Protein AF-0000000086185577 (afdb_homodimer)

InterPro domains:
  IPR000590 Hydroxymethylglutaryl-coenzyme A synthase, active site [PS01226] (118-133)
  IPR010122 Hydroxymethylglutaryl-CoA synthase, eukaryotic [TIGR01833] (17-460)
  IPR013528 Hydroxymethylglutaryl-coenzyme A synthase, N-terminal [PF01154] (16-187)
  IPR013746 Hydroxymethylglutaryl-coenzyme A synthase, C-terminal domain [PF08540] (190-461)
  IPR016039 Thiolase-like [G3DSA:3.40.47.10] (13-461)
  IPR016039 Thiolase-like [SSF53901] (19-185)
  IPR016039 Thiolase-like [SSF53901] (188-459)

Nearest PDB structures (foldseek):
  2p8u-assembly1_B  TM=9.740E-01  e=5.770E-60  Homo sapiens
  7cqt-assembly1_A  TM=9.454E-01  e=2.125E-55  Brassica juncea
  5hwo-assembly1_A  TM=9.068E-01  e=9.569E-37  Myxococcus xanthus DK 1622
  4yxv-assembly1_A  TM=8.690E-01  e=2.914E-28  Bacillus subtilis subsp. subtilis str. 168
  6et9-assembly1_L  TM=8.840E-01  e=6.873E-25  Methanothermococcus thermolithotrophicus

Radius of gyration: 27.22 Å; Cα contacts (8 Å, |Δi|>4): 2331; chains: 2; bounding box: 73×81×78 Å

Sequence (964 aa):
MSASRFQPHQPNPATRPQNVGIHAIEIYSPLRCIDETDLEKFDGVAAGKYTIGLGTDKMAFCDDREDINSFLLTVTKNLLEKYEIPTASIGRLDVGTETIIDKSKAVKTTLMDLFPDNSDIEGIDSKNACYGGTAALFNAVNWVESSSWDGRYALVVAGDIAIYAEGGARPVGGAGAVAMLVGPDAPLVLEPIHGSFMANVYDFYKPNLSSEYPAVDGPLTQTCYPNALERSYDAFRTKEAKRLGDAKGDKKAVTLSDFDYACFHSPYGKLVQKGYARLMYNDYLSNPTAERFSAIPSHFLDLERSSTLLNKEVEKAFVALSSADFKTKVGPSTLTSRKLGNMYSASLYGALASLLDAVEPSALQGKRIAMYSYGSGLAASFFTLRVQGDTSEIHQRLKLKEQLEQNQVRSCEEFVAALKLREEKHDATDYTPTGRVEDIRQGAYYLHHLDSMHRRVYKIRGHEGEQDIVADGAPVNGQQIAMSASRFQPHQPNPATRPQNVGIHAIEIYSPLRCIDETDLEKFDGVAAGKYTIGLGTDKMAFCDDREDINSFLLTVTKNLLEKYEIPTASIGRLDVGTETIIDKSKAVKTTLMDLFPDNSDIEGIDSKNACYGGTAALFNAVNWVESSSWDGRYALVVAGDIAIYAEGGARPVGGAGAVAMLVGPDAPLVLEPIHGSFMANVYDFYKPNLSSEYPAVDGPLTQTCYPNALERSYDAFRTKEAKRLGDAKGDKKAVTLSDFDYACFHSPYGKLVQKGYARLMYNDYLSNPTAERFSAIPSHFLDLERSSTLLNKEVEKAFVALSSADFKTKVGPSTLTSRKLGNMYSASLYGALASLLDAVEPSALQGKRIAMYSYGSGLAASFFTLRVQGDTSEIHQRLKLKEQLEQNQVRSCEEFVAALKLREEKHDATDYTPTGRVEDIRQGAYYLHHLDSMHRRVYKIRGHEGEQDIVADGAPVNGQQIA

Organism: Rhodotorula mucilaginosa (NCBI:txid5537)

Secondary structure (DSSP, 8-state):
----S-PPP---TTS--SS-EEEEEEEE--SEEEEHHHHHHHHTPPTTTTTTTT--SEEE---TT--HHHHHHHHHHHHHHHTT--GGGEEEEEEE----S-SSS-HHHHHGGG-TT----B--EEEBTBTHHHHHHHHHHHHHHSTT--S-EEEEEEEEEE---SSTTGGG-EEEEEEEEEESS-SEEEPS--EEEE----SEE---TT-SSPEE-HHHHHHHHHHHHHHHHHHHHHHHHHHTT-TT--GGGS-GGG-SEEEE--SSHHHHHHHHHHHHHHHHHH-TTSGGGTTS-GGGGGS-GGGGGG-HHHHHHHHHHHHHHIIIIIGGG-HHHHHHB--GGGHHHHHHHHHHHHS-HHHHTT-EEEEEEEETTTEEEEEEEEE-S--HHHHHHH-HHHHHHT-EE--HHHHHHHHHHHHHHTT--SB---S-GGGSPTT-EEEEEE-TT--EEEEETT-TTSPPB----S--------/----S-PPP---TTS--SS-EEEEEEEE--SEEEEHHHHHHHHTPPTTTTTTTT--SEEEE--TT--HHHHHHHHHHHHHHHTT--GGGEEEEEEE----S-SSS-HHHHHGGG-TT----B--EEEBTBTHHHHHHHHHHHHHHSTT--S-EEEEEEEEEE---SSTTGGG-EEEEEEEEEESS-SEEEPS--EEEE----SEE---TT-SSPEE-HHHHHHHHHHHHHHHHHHHHHHHHHHTT-TT--GGGS-GGG-SEEEE--SSHHHHHHHHHHHHHHHHHH-TTSGGGTTS-GGGGGS-GGGGGG-HHHHHHHHHHHHHHIIIIIGGG-HHHHHHB--GGGHHHHHHHHHHHHS-HHHHTT-EEEEEEEETTTEEEEEEEEE-S--HHHHHHH-HHHHHHT-EE--HHHHHHHHHHHHHHTT--SB---S-GGGSPTT-EEEEEE-TT--EEEEETT-TTSPPB----S--------

pLDDT: mean 94.21, std 12.02, range [17.73, 98.94]

Foldseek 3Di:
DPDQPQAFAADDLVAFFAQKDFAAKAKDAFQAKAAVQQVCVVVVHDGCCLCPVQVAGIAGAFFQFDAPLLQQLFRVVLGCVLRVPDLQLAQEEEEEEPRDLDPPDFSVVSSCLVVPPDPNYYYTWADFWQQRQVVQRVVQRVLSRHSVNRRGKYKGKYFHFFAADPDDLHSQTFTMMMMTIIHHPHLKGFDDFKQKKFDFDPQWDCPPLLFSHIDHDVVVCLLQVLVRLLRSLLRRQQVVCVVVPNVRSQSLVDAPVQAQAEFEQRSGDVSVLLNVLSRVVSNCQSPVPDPLNPVPDPCSNVDDPSVCSPPPVSSVVSSVSCVVVCCRHQVQQCVCCRLGGHGRNCRRVSSVLSNLQRDDQVVQAQGKYWGWTAGPSHIIMITIITRHDGCVSNNVSHNPVVVSVSRDHDRVVVVVVSSVNCSVCSPPAQDARPDDLVSGDAQGKTWGGHHNVRFTWIDGHVPVVDDISGPPDDPPPPDDPD/DPDQPQAFAADDLVAFFAQKDFAAKAKDAFQAKAAVQQVCVVVVHDGCCLCPVQVAGIAGAFFQWDFPLLQQLFRVVLGCVLRVPDLQLAQEEEEEEPRDLDPPDFSVVSSCLVVPPDPNYYYTFADFWQQRQVVQRVVQRVLSRHSVHRRGKYKGKYFHFFAADPDDLHSQTFTMMMMTIIHHPHLKGFDDFKQKKFDFDPQWDQPPLLFSHIDHDVVVCLLQVLVRLLRSLLSRQQVVCVVVPNVRSQSLVDAPVQAQAEFEQRSGDVSVLLNVLSRVVSNCLSPVPDPLNPVPDPCSNVDDPSVCSPPPVSSVVSSVSCVVVCCRHQVQQCVCCRLGGHGRNCRRVSSVLSNLQRDAQVVQAQGKYWGWTAGPSHIIMITIITRHDGCVSNNVSHNPVVVSVSRDHDRVVVVVVSSVNCSVCSPPAQDARPDDLVSGDAQGKTWGGHHNVRFTWIDGRVPVVDDISGPPDDPPPPDDPD

Structure (mmCIF, N/CA/C/O backbone):
data_AF-0000000086185577-model_v1
#
loop_
_entity.id
_entity.type
_entity.pdbx_description
1 polymer 'Hydroxymethylglutaryl-CoA synthase'
#
loop_
_atom_site.group_PDB
_atom_site.id
_atom_site.type_symbol
_atom_site.label_atom_id
_atom_site.label_alt_id
_atom_site.label_comp_id
_atom_site.label_asym_id
_atom_site.label_entity_id
_atom_site.label_seq_id
_atom_site.pdbx_PDB_ins_code
_atom_site.Cartn_x
_atom_site.Cartn_y
_atom_site.Cartn_z
_atom_site.occupancy
_atom_site.B_iso_or_equiv
_atom_site.auth_seq_id
_atom_site.auth_comp_id
_atom_site.auth_asym_id
_atom_site.auth_atom_id
_atom_site.pdbx_PDB_model_num
ATOM 1 N N . MET A 1 1 ? -25.859 -15.57 23.828 1 37.91 1 MET A N 1
ATOM 2 C CA . MET A 1 1 ? -25.141 -15.492 22.562 1 37.91 1 MET A CA 1
ATOM 3 C C . MET A 1 1 ? -23.656 -15.766 22.766 1 37.91 1 MET A C 1
ATOM 5 O O . MET A 1 1 ? -23 -15.109 23.578 1 37.91 1 MET A O 1
ATOM 9 N N . SER A 1 2 ? -23.234 -16.922 22.656 1 53.25 2 SER A N 1
ATOM 10 C CA . SER A 1 2 ? -21.891 -17.359 23.016 1 53.25 2 SER A CA 1
ATOM 11 C C . SER A 1 2 ? -20.844 -16.406 22.438 1 53.25 2 SER A C 1
ATOM 13 O O . SER A 1 2 ? -20.969 -15.93 21.312 1 53.25 2 SER A O 1
ATOM 15 N N . ALA A 1 3 ? -20.016 -15.828 23.266 1 74.12 3 ALA A N 1
ATOM 16 C CA . ALA A 1 3 ? -19 -14.82 22.938 1 74.12 3 ALA A CA 1
ATOM 17 C C . ALA A 1 3 ? -18.094 -15.289 21.812 1 74.12 3 ALA A C 1
ATOM 19 O O . ALA A 1 3 ? -17.703 -16.469 21.766 1 74.12 3 ALA A O 1
ATOM 20 N N . SER A 1 4 ? -17.984 -14.633 20.688 1 87.44 4 SER A N 1
ATOM 21 C CA . SER A 1 4 ? -17.078 -14.938 19.594 1 87.44 4 SER A CA 1
ATOM 22 C C . SER A 1 4 ? -15.711 -15.391 20.094 1 87.44 4 SER A C 1
ATOM 24 O O . SER A 1 4 ? -15.227 -14.883 21.109 1 87.44 4 SER A O 1
ATOM 26 N N . ARG A 1 5 ? -15.234 -16.344 19.453 1 92 5 ARG A N 1
ATOM 27 C CA . ARG A 1 5 ? -13.906 -16.797 19.859 1 92 5 ARG A CA 1
ATOM 28 C C . ARG A 1 5 ? -12.836 -15.789 19.422 1 92 5 ARG A C 1
ATOM 30 O O . ARG A 1 5 ? -11.695 -15.867 19.875 1 92 5 ARG A O 1
ATOM 37 N N . PHE A 1 6 ? -13.242 -14.789 18.672 1 95.88 6 PHE A N 1
ATOM 38 C CA . PHE A 1 6 ? -12.266 -13.82 18.188 1 95.88 6 PHE A CA 1
ATOM 39 C C . PHE A 1 6 ? -12.289 -12.555 19.047 1 95.88 6 PHE A C 1
ATOM 41 O O . PHE A 1 6 ? -12.516 -11.461 18.531 1 95.88 6 PHE A O 1
ATOM 48 N N . GLN A 1 7 ? -11.977 -12.719 20.25 1 95.19 7 GLN A N 1
ATOM 49 C CA . GLN A 1 7 ? -11.781 -11.586 21.156 1 95.19 7 GLN A CA 1
ATOM 50 C C . GLN A 1 7 ? -10.336 -11.094 21.109 1 95.19 7 GLN A C 1
ATOM 52 O O . GLN A 1 7 ? -9.414 -11.883 20.891 1 95.19 7 GLN A O 1
ATOM 57 N N . PRO A 1 8 ? -10.164 -9.789 21.328 1 94.88 8 PRO A N 1
ATOM 58 C CA . PRO A 1 8 ? -8.789 -9.273 21.328 1 94.88 8 PRO A CA 1
ATOM 59 C C . PRO A 1 8 ? -7.918 -9.945 22.391 1 94.88 8 PRO A C 1
ATOM 61 O O . PRO A 1 8 ? -8.398 -10.281 23.469 1 94.88 8 PRO A O 1
ATOM 64 N N . HIS A 1 9 ? -6.691 -10.031 22.047 1 95 9 HIS A N 1
ATOM 65 C CA . HIS A 1 9 ? -5.695 -10.555 22.969 1 95 9 HIS A CA 1
ATOM 66 C C . HIS A 1 9 ? -5.18 -9.469 23.906 1 95 9 HIS A C 1
ATOM 68 O O . HIS A 1 9 ? -5.41 -8.281 23.672 1 95 9 HIS A O 1
ATOM 74 N N . GLN A 1 10 ? -4.539 -9.875 24.938 1 88.94 10 GLN A N 1
ATOM 75 C CA . GLN A 1 10 ? -3.783 -8.953 25.781 1 88.94 10 GLN A CA 1
ATOM 76 C C . GLN A 1 10 ? -2.305 -8.953 25.406 1 88.94 10 GLN A C 1
ATOM 78 O O . GLN A 1 10 ? -1.575 -9.891 25.75 1 88.94 10 GLN A O 1
ATOM 83 N N . PRO A 1 11 ? -1.892 -7.895 24.75 1 88.06 11 PRO A N 1
ATOM 84 C CA . PRO A 1 11 ? -0.494 -7.898 24.312 1 88.06 11 PRO A CA 1
ATOM 85 C C . PRO A 1 11 ? 0.49 -7.871 25.484 1 88.06 11 PRO A C 1
ATOM 87 O O . PRO A 1 11 ? 0.208 -7.266 26.531 1 88.06 11 PRO A O 1
ATOM 90 N N . ASN A 1 12 ? 1.563 -8.602 25.312 1 81.94 12 ASN A N 1
ATOM 91 C CA . ASN A 1 12 ? 2.748 -8.461 26.156 1 81.94 12 ASN A CA 1
ATOM 92 C C . ASN A 1 12 ? 3.82 -7.613 25.469 1 81.94 12 ASN A C 1
ATOM 94 O O . ASN A 1 12 ? 4.426 -8.039 24.484 1 81.94 12 ASN A O 1
ATOM 98 N N . PRO A 1 13 ? 4.043 -6.465 25.984 1 77.94 13 PRO A N 1
ATOM 99 C CA . PRO A 1 13 ? 4.969 -5.562 25.297 1 77.94 13 PRO A CA 1
ATOM 100 C C . PRO A 1 13 ? 6.379 -6.141 25.188 1 77.94 13 PRO A C 1
ATOM 102 O O . PRO A 1 13 ? 7.148 -5.727 24.312 1 77.94 13 PRO A O 1
ATOM 105 N N . ALA A 1 14 ? 6.66 -7.094 25.984 1 79.31 14 ALA A N 1
ATOM 106 C CA . ALA A 1 14 ? 8.031 -7.594 26.047 1 79.31 14 ALA A CA 1
ATOM 107 C C . ALA A 1 14 ? 8.25 -8.719 25.047 1 79.31 14 ALA A C 1
ATOM 109 O O . ALA A 1 14 ? 9.391 -9.016 24.688 1 79.31 14 ALA A O 1
ATOM 110 N N . THR A 1 15 ? 7.148 -9.328 24.625 1 85.88 15 THR A N 1
ATOM 111 C CA . THR A 1 15 ? 7.355 -10.492 23.781 1 85.88 15 THR A CA 1
ATOM 112 C C . THR A 1 15 ? 6.488 -10.406 22.531 1 85.88 15 THR A C 1
ATOM 114 O O . THR A 1 15 ? 5.441 -9.758 22.531 1 85.88 15 THR A O 1
ATOM 117 N N . ARG A 1 16 ? 6.957 -11.094 21.484 1 91 16 ARG A N 1
ATOM 118 C CA . ARG A 1 16 ? 6.172 -11.25 20.266 1 91 16 ARG A CA 1
ATOM 119 C C . ARG A 1 16 ? 5.133 -12.359 20.422 1 91 16 ARG A C 1
ATOM 121 O O . ARG A 1 16 ? 5.422 -13.414 20.984 1 91 16 ARG A O 1
ATOM 128 N N . PRO A 1 17 ? 3.953 -12.039 19.891 1 94.75 17 PRO A N 1
ATOM 129 C CA . PRO A 1 17 ? 3.029 -13.172 19.828 1 94.75 17 PRO A CA 1
ATOM 130 C C . PRO A 1 17 ? 3.547 -14.305 18.938 1 94.75 17 PRO A C 1
ATOM 132 O O . PRO A 1 17 ? 4.312 -14.055 18 1 94.75 17 PRO A O 1
ATOM 135 N N . GLN A 1 18 ? 3.125 -15.516 19.234 1 94.25 18 GLN A N 1
ATOM 136 C CA . GLN A 1 18 ? 3.619 -16.688 18.516 1 94.25 18 GLN A CA 1
ATOM 137 C C . GLN A 1 18 ? 2.568 -17.234 17.547 1 94.25 18 GLN A C 1
ATOM 139 O O . GLN A 1 18 ? 1.377 -16.953 17.703 1 94.25 18 GLN A O 1
ATOM 144 N N . ASN A 1 19 ? 3.051 -17.984 16.531 1 97.38 19 ASN A N 1
ATOM 145 C CA . ASN A 1 19 ? 2.193 -18.672 15.578 1 97.38 19 ASN A CA 1
ATOM 146 C C . ASN A 1 19 ? 1.23 -17.719 14.883 1 97.38 19 ASN A C 1
ATOM 148 O O . ASN A 1 19 ? 0.025 -17.953 14.836 1 97.38 19 ASN A O 1
ATOM 152 N N . VAL A 1 20 ? 1.768 -16.594 14.445 1 98.44 20 VAL A N 1
ATOM 153 C CA . VAL A 1 20 ? 0.949 -15.586 13.789 1 98.44 20 VAL A CA 1
ATOM 154 C C . VAL A 1 20 ? 0.634 -16.016 12.359 1 98.44 20 VAL A C 1
ATOM 156 O O . VAL A 1 20 ? 1.525 -16.453 11.625 1 98.44 20 VAL A O 1
ATOM 159 N N . GLY A 1 21 ? -0.619 -15.945 12 1 98.81 21 GLY A N 1
ATOM 160 C CA . GLY A 1 21 ? -1.029 -16.328 10.656 1 98.81 21 GLY A CA 1
ATOM 161 C C . GLY A 1 21 ? -2.529 -16.25 10.445 1 98.81 21 GLY A C 1
ATOM 162 O O . GLY A 1 21 ? -3.184 -15.328 10.953 1 98.81 21 GLY A O 1
ATOM 163 N N . ILE A 1 22 ? -3.07 -17.125 9.625 1 98.94 22 ILE A N 1
ATOM 164 C CA . ILE A 1 22 ? -4.426 -17 9.102 1 98.94 22 ILE A CA 1
ATOM 165 C C . ILE A 1 22 ? -5.379 -17.859 9.93 1 98.94 22 ILE A C 1
ATOM 167 O O . ILE A 1 22 ? -5.172 -19.062 10.07 1 98.94 22 ILE A O 1
ATOM 171 N N . HIS A 1 23 ? -6.473 -17.234 10.438 1 98.81 23 HIS A N 1
ATOM 172 C CA . HIS A 1 23 ? -7.504 -17.891 11.227 1 98.81 23 HIS A CA 1
ATOM 173 C C . HIS A 1 23 ? -8.711 -18.234 10.367 1 98.81 23 HIS A C 1
ATOM 175 O O . HIS A 1 23 ? -9.438 -19.203 10.664 1 98.81 23 HIS A O 1
ATOM 181 N N . ALA A 1 24 ? -8.961 -17.438 9.359 1 98.75 24 ALA A N 1
ATOM 182 C CA . ALA A 1 24 ? -10.164 -17.547 8.531 1 98.75 24 ALA A CA 1
ATOM 183 C C . ALA A 1 24 ? -9.898 -17.078 7.109 1 98.75 24 ALA A C 1
ATOM 185 O O . ALA A 1 24 ? -9.062 -16.188 6.891 1 98.75 24 ALA A O 1
ATOM 186 N N . ILE A 1 25 ? -10.586 -17.688 6.199 1 98.81 25 ILE A N 1
ATOM 187 C CA . ILE A 1 25 ? -10.469 -17.312 4.793 1 98.81 25 ILE A CA 1
ATOM 188 C C . ILE A 1 25 ? -11.844 -17.375 4.129 1 98.81 25 ILE A C 1
ATOM 190 O O . ILE A 1 25 ? -12.641 -18.281 4.426 1 98.81 25 ILE A O 1
ATOM 194 N N . GLU A 1 26 ? -12.141 -16.391 3.348 1 98.75 26 GLU A N 1
ATOM 195 C CA . GLU A 1 26 ? -13.359 -16.328 2.539 1 98.75 26 GLU A CA 1
ATOM 196 C C . GLU A 1 26 ? -13.047 -15.883 1.11 1 98.75 26 GLU A C 1
ATOM 198 O O . GLU A 1 26 ? -12.078 -15.156 0.874 1 98.75 26 GLU A O 1
ATOM 203 N N . ILE A 1 27 ? -13.828 -16.406 0.144 1 98.69 27 ILE A N 1
ATOM 204 C CA . ILE A 1 27 ? -13.648 -16.062 -1.261 1 98.69 27 ILE A CA 1
ATOM 205 C C . ILE A 1 27 ? -14.969 -15.547 -1.835 1 98.69 27 ILE A C 1
ATOM 207 O O . ILE A 1 27 ? -16.047 -15.969 -1.407 1 98.69 27 ILE A O 1
ATOM 211 N N . TYR A 1 28 ? -14.844 -14.586 -2.721 1 98.69 28 TYR A N 1
ATOM 212 C CA . TYR A 1 28 ? -15.969 -14.117 -3.52 1 98.69 28 TYR A CA 1
ATOM 213 C C . TYR A 1 28 ? -15.617 -14.086 -5 1 98.69 28 TYR A C 1
ATOM 215 O O . TYR A 1 28 ? -14.492 -13.719 -5.367 1 98.69 28 TYR A O 1
ATOM 223 N N . SER A 1 29 ? -16.5 -14.523 -5.816 1 98.5 29 SER A N 1
ATOM 224 C CA . SER A 1 29 ? -16.438 -14.352 -7.262 1 98.5 29 SER A CA 1
ATOM 225 C C . SER A 1 29 ? -17.797 -13.938 -7.828 1 98.5 29 SER A C 1
ATOM 227 O O . SER A 1 29 ? -18.844 -14.219 -7.23 1 98.5 29 SER A O 1
ATOM 229 N N . PRO A 1 30 ? -17.797 -13.242 -8.953 1 98.25 30 PRO A N 1
ATOM 230 C CA . PRO A 1 30 ? -19.078 -12.93 -9.57 1 98.25 30 PRO A CA 1
ATOM 231 C C . PRO A 1 30 ? -19.859 -14.18 -9.977 1 98.25 30 PRO A C 1
ATOM 233 O O . PRO A 1 30 ? -19.281 -15.25 -10.133 1 98.25 30 PRO A O 1
ATOM 236 N N . LEU A 1 31 ? -21.109 -14.008 -10.148 1 98.31 31 LEU A N 1
ATOM 237 C CA . LEU A 1 31 ? -22.031 -15.094 -10.43 1 98.31 31 LEU A CA 1
ATOM 238 C C . LEU A 1 31 ? -21.781 -15.68 -11.812 1 98.31 31 LEU A C 1
ATOM 240 O O . LEU A 1 31 ? -21.953 -16.891 -12.023 1 98.31 31 LEU A O 1
ATOM 244 N N . ARG A 1 32 ? -21.328 -14.906 -12.742 1 98.69 32 ARG A N 1
ATOM 245 C CA . ARG A 1 32 ? -21.281 -15.297 -14.148 1 98.69 32 ARG A CA 1
ATOM 246 C C . ARG A 1 32 ? -19.875 -15.719 -14.555 1 98.69 32 ARG A C 1
ATOM 248 O O . ARG A 1 32 ? -18.891 -15.164 -14.062 1 98.69 32 ARG A O 1
ATOM 255 N N . CYS A 1 33 ? -19.797 -16.641 -15.445 1 98.62 33 CYS A N 1
ATOM 256 C CA . CYS A 1 33 ? -18.547 -17.078 -16.062 1 98.62 33 CYS A CA 1
ATOM 257 C C . CYS A 1 33 ? -18.781 -17.562 -17.484 1 98.62 33 CYS A C 1
ATOM 259 O O . CYS A 1 33 ? -19.922 -17.656 -17.938 1 98.62 33 CYS A O 1
ATOM 261 N N . ILE A 1 34 ? -17.734 -17.719 -18.25 1 98.62 34 ILE A N 1
ATOM 262 C CA . ILE A 1 34 ? -17.797 -18.375 -19.547 1 98.62 34 ILE A CA 1
ATOM 263 C C . ILE A 1 34 ? -17.031 -19.688 -19.5 1 98.62 34 ILE A C 1
ATOM 265 O O . ILE A 1 34 ? -16.172 -19.891 -18.641 1 98.62 34 ILE A O 1
ATOM 269 N N . ASP A 1 35 ? -17.406 -20.578 -20.391 1 98.38 35 ASP A N 1
ATOM 270 C CA . ASP A 1 35 ? -16.672 -21.828 -20.609 1 98.38 35 ASP A CA 1
ATOM 271 C C . ASP A 1 35 ? -15.547 -21.641 -21.625 1 98.38 35 ASP A C 1
ATOM 273 O O . ASP A 1 35 ? -15.773 -21.109 -22.719 1 98.38 35 ASP A O 1
ATOM 277 N N . GLU A 1 36 ? -14.414 -22.125 -21.234 1 98.06 36 GLU A N 1
ATOM 278 C CA . GLU A 1 36 ? -13.258 -21.875 -22.094 1 98.06 36 GLU A CA 1
ATOM 279 C C . GLU A 1 36 ? -13.352 -22.656 -23.406 1 98.06 36 GLU A C 1
ATOM 281 O O . GLU A 1 36 ? -12.805 -22.219 -24.422 1 98.06 36 GLU A O 1
ATOM 286 N N . THR A 1 37 ? -14.031 -23.766 -23.406 1 98.19 37 THR A N 1
ATOM 287 C CA . THR A 1 37 ? -14.289 -24.484 -24.656 1 98.19 37 THR A CA 1
ATOM 288 C C . THR A 1 37 ? -15.141 -23.625 -25.594 1 98.19 37 THR A C 1
ATOM 290 O O . THR A 1 37 ? -14.883 -23.578 -26.797 1 98.19 37 THR A O 1
ATOM 293 N N . ASP A 1 38 ? -16.141 -23.016 -25.031 1 98.44 38 ASP A N 1
ATOM 294 C CA . ASP A 1 38 ? -17 -22.141 -25.812 1 98.44 38 ASP A CA 1
ATOM 295 C C . ASP A 1 38 ? -16.203 -20.938 -26.344 1 98.44 38 ASP A C 1
ATOM 297 O O . ASP A 1 38 ? -16.438 -20.469 -27.453 1 98.44 38 ASP A O 1
ATOM 301 N N . LEU A 1 39 ? -15.312 -20.438 -25.531 1 98.31 39 LEU A N 1
ATOM 302 C CA . LEU A 1 39 ? -14.5 -19.312 -25.969 1 98.31 39 LEU A CA 1
ATOM 303 C C . LEU A 1 39 ? -13.562 -19.703 -27.094 1 98.31 39 LEU A C 1
ATOM 305 O O . LEU A 1 39 ? -13.289 -18.906 -28 1 98.31 39 LEU A O 1
ATOM 309 N N . GLU A 1 40 ? -13.016 -20.938 -27.031 1 98.25 40 GLU A N 1
ATOM 310 C CA . GLU A 1 40 ? -12.203 -21.438 -28.125 1 98.25 40 GLU A CA 1
ATOM 311 C C . GLU A 1 40 ? -12.977 -21.422 -29.438 1 98.25 40 GLU A C 1
ATOM 313 O O . GLU A 1 40 ? -12.469 -20.969 -30.469 1 98.25 40 GLU A O 1
ATOM 318 N N . LYS A 1 41 ? -14.227 -21.859 -29.406 1 98.25 41 LYS A N 1
ATOM 319 C CA . LYS A 1 41 ? -15.086 -21.859 -30.594 1 98.25 41 LYS A CA 1
ATOM 320 C C . LYS A 1 41 ? -15.398 -20.422 -31.031 1 98.25 41 LYS A C 1
ATOM 322 O O . LYS A 1 41 ? -15.336 -20.109 -32.219 1 98.25 41 LYS A O 1
ATOM 327 N N . PHE A 1 42 ? -15.719 -19.656 -30.094 1 98.06 42 PHE A N 1
ATOM 328 C CA . PHE A 1 42 ? -16.094 -18.281 -30.359 1 98.06 42 PHE A CA 1
ATOM 329 C C . PHE A 1 42 ? -14.945 -17.516 -31.031 1 98.06 42 PHE A C 1
ATOM 331 O O . PHE A 1 42 ? -15.164 -16.75 -31.953 1 98.06 42 PHE A O 1
ATOM 338 N N . ASP A 1 43 ? -13.742 -17.75 -30.516 1 97.25 43 ASP A N 1
ATOM 339 C CA . ASP A 1 43 ? -12.562 -17.062 -31.016 1 97.25 43 ASP A CA 1
ATOM 340 C C . ASP A 1 43 ? -12.047 -17.719 -32.281 1 97.25 43 ASP A C 1
ATOM 342 O O . ASP A 1 43 ? -11.188 -17.172 -33 1 97.25 43 ASP A O 1
ATOM 346 N N . GLY A 1 44 ? -12.469 -18.844 -32.594 1 97.38 44 GLY A N 1
ATOM 347 C CA . GLY A 1 44 ? -12.055 -19.562 -33.781 1 97.38 44 GLY A CA 1
ATOM 348 C C . GLY A 1 44 ? -10.664 -20.141 -33.688 1 97.38 44 GLY A C 1
ATOM 349 O O . GLY A 1 44 ? -9.922 -20.188 -34.656 1 97.38 44 GLY A O 1
ATOM 350 N N . VAL A 1 45 ? -10.273 -20.531 -32.5 1 97.12 45 VAL A N 1
ATOM 351 C CA . VAL A 1 45 ? -8.953 -21.125 -32.312 1 97.12 45 VAL A CA 1
ATOM 352 C C . VAL A 1 45 ? -9.086 -22.641 -32.188 1 97.12 45 VAL A C 1
ATOM 354 O O . VAL A 1 45 ? -10.203 -23.172 -32.125 1 97.12 45 VAL A O 1
ATOM 357 N N . ALA A 1 46 ? -7.965 -23.344 -32.219 1 97.44 46 ALA A N 1
ATOM 358 C CA . ALA A 1 46 ? -7.953 -24.812 -32.156 1 97.44 46 ALA A CA 1
ATOM 359 C C . ALA A 1 46 ? -8.5 -25.297 -30.812 1 97.44 46 ALA A C 1
ATOM 361 O O . ALA A 1 46 ? -8.234 -24.688 -29.766 1 97.44 46 ALA A O 1
ATOM 362 N N . ALA A 1 47 ? -9.234 -26.406 -30.906 1 97.44 47 ALA A N 1
ATOM 363 C CA . ALA A 1 47 ? -9.727 -27.031 -29.688 1 97.44 47 ALA A CA 1
ATOM 364 C C . ALA A 1 47 ? -8.578 -27.375 -28.75 1 97.44 47 ALA A C 1
ATOM 366 O O . ALA A 1 47 ? -7.547 -27.891 -29.172 1 97.44 47 ALA A O 1
ATOM 367 N N . GLY A 1 48 ? -8.727 -26.938 -27.484 1 97.38 48 GLY A N 1
ATOM 368 C CA . GLY A 1 48 ? -7.707 -27.266 -26.484 1 97.38 48 GLY A CA 1
ATOM 369 C C . GLY A 1 48 ? -6.719 -26.141 -26.266 1 97.38 48 GLY A C 1
ATOM 370 O O . GLY A 1 48 ? -5.945 -26.172 -25.297 1 97.38 48 GLY A O 1
ATOM 371 N N . LYS A 1 49 ? -6.758 -25.172 -27.062 1 97.12 49 LYS A N 1
ATOM 372 C CA . LYS A 1 49 ? -5.801 -24.094 -26.906 1 97.12 49 LYS A CA 1
ATOM 373 C C . LYS A 1 49 ? -5.898 -23.453 -25.531 1 97.12 49 LYS A C 1
ATOM 375 O O . LYS A 1 49 ? -4.879 -23.172 -24.891 1 97.12 49 LYS A O 1
ATOM 380 N N . TYR A 1 50 ? -7.121 -23.188 -25.125 1 97.12 50 TYR A N 1
ATOM 381 C CA . TYR A 1 50 ? -7.301 -22.547 -23.828 1 97.12 50 TYR A CA 1
ATOM 382 C C . TYR A 1 50 ? -7.438 -23.594 -22.719 1 97.12 50 TYR A C 1
ATOM 384 O O . TYR A 1 50 ? -6.82 -23.453 -21.656 1 97.12 50 TYR A O 1
ATOM 392 N N . THR A 1 51 ? -8.188 -24.656 -22.875 1 96.81 51 THR A N 1
ATOM 393 C CA . THR A 1 51 ? -8.469 -25.656 -21.859 1 96.81 51 THR A CA 1
ATOM 394 C C . THR A 1 51 ? -7.223 -26.469 -21.531 1 96.81 51 THR A C 1
ATOM 396 O O . THR A 1 51 ? -6.867 -26.641 -20.359 1 96.81 51 THR A O 1
ATOM 399 N N . ILE A 1 52 ? -6.52 -26.953 -22.531 1 95.12 52 ILE A N 1
ATOM 400 C CA . ILE A 1 52 ? -5.312 -27.766 -22.344 1 95.12 52 ILE A CA 1
ATOM 401 C C . ILE A 1 52 ? -4.086 -26.859 -22.359 1 95.12 52 ILE A C 1
ATOM 403 O O . ILE A 1 52 ? -3.25 -26.922 -21.453 1 95.12 52 ILE A O 1
ATOM 407 N N . GLY A 1 53 ? -4.02 -25.969 -23.281 1 94.75 53 GLY A N 1
ATOM 408 C CA . GLY A 1 53 ? -2.857 -25.109 -23.469 1 94.75 53 GLY A CA 1
ATOM 409 C C . GLY A 1 53 ? -2.633 -24.156 -22.312 1 94.75 53 GLY A C 1
ATOM 410 O O . GLY A 1 53 ? -1.49 -23.906 -21.922 1 94.75 53 GLY A O 1
ATOM 411 N N . LEU A 1 54 ? -3.688 -23.625 -21.781 1 94.69 54 LEU A N 1
ATOM 412 C CA . LEU A 1 54 ? -3.58 -22.688 -20.672 1 94.69 54 LEU A CA 1
ATOM 413 C C . LEU A 1 54 ? -3.973 -23.359 -19.359 1 94.69 54 LEU A C 1
ATOM 415 O O . LEU A 1 54 ? -3.613 -22.875 -18.281 1 94.69 54 LEU A O 1
ATOM 419 N N . GLY A 1 55 ? -4.641 -24.406 -19.406 1 94.44 55 GLY A N 1
ATOM 420 C CA . GLY A 1 55 ? -5.086 -25.109 -18.219 1 94.44 55 GLY A CA 1
ATOM 421 C C . GLY A 1 55 ? -6.262 -24.438 -17.531 1 94.44 55 GLY A C 1
ATOM 422 O O . GLY A 1 55 ? -6.332 -24.391 -16.297 1 94.44 55 GLY A O 1
ATOM 423 N N . THR A 1 56 ? -7.191 -23.844 -18.297 1 95 56 THR A N 1
ATOM 424 C CA . THR A 1 56 ? -8.328 -23.109 -17.75 1 95 56 THR A CA 1
ATOM 425 C C . THR A 1 56 ? -9.641 -23.734 -18.219 1 95 56 THR A C 1
ATOM 427 O O . THR A 1 56 ? -9.797 -24.062 -19.391 1 95 56 THR A O 1
ATOM 430 N N . ASP A 1 57 ? -10.594 -23.875 -17.281 1 97.44 57 ASP A N 1
ATOM 431 C CA . ASP A 1 57 ? -11.891 -24.453 -17.609 1 97.44 57 ASP A CA 1
ATOM 432 C C . ASP A 1 57 ? -12.938 -23.375 -17.844 1 97.44 57 ASP A C 1
ATOM 434 O O . ASP A 1 57 ? -13.727 -23.453 -18.797 1 97.44 57 ASP A O 1
ATOM 438 N N . LYS A 1 58 ? -12.984 -22.469 -16.969 1 98.12 58 LYS A N 1
ATOM 439 C CA . LYS A 1 58 ? -13.93 -21.359 -16.984 1 98.12 58 LYS A CA 1
ATOM 440 C C . LYS A 1 58 ? -13.242 -20.047 -16.641 1 98.12 58 LYS A C 1
ATOM 442 O O . LYS A 1 58 ? -12.07 -20.031 -16.266 1 98.12 58 LYS A O 1
ATOM 447 N N . MET A 1 59 ? -13.938 -18.984 -16.844 1 98.44 59 MET A N 1
ATOM 448 C CA . MET A 1 59 ? -13.438 -17.656 -16.516 1 98.44 59 MET A CA 1
ATOM 449 C C . MET A 1 59 ? -14.57 -16.75 -16.016 1 98.44 59 MET A C 1
ATOM 451 O O . MET A 1 59 ? -15.539 -16.516 -16.734 1 98.44 59 MET A O 1
ATOM 455 N N . ALA A 1 60 ? -14.422 -16.281 -14.805 1 98.69 60 ALA A N 1
ATOM 456 C CA . ALA A 1 60 ? -15.422 -15.398 -14.211 1 98.69 60 ALA A CA 1
ATOM 457 C C . ALA A 1 60 ? -15.367 -14.008 -14.836 1 98.69 60 ALA A C 1
ATOM 459 O O . ALA A 1 60 ? -14.289 -13.539 -15.219 1 98.69 60 ALA A O 1
ATOM 460 N N . PHE A 1 61 ? -16.562 -13.359 -14.969 1 98.62 61 PHE A N 1
ATOM 461 C CA . PHE A 1 61 ? -16.609 -11.992 -15.484 1 98.62 61 PHE A CA 1
ATOM 462 C C . PHE A 1 61 ? -17.766 -11.219 -14.875 1 98.62 61 PHE A C 1
ATOM 464 O O . PHE A 1 61 ? -18.688 -11.812 -14.297 1 98.62 61 PHE A O 1
ATOM 471 N N . CYS A 1 62 ? -17.672 -9.922 -14.891 1 98.38 62 CYS A N 1
ATOM 472 C CA . CYS A 1 62 ? -18.75 -9.047 -14.453 1 98.38 62 CYS A CA 1
ATOM 473 C C . CYS A 1 62 ? -18.875 -7.836 -15.359 1 98.38 62 CYS A C 1
ATOM 475 O O . CYS A 1 62 ? -18 -7.578 -16.188 1 98.38 62 CYS A O 1
ATOM 477 N N . ASP A 1 63 ? -20.016 -7.215 -15.305 1 98.25 63 ASP A N 1
ATOM 478 C CA . ASP A 1 63 ? -20.234 -5.988 -16.062 1 98.25 63 ASP A CA 1
ATOM 479 C C . ASP A 1 63 ? -20.188 -4.766 -15.148 1 98.25 63 ASP A C 1
ATOM 481 O O . ASP A 1 63 ? -19.391 -4.727 -14.203 1 98.25 63 ASP A O 1
ATOM 485 N N . ASP A 1 64 ? -20.906 -3.684 -15.43 1 97.44 64 ASP A N 1
ATOM 486 C CA . ASP A 1 64 ? -20.75 -2.389 -14.773 1 97.44 64 ASP A CA 1
ATOM 487 C C . ASP A 1 64 ? -21.453 -2.365 -13.422 1 97.44 64 ASP A C 1
ATOM 489 O O . ASP A 1 64 ? -21.391 -1.371 -12.695 1 97.44 64 ASP A O 1
ATOM 493 N N . ARG A 1 65 ? -22.047 -3.48 -12.984 1 97.44 65 ARG A N 1
ATOM 494 C CA . ARG A 1 65 ? -22.766 -3.543 -11.719 1 97.44 65 ARG A CA 1
ATOM 495 C C . ARG A 1 65 ? -21.812 -3.881 -10.57 1 97.44 65 ARG A C 1
ATOM 497 O O . ARG A 1 65 ? -22.156 -3.68 -9.398 1 97.44 65 ARG A O 1
ATOM 504 N N . GLU A 1 66 ? -20.703 -4.391 -10.93 1 97.88 66 GLU A N 1
ATOM 505 C CA . GLU A 1 66 ? -19.719 -4.711 -9.906 1 97.88 66 GLU A CA 1
ATOM 506 C C . GLU A 1 66 ? -18.391 -4.027 -10.188 1 97.88 66 GLU A C 1
ATOM 508 O O . GLU A 1 66 ? -18.031 -3.816 -11.352 1 97.88 66 GLU A O 1
ATOM 513 N N . ASP A 1 67 ? -17.766 -3.594 -9.188 1 97.31 67 ASP A N 1
ATOM 514 C CA . ASP A 1 67 ? -16.422 -3.051 -9.219 1 97.31 67 ASP A CA 1
ATOM 515 C C . ASP A 1 67 ? -15.594 -3.547 -8.031 1 97.31 67 ASP A C 1
ATOM 517 O O . ASP A 1 67 ? -16.047 -4.422 -7.285 1 97.31 67 ASP A O 1
ATOM 521 N N . ILE A 1 68 ? -14.391 -3.08 -7.961 1 98.19 68 ILE A N 1
ATOM 522 C CA . ILE A 1 68 ? -13.477 -3.621 -6.961 1 98.19 68 ILE A CA 1
ATOM 523 C C . ILE A 1 68 ? -13.992 -3.305 -5.559 1 98.19 68 ILE A C 1
ATOM 525 O O . ILE A 1 68 ? -13.82 -4.098 -4.633 1 98.19 68 ILE A O 1
ATOM 529 N N . ASN A 1 69 ? -14.648 -2.125 -5.344 1 98.38 69 ASN A N 1
ATOM 530 C CA . ASN A 1 69 ? -15.234 -1.803 -4.051 1 98.38 69 ASN A CA 1
ATOM 531 C C . ASN A 1 69 ? -16.312 -2.809 -3.658 1 98.38 69 ASN A C 1
ATOM 533 O O . ASN A 1 69 ? -16.328 -3.312 -2.535 1 98.38 69 ASN A O 1
ATOM 537 N N . SER A 1 70 ? -17.188 -3.127 -4.609 1 98.56 70 SER A N 1
ATOM 538 C CA . SER A 1 70 ? -18.281 -4.055 -4.297 1 98.56 70 SER A CA 1
ATOM 539 C C . SER A 1 70 ? -17.734 -5.453 -4.016 1 98.56 70 SER A C 1
ATOM 541 O O . SER A 1 70 ? -18.25 -6.148 -3.131 1 98.56 70 SER A O 1
ATOM 543 N N . PHE A 1 71 ? -16.703 -5.895 -4.801 1 98.81 71 PHE A N 1
ATOM 544 C CA . PHE A 1 71 ? -16.062 -7.188 -4.559 1 98.81 71 PHE A CA 1
ATOM 545 C C . PHE A 1 71 ? -15.547 -7.273 -3.127 1 98.81 71 PHE A C 1
ATOM 547 O O . PHE A 1 71 ? -15.844 -8.234 -2.41 1 98.81 71 PHE A O 1
ATOM 554 N N . LEU A 1 72 ? -14.797 -6.238 -2.729 1 98.88 72 LEU A N 1
ATOM 555 C CA . LEU A 1 72 ? -14.102 -6.309 -1.449 1 98.88 72 LEU A CA 1
ATOM 556 C C . LEU A 1 72 ? -15.055 -6.047 -0.292 1 98.88 72 LEU A C 1
ATOM 558 O O . LEU A 1 72 ? -14.891 -6.602 0.796 1 98.88 72 LEU A O 1
ATOM 562 N N . LEU A 1 73 ? -16.094 -5.219 -0.498 1 98.88 73 LEU A N 1
ATOM 563 C CA . LEU A 1 73 ? -17.172 -5.102 0.489 1 98.88 73 LEU A CA 1
ATOM 564 C C . LEU A 1 73 ? -17.812 -6.457 0.748 1 98.88 73 LEU A C 1
ATOM 566 O O . LEU A 1 73 ? -18 -6.855 1.9 1 98.88 73 LEU A O 1
ATOM 570 N N . THR A 1 74 ? -18.125 -7.176 -0.312 1 98.81 74 THR A N 1
ATOM 571 C CA . THR A 1 74 ? -18.844 -8.445 -0.221 1 98.81 74 THR A CA 1
ATOM 572 C C . THR A 1 74 ? -18.016 -9.492 0.511 1 98.81 74 THR A C 1
ATOM 574 O O . THR A 1 74 ? -18.5 -10.125 1.45 1 98.81 74 THR A O 1
ATOM 577 N N . VAL A 1 75 ? -16.781 -9.688 0.072 1 98.94 75 VAL A N 1
ATOM 578 C CA . VAL A 1 75 ? -15.984 -10.773 0.633 1 98.94 75 VAL A CA 1
ATOM 579 C C . VAL A 1 75 ? -15.672 -10.477 2.098 1 98.94 75 VAL A C 1
ATOM 581 O O . VAL A 1 75 ? -15.594 -11.398 2.918 1 98.94 75 VAL A O 1
ATOM 584 N N . THR A 1 76 ? -15.438 -9.195 2.447 1 98.94 76 THR A N 1
ATOM 585 C CA . THR A 1 76 ? -15.18 -8.812 3.83 1 98.94 76 THR A CA 1
ATOM 586 C C . THR A 1 76 ? -16.406 -9.055 4.699 1 98.94 76 THR A C 1
ATOM 588 O O . THR A 1 76 ? -16.312 -9.648 5.777 1 98.94 76 THR A O 1
ATOM 591 N N . LYS A 1 77 ? -17.547 -8.594 4.207 1 98.69 77 LYS A N 1
ATOM 592 C CA . LYS A 1 77 ? -18.797 -8.812 4.922 1 98.69 77 LYS A CA 1
ATOM 593 C C . LYS A 1 77 ? -19.031 -10.305 5.16 1 98.69 77 LYS A C 1
ATOM 595 O O . LYS A 1 77 ? -19.391 -10.711 6.27 1 98.69 77 LYS A O 1
ATOM 600 N N . ASN A 1 78 ? -18.875 -11.078 4.086 1 98.62 78 ASN A N 1
ATOM 601 C CA . ASN A 1 78 ? -19.094 -12.523 4.191 1 98.62 78 ASN A CA 1
ATOM 602 C C . ASN A 1 78 ? -18.188 -13.148 5.242 1 98.62 78 ASN A C 1
ATOM 604 O O . ASN A 1 78 ? -18.625 -14.008 6.012 1 98.62 78 ASN A O 1
ATOM 608 N N . LEU A 1 79 ? -16.922 -12.781 5.258 1 98.88 79 LEU A N 1
ATOM 609 C CA . LEU A 1 79 ? -15.992 -13.336 6.246 1 98.88 79 LEU A CA 1
ATOM 610 C C . LEU A 1 79 ? -16.453 -13.008 7.66 1 98.88 79 LEU A C 1
ATOM 612 O O . LEU A 1 79 ? -16.5 -13.891 8.523 1 98.88 79 LEU A O 1
ATOM 616 N N . LEU A 1 80 ? -16.75 -11.719 7.93 1 98.69 80 LEU A N 1
ATOM 617 C CA . LEU A 1 80 ? -17.172 -11.266 9.25 1 98.69 80 LEU A CA 1
ATOM 618 C C . LEU A 1 80 ? -18.406 -12.031 9.727 1 98.69 80 LEU A C 1
ATOM 620 O O . LEU A 1 80 ? -18.453 -12.477 10.875 1 98.69 80 LEU A O 1
ATOM 624 N N . GLU A 1 81 ? -19.328 -12.242 8.797 1 97.88 81 GLU A N 1
ATOM 625 C CA . GLU A 1 81 ? -20.594 -12.891 9.148 1 97.88 81 GLU A CA 1
ATOM 626 C C . GLU A 1 81 ? -20.406 -14.391 9.336 1 97.88 81 GLU A C 1
ATOM 628 O O . GLU A 1 81 ? -20.844 -14.961 10.336 1 97.88 81 GLU A O 1
ATOM 633 N N . LYS A 1 82 ? -19.75 -15.031 8.414 1 97.5 82 LYS A N 1
ATOM 634 C CA . LYS A 1 82 ? -19.609 -16.484 8.422 1 97.5 82 LYS A CA 1
ATOM 635 C C . LYS A 1 82 ? -18.844 -16.953 9.656 1 97.5 82 LYS A C 1
ATOM 637 O O . LYS A 1 82 ? -19.141 -18.016 10.203 1 97.5 82 LYS A O 1
ATOM 642 N N . TYR A 1 83 ? -17.875 -16.203 10.047 1 98.25 83 TYR A N 1
ATOM 643 C CA . TYR A 1 83 ? -17.031 -16.609 11.172 1 98.25 83 TYR A CA 1
ATOM 644 C C . TYR A 1 83 ? -17.438 -15.891 12.445 1 98.25 83 TYR A C 1
ATOM 646 O O . TYR A 1 83 ? -16.797 -16.062 13.492 1 98.25 83 TYR A O 1
ATOM 654 N N . GLU A 1 84 ? -18.438 -15.016 12.406 1 97.81 84 GLU A N 1
ATOM 655 C CA . GLU A 1 84 ? -18.969 -14.281 13.555 1 97.81 84 GLU A CA 1
ATOM 656 C C . GLU A 1 84 ? -17.875 -13.461 14.227 1 97.81 84 GLU A C 1
ATOM 658 O O . GLU A 1 84 ? -17.672 -13.547 15.445 1 97.81 84 GLU A O 1
ATOM 663 N N . ILE A 1 85 ? -17.172 -12.758 13.477 1 98.38 85 ILE A N 1
ATOM 664 C CA . ILE A 1 85 ? -16.062 -11.938 13.961 1 98.38 85 ILE A CA 1
ATOM 665 C C . ILE A 1 85 ? -16.594 -10.578 14.398 1 98.38 85 ILE A C 1
ATOM 667 O O . ILE A 1 85 ? -17.188 -9.836 13.602 1 98.38 85 ILE A O 1
ATOM 671 N N . PRO A 1 86 ? -16.375 -10.156 15.68 1 98.12 86 PRO A N 1
ATOM 672 C CA . PRO A 1 86 ? -16.797 -8.812 16.078 1 98.12 86 PRO A CA 1
ATOM 673 C C . PRO A 1 86 ? -16.016 -7.711 15.391 1 98.12 86 PRO A C 1
ATOM 675 O O . PRO A 1 86 ? -14.773 -7.758 15.359 1 98.12 86 PRO A O 1
ATOM 678 N N . THR A 1 87 ? -16.656 -6.746 14.875 1 98.12 87 THR A N 1
ATOM 679 C CA . THR A 1 87 ? -15.984 -5.66 14.18 1 98.12 87 THR A CA 1
ATOM 680 C C . THR A 1 87 ? -15.047 -4.906 15.117 1 98.12 87 THR A C 1
ATOM 682 O O . THR A 1 87 ? -14.023 -4.371 14.688 1 98.12 87 THR A O 1
ATOM 685 N N . ALA A 1 88 ? -15.336 -4.879 16.406 1 97.62 88 ALA A N 1
ATOM 686 C CA . ALA A 1 88 ? -14.531 -4.188 17.406 1 97.62 88 ALA A CA 1
ATOM 687 C C . ALA A 1 88 ? -13.203 -4.906 17.641 1 97.62 88 ALA A C 1
ATOM 689 O O . ALA A 1 88 ? -12.266 -4.34 18.203 1 97.62 88 ALA A O 1
ATOM 690 N N . SER A 1 89 ? -13.102 -6.172 17.172 1 98.38 89 SER A N 1
ATOM 691 C CA . SER A 1 89 ? -11.891 -6.957 17.406 1 98.38 89 SER A CA 1
ATOM 692 C C . SER A 1 89 ? -10.875 -6.75 16.297 1 98.38 89 SER A C 1
ATOM 694 O O . SER A 1 89 ? -9.789 -7.328 16.328 1 98.38 89 SER A O 1
ATOM 696 N N . ILE A 1 90 ? -11.227 -5.895 15.367 1 98.88 90 ILE A N 1
ATOM 697 C CA . ILE A 1 90 ? -10.336 -5.645 14.242 1 98.88 90 ILE A CA 1
ATOM 698 C C . ILE A 1 90 ? -9.539 -4.363 14.484 1 98.88 90 ILE A C 1
ATOM 700 O O . ILE A 1 90 ? -10.117 -3.311 14.766 1 98.88 90 ILE A O 1
ATOM 704 N N . GLY A 1 91 ? -8.227 -4.449 14.391 1 98.81 91 GLY A N 1
ATOM 705 C CA . GLY A 1 91 ? -7.387 -3.283 14.625 1 98.81 91 GLY A CA 1
ATOM 706 C C . GLY A 1 91 ? -6.625 -2.832 13.391 1 98.81 91 GLY A C 1
ATOM 707 O O . GLY A 1 91 ? -6.059 -1.739 13.375 1 98.81 91 GLY A O 1
ATOM 708 N N . ARG A 1 92 ? -6.621 -3.67 12.383 1 98.81 92 ARG A N 1
ATOM 709 C CA . ARG A 1 92 ? -5.938 -3.355 11.133 1 98.81 92 ARG A CA 1
ATOM 710 C C . ARG A 1 92 ? -6.648 -3.994 9.938 1 98.81 92 ARG A C 1
ATOM 712 O O . ARG A 1 92 ? -7.223 -5.078 10.062 1 98.81 92 ARG A O 1
ATOM 719 N N . LEU A 1 93 ? -6.688 -3.314 8.828 1 98.94 93 LEU A N 1
ATOM 720 C CA . LEU A 1 93 ? -7.293 -3.773 7.582 1 98.94 93 LEU A CA 1
ATOM 721 C C . LEU A 1 93 ? -6.465 -3.332 6.379 1 98.94 93 LEU A C 1
ATOM 723 O O . LEU A 1 93 ? -6.395 -2.141 6.07 1 98.94 93 LEU A O 1
ATOM 727 N N . ASP A 1 94 ? -5.809 -4.301 5.727 1 98.88 94 ASP A N 1
ATOM 728 C CA . ASP A 1 94 ? -4.969 -4.043 4.562 1 98.88 94 ASP A CA 1
ATOM 729 C C . ASP A 1 94 ? -5.605 -4.59 3.287 1 98.88 94 ASP A C 1
ATOM 731 O O . ASP A 1 94 ? -6.215 -5.66 3.305 1 98.88 94 ASP A O 1
ATOM 735 N N . VAL A 1 95 ? -5.434 -3.848 2.213 1 98.94 95 VAL A N 1
ATOM 736 C CA . VAL A 1 95 ? -6.039 -4.207 0.933 1 98.94 95 VAL A CA 1
ATOM 737 C C . VAL A 1 95 ? -4.949 -4.359 -0.127 1 98.94 95 VAL A C 1
ATOM 739 O O . VAL A 1 95 ? -3.984 -3.59 -0.15 1 98.94 95 VAL A O 1
ATOM 742 N N . GLY A 1 96 ? -5.023 -5.414 -0.933 1 98.81 96 GLY A N 1
ATOM 743 C CA . GLY A 1 96 ? -4.23 -5.555 -2.146 1 98.81 96 GLY A CA 1
ATOM 744 C C . GLY A 1 96 ? -5.074 -5.555 -3.408 1 98.81 96 GLY A C 1
ATOM 745 O O . GLY A 1 96 ? -5.941 -6.414 -3.582 1 98.81 96 GLY A O 1
ATOM 746 N N . THR A 1 97 ? -4.844 -4.578 -4.324 1 98.56 97 THR A N 1
ATOM 747 C CA . THR A 1 97 ? -5.551 -4.547 -5.598 1 98.56 97 THR A CA 1
ATOM 748 C C . THR A 1 97 ? -4.812 -3.666 -6.602 1 98.56 97 THR A C 1
ATOM 750 O O . THR A 1 97 ? -4.078 -2.756 -6.215 1 98.56 97 THR A O 1
ATOM 753 N N . GLU A 1 98 ? -4.957 -4.02 -7.879 1 95.44 98 GLU A N 1
ATOM 754 C CA . GLU A 1 98 ? -4.477 -3.148 -8.945 1 95.44 98 GLU A CA 1
ATOM 755 C C . GLU A 1 98 ? -5.633 -2.668 -9.82 1 95.44 98 GLU A C 1
ATOM 757 O O . GLU A 1 98 ? -5.41 -2.059 -10.875 1 95.44 98 GLU A O 1
ATOM 762 N N . THR A 1 99 ? -6.887 -3.012 -9.438 1 94.88 99 THR A N 1
ATOM 763 C CA . THR A 1 99 ? -8.078 -2.434 -10.047 1 94.88 99 THR A CA 1
ATOM 764 C C . THR A 1 99 ? -8.383 -1.065 -9.445 1 94.88 99 THR A C 1
ATOM 766 O O . THR A 1 99 ? -9.148 -0.962 -8.484 1 94.88 99 THR A O 1
ATOM 769 N N . ILE A 1 100 ? -7.797 -0.021 -10.102 1 92.38 100 ILE A N 1
ATOM 770 C CA . ILE A 1 100 ? -7.852 1.321 -9.531 1 92.38 100 ILE A CA 1
ATOM 771 C C . ILE A 1 100 ? -9.047 2.08 -10.117 1 92.38 100 ILE A C 1
ATOM 773 O O . ILE A 1 100 ? -9.18 2.186 -11.336 1 92.38 100 ILE A O 1
ATOM 777 N N . ILE A 1 101 ? -9.891 2.59 -9.25 1 92.19 101 ILE A N 1
ATOM 778 C CA . ILE A 1 101 ? -11.023 3.371 -9.727 1 92.19 101 ILE A CA 1
ATOM 779 C C . ILE A 1 101 ? -10.922 4.805 -9.211 1 92.19 101 ILE A C 1
ATOM 781 O O . ILE A 1 101 ? -11.734 5.66 -9.57 1 92.19 101 ILE A O 1
ATOM 785 N N . ASP A 1 102 ? -10.008 5.074 -8.336 1 95.31 102 ASP A N 1
ATOM 786 C CA . ASP A 1 102 ? -9.625 6.375 -7.797 1 95.31 102 ASP A CA 1
ATOM 787 C C . ASP A 1 102 ? -8.117 6.457 -7.578 1 95.31 102 ASP A C 1
ATOM 789 O O . ASP A 1 102 ? -7.527 5.586 -6.938 1 95.31 102 ASP A O 1
ATOM 793 N N . LYS A 1 103 ? -7.441 7.535 -8.062 1 95.25 103 LYS A N 1
ATOM 794 C CA . LYS A 1 103 ? -5.984 7.609 -7.988 1 95.25 103 LYS A CA 1
ATOM 795 C C . LYS A 1 103 ? -5.52 7.934 -6.574 1 95.25 103 LYS A C 1
ATOM 797 O O . LYS A 1 103 ? -4.344 7.758 -6.242 1 95.25 103 LYS A O 1
ATOM 802 N N . SER A 1 104 ? -6.391 8.375 -5.762 1 97.12 104 SER A N 1
ATOM 803 C CA . SER A 1 104 ? -5.973 8.898 -4.465 1 97.12 104 SER A CA 1
ATOM 804 C C . SER A 1 104 ? -6.652 8.156 -3.322 1 97.12 104 SER A C 1
ATOM 806 O O . SER A 1 104 ? -5.984 7.656 -2.414 1 97.12 104 SER A O 1
ATOM 808 N N . LYS A 1 105 ? -7.973 8.07 -3.35 1 97.06 105 LYS A N 1
ATOM 809 C CA . LYS A 1 105 ? -8.758 7.43 -2.297 1 97.06 105 LYS A CA 1
ATOM 810 C C . LYS A 1 105 ? -8.602 5.91 -2.336 1 97.06 105 LYS A C 1
ATOM 812 O O . LYS A 1 105 ? -8.688 5.301 -3.402 1 97.06 105 LYS A O 1
ATOM 817 N N . ALA A 1 106 ? -8.305 5.273 -1.221 1 97.69 106 ALA A N 1
ATOM 818 C CA . ALA A 1 106 ? -8.102 3.832 -1.133 1 97.69 106 ALA A CA 1
ATOM 819 C C . ALA A 1 106 ? -9.438 3.092 -1.094 1 97.69 106 ALA A C 1
ATOM 821 O O . ALA A 1 106 ? -10.43 3.619 -0.591 1 97.69 106 ALA A O 1
ATOM 822 N N . VAL A 1 107 ? -9.43 1.824 -1.566 1 98.31 107 VAL 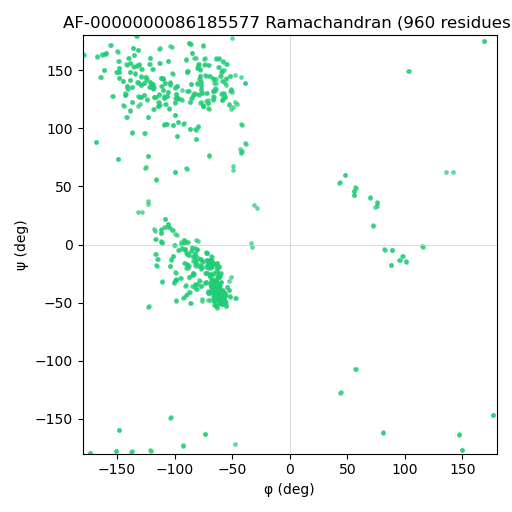A N 1
ATOM 823 C CA . VAL A 1 107 ? -10.562 0.924 -1.385 1 98.31 107 VAL A CA 1
ATOM 824 C C . VAL A 1 107 ? -10.812 0.7 0.105 1 98.31 107 VAL A C 1
ATOM 826 O O . VAL A 1 107 ? -11.961 0.58 0.537 1 98.31 107 VAL A O 1
ATOM 829 N N . LYS A 1 108 ? -9.797 0.673 0.895 1 98.69 108 LYS A N 1
ATOM 830 C CA . LYS A 1 108 ? -9.867 0.431 2.332 1 98.69 108 LYS A CA 1
ATOM 831 C C . LYS A 1 108 ? -10.875 1.364 2.998 1 98.69 108 LYS A C 1
ATOM 833 O O . LYS A 1 108 ? -11.625 0.945 3.879 1 98.69 108 LYS A O 1
ATOM 838 N N . THR A 1 109 ? -10.852 2.631 2.65 1 98.19 109 THR A N 1
ATOM 839 C CA . THR A 1 109 ? -11.727 3.574 3.336 1 98.19 109 THR A CA 1
ATOM 840 C C . THR A 1 109 ? -13.188 3.27 3.031 1 98.19 109 THR A C 1
ATOM 842 O O . THR A 1 109 ? -14.062 3.469 3.881 1 98.19 109 THR A O 1
ATOM 845 N N . THR A 1 110 ? -13.484 2.721 1.838 1 98 110 THR A N 1
ATOM 846 C CA . THR A 1 110 ? -14.836 2.268 1.521 1 98 110 THR A CA 1
ATOM 847 C C . THR A 1 110 ? -15.242 1.106 2.426 1 98 110 THR A C 1
ATOM 849 O O . THR A 1 110 ? -16.391 1.029 2.867 1 98 110 THR A O 1
ATOM 852 N N . LEU A 1 111 ? -14.32 0.229 2.74 1 98.69 111 LEU A N 1
ATOM 853 C CA . LEU A 1 111 ? -14.609 -0.939 3.566 1 98.69 111 LEU A CA 1
ATOM 854 C C . LEU A 1 111 ? -14.938 -0.525 4.996 1 98.69 111 LEU A C 1
ATOM 856 O O . LEU A 1 111 ? -15.523 -1.302 5.754 1 98.69 111 LEU A O 1
ATOM 860 N N . MET A 1 112 ? -14.555 0.709 5.406 1 98.56 112 MET A N 1
ATOM 861 C CA . MET A 1 112 ? -14.836 1.181 6.758 1 98.56 112 MET A CA 1
ATOM 862 C C . MET A 1 112 ? -16.344 1.267 7.004 1 98.56 112 MET A C 1
ATOM 864 O O . MET A 1 112 ? -16.781 1.275 8.148 1 98.56 112 MET A O 1
ATOM 868 N N . ASP A 1 113 ? -17.109 1.239 5.91 1 97.75 113 ASP A N 1
ATOM 869 C CA . ASP A 1 113 ? -18.562 1.233 6.043 1 97.75 113 ASP A CA 1
ATOM 870 C C . ASP A 1 113 ? -19.047 -0.028 6.758 1 97.75 113 ASP A C 1
ATOM 872 O O . ASP A 1 113 ? -20.156 -0.057 7.301 1 97.75 113 ASP A O 1
ATOM 876 N N . LEU A 1 114 ? -18.25 -1.027 6.77 1 98.5 114 LEU A N 1
ATOM 877 C CA . LEU A 1 114 ? -18.594 -2.277 7.441 1 98.5 114 LEU A CA 1
ATOM 878 C C . LEU A 1 114 ? -18.297 -2.188 8.938 1 98.5 114 LEU A C 1
ATOM 880 O O . LEU A 1 114 ? -18.656 -3.09 9.695 1 98.5 114 LEU A O 1
ATOM 884 N N . PHE A 1 115 ? -17.641 -1.067 9.375 1 98.19 115 PHE A N 1
ATOM 885 C CA . PHE A 1 115 ? -17.203 -0.892 10.758 1 98.19 115 PHE A CA 1
ATOM 886 C C . PHE A 1 115 ? -17.75 0.414 11.328 1 98.19 115 PHE A C 1
ATOM 888 O O . PHE A 1 115 ? -16.984 1.271 11.773 1 98.19 115 PHE A O 1
ATOM 895 N N . PRO A 1 116 ? -18.953 0.576 11.492 1 94.81 116 PRO A N 1
ATOM 896 C CA . PRO A 1 116 ? -19.547 1.854 11.891 1 94.81 116 PRO A CA 1
ATOM 897 C C . PRO A 1 116 ? -19.141 2.271 13.305 1 94.81 116 PRO A C 1
ATOM 899 O O . PRO A 1 116 ? -19.109 3.465 13.617 1 94.81 116 PRO A O 1
ATOM 902 N N . ASP A 1 117 ? -18.797 1.318 14.133 1 95.88 117 ASP A N 1
ATOM 903 C CA . ASP A 1 117 ? -18.5 1.657 15.523 1 95.88 117 ASP A CA 1
ATOM 904 C C . ASP A 1 117 ? -17.016 1.469 15.844 1 95.88 117 ASP A C 1
ATOM 906 O O . ASP A 1 117 ? -16.641 1.411 17.016 1 95.88 117 ASP A O 1
ATOM 910 N N . ASN A 1 118 ? -16.234 1.25 14.891 1 98.06 118 ASN A N 1
ATOM 911 C CA . ASN A 1 118 ? -14.797 1.048 15.047 1 98.06 118 ASN A CA 1
ATOM 912 C C . ASN A 1 118 ? -14.008 1.8 13.984 1 98.06 118 ASN A C 1
ATOM 914 O O . ASN A 1 118 ? -13.742 1.262 12.906 1 98.06 118 ASN A O 1
ATOM 918 N N . SER A 1 119 ? -13.547 2.957 14.32 1 98.25 119 SER A N 1
ATOM 919 C CA . SER A 1 119 ? -12.844 3.777 13.344 1 98.25 119 SER A CA 1
ATOM 920 C C . SER A 1 119 ? -11.336 3.703 13.539 1 98.25 119 SER A C 1
ATOM 922 O O . SER A 1 119 ? -10.57 4.234 12.734 1 98.25 119 SER A O 1
ATOM 924 N N . ASP A 1 120 ? -10.898 3.098 14.641 1 98.56 120 ASP A N 1
ATOM 925 C CA . ASP A 1 120 ? -9.477 2.963 14.945 1 98.56 120 ASP A CA 1
ATOM 926 C C . ASP A 1 120 ? -8.914 1.673 14.359 1 98.56 120 ASP A C 1
ATOM 928 O O . ASP A 1 120 ? -8.539 0.76 15.094 1 98.56 120 ASP A O 1
ATOM 932 N N . ILE A 1 121 ? -8.906 1.614 13.023 1 98.75 121 ILE A N 1
ATOM 933 C CA . ILE A 1 121 ? -8.406 0.478 12.258 1 98.75 121 ILE A CA 1
ATOM 934 C C . ILE A 1 121 ? -7.312 0.944 11.297 1 98.75 121 ILE A C 1
ATOM 936 O O . ILE A 1 121 ? -7.602 1.562 10.273 1 98.75 121 ILE A O 1
ATOM 940 N N . GLU A 1 122 ? -6.098 0.575 11.547 1 98.06 122 GLU A N 1
ATOM 941 C CA . GLU A 1 122 ? -4.969 0.96 10.711 1 98.06 122 GLU A CA 1
ATOM 942 C C . GLU A 1 122 ? -4.949 0.162 9.406 1 98.06 122 GLU A C 1
ATOM 944 O O . GLU A 1 122 ? -5.711 -0.795 9.25 1 98.06 122 GLU A O 1
ATOM 949 N N . GLY A 1 123 ? -4.082 0.552 8.461 1 98.5 123 GLY A N 1
ATOM 950 C CA . GLY A 1 123 ? -3.924 -0.139 7.191 1 98.5 123 GLY A CA 1
ATOM 951 C C . GLY A 1 123 ? -4.59 0.58 6.035 1 98.5 123 GLY A C 1
ATOM 952 O O . GLY A 1 123 ? -5.602 1.259 6.215 1 98.5 123 GLY A O 1
ATOM 953 N N . ILE A 1 124 ? -4.047 0.449 4.879 1 98.69 124 ILE A N 1
ATOM 954 C CA . ILE A 1 124 ? -4.59 1.028 3.652 1 98.69 124 ILE A CA 1
ATOM 955 C C . ILE A 1 124 ? -4.262 0.123 2.467 1 98.69 124 ILE A C 1
ATOM 957 O O . ILE A 1 124 ? -4.074 -1.085 2.633 1 98.69 124 ILE A O 1
ATOM 961 N N . ASP A 1 125 ? -4.293 0.634 1.191 1 98.75 125 ASP A N 1
ATOM 962 C CA . ASP A 1 125 ? -4.109 -0.16 -0.02 1 98.75 125 ASP A CA 1
ATOM 963 C C . ASP A 1 125 ? -2.629 -0.315 -0.355 1 98.75 125 ASP A C 1
ATOM 965 O O . ASP A 1 125 ? -1.852 0.631 -0.212 1 98.75 125 ASP A O 1
ATOM 969 N N . SER A 1 126 ? -2.25 -1.56 -0.774 1 98.5 126 SER A N 1
ATOM 970 C CA . SER A 1 126 ? -0.948 -1.876 -1.35 1 98.5 126 SER A CA 1
ATOM 971 C C . SER A 1 126 ? -1.058 -2.156 -2.846 1 98.5 126 SER A C 1
ATOM 973 O O . SER A 1 126 ? -1.983 -2.842 -3.287 1 98.5 126 SER A O 1
ATOM 975 N N . LYS A 1 127 ? -0.011 -1.587 -3.572 1 97.31 127 LYS A N 1
ATOM 976 C CA . LYS A 1 127 ? -0.161 -1.701 -5.02 1 97.31 127 LYS A CA 1
ATOM 977 C C . LYS A 1 127 ? 1.159 -2.09 -5.68 1 97.31 127 LYS A C 1
ATOM 979 O O . LYS A 1 127 ? 2.16 -1.387 -5.539 1 97.31 127 LYS A O 1
ATOM 984 N N . ASN A 1 128 ? 1.185 -3.18 -6.414 1 97.56 128 ASN A N 1
ATOM 985 C CA . ASN A 1 128 ? 2.043 -3.631 -7.504 1 97.56 128 ASN A CA 1
ATOM 986 C C . ASN A 1 128 ? 1.47 -4.863 -8.195 1 97.56 128 ASN A C 1
ATOM 988 O O . ASN A 1 128 ? 1.848 -5.992 -7.875 1 97.56 128 ASN A O 1
ATOM 992 N N . ALA A 1 129 ? 0.67 -4.57 -9.156 1 96.88 129 ALA A N 1
ATOM 993 C CA . ALA A 1 129 ? -0.025 -5.617 -9.898 1 96.88 129 ALA A CA 1
ATOM 994 C C . ALA A 1 129 ? -0.582 -6.68 -8.953 1 96.88 129 ALA A C 1
ATOM 996 O O . ALA A 1 129 ? -1.291 -6.359 -7.996 1 96.88 129 ALA A O 1
ATOM 997 N N . CYS A 1 130 ? -0.271 -7.945 -9.211 1 98.06 130 CYS A N 1
ATOM 998 C CA . CYS A 1 130 ? -0.904 -9.039 -8.484 1 98.06 130 CYS A CA 1
ATOM 999 C C . CYS A 1 130 ? -0.248 -9.25 -7.125 1 98.06 130 CYS A C 1
ATOM 1001 O O . CYS A 1 130 ? -0.743 -10.023 -6.305 1 98.06 130 CYS A O 1
ATOM 1003 N N . TYR A 1 131 ? 0.807 -8.555 -6.773 1 98.75 131 TYR A N 1
ATOM 1004 C CA . TYR A 1 131 ? 1.579 -8.773 -5.559 1 98.75 131 TYR A CA 1
ATOM 1005 C C . TYR A 1 131 ? 0.927 -8.094 -4.363 1 98.75 131 TYR A C 1
ATOM 1007 O O . TYR A 1 131 ? 1.272 -8.375 -3.213 1 98.75 131 TYR A O 1
ATOM 1015 N N . GLY A 1 132 ? -0.032 -7.18 -4.57 1 98.69 132 GLY A N 1
ATOM 1016 C CA . GLY A 1 132 ? -0.617 -6.363 -3.518 1 98.69 132 GLY A CA 1
ATOM 1017 C C . GLY A 1 132 ? -1.181 -7.184 -2.371 1 98.69 132 GLY A C 1
ATOM 1018 O O . GLY A 1 132 ? -1.078 -6.785 -1.208 1 98.69 132 GLY A O 1
ATOM 1019 N N . GLY A 1 133 ? -1.77 -8.328 -2.654 1 98.81 133 GLY A N 1
ATOM 1020 C CA . GLY A 1 133 ? -2.32 -9.188 -1.62 1 98.81 133 GLY A CA 1
ATOM 1021 C C . GLY A 1 133 ? -1.269 -9.727 -0.666 1 98.81 133 GLY A C 1
ATOM 1022 O O . GLY A 1 133 ? -1.503 -9.805 0.542 1 98.81 133 GLY A O 1
ATOM 1023 N N . THR A 1 134 ? -0.114 -10.102 -1.206 1 98.94 134 THR A N 1
ATOM 1024 C CA . THR A 1 134 ? 0.978 -10.617 -0.389 1 98.94 134 THR A CA 1
ATOM 1025 C C . THR A 1 134 ? 1.573 -9.516 0.48 1 98.94 134 THR A C 1
ATOM 1027 O O . THR A 1 134 ? 1.887 -9.734 1.651 1 98.94 134 THR A O 1
ATOM 1030 N N . ALA A 1 135 ? 1.709 -8.336 -0.118 1 98.88 135 ALA A N 1
ATOM 1031 C CA . ALA A 1 135 ? 2.178 -7.211 0.688 1 98.88 135 ALA A CA 1
ATOM 1032 C C . ALA A 1 135 ? 1.245 -6.953 1.868 1 98.88 135 ALA A C 1
ATOM 1034 O O . ALA A 1 135 ? 1.703 -6.711 2.988 1 98.88 135 ALA A O 1
ATOM 1035 N N . ALA A 1 136 ? -0.045 -6.984 1.61 1 98.88 136 ALA A N 1
ATOM 1036 C CA . ALA A 1 136 ? -1.04 -6.789 2.662 1 98.88 136 ALA A CA 1
ATOM 1037 C C . ALA A 1 136 ? -0.896 -7.848 3.754 1 98.88 136 ALA A C 1
ATOM 1039 O O . ALA A 1 136 ? -0.959 -7.531 4.945 1 98.88 136 ALA A O 1
ATOM 1040 N N . LEU A 1 137 ? -0.685 -9.094 3.361 1 98.94 137 LEU A N 1
ATOM 1041 C CA . LEU A 1 137 ? -0.533 -10.18 4.32 1 98.94 137 LEU A CA 1
ATOM 1042 C C . LEU A 1 137 ? 0.73 -10 5.156 1 98.94 137 LEU A C 1
ATOM 1044 O O . LEU A 1 137 ? 0.697 -10.141 6.379 1 98.94 137 LEU A O 1
ATOM 1048 N N . PHE A 1 138 ? 1.856 -9.727 4.477 1 98.94 138 PHE A N 1
ATOM 1049 C CA . PHE A 1 138 ? 3.109 -9.5 5.188 1 98.94 138 PHE A CA 1
ATOM 1050 C C . PHE A 1 138 ? 2.973 -8.359 6.188 1 98.94 138 PHE A C 1
ATOM 1052 O O . PHE A 1 138 ? 3.422 -8.469 7.328 1 98.94 138 PHE A O 1
ATOM 1059 N N . ASN A 1 139 ? 2.334 -7.27 5.781 1 98.88 139 ASN A N 1
ATOM 1060 C CA . ASN A 1 139 ? 2.15 -6.121 6.66 1 98.88 139 ASN A CA 1
ATOM 1061 C C . ASN A 1 139 ? 1.31 -6.48 7.883 1 98.88 139 ASN A C 1
ATOM 1063 O O . ASN A 1 139 ? 1.609 -6.047 9 1 98.88 139 ASN A O 1
ATOM 1067 N N . ALA A 1 140 ? 0.278 -7.219 7.664 1 98.88 140 ALA A N 1
ATOM 1068 C CA . ALA A 1 140 ? -0.599 -7.625 8.758 1 98.88 140 ALA A CA 1
ATOM 1069 C C . ALA A 1 140 ? 0.151 -8.484 9.773 1 98.88 140 ALA A C 1
ATOM 1071 O O . ALA A 1 140 ? 0.052 -8.266 10.977 1 98.88 140 ALA A O 1
ATOM 1072 N N . VAL A 1 141 ? 0.888 -9.461 9.289 1 98.81 141 VAL A N 1
ATOM 1073 C CA . VAL A 1 141 ? 1.634 -10.352 10.164 1 98.81 141 VAL A CA 1
ATOM 1074 C C . VAL A 1 141 ? 2.691 -9.562 10.938 1 98.81 141 VAL A C 1
ATOM 1076 O O . VAL A 1 141 ? 2.854 -9.75 12.148 1 98.81 141 VAL A O 1
ATOM 1079 N N . ASN A 1 142 ? 3.412 -8.711 10.227 1 98.44 142 ASN A N 1
ATOM 1080 C CA . ASN A 1 142 ? 4.422 -7.879 10.867 1 98.44 142 ASN A CA 1
ATOM 1081 C C . ASN A 1 142 ? 3.811 -6.996 11.953 1 98.44 142 ASN A C 1
ATOM 1083 O O . ASN A 1 142 ? 4.422 -6.781 13 1 98.44 142 ASN A O 1
ATOM 1087 N N . TRP A 1 143 ? 2.619 -6.434 11.734 1 98.44 143 TRP A N 1
ATOM 1088 C CA . TRP A 1 143 ? 1.951 -5.594 12.727 1 98.44 143 TRP A CA 1
ATOM 1089 C C . TRP A 1 143 ? 1.623 -6.387 13.984 1 98.44 143 TRP A C 1
ATOM 1091 O O . TRP A 1 143 ? 1.9 -5.938 15.102 1 98.44 143 TRP A O 1
ATOM 1101 N N . VAL A 1 144 ? 1.122 -7.574 13.789 1 98.25 144 VAL A N 1
ATOM 1102 C CA . VAL A 1 144 ? 0.76 -8.414 14.93 1 98.25 144 VAL A CA 1
ATOM 1103 C C . VAL A 1 144 ? 2.004 -8.727 15.758 1 98.25 144 VAL A C 1
ATOM 1105 O O . VAL A 1 144 ? 1.936 -8.812 16.984 1 98.25 144 VAL A O 1
ATOM 1108 N N . GLU A 1 145 ? 3.119 -8.836 15.117 1 97.12 145 GLU A N 1
ATOM 1109 C CA . GLU A 1 145 ? 4.344 -9.219 15.812 1 97.12 145 GLU A CA 1
ATOM 1110 C C . GLU A 1 145 ? 5.066 -8 16.375 1 97.12 145 GLU A C 1
ATOM 1112 O O . GLU A 1 145 ? 6.02 -8.141 17.141 1 97.12 145 GLU A O 1
ATOM 1117 N N . SER A 1 146 ? 4.641 -6.781 16.031 1 96.69 146 SER A N 1
ATOM 1118 C CA . SER A 1 146 ? 5.34 -5.559 16.422 1 96.69 146 SER A CA 1
ATOM 1119 C C . SER A 1 146 ? 4.879 -5.062 17.781 1 96.69 146 SER A C 1
ATOM 1121 O O . SER A 1 146 ? 3.896 -5.566 18.328 1 96.69 146 SER A O 1
ATOM 1123 N N . SER A 1 147 ? 5.566 -4.023 18.281 1 95.62 147 SER A N 1
ATOM 1124 C CA . SER A 1 147 ? 5.215 -3.416 19.562 1 95.62 147 SER A CA 1
ATOM 1125 C C . SER A 1 147 ? 3.984 -2.523 19.438 1 95.62 147 SER A C 1
ATOM 1127 O O . SER A 1 147 ? 3.365 -2.162 20.438 1 95.62 147 SER A O 1
ATOM 1129 N N . SER A 1 148 ? 3.623 -2.246 18.203 1 95.75 148 SER A N 1
ATOM 1130 C CA . SER A 1 148 ? 2.463 -1.387 18.016 1 95.75 148 SER A CA 1
ATOM 1131 C C . SER A 1 148 ? 1.168 -2.193 18.031 1 95.75 148 SER A C 1
ATOM 1133 O O . SER A 1 148 ? 0.075 -1.623 18 1 95.75 148 SER A O 1
ATOM 1135 N N . TRP A 1 149 ? 1.32 -3.506 18.094 1 97.19 149 TRP A N 1
ATOM 1136 C CA . TRP A 1 149 ? 0.144 -4.367 18.125 1 97.19 149 TRP A CA 1
ATOM 1137 C C . TRP A 1 149 ? -0.661 -4.137 19.406 1 97.19 149 TRP A C 1
ATOM 1139 O O . TRP A 1 149 ? -0.096 -4.074 20.5 1 97.19 149 TRP A O 1
ATOM 1149 N N . ASP A 1 150 ? -1.992 -4.02 19.266 1 95.88 150 ASP A N 1
ATOM 1150 C CA . ASP A 1 150 ? -2.814 -3.676 20.422 1 95.88 150 ASP A CA 1
ATOM 1151 C C . ASP A 1 150 ? -3.703 -4.848 20.828 1 95.88 150 ASP A C 1
ATOM 1153 O O . ASP A 1 150 ? -4.691 -4.664 21.547 1 95.88 150 ASP A O 1
ATOM 1157 N N . GLY A 1 151 ? -3.434 -6.035 20.297 1 97.12 151 GLY A N 1
ATOM 1158 C CA . GLY A 1 151 ? -4.133 -7.23 20.734 1 97.12 151 GLY A CA 1
ATOM 1159 C C . GLY A 1 151 ? -5.246 -7.652 19.781 1 97.12 151 GLY A C 1
ATOM 1160 O O . GLY A 1 151 ? -5.738 -8.781 19.859 1 97.12 151 GLY A O 1
ATOM 1161 N N . ARG A 1 152 ? -5.641 -6.816 18.922 1 98.25 152 ARG A N 1
ATOM 1162 C CA . ARG A 1 152 ? -6.758 -7.082 18.031 1 98.25 152 ARG A CA 1
ATOM 1163 C C . ARG A 1 152 ? -6.301 -7.84 16.781 1 98.25 152 ARG A C 1
ATOM 1165 O O . ARG A 1 152 ? -5.102 -8.031 16.578 1 98.25 152 ARG A O 1
ATOM 1172 N N . TYR A 1 153 ? -7.238 -8.297 15.914 1 98.88 153 TYR A N 1
ATOM 1173 C CA . TYR A 1 153 ? -6.953 -9.047 14.703 1 98.88 153 TYR A CA 1
ATOM 1174 C C . TYR A 1 153 ? -6.766 -8.117 13.508 1 98.88 153 TYR A C 1
ATOM 1176 O O . TYR A 1 153 ? -7.121 -6.938 13.578 1 98.88 153 TYR A O 1
ATOM 1184 N N . ALA A 1 154 ? -6.113 -8.648 12.531 1 98.94 154 ALA A N 1
ATOM 1185 C CA . ALA A 1 154 ? -5.969 -7.938 11.266 1 98.94 154 ALA A CA 1
ATOM 1186 C C . ALA A 1 154 ? -6.773 -8.617 10.156 1 98.94 154 ALA A C 1
ATOM 1188 O O . ALA A 1 154 ? -6.875 -9.844 10.117 1 98.94 154 ALA A O 1
ATOM 1189 N N . LEU A 1 155 ? -7.324 -7.82 9.297 1 98.94 155 LEU A N 1
ATOM 1190 C CA . LEU A 1 155 ? -7.977 -8.289 8.078 1 98.94 155 LEU A CA 1
ATOM 1191 C C . LEU A 1 155 ? -7.121 -7.996 6.852 1 98.94 155 LEU A C 1
ATOM 1193 O O . LEU A 1 155 ? -6.574 -6.898 6.719 1 98.94 155 LEU A O 1
ATOM 1197 N N . VAL A 1 156 ? -6.945 -8.992 6.047 1 98.94 156 VAL A N 1
ATOM 1198 C CA . VAL A 1 156 ? -6.305 -8.852 4.746 1 98.94 156 VAL A CA 1
ATOM 1199 C C . VAL A 1 156 ? -7.316 -9.133 3.639 1 98.94 156 VAL A C 1
ATOM 1201 O O . VAL A 1 156 ? -7.926 -10.211 3.604 1 98.94 156 VAL A O 1
ATOM 1204 N N . VAL A 1 157 ? -7.504 -8.195 2.768 1 98.94 157 VAL A N 1
ATOM 1205 C CA . VAL A 1 157 ? -8.469 -8.328 1.68 1 98.94 157 VAL A CA 1
ATOM 1206 C C . VAL A 1 157 ? -7.781 -8.055 0.344 1 98.94 157 VAL A C 1
ATOM 1208 O O . VAL A 1 157 ? -7.047 -7.078 0.203 1 98.94 157 VAL A O 1
ATOM 1211 N N . ALA A 1 158 ? -7.941 -8.953 -0.616 1 98.88 158 ALA A N 1
ATOM 1212 C CA . ALA A 1 158 ? -7.324 -8.82 -1.933 1 98.88 158 ALA A CA 1
ATOM 1213 C C . ALA A 1 158 ? -8.289 -9.234 -3.037 1 98.88 158 ALA A C 1
ATOM 1215 O O . ALA A 1 158 ? -9.062 -10.18 -2.867 1 98.88 158 ALA A O 1
ATOM 1216 N N . GLY A 1 159 ? -8.258 -8.531 -4.133 1 98.75 159 GLY A N 1
ATOM 1217 C CA . GLY A 1 159 ? -9.102 -8.883 -5.262 1 98.75 159 GLY A CA 1
ATOM 1218 C C . GLY A 1 159 ? -8.914 -7.961 -6.453 1 98.75 159 GLY A C 1
ATOM 1219 O O . GLY A 1 159 ? -8.328 -6.883 -6.328 1 98.75 159 GLY A O 1
ATOM 1220 N N . ASP A 1 160 ? -9.414 -8.469 -7.555 1 98.75 160 ASP A N 1
ATOM 1221 C CA . ASP A 1 160 ? -9.328 -7.695 -8.789 1 98.75 160 ASP A CA 1
ATOM 1222 C C . ASP A 1 160 ? -10.336 -8.195 -9.82 1 98.75 160 ASP A C 1
ATOM 1224 O O . ASP A 1 160 ? -10.93 -9.266 -9.648 1 98.75 160 ASP A O 1
ATOM 1228 N N . ILE A 1 161 ? -10.539 -7.406 -10.758 1 98.38 161 ILE A N 1
ATOM 1229 C CA . ILE A 1 161 ? -11.188 -7.727 -12.031 1 98.38 161 ILE A CA 1
ATOM 1230 C C . ILE A 1 161 ? -10.156 -7.707 -13.156 1 98.38 161 ILE A C 1
ATOM 1232 O O . ILE A 1 161 ? -9.719 -6.637 -13.586 1 98.38 161 ILE A O 1
ATOM 1236 N N . ALA A 1 162 ? -9.773 -8.867 -13.562 1 97.81 162 ALA A N 1
ATOM 1237 C CA . ALA A 1 162 ? -8.727 -9.031 -14.57 1 97.81 162 ALA A CA 1
ATOM 1238 C C . ALA A 1 162 ? -9.328 -9.109 -15.977 1 97.81 162 ALA A C 1
ATOM 1240 O O . ALA A 1 162 ? -9.859 -10.156 -16.375 1 97.81 162 ALA A O 1
ATOM 1241 N N . ILE A 1 163 ? -9.219 -8.055 -16.75 1 96.38 163 ILE A N 1
ATOM 1242 C CA . ILE A 1 163 ? -9.766 -8.031 -18.094 1 96.38 163 ILE A CA 1
ATOM 1243 C C . ILE A 1 163 ? -8.688 -7.57 -19.078 1 96.38 163 ILE A C 1
ATOM 1245 O O . ILE A 1 163 ? -7.793 -6.809 -18.719 1 96.38 163 ILE A O 1
ATOM 1249 N N . TYR A 1 164 ? -8.805 -8.039 -20.266 1 95.44 164 TYR A N 1
ATOM 1250 C CA . TYR A 1 164 ? -7.883 -7.727 -21.359 1 95.44 164 TYR A CA 1
ATOM 1251 C C . TYR A 1 164 ? -8.641 -7.352 -22.625 1 95.44 164 TYR A C 1
ATOM 1253 O O . TYR A 1 164 ? -9.773 -7.785 -22.828 1 95.44 164 TYR A O 1
ATOM 1261 N N . ALA A 1 165 ? -7.945 -6.555 -23.453 1 93.75 165 ALA A N 1
ATOM 1262 C CA . ALA A 1 165 ? -8.477 -6.293 -24.781 1 93.75 165 ALA A CA 1
ATOM 1263 C C . ALA A 1 165 ? -8.539 -7.574 -25.609 1 93.75 165 ALA A C 1
ATOM 1265 O O . ALA A 1 165 ? -7.922 -8.578 -25.25 1 93.75 165 ALA A O 1
ATOM 1266 N N . GLU A 1 166 ? -9.406 -7.484 -26.656 1 92.88 166 GLU A N 1
ATOM 1267 C CA . GLU A 1 166 ? -9.484 -8.633 -27.562 1 92.88 166 GLU A CA 1
ATOM 1268 C C . GLU A 1 166 ? -8.102 -9.062 -28.031 1 92.88 166 GLU A C 1
ATOM 1270 O O . GLU A 1 166 ? -7.281 -8.219 -28.406 1 92.88 166 GLU A O 1
ATOM 1275 N N . GLY A 1 167 ? -7.867 -10.391 -27.922 1 89.75 167 GLY A N 1
ATOM 1276 C CA . GLY A 1 167 ? -6.562 -10.898 -28.297 1 89.75 167 GLY A CA 1
ATOM 1277 C C . GLY A 1 167 ? -6.117 -12.086 -27.469 1 89.75 167 GLY A C 1
ATOM 1278 O O . GLY A 1 167 ? -6.934 -12.734 -26.812 1 89.75 167 GLY A O 1
ATOM 1279 N N . GLY A 1 168 ? -4.844 -12.359 -27.531 1 87.81 168 GLY A N 1
ATOM 1280 C CA . GLY A 1 168 ? -4.285 -13.578 -26.984 1 87.81 168 GLY A CA 1
ATOM 1281 C C . GLY A 1 168 ? -4.316 -13.609 -25.469 1 87.81 168 GLY A C 1
ATOM 1282 O O . GLY A 1 168 ? -4.27 -14.688 -24.859 1 87.81 168 GLY A O 1
ATOM 1283 N N . ALA A 1 169 ? -4.434 -12.469 -24.828 1 90.44 169 ALA A N 1
ATOM 1284 C CA . ALA A 1 169 ? -4.402 -12.414 -23.375 1 90.44 169 ALA A CA 1
ATOM 1285 C C . ALA A 1 169 ? -5.809 -12.531 -22.781 1 90.44 169 ALA A C 1
ATOM 1287 O O . ALA A 1 169 ? -5.977 -12.844 -21.609 1 90.44 169 ALA A O 1
ATOM 1288 N N . ARG A 1 170 ? -6.828 -12.344 -23.562 1 93.38 170 ARG A N 1
ATOM 1289 C CA . ARG A 1 170 ? -8.195 -12.258 -23.062 1 93.38 170 ARG A CA 1
ATOM 1290 C C . ARG A 1 170 ? -8.609 -13.547 -22.375 1 93.38 170 ARG A C 1
ATOM 1292 O O . ARG A 1 170 ? -9.266 -13.516 -21.328 1 93.38 170 ARG A O 1
ATOM 1299 N N . PRO A 1 171 ? -8.156 -14.695 -22.812 1 95.5 171 PRO A N 1
ATOM 1300 C CA . PRO A 1 171 ? -8.609 -15.945 -22.203 1 95.5 171 PRO A CA 1
ATOM 1301 C C . PRO A 1 171 ? -8.016 -16.156 -20.812 1 95.5 171 PRO A C 1
ATOM 1303 O O . PRO A 1 171 ? -8.438 -17.078 -20.094 1 95.5 171 PRO A O 1
ATOM 1306 N N . VAL A 1 172 ? -7.082 -15.32 -20.375 1 94.06 172 VAL A N 1
ATOM 1307 C CA . VAL A 1 172 ? -6.473 -15.531 -19.078 1 94.06 172 VAL A CA 1
ATOM 1308 C C . VAL A 1 172 ? -6.953 -14.461 -18.094 1 94.06 172 VAL A C 1
ATOM 1310 O O . VAL A 1 172 ? -6.285 -14.172 -17.109 1 94.06 172 VAL A O 1
ATOM 1313 N N . GLY A 1 173 ? -8.094 -13.891 -18.422 1 97.19 173 GLY A N 1
ATOM 1314 C CA . GLY A 1 173 ? -8.742 -12.984 -17.484 1 97.19 173 GLY A CA 1
ATOM 1315 C C . GLY A 1 173 ? -9.383 -13.695 -16.312 1 97.19 173 GLY A C 1
ATOM 1316 O O . GLY A 1 173 ? -9.039 -14.844 -16.016 1 97.19 173 GLY A O 1
ATOM 1317 N N . GLY A 1 174 ? -10.227 -13.031 -15.641 1 98.38 174 GLY A N 1
ATOM 1318 C CA . GLY A 1 174 ? -10.938 -13.539 -14.484 1 98.38 174 GLY A CA 1
ATOM 1319 C C . GLY A 1 174 ? -11.289 -12.461 -13.477 1 98.38 174 GLY A C 1
ATOM 1320 O O . GLY A 1 174 ? -11.062 -11.273 -13.727 1 98.38 174 GLY A O 1
ATOM 1321 N N . ALA A 1 175 ? -11.883 -12.883 -12.359 1 98.69 175 ALA A N 1
ATOM 1322 C CA . ALA A 1 175 ? -12.273 -11.945 -11.305 1 98.69 175 ALA A CA 1
ATOM 1323 C C . ALA A 1 175 ? -12.57 -12.68 -10 1 98.69 175 ALA A C 1
ATOM 1325 O O . ALA A 1 175 ? -13.109 -13.789 -10.008 1 98.69 175 ALA A O 1
ATOM 1326 N N . GLY A 1 176 ? -12.203 -12 -8.945 1 98.75 176 GLY A N 1
ATOM 1327 C CA . GLY A 1 176 ? -12.508 -12.547 -7.637 1 98.75 176 GLY A CA 1
ATOM 1328 C C . GLY A 1 176 ? -11.797 -11.82 -6.508 1 98.75 176 GLY A C 1
ATOM 1329 O O . GLY A 1 176 ? -11.055 -10.867 -6.75 1 98.75 176 GLY A O 1
ATOM 1330 N N . ALA A 1 177 ? -12.125 -12.219 -5.289 1 98.88 177 ALA A N 1
ATOM 1331 C CA . ALA A 1 177 ? -11.57 -11.586 -4.094 1 98.88 177 ALA A CA 1
ATOM 1332 C C . ALA A 1 177 ? -11.43 -12.594 -2.957 1 98.88 177 ALA A C 1
ATOM 1334 O O . ALA A 1 177 ? -12.148 -13.602 -2.918 1 98.88 177 ALA A O 1
ATOM 1335 N N . VAL A 1 178 ? -10.508 -12.367 -2.113 1 98.94 178 VAL A N 1
ATOM 1336 C CA . VAL A 1 178 ? -10.289 -13.18 -0.922 1 98.94 178 VAL A CA 1
ATOM 1337 C C . VAL A 1 178 ? -10.156 -12.273 0.301 1 98.94 178 VAL A C 1
ATOM 1339 O O . VAL A 1 178 ? -9.586 -11.18 0.214 1 98.94 178 VAL A O 1
ATOM 1342 N N . ALA A 1 179 ? -10.711 -12.609 1.403 1 98.94 179 ALA A N 1
ATOM 1343 C CA . ALA A 1 179 ? -10.5 -11.992 2.709 1 98.94 179 ALA A CA 1
ATOM 1344 C C . ALA A 1 179 ? -9.93 -13 3.707 1 98.94 179 ALA A C 1
ATOM 1346 O O . ALA A 1 179 ? -10.328 -14.164 3.721 1 98.94 179 ALA A O 1
ATOM 1347 N N . MET A 1 180 ? -8.992 -12.586 4.492 1 98.94 180 MET A N 1
ATOM 1348 C CA . MET A 1 180 ? -8.344 -13.43 5.492 1 98.94 180 MET A CA 1
ATOM 1349 C C . MET A 1 180 ? -8.258 -12.711 6.836 1 98.94 180 MET A C 1
ATOM 1351 O O . MET A 1 180 ? -8.023 -11.5 6.883 1 98.94 180 MET A O 1
ATOM 1355 N N . LEU A 1 181 ? -8.484 -13.43 7.887 1 98.94 181 LEU A N 1
ATOM 1356 C CA . LEU A 1 181 ? -8.289 -12.93 9.242 1 98.94 181 LEU A CA 1
ATOM 1357 C C . LEU A 1 181 ? -6.949 -13.383 9.805 1 98.94 181 LEU A C 1
ATOM 1359 O O . LEU A 1 181 ? -6.648 -14.578 9.82 1 98.94 181 LEU A O 1
ATOM 1363 N N . VAL A 1 182 ? -6.141 -12.469 10.344 1 98.94 182 VAL A N 1
ATOM 1364 C CA . VAL A 1 182 ? -4.785 -12.75 10.797 1 98.94 182 VAL A CA 1
ATOM 1365 C C . VAL A 1 182 ? -4.66 -12.445 12.289 1 98.94 182 VAL A C 1
ATOM 1367 O O . VAL A 1 182 ? -5.188 -11.438 12.766 1 98.94 182 VAL A O 1
ATOM 1370 N N . GLY A 1 183 ? -4.012 -13.258 13.016 1 98.62 183 GLY A N 1
ATOM 1371 C CA . GLY A 1 183 ? -3.766 -13.109 14.438 1 98.62 183 GLY A CA 1
ATOM 1372 C C . GLY A 1 183 ? -2.828 -14.156 15 1 98.62 183 GLY A C 1
ATOM 1373 O O . GLY A 1 183 ? -2.305 -14.992 14.25 1 98.62 183 GLY A O 1
ATOM 1374 N N . PRO A 1 184 ? -2.553 -14.125 16.266 1 98 184 PRO A N 1
ATOM 1375 C CA . PRO A 1 184 ? -1.68 -15.117 16.906 1 98 184 PRO A CA 1
ATOM 1376 C C . PRO A 1 184 ? -2.354 -16.469 17.078 1 98 184 PRO A C 1
ATOM 1378 O O . PRO A 1 184 ? -3.572 -16.578 16.922 1 98 184 PRO A O 1
ATOM 1381 N N . ASP A 1 185 ? -1.569 -17.484 17.25 1 97.62 185 ASP A N 1
ATOM 1382 C CA . ASP A 1 185 ? -2.02 -18.859 17.5 1 97.62 185 ASP A CA 1
ATOM 1383 C C . ASP A 1 185 ? -2.973 -19.328 16.391 1 97.62 185 ASP A C 1
ATOM 1385 O O . ASP A 1 185 ? -4.047 -19.859 16.688 1 97.62 185 ASP A O 1
ATOM 1389 N N . ALA A 1 186 ? -2.594 -19 15.195 1 98.56 186 ALA A N 1
ATOM 1390 C CA . ALA A 1 186 ? -3.406 -19.344 14.023 1 98.56 186 ALA A CA 1
ATOM 1391 C C . ALA A 1 186 ? -3.205 -20.797 13.609 1 98.56 186 ALA A C 1
ATOM 1393 O O . ALA A 1 186 ? -2.15 -21.375 13.867 1 98.56 186 ALA A O 1
ATOM 1394 N N . PRO A 1 187 ? -4.211 -21.422 12.992 1 98.69 187 PRO A N 1
ATOM 1395 C CA . PRO A 1 187 ? -4.012 -22.766 12.43 1 98.69 187 PRO A CA 1
ATOM 1396 C C . PRO A 1 187 ? -3.055 -22.766 11.242 1 98.69 187 PRO A C 1
ATOM 1398 O O . PRO A 1 187 ? -2.346 -23.75 11.016 1 98.69 187 PRO A O 1
ATOM 1401 N N . LEU A 1 188 ? -3.029 -21.719 10.438 1 98.88 188 LEU A N 1
ATOM 1402 C CA . LEU A 1 188 ? -2.072 -21.531 9.352 1 98.88 188 LEU A CA 1
ATOM 1403 C C . LEU A 1 188 ? -1.039 -20.469 9.711 1 98.88 188 LEU A C 1
ATOM 1405 O O . LEU A 1 188 ? -1.29 -19.266 9.555 1 98.88 188 LEU A O 1
ATOM 1409 N N . VAL A 1 189 ? 0.157 -20.906 10.055 1 98.81 189 VAL A N 1
ATOM 1410 C CA . VAL A 1 189 ? 1.186 -20.031 10.594 1 98.81 189 VAL A CA 1
ATOM 1411 C C . VAL A 1 189 ? 2.141 -19.609 9.477 1 98.81 189 VAL A C 1
ATOM 1413 O O . VAL A 1 189 ? 2.635 -20.453 8.727 1 98.81 189 VAL A O 1
ATOM 1416 N N . LEU A 1 190 ? 2.322 -18.312 9.305 1 98.69 190 LEU A N 1
ATOM 1417 C CA . LEU A 1 190 ? 3.346 -17.844 8.375 1 98.69 190 LEU A CA 1
ATOM 1418 C C . LEU A 1 190 ? 4.738 -18.016 8.977 1 98.69 190 LEU A C 1
ATOM 1420 O O . LEU A 1 190 ? 5.039 -17.438 10.023 1 98.69 190 LEU A O 1
ATOM 1424 N N . GLU A 1 191 ? 5.555 -18.766 8.336 1 97.88 191 GLU A N 1
ATOM 1425 C CA . GLU A 1 191 ? 6.934 -18.906 8.797 1 97.88 191 GLU A CA 1
ATOM 1426 C C . GLU A 1 191 ? 7.75 -17.656 8.484 1 97.88 191 GLU A C 1
ATOM 1428 O O . GLU A 1 191 ? 7.426 -16.922 7.551 1 97.88 191 GLU A O 1
ATOM 1433 N N . PRO A 1 192 ? 8.758 -17.375 9.172 1 96 192 PRO A N 1
ATOM 1434 C CA . PRO A 1 192 ? 9.367 -16.047 9.188 1 96 192 PRO A CA 1
ATOM 1435 C C . PRO A 1 192 ? 10.211 -15.766 7.945 1 96 192 PRO A C 1
ATOM 1437 O O . PRO A 1 192 ? 10.469 -14.609 7.621 1 96 192 PRO A O 1
ATOM 1440 N N . ILE A 1 193 ? 10.68 -16.828 7.203 1 97.44 193 ILE A N 1
ATOM 1441 C CA . ILE A 1 193 ? 11.641 -16.609 6.129 1 97.44 193 ILE A CA 1
ATOM 1442 C C . ILE A 1 193 ? 10.898 -16.234 4.844 1 97.44 193 ILE A C 1
ATOM 1444 O O . ILE A 1 193 ? 10.016 -16.969 4.395 1 97.44 193 ILE A O 1
ATOM 1448 N N . HIS A 1 194 ? 11.273 -15.117 4.242 1 97.62 194 HIS A N 1
ATOM 1449 C CA . HIS A 1 194 ? 10.805 -14.672 2.936 1 97.62 194 HIS A CA 1
ATOM 1450 C C . HIS A 1 194 ? 11.953 -14.578 1.939 1 97.62 194 HIS A C 1
ATOM 1452 O O . HIS A 1 194 ? 13 -13.992 2.244 1 97.62 194 HIS A O 1
ATOM 1458 N N . GLY A 1 195 ? 11.875 -15.188 0.804 1 98.75 195 GLY A N 1
ATOM 1459 C CA . GLY A 1 195 ? 12.711 -14.891 -0.349 1 98.75 195 GLY A CA 1
ATOM 1460 C C . GLY A 1 195 ? 12.016 -14.008 -1.373 1 98.75 195 GLY A C 1
ATOM 1461 O O . GLY A 1 195 ? 10.945 -14.359 -1.872 1 98.75 195 GLY A O 1
ATOM 1462 N N . SER A 1 196 ? 12.617 -12.852 -1.679 1 98.75 196 SER A N 1
ATOM 1463 C CA . SER A 1 196 ? 11.953 -11.922 -2.592 1 98.75 196 SER A CA 1
ATOM 1464 C C . SER A 1 196 ? 12.828 -11.625 -3.805 1 98.75 196 SER A C 1
ATOM 1466 O O . SER A 1 196 ? 14.039 -11.867 -3.779 1 98.75 196 SER A O 1
ATOM 1468 N N . PHE A 1 197 ? 12.281 -11.258 -4.844 1 98.62 197 PHE A N 1
ATOM 1469 C CA . PHE A 1 197 ? 12.914 -10.734 -6.047 1 98.62 197 PHE A CA 1
ATOM 1470 C C . PHE A 1 197 ? 12.117 -9.555 -6.609 1 98.62 197 PHE A C 1
ATOM 1472 O O . PHE A 1 197 ? 10.961 -9.719 -6.992 1 98.62 197 PHE A O 1
ATOM 1479 N N . MET A 1 198 ? 12.711 -8.406 -6.598 1 98.44 198 MET A N 1
ATOM 1480 C CA . MET A 1 198 ? 12.078 -7.195 -7.113 1 98.44 198 MET A CA 1
ATOM 1481 C C . MET A 1 198 ? 12.977 -6.52 -8.148 1 98.44 198 MET A C 1
ATOM 1483 O O . MET A 1 198 ? 14.195 -6.477 -7.988 1 98.44 198 MET A O 1
ATOM 1487 N N . ALA A 1 199 ? 12.367 -6.039 -9.195 1 97.81 199 ALA A N 1
ATOM 1488 C CA . ALA A 1 199 ? 13.07 -5.387 -10.297 1 97.81 199 ALA A CA 1
ATOM 1489 C C . ALA A 1 199 ? 12.148 -4.438 -11.055 1 97.81 199 ALA A C 1
ATOM 1491 O O . ALA A 1 199 ? 10.945 -4.375 -10.773 1 97.81 199 ALA A O 1
ATOM 1492 N N . ASN A 1 200 ? 12.758 -3.693 -11.938 1 97.31 200 ASN A N 1
ATOM 1493 C CA . ASN A 1 200 ? 12.031 -2.77 -12.805 1 97.31 200 ASN A CA 1
ATOM 1494 C C . ASN A 1 200 ? 11.852 -3.34 -14.203 1 97.31 200 ASN A C 1
ATOM 1496 O O . ASN A 1 200 ? 12.773 -3.311 -15.016 1 97.31 200 ASN A O 1
ATOM 1500 N N . VAL A 1 201 ? 10.594 -3.848 -14.484 1 96.25 201 VAL A N 1
ATOM 1501 C CA . VAL A 1 201 ? 10.344 -4.426 -15.797 1 96.25 201 VAL A CA 1
ATOM 1502 C C . VAL A 1 201 ? 8.969 -4.004 -16.297 1 96.25 201 VAL A C 1
ATOM 1504 O O . VAL A 1 201 ? 8.102 -3.617 -15.516 1 96.25 201 VAL A O 1
ATOM 1507 N N . TYR A 1 202 ? 8.812 -4.035 -17.578 1 95.62 202 TYR A N 1
ATOM 1508 C CA . TYR A 1 202 ? 7.551 -3.652 -18.203 1 95.62 202 TYR A CA 1
ATOM 1509 C C . TYR A 1 202 ? 6.914 -4.84 -18.922 1 95.62 202 TYR A C 1
ATOM 1511 O O . TYR A 1 202 ? 6.555 -4.746 -20.094 1 95.62 202 TYR A O 1
ATOM 1519 N N . ASP A 1 203 ? 6.707 -5.891 -18.188 1 94.5 203 ASP A N 1
ATOM 1520 C CA . ASP A 1 203 ? 6.066 -7.078 -18.75 1 94.5 203 ASP A CA 1
ATOM 1521 C C . ASP A 1 203 ? 4.547 -6.93 -18.766 1 94.5 203 ASP A C 1
ATOM 1523 O O . ASP A 1 203 ? 3.877 -7.465 -19.641 1 94.5 203 ASP A O 1
ATOM 1527 N N . PHE A 1 204 ? 4.012 -6.312 -17.844 1 95.12 204 PHE A N 1
ATOM 1528 C CA . PHE A 1 204 ? 2.598 -6.004 -17.656 1 95.12 204 PHE A CA 1
ATOM 1529 C C . PHE A 1 204 ? 2.428 -4.746 -16.812 1 95.12 204 PHE A C 1
ATOM 1531 O O . PHE A 1 204 ? 3.01 -4.637 -15.727 1 95.12 204 PHE A O 1
ATOM 1538 N N . TYR A 1 205 ? 1.688 -3.801 -17.25 1 96 205 TYR A N 1
ATOM 1539 C CA . TYR A 1 205 ? 1.437 -2.531 -16.578 1 96 205 TYR A CA 1
ATOM 1540 C C . TYR A 1 205 ? 0.215 -1.835 -17.172 1 96 205 TYR A C 1
ATOM 1542 O O . TYR A 1 205 ? -0.362 -2.307 -18.156 1 96 205 TYR A O 1
ATOM 1550 N N . LYS A 1 206 ? -0.324 -0.848 -16.453 1 95.94 206 LYS A N 1
ATOM 1551 C CA . LYS A 1 206 ? -1.528 -0.141 -16.875 1 95.94 206 LYS A CA 1
ATOM 1552 C C . LYS A 1 206 ? -1.276 1.36 -16.984 1 95.94 206 LYS A C 1
ATOM 1554 O O . LYS A 1 206 ? -1.806 2.141 -16.188 1 95.94 206 LYS A O 1
ATOM 1559 N N . PRO A 1 207 ? -0.598 1.79 -18.047 1 93.81 207 PRO A N 1
ATOM 1560 C CA . PRO A 1 207 ? -0.189 3.191 -18.172 1 93.81 207 PRO A CA 1
ATOM 1561 C C . PRO A 1 207 ? -1.289 4.074 -18.75 1 93.81 207 PRO A C 1
ATOM 1563 O O . PRO A 1 207 ? -1.249 5.301 -18.594 1 93.81 207 PRO A O 1
ATOM 1566 N N . ASN A 1 208 ? -2.193 3.434 -19.547 1 92.94 208 ASN A N 1
ATOM 1567 C CA . ASN A 1 208 ? -3.33 4.184 -20.078 1 92.94 208 ASN A CA 1
ATOM 1568 C C . ASN A 1 208 ? -4.434 4.324 -19.031 1 92.94 208 ASN A C 1
ATOM 1570 O O . ASN A 1 208 ? -5.266 3.428 -18.875 1 92.94 208 ASN A O 1
ATOM 1574 N N . LEU A 1 209 ? -4.523 5.488 -18.406 1 90.62 209 LEU A N 1
ATOM 1575 C CA . LEU A 1 209 ? -5.414 5.684 -17.266 1 90.62 209 LEU A CA 1
ATOM 1576 C C . LEU A 1 209 ? -6.871 5.727 -17.719 1 90.62 209 LEU A C 1
ATOM 1578 O O . LEU A 1 209 ? -7.781 5.559 -16.906 1 90.62 209 LEU A O 1
ATOM 1582 N N . SER A 1 210 ? -7.098 5.855 -19.016 1 88.19 210 SER A N 1
ATOM 1583 C CA . SER A 1 210 ? -8.453 5.906 -19.547 1 88.19 210 SER A CA 1
ATOM 1584 C C . SER A 1 210 ? -8.953 4.52 -19.938 1 88.19 210 SER A C 1
ATOM 1586 O O . SER A 1 210 ? -10.062 4.371 -20.453 1 88.19 210 SER A O 1
ATOM 1588 N N . SER A 1 211 ? -8.164 3.57 -19.719 1 91.12 211 SER A N 1
ATOM 1589 C CA . SER A 1 211 ? -8.516 2.197 -20.062 1 91.12 211 SER A CA 1
ATOM 1590 C C . SER A 1 211 ? -8.297 1.257 -18.891 1 91.12 211 SER A C 1
ATOM 1592 O O . SER A 1 211 ? -7.324 1.403 -18.141 1 91.12 211 SER A O 1
ATOM 1594 N N . GLU A 1 212 ? -9.172 0.282 -18.797 1 92.38 212 GLU A N 1
ATOM 1595 C CA . GLU A 1 212 ? -8.992 -0.732 -17.766 1 92.38 212 GLU A CA 1
ATOM 1596 C C . GLU A 1 212 ? -7.992 -1.797 -18.219 1 92.38 212 GLU A C 1
ATOM 1598 O O . GLU A 1 212 ? -7.512 -2.586 -17.406 1 92.38 212 GLU A O 1
ATOM 1603 N N . TYR A 1 213 ? -7.738 -1.863 -19.516 1 94.56 213 TYR A N 1
ATOM 1604 C CA . TYR A 1 213 ? -6.902 -2.928 -20.062 1 94.56 213 TYR A CA 1
ATOM 1605 C C . TYR A 1 213 ? -5.426 -2.652 -19.797 1 94.56 213 TYR A C 1
ATOM 1607 O O . TYR A 1 213 ? -4.969 -1.516 -19.922 1 94.56 213 TYR A O 1
ATOM 1615 N N . PRO A 1 214 ? -4.711 -3.66 -19.469 1 95.69 214 PRO A N 1
ATOM 1616 C CA . PRO A 1 214 ? -3.26 -3.518 -19.312 1 95.69 214 PRO A CA 1
ATOM 1617 C C . PRO A 1 214 ? -2.527 -3.521 -20.656 1 95.69 214 PRO A C 1
ATOM 1619 O O . PRO A 1 214 ? -3.072 -3.986 -21.656 1 95.69 214 PRO A O 1
ATOM 1622 N N . ALA A 1 215 ? -1.325 -2.883 -20.641 1 94.06 215 ALA A N 1
ATOM 1623 C CA . ALA A 1 215 ? -0.305 -3.178 -21.641 1 94.06 215 ALA A CA 1
ATOM 1624 C C . ALA A 1 215 ? 0.495 -4.422 -21.266 1 94.06 215 ALA A C 1
ATOM 1626 O O . ALA A 1 215 ? 0.934 -4.555 -20.109 1 94.06 215 ALA A O 1
ATOM 1627 N N . VAL A 1 216 ? 0.637 -5.395 -22.234 1 92.19 216 VAL A N 1
ATOM 1628 C CA . VAL A 1 216 ? 1.283 -6.668 -21.922 1 92.19 216 VAL A CA 1
ATOM 1629 C C . VAL A 1 216 ? 2.373 -6.957 -22.953 1 92.19 216 VAL A C 1
ATOM 1631 O O . VAL A 1 216 ? 2.148 -6.816 -24.156 1 92.19 216 VAL A O 1
ATOM 1634 N N . ASP A 1 217 ? 3.549 -7.223 -22.438 1 90.5 217 ASP A N 1
ATOM 1635 C CA . ASP A 1 217 ? 4.594 -7.84 -23.25 1 90.5 217 ASP A CA 1
ATOM 1636 C C . ASP A 1 217 ? 4.652 -9.344 -23.016 1 90.5 217 ASP A C 1
ATOM 1638 O O . ASP A 1 217 ? 5.383 -9.812 -22.141 1 90.5 217 ASP A O 1
ATOM 1642 N N . GLY A 1 218 ? 3.959 -10.109 -23.828 1 84 218 GLY A N 1
ATOM 1643 C CA . GLY A 1 218 ? 3.801 -11.539 -23.641 1 84 218 GLY A CA 1
ATOM 1644 C C . GLY A 1 218 ? 5.121 -12.281 -23.547 1 84 218 GLY A C 1
ATOM 1645 O O . GLY A 1 218 ? 5.363 -13.008 -22.578 1 84 218 GLY A O 1
ATOM 1646 N N . PRO A 1 219 ? 5.934 -12.078 -24.484 1 85.94 219 PRO A N 1
ATOM 1647 C CA . PRO A 1 219 ? 7.246 -12.734 -24.438 1 85.94 219 PRO A CA 1
ATOM 1648 C C . PRO A 1 219 ? 8.047 -12.383 -23.188 1 85.94 219 PRO A C 1
ATOM 1650 O O . PRO A 1 219 ? 8.664 -13.25 -22.578 1 85.94 219 PRO A O 1
ATOM 1653 N N . LEU A 1 220 ? 7.984 -11.164 -22.781 1 89.44 220 LEU A N 1
ATOM 1654 C CA . LEU A 1 220 ? 8.719 -10.75 -21.578 1 89.44 220 LEU A CA 1
ATOM 1655 C C . LEU A 1 220 ? 8.125 -11.383 -20.328 1 89.44 220 LEU A C 1
ATOM 1657 O O . LEU A 1 220 ? 8.852 -11.75 -19.406 1 89.44 220 LEU A O 1
ATOM 1661 N N . THR A 1 221 ? 6.801 -11.539 -20.297 1 87.94 221 THR A N 1
ATOM 1662 C CA . THR A 1 221 ? 6.129 -12.156 -19.156 1 87.94 221 THR A CA 1
ATOM 1663 C C . THR A 1 221 ? 6.578 -13.609 -18.984 1 87.94 221 THR A C 1
ATOM 1665 O O . THR A 1 221 ? 6.762 -14.078 -17.859 1 87.94 221 THR A O 1
ATOM 1668 N N . GLN A 1 222 ? 6.797 -14.266 -20.094 1 86.75 222 GLN A N 1
ATOM 1669 C CA . GLN A 1 222 ? 7.168 -15.68 -20.078 1 86.75 222 GLN A CA 1
ATOM 1670 C C . GLN A 1 222 ? 8.562 -15.875 -19.484 1 86.75 222 GLN A C 1
ATOM 1672 O O . GLN A 1 222 ? 8.891 -16.953 -19 1 86.75 222 GLN A O 1
ATOM 1677 N N . THR A 1 223 ? 9.305 -14.805 -19.484 1 92.5 223 THR A N 1
ATOM 1678 C CA . THR A 1 223 ? 10.641 -14.891 -18.906 1 92.5 223 THR A CA 1
ATOM 1679 C C . THR A 1 223 ? 10.656 -14.312 -17.484 1 92.5 223 THR A C 1
ATOM 1681 O O . THR A 1 223 ? 11.367 -14.812 -16.609 1 92.5 223 THR A O 1
ATOM 1684 N N . CYS A 1 224 ? 9.836 -13.32 -17.266 1 95.12 224 CYS A N 1
ATOM 1685 C CA . CYS A 1 224 ? 9.859 -12.625 -15.984 1 95.12 224 CYS A CA 1
ATOM 1686 C C . CYS A 1 224 ? 9.305 -13.5 -14.875 1 95.12 224 CYS A C 1
ATOM 1688 O O . CYS A 1 224 ? 9.867 -13.555 -13.781 1 95.12 224 CYS A O 1
ATOM 1690 N N . TYR A 1 225 ? 8.258 -14.219 -15.148 1 95.5 225 TYR A N 1
ATOM 1691 C CA . TYR A 1 225 ? 7.598 -15.039 -14.141 1 95.5 225 TYR A CA 1
ATOM 1692 C C . TYR A 1 225 ? 8.523 -16.141 -13.648 1 95.5 225 TYR A C 1
ATOM 1694 O O . TYR A 1 225 ? 8.797 -16.25 -12.445 1 95.5 225 TYR A O 1
ATOM 1702 N N . PRO A 1 226 ? 9.109 -16.953 -14.539 1 95.94 226 PRO A N 1
ATOM 1703 C CA . PRO A 1 226 ? 9.992 -18.016 -14.047 1 95.94 226 PRO A CA 1
ATOM 1704 C C . PRO A 1 226 ? 11.289 -17.469 -13.453 1 95.94 226 PRO A C 1
ATOM 1706 O O . PRO A 1 226 ? 11.844 -18.062 -12.516 1 95.94 226 PRO A O 1
ATOM 1709 N N . ASN A 1 227 ? 11.789 -16.391 -13.984 1 96.75 227 ASN A N 1
ATOM 1710 C CA . ASN A 1 227 ? 12.992 -15.789 -13.414 1 96.75 227 ASN A CA 1
ATOM 1711 C C . ASN A 1 227 ? 12.758 -15.312 -11.984 1 96.75 227 ASN A C 1
ATOM 1713 O O . ASN A 1 227 ? 13.586 -15.523 -11.109 1 96.75 227 ASN A O 1
ATOM 1717 N N . ALA A 1 228 ? 11.617 -14.656 -11.82 1 98.19 228 ALA A N 1
ATOM 1718 C CA . ALA A 1 228 ? 11.266 -14.188 -10.484 1 98.19 228 ALA A CA 1
ATOM 1719 C C . ALA A 1 228 ? 11.086 -15.352 -9.516 1 98.19 228 ALA A C 1
ATOM 1721 O O . ALA A 1 228 ? 11.492 -15.273 -8.359 1 98.19 228 ALA A O 1
ATOM 1722 N N . LEU A 1 229 ? 10.492 -16.406 -10 1 98.25 229 LEU A N 1
ATOM 1723 C CA . LEU A 1 229 ? 10.289 -17.609 -9.195 1 98.25 229 LEU A CA 1
ATOM 1724 C C . LEU A 1 229 ? 11.617 -18.219 -8.781 1 98.25 229 LEU A C 1
ATOM 1726 O O . LEU A 1 229 ? 11.82 -18.516 -7.602 1 98.25 229 LEU A O 1
ATOM 1730 N N . GLU A 1 230 ? 12.492 -18.344 -9.688 1 97.31 230 GLU A N 1
ATOM 1731 C CA . GLU A 1 230 ? 13.797 -18.938 -9.414 1 97.31 230 GLU A CA 1
ATOM 1732 C C . GLU A 1 230 ? 14.594 -18.094 -8.43 1 97.31 230 GLU A C 1
ATOM 1734 O O . GLU A 1 230 ? 15.164 -18.625 -7.473 1 97.31 230 GLU A O 1
ATOM 1739 N N . ARG A 1 231 ? 14.586 -16.828 -8.648 1 97.75 231 ARG A N 1
ATOM 1740 C CA . ARG A 1 231 ? 15.391 -15.938 -7.828 1 97.75 231 ARG A CA 1
ATOM 1741 C C . ARG A 1 231 ? 14.828 -15.82 -6.414 1 97.75 231 ARG A C 1
ATOM 1743 O O . ARG A 1 231 ? 15.586 -15.781 -5.441 1 97.75 231 ARG A O 1
ATOM 1750 N N . SER A 1 232 ? 13.523 -15.719 -6.273 1 98.75 232 SER A N 1
ATOM 1751 C CA . SER A 1 232 ? 12.906 -15.648 -4.953 1 98.75 232 SER A CA 1
ATOM 1752 C C . SER A 1 232 ? 13.07 -16.969 -4.195 1 98.75 232 SER A C 1
ATOM 1754 O O . SER A 1 232 ? 13.297 -16.969 -2.986 1 98.75 232 SER A O 1
ATOM 1756 N N . TYR A 1 233 ? 12.977 -18.078 -4.914 1 98.75 233 TYR A N 1
ATOM 1757 C CA . TYR A 1 233 ? 13.195 -19.375 -4.305 1 98.75 233 TYR A CA 1
ATOM 1758 C C . TYR A 1 233 ? 14.633 -19.531 -3.832 1 98.75 233 TYR A C 1
ATOM 1760 O O . TYR A 1 233 ? 14.883 -20 -2.721 1 98.75 233 TYR A O 1
ATOM 1768 N N . ASP A 1 234 ? 15.578 -19.141 -4.656 1 98.19 234 ASP A N 1
ATOM 1769 C CA . ASP A 1 234 ? 16.984 -19.188 -4.273 1 98.19 234 ASP A CA 1
ATOM 1770 C C . ASP A 1 234 ? 17.25 -18.328 -3.037 1 98.19 234 ASP A C 1
ATOM 1772 O O . ASP A 1 234 ? 17.969 -18.75 -2.127 1 98.19 234 ASP A O 1
ATOM 1776 N N . ALA A 1 235 ? 16.672 -17.156 -3.037 1 98.25 235 ALA A N 1
ATOM 1777 C CA . ALA A 1 235 ? 16.828 -16.281 -1.874 1 98.25 235 ALA A CA 1
ATOM 1778 C C . ALA A 1 235 ? 16.234 -16.922 -0.625 1 98.25 235 ALA A C 1
ATOM 1780 O O . ALA A 1 235 ? 16.828 -16.875 0.452 1 98.25 235 ALA A O 1
ATOM 1781 N N . PHE A 1 236 ? 15.078 -17.547 -0.742 1 98.69 236 PHE A N 1
ATOM 1782 C CA . PHE A 1 236 ? 14.43 -18.25 0.353 1 98.69 236 PHE A CA 1
ATOM 1783 C C . PHE A 1 236 ? 15.312 -19.391 0.864 1 98.69 236 PHE A C 1
ATOM 1785 O O . PHE A 1 236 ? 15.531 -19.516 2.07 1 98.69 236 PHE A O 1
ATOM 1792 N N . ARG A 1 237 ? 15.805 -20.172 -0.049 1 98.5 237 ARG A N 1
ATOM 1793 C CA . ARG A 1 237 ? 16.594 -21.344 0.321 1 98.5 237 ARG A CA 1
ATOM 1794 C C . ARG A 1 237 ? 17.875 -20.938 1.051 1 98.5 237 ARG A C 1
ATOM 1796 O O . ARG A 1 237 ? 18.281 -21.578 2.021 1 98.5 237 ARG A O 1
ATOM 1803 N N . THR A 1 238 ? 18.469 -19.891 0.596 1 97.81 238 THR A N 1
ATOM 1804 C CA . THR A 1 238 ? 19.672 -19.406 1.245 1 97.81 238 THR A CA 1
ATOM 1805 C C . THR A 1 238 ? 19.375 -18.969 2.678 1 97.81 238 THR A C 1
ATOM 1807 O O . THR A 1 238 ? 20.078 -19.359 3.609 1 97.81 238 THR A O 1
ATOM 1810 N N . LYS A 1 239 ? 18.328 -18.25 2.863 1 96.81 239 LYS A N 1
ATOM 1811 C CA . LYS A 1 239 ? 17.969 -17.75 4.188 1 96.81 239 LYS A CA 1
ATOM 1812 C C . LYS A 1 239 ? 17.5 -18.891 5.094 1 96.81 239 LYS A C 1
ATOM 1814 O O . LYS A 1 239 ? 17.828 -18.922 6.281 1 96.81 239 LYS A O 1
ATOM 1819 N N . GLU A 1 240 ? 16.734 -19.75 4.508 1 97.06 240 GLU A N 1
ATOM 1820 C CA . GLU A 1 240 ? 16.234 -20.891 5.27 1 97.06 240 GLU A CA 1
ATOM 1821 C C . GLU A 1 240 ? 17.359 -21.812 5.703 1 97.06 240 GLU A C 1
ATOM 1823 O O . GLU A 1 240 ? 17.359 -22.328 6.824 1 97.06 240 GLU A O 1
ATOM 1828 N N . ALA A 1 241 ? 18.312 -22.031 4.805 1 96.94 241 ALA A N 1
ATOM 1829 C CA . ALA A 1 241 ? 19.469 -22.844 5.145 1 96.94 241 ALA A CA 1
ATOM 1830 C C . ALA A 1 241 ? 20.234 -22.25 6.328 1 96.94 241 ALA A C 1
ATOM 1832 O O . ALA A 1 241 ? 20.641 -22.969 7.234 1 96.94 241 ALA A O 1
ATOM 1833 N N . LYS A 1 242 ? 20.344 -20.984 6.336 1 94.25 242 LYS A N 1
ATOM 1834 C CA . LYS A 1 242 ? 21.016 -20.312 7.441 1 94.25 242 LYS A CA 1
ATOM 1835 C C . LYS A 1 242 ? 20.234 -20.453 8.734 1 94.25 242 LYS A C 1
ATOM 1837 O O . LYS A 1 242 ? 20.812 -20.688 9.797 1 94.25 242 LYS A O 1
ATOM 1842 N N . ARG A 1 243 ? 18.953 -20.297 8.625 1 92.31 243 ARG A N 1
ATOM 1843 C CA . ARG A 1 243 ? 18.094 -20.453 9.789 1 92.31 243 ARG A CA 1
ATOM 1844 C C . ARG A 1 243 ? 18.219 -21.844 10.383 1 92.31 243 ARG A C 1
ATOM 1846 O O . ARG A 1 243 ? 18.156 -22.016 11.609 1 92.31 243 ARG A O 1
ATOM 1853 N N . LEU A 1 244 ? 18.469 -22.797 9.484 1 92.06 244 LEU A N 1
ATOM 1854 C CA . LEU A 1 244 ? 18.562 -24.188 9.914 1 92.06 244 LEU A CA 1
ATOM 1855 C C . LEU A 1 244 ? 19.953 -24.516 10.414 1 92.06 244 LEU A C 1
ATOM 1857 O O . LEU A 1 244 ? 20.219 -25.641 10.844 1 92.06 244 LEU A O 1
ATOM 1861 N N . GLY A 1 245 ? 20.922 -23.641 10.383 1 90.69 245 GLY A N 1
ATOM 1862 C CA . GLY A 1 245 ? 22.219 -23.844 11.008 1 90.69 245 GLY A CA 1
ATOM 1863 C C . GLY A 1 245 ? 23.359 -23.906 10.008 1 90.69 245 GLY A C 1
ATOM 1864 O O . GLY A 1 245 ? 24.516 -24.047 10.398 1 90.69 245 GLY A O 1
ATOM 1865 N N . ASP A 1 246 ? 23.047 -23.812 8.727 1 91.81 246 ASP A N 1
ATOM 1866 C CA . ASP A 1 246 ? 24.094 -23.781 7.711 1 91.81 246 ASP A CA 1
ATOM 1867 C C . ASP A 1 246 ? 24.578 -22.344 7.484 1 91.81 246 ASP A C 1
ATOM 1869 O O . ASP A 1 246 ? 24.047 -21.625 6.637 1 91.81 246 ASP A O 1
ATOM 1873 N N . ALA A 1 247 ? 25.594 -22.016 8.023 1 86.56 247 ALA A N 1
ATOM 1874 C CA . ALA A 1 247 ? 26.094 -20.641 8.016 1 86.56 247 ALA A CA 1
ATOM 1875 C C . ALA A 1 247 ? 26.375 -20.156 6.598 1 86.56 247 ALA A C 1
ATOM 1877 O O . ALA A 1 247 ? 26.312 -18.969 6.316 1 86.56 247 ALA A O 1
ATOM 1878 N N . LYS A 1 248 ? 26.703 -21.109 5.723 1 90.25 248 LYS A N 1
ATOM 1879 C CA . LYS A 1 248 ? 27.062 -20.734 4.355 1 90.25 248 LYS A CA 1
ATOM 1880 C C . LYS A 1 248 ? 25.812 -20.5 3.51 1 90.25 248 LYS A C 1
ATOM 1882 O O . LYS A 1 248 ? 25.891 -19.922 2.426 1 90.25 248 LYS A O 1
ATOM 1887 N N . GLY A 1 249 ? 24.672 -20.953 3.973 1 93.62 249 GLY A N 1
ATOM 1888 C CA . GLY A 1 249 ? 23.438 -20.812 3.227 1 93.62 249 GLY A CA 1
ATOM 1889 C C . GLY A 1 249 ? 23.391 -21.672 1.979 1 93.62 249 GLY A C 1
ATOM 1890 O O . GLY A 1 249 ? 22.922 -21.234 0.927 1 93.62 249 GLY A O 1
ATOM 1891 N N . ASP A 1 250 ? 23.875 -22.875 2.066 1 95.12 250 ASP A N 1
ATOM 1892 C CA . ASP A 1 250 ? 23.859 -23.781 0.928 1 95.12 250 ASP A CA 1
ATOM 1893 C C . ASP A 1 250 ? 22.438 -24.188 0.547 1 95.12 250 ASP A C 1
ATOM 1895 O O . ASP A 1 250 ? 21.75 -24.828 1.325 1 95.12 250 ASP A O 1
ATOM 1899 N N . LYS A 1 251 ? 22.078 -23.984 -0.633 1 94.62 251 LYS A N 1
ATOM 1900 C CA . LYS A 1 251 ? 20.703 -24.156 -1.118 1 94.62 251 LYS A CA 1
ATOM 1901 C C . LYS A 1 251 ? 20.328 -25.641 -1.173 1 94.62 251 LYS A C 1
ATOM 1903 O O . LYS A 1 251 ? 19.156 -25.984 -1.212 1 94.62 251 LYS A O 1
ATOM 1908 N N . LYS A 1 252 ? 21.312 -26.531 -1.147 1 94.19 252 LYS A N 1
ATOM 1909 C CA . LYS A 1 252 ? 21 -27.953 -1.198 1 94.19 252 LYS A CA 1
ATOM 1910 C C . LYS A 1 252 ? 20.297 -28.422 0.073 1 94.19 252 LYS A C 1
ATOM 1912 O O . LYS A 1 252 ? 19.656 -29.469 0.089 1 94.19 252 LYS A O 1
ATOM 1917 N N . ALA A 1 253 ? 20.344 -27.562 1.086 1 95 253 ALA A N 1
ATOM 1918 C CA . ALA A 1 253 ? 19.766 -27.922 2.379 1 95 253 ALA A CA 1
ATOM 1919 C C . ALA A 1 253 ? 18.25 -27.812 2.346 1 95 253 ALA A C 1
ATOM 1921 O O . ALA A 1 253 ? 17.562 -28.375 3.203 1 95 253 ALA A O 1
ATOM 1922 N N . VAL A 1 254 ? 17.719 -27.109 1.405 1 97.19 254 VAL A N 1
ATOM 1923 C CA . VAL A 1 254 ? 16.281 -26.875 1.288 1 97.19 254 VAL A CA 1
ATOM 1924 C C . VAL A 1 254 ? 15.828 -27.156 -0.141 1 97.19 254 VAL A C 1
ATOM 1926 O O . VAL A 1 254 ? 16.281 -26.516 -1.088 1 97.19 254 VAL A O 1
ATOM 1929 N N . THR A 1 255 ? 14.93 -28.109 -0.286 1 97.31 255 THR A N 1
ATOM 1930 C CA . THR A 1 255 ? 14.469 -28.531 -1.603 1 97.31 255 THR A CA 1
ATOM 1931 C C . THR A 1 255 ? 12.945 -28.625 -1.639 1 97.31 255 THR A C 1
ATOM 1933 O O . THR A 1 255 ? 12.281 -28.422 -0.619 1 97.31 255 THR A O 1
ATOM 1936 N N . LEU A 1 256 ? 12.398 -28.984 -2.777 1 97.81 256 LEU A N 1
ATOM 1937 C CA . LEU A 1 256 ? 10.953 -29.125 -2.953 1 97.81 256 LEU A CA 1
ATOM 1938 C C . LEU A 1 256 ? 10.406 -30.234 -2.061 1 97.81 256 LEU A C 1
ATOM 1940 O O . LEU A 1 256 ? 9.219 -30.234 -1.722 1 97.81 256 LEU A O 1
ATOM 1944 N N . SER A 1 257 ? 11.258 -31.141 -1.665 1 96.88 257 SER A N 1
ATOM 1945 C CA . SER A 1 257 ? 10.836 -32.25 -0.812 1 96.88 257 SER A CA 1
ATOM 1946 C C . SER A 1 257 ? 10.492 -31.766 0.593 1 96.88 257 SER A C 1
ATOM 1948 O O . SER A 1 257 ? 9.852 -32.469 1.363 1 96.88 257 SER A O 1
ATOM 1950 N N . ASP A 1 258 ? 10.922 -30.562 0.929 1 97.88 258 ASP A N 1
ATOM 1951 C CA . ASP A 1 258 ? 10.68 -30 2.26 1 97.88 258 ASP A CA 1
ATOM 1952 C C . ASP A 1 258 ? 9.281 -29.422 2.369 1 97.88 258 ASP A C 1
ATOM 1954 O O . ASP A 1 258 ? 8.852 -29.016 3.453 1 97.88 258 ASP A O 1
ATOM 1958 N N . PHE A 1 259 ? 8.531 -29.422 1.27 1 98.69 259 PHE A N 1
ATOM 1959 C CA . PHE A 1 259 ? 7.172 -28.891 1.242 1 98.69 259 PHE A CA 1
ATOM 1960 C C . PHE A 1 259 ? 6.172 -29.984 0.881 1 98.69 259 PHE A C 1
ATOM 1962 O O . PHE A 1 259 ? 6.41 -30.766 -0.04 1 98.69 259 PHE A O 1
ATOM 1969 N N . ASP A 1 260 ? 5.098 -30.031 1.579 1 98.81 260 ASP A N 1
ATOM 1970 C CA . ASP A 1 260 ? 4.062 -31.031 1.323 1 98.81 260 ASP A CA 1
ATOM 1971 C C . ASP A 1 260 ? 3.115 -30.578 0.216 1 98.81 260 ASP A C 1
ATOM 1973 O O . ASP A 1 260 ? 2.598 -31.391 -0.547 1 98.81 260 ASP A O 1
ATOM 1977 N N . TYR A 1 261 ? 2.85 -29.297 0.186 1 98.88 261 TYR A N 1
ATOM 1978 C CA . TYR A 1 261 ? 2.025 -28.656 -0.842 1 98.88 261 TYR A CA 1
ATOM 1979 C C . TYR A 1 261 ? 2.662 -27.375 -1.334 1 98.88 261 TYR A C 1
ATOM 1981 O O . TYR A 1 261 ? 3.592 -26.844 -0.712 1 98.88 261 TYR A O 1
ATOM 1989 N N . ALA A 1 262 ? 2.191 -26.906 -2.486 1 98.88 262 ALA A N 1
ATOM 1990 C CA . ALA A 1 262 ? 2.674 -25.641 -3.039 1 98.88 262 ALA A CA 1
ATOM 1991 C C . ALA A 1 262 ? 1.545 -24.875 -3.719 1 98.88 262 ALA A C 1
ATOM 1993 O O . ALA A 1 262 ? 0.754 -25.453 -4.465 1 98.88 262 ALA A O 1
ATOM 1994 N N . CYS A 1 263 ? 1.397 -23.656 -3.359 1 98.94 263 CYS A N 1
ATOM 1995 C CA . CYS A 1 263 ? 0.46 -22.719 -3.98 1 98.94 263 CYS A CA 1
ATOM 1996 C C . CYS A 1 263 ? 1.199 -21.641 -4.766 1 98.94 263 CYS A C 1
ATOM 1998 O O . CYS A 1 263 ? 2.189 -21.094 -4.285 1 98.94 263 CYS A O 1
ATOM 2000 N N . PHE A 1 264 ? 0.753 -21.391 -5.98 1 98.81 264 PHE A N 1
ATOM 2001 C CA . PHE A 1 264 ? 1.385 -20.406 -6.852 1 98.81 264 PHE A CA 1
ATOM 2002 C C . PHE A 1 264 ? 0.389 -19.328 -7.262 1 98.81 264 PHE A C 1
ATOM 2004 O O . PHE A 1 264 ? -0.791 -19.609 -7.473 1 98.81 264 PHE A O 1
ATOM 2011 N N . HIS A 1 265 ? 0.888 -18.047 -7.285 1 98.56 265 HIS A N 1
ATOM 2012 C CA . HIS A 1 265 ? 0.171 -17.141 -8.164 1 98.56 265 HIS A CA 1
ATOM 2013 C C . HIS A 1 265 ? 0.01 -17.719 -9.562 1 98.56 265 HIS A C 1
ATOM 2015 O O . HIS A 1 265 ? 0.984 -18.172 -10.164 1 98.56 265 HIS A O 1
ATOM 2021 N N . SER A 1 266 ? -1.196 -17.625 -10.086 1 97.19 266 SER A N 1
ATOM 2022 C CA . SER A 1 266 ? -1.488 -18.328 -11.328 1 97.19 266 SER A CA 1
ATOM 2023 C C . SER A 1 266 ? -2.055 -17.391 -12.383 1 97.19 266 SER A C 1
ATOM 2025 O O . SER A 1 266 ? -3.273 -17.219 -12.484 1 97.19 266 SER A O 1
ATOM 2027 N N . PRO A 1 267 ? -1.146 -16.906 -13.242 1 93.56 267 PRO A N 1
ATOM 2028 C CA . PRO A 1 267 ? -1.729 -16.266 -14.43 1 93.56 267 PRO A CA 1
ATOM 2029 C C . PRO A 1 267 ? -2.6 -17.219 -15.242 1 93.56 267 PRO A C 1
ATOM 2031 O O . PRO A 1 267 ? -3.67 -16.828 -15.719 1 93.56 267 PRO A O 1
ATOM 2034 N N . TYR A 1 268 ? -2.115 -18.422 -15.422 1 93.31 268 TYR A N 1
ATOM 2035 C CA . TYR A 1 268 ? -2.836 -19.562 -15.977 1 93.31 268 TYR A CA 1
ATOM 2036 C C . TYR A 1 268 ? -2.168 -20.875 -15.586 1 93.31 268 TYR A C 1
ATOM 2038 O O . TYR A 1 268 ? -1.014 -20.875 -15.156 1 93.31 268 TYR A O 1
ATOM 2046 N N . GLY A 1 269 ? -2.814 -21.953 -15.727 1 94.19 269 GLY A N 1
ATOM 2047 C CA . GLY A 1 269 ? -2.424 -23.234 -15.164 1 94.19 269 GLY A CA 1
ATOM 2048 C C . GLY A 1 269 ? -1.1 -23.734 -15.695 1 94.19 269 GLY A C 1
ATOM 2049 O O . GLY A 1 269 ? -0.264 -24.219 -14.93 1 94.19 269 GLY A O 1
ATOM 2050 N N . LYS A 1 270 ? -0.881 -23.656 -16.938 1 93.56 270 LYS A N 1
ATOM 2051 C CA . LYS A 1 270 ? 0.318 -24.203 -17.578 1 93.56 270 LYS A CA 1
ATOM 2052 C C . LYS A 1 270 ? 1.571 -23.484 -17.094 1 93.56 270 LYS A C 1
ATOM 2054 O O . LYS A 1 270 ? 2.635 -24.094 -16.969 1 93.56 270 LYS A O 1
ATOM 2059 N N . LEU A 1 271 ? 1.429 -22.219 -16.875 1 94.44 271 LEU A N 1
ATOM 2060 C CA . LEU A 1 271 ? 2.568 -21.453 -16.375 1 94.44 271 LEU A CA 1
ATOM 2061 C C . LEU A 1 271 ? 2.979 -21.953 -14.984 1 94.44 271 LEU A C 1
ATOM 2063 O O . LEU A 1 271 ? 4.168 -21.984 -14.664 1 94.44 271 LEU A O 1
ATOM 2067 N N . VAL A 1 272 ? 2.029 -22.312 -14.18 1 97.19 272 VAL A N 1
ATOM 2068 C CA . VAL A 1 272 ? 2.287 -22.844 -12.844 1 97.19 272 VAL A CA 1
ATOM 2069 C C . VAL A 1 272 ? 3.021 -24.188 -12.961 1 97.19 272 VAL A C 1
ATOM 2071 O O . VAL A 1 272 ? 3.965 -24.438 -12.211 1 97.19 272 VAL A O 1
ATOM 2074 N N . GLN A 1 273 ? 2.576 -25 -13.875 1 96.81 273 GLN A N 1
ATOM 2075 C CA . GLN A 1 273 ? 3.238 -26.297 -14.086 1 96.81 273 GLN A CA 1
ATOM 2076 C C . GLN A 1 273 ? 4.699 -26.094 -14.484 1 96.81 273 GLN A C 1
ATOM 2078 O O . GLN A 1 273 ? 5.59 -26.75 -13.938 1 96.81 273 GLN A O 1
ATOM 2083 N N . LYS A 1 274 ? 4.926 -25.203 -15.406 1 95.81 274 LYS A N 1
ATOM 2084 C CA . LYS A 1 274 ? 6.285 -24.875 -15.82 1 95.81 274 LYS A CA 1
ATOM 2085 C C . LYS A 1 274 ? 7.094 -24.297 -14.664 1 95.81 274 LYS A C 1
ATOM 2087 O O . LYS A 1 274 ? 8.289 -24.562 -14.547 1 95.81 274 LYS A O 1
ATOM 2092 N N . GLY A 1 275 ? 6.391 -23.484 -13.883 1 97.25 275 GLY A N 1
ATOM 2093 C CA . GLY A 1 275 ? 7.047 -22.906 -12.719 1 97.25 275 GLY A CA 1
ATOM 2094 C C . GLY A 1 275 ? 7.527 -23.953 -11.727 1 97.25 275 GLY A C 1
ATOM 2095 O O . GLY A 1 275 ? 8.656 -23.875 -11.242 1 97.25 275 GLY A O 1
ATOM 2096 N N . TYR A 1 276 ? 6.664 -24.906 -11.406 1 98.31 276 TYR A N 1
ATOM 2097 C CA . TYR A 1 276 ? 7.055 -25.969 -10.484 1 98.31 276 TYR A CA 1
ATOM 2098 C C . TYR A 1 276 ? 8.227 -26.766 -11.039 1 98.31 276 TYR A C 1
ATOM 2100 O O . TYR A 1 276 ? 9.141 -27.125 -10.297 1 98.31 276 TYR A O 1
ATOM 2108 N N . ALA A 1 277 ? 8.203 -27.031 -12.32 1 98 277 ALA A N 1
ATOM 2109 C CA . ALA A 1 277 ? 9.305 -27.703 -12.984 1 98 277 ALA A CA 1
ATOM 2110 C C . ALA A 1 277 ? 10.602 -26.906 -12.875 1 98 277 ALA A C 1
ATOM 2112 O O . ALA A 1 277 ? 11.68 -27.484 -12.719 1 98 277 ALA A O 1
ATOM 2113 N N . ARG A 1 278 ? 10.492 -25.609 -12.984 1 97.31 278 ARG A N 1
ATOM 2114 C CA . ARG A 1 278 ? 11.648 -24.734 -12.859 1 97.31 278 ARG A CA 1
ATOM 2115 C C . ARG A 1 278 ? 12.273 -24.844 -11.477 1 97.31 278 ARG A C 1
ATOM 2117 O O . ARG A 1 278 ? 13.5 -24.812 -11.336 1 97.31 278 ARG A O 1
ATOM 2124 N N . LEU A 1 279 ? 11.461 -24.953 -10.445 1 98.31 279 LEU A N 1
ATOM 2125 C CA . LEU A 1 279 ? 11.977 -25.141 -9.094 1 98.31 279 LEU A CA 1
ATOM 2126 C C . LEU A 1 279 ? 12.75 -26.453 -8.984 1 98.31 279 LEU A C 1
ATOM 2128 O O . LEU A 1 279 ? 13.781 -26.5 -8.32 1 98.31 279 LEU A O 1
ATOM 2132 N N . MET A 1 280 ? 12.219 -27.484 -9.617 1 97.94 280 MET A N 1
ATOM 2133 C CA . MET A 1 280 ? 12.914 -28.766 -9.641 1 97.94 280 MET A CA 1
ATOM 2134 C C . MET A 1 280 ? 14.266 -28.641 -10.32 1 97.94 280 MET A C 1
ATOM 2136 O O . MET A 1 280 ? 15.25 -29.234 -9.883 1 97.94 280 MET A O 1
ATOM 2140 N N . TYR A 1 281 ? 14.312 -27.906 -11.359 1 97.88 281 TYR A N 1
ATOM 2141 C CA . TYR A 1 281 ? 15.578 -27.625 -12.031 1 97.88 281 TYR A CA 1
ATOM 2142 C C . TYR A 1 281 ? 16.562 -26.938 -11.086 1 97.88 281 TYR A C 1
ATOM 2144 O O . TYR A 1 281 ? 17.75 -27.266 -11.07 1 97.88 281 TYR A O 1
ATOM 2152 N N . ASN A 1 282 ? 16.109 -26 -10.281 1 97.19 282 ASN A N 1
ATOM 2153 C CA . ASN A 1 282 ? 16.953 -25.344 -9.297 1 97.19 282 ASN A CA 1
ATOM 2154 C C . ASN A 1 282 ? 17.5 -26.328 -8.273 1 97.19 282 ASN A C 1
ATOM 2156 O O . ASN A 1 282 ? 18.656 -26.234 -7.867 1 97.19 282 ASN A O 1
ATOM 2160 N N . ASP A 1 283 ? 16.625 -27.203 -7.852 1 97.69 283 ASP A N 1
ATOM 2161 C CA . ASP A 1 283 ? 17.094 -28.25 -6.953 1 97.69 283 ASP A CA 1
ATOM 2162 C C . ASP A 1 283 ? 18.203 -29.078 -7.594 1 97.69 283 ASP A C 1
ATOM 2164 O O . ASP A 1 283 ? 19.188 -29.422 -6.934 1 97.69 283 ASP A O 1
ATOM 2168 N N . TYR A 1 284 ? 18.047 -29.422 -8.883 1 97.44 284 TYR A N 1
ATOM 2169 C CA . TYR A 1 284 ? 19.062 -30.156 -9.641 1 97.44 284 TYR A CA 1
ATOM 2170 C C . TYR A 1 284 ? 20.375 -29.406 -9.664 1 97.44 284 TYR A C 1
ATOM 2172 O O . TYR A 1 284 ? 21.438 -29.984 -9.414 1 97.44 284 TYR A O 1
ATOM 2180 N N . LEU A 1 285 ? 20.312 -28.078 -9.867 1 96.81 285 LEU A N 1
ATOM 2181 C CA . LEU A 1 285 ? 21.531 -27.266 -9.945 1 96.81 285 LEU A CA 1
ATOM 2182 C C . LEU A 1 285 ? 22.281 -27.281 -8.625 1 96.81 285 LEU A C 1
ATOM 2184 O O . LEU A 1 285 ? 23.516 -27.219 -8.609 1 96.81 285 LEU A O 1
ATOM 2188 N N . SER A 1 286 ? 21.547 -27.391 -7.566 1 95.75 286 SER A N 1
ATOM 2189 C CA . SER A 1 286 ? 22.172 -27.328 -6.25 1 95.75 286 SER A CA 1
ATOM 2190 C C . SER A 1 286 ? 22.719 -28.703 -5.84 1 95.75 286 SER A C 1
ATOM 2192 O O . SER A 1 286 ? 23.625 -28.797 -5.008 1 95.75 286 SER A O 1
ATOM 2194 N N . ASN A 1 287 ? 22.141 -29.781 -6.406 1 96.12 287 ASN A N 1
ATOM 2195 C CA . ASN A 1 287 ? 22.562 -31.141 -6.094 1 96.12 287 ASN A CA 1
ATOM 2196 C C . ASN A 1 287 ? 22.359 -32.062 -7.285 1 96.12 287 ASN A C 1
ATOM 2198 O O . ASN A 1 287 ? 21.562 -33 -7.215 1 96.12 287 ASN A O 1
ATOM 2202 N N . PRO A 1 288 ? 23.172 -31.938 -8.266 1 96 288 PRO A N 1
ATOM 2203 C CA . PRO A 1 288 ? 22.953 -32.656 -9.516 1 96 288 PRO A CA 1
ATOM 2204 C C . PRO A 1 288 ? 23.188 -34.156 -9.375 1 96 288 PRO A C 1
ATOM 2206 O O . PRO A 1 288 ? 22.734 -34.938 -10.219 1 96 288 PRO A O 1
ATOM 2209 N N . THR A 1 289 ? 23.859 -34.625 -8.336 1 95.44 289 THR A N 1
ATOM 2210 C CA . THR A 1 289 ? 24.219 -36.031 -8.203 1 95.44 289 THR A CA 1
ATOM 2211 C C . THR A 1 289 ? 23.156 -36.812 -7.395 1 95.44 289 THR A C 1
ATOM 2213 O O . THR A 1 289 ? 23.25 -38 -7.227 1 95.44 289 THR A O 1
ATOM 2216 N N . ALA A 1 290 ? 22.203 -36.094 -6.941 1 95.69 290 ALA A N 1
ATOM 2217 C CA . ALA A 1 290 ? 21.125 -36.75 -6.207 1 95.69 290 ALA A CA 1
ATOM 2218 C C . ALA A 1 290 ? 20.469 -37.844 -7.062 1 95.69 290 ALA A C 1
ATOM 2220 O O . ALA A 1 290 ? 20.297 -37.656 -8.266 1 95.69 290 ALA A O 1
ATOM 2221 N N . GLU A 1 291 ? 19.938 -38.906 -6.441 1 96.38 291 GLU A N 1
ATOM 2222 C CA . GLU A 1 291 ? 19.375 -40.062 -7.129 1 96.38 291 GLU A CA 1
ATOM 2223 C C . GLU A 1 291 ? 18.156 -39.656 -7.973 1 96.38 291 GLU A C 1
ATOM 2225 O O . GLU A 1 291 ? 17.953 -40.188 -9.062 1 96.38 291 GLU A O 1
ATOM 2230 N N . ARG A 1 292 ? 17.406 -38.781 -7.566 1 95 292 ARG A N 1
ATOM 2231 C CA . ARG A 1 292 ? 16.188 -38.344 -8.25 1 95 292 ARG A CA 1
ATOM 2232 C C . ARG A 1 292 ? 16.5 -37.719 -9.609 1 95 292 ARG A C 1
ATOM 2234 O O . ARG A 1 292 ? 15.633 -37.625 -10.469 1 95 292 ARG A O 1
ATOM 2241 N N . PHE A 1 293 ? 17.797 -37.344 -9.773 1 97.19 293 PHE A N 1
ATOM 2242 C CA . PHE A 1 293 ? 18.172 -36.656 -11.008 1 97.19 293 PHE A CA 1
ATOM 2243 C C . PHE A 1 293 ? 19.016 -37.531 -11.898 1 97.19 293 PHE A C 1
ATOM 2245 O O . PHE A 1 293 ? 19.656 -37.062 -12.844 1 97.19 293 PHE A O 1
ATOM 2252 N N . SER A 1 294 ? 19.047 -38.781 -11.641 1 96.19 294 SER A N 1
ATOM 2253 C CA . SER A 1 294 ? 19.922 -39.719 -12.336 1 96.19 294 SER A CA 1
ATOM 2254 C C . SER A 1 294 ? 19.594 -39.781 -13.828 1 96.19 294 SER A C 1
ATOM 2256 O O . SER A 1 294 ? 20.484 -40.031 -14.648 1 96.19 294 SER A O 1
ATOM 2258 N N . ALA A 1 295 ? 18.359 -39.5 -14.203 1 95.31 295 ALA A N 1
ATOM 2259 C CA . ALA A 1 295 ? 17.938 -39.625 -15.594 1 95.31 295 ALA A CA 1
ATOM 2260 C C . ALA A 1 295 ? 18.141 -38.281 -16.344 1 95.31 295 ALA A C 1
ATOM 2262 O O . ALA A 1 295 ? 17.969 -38.219 -17.562 1 95.31 295 ALA A O 1
ATOM 2263 N N . ILE A 1 296 ? 18.578 -37.25 -15.617 1 97.38 296 ILE A N 1
ATOM 2264 C CA . ILE A 1 296 ? 18.734 -35.938 -16.219 1 97.38 296 ILE A CA 1
ATOM 2265 C C . ILE A 1 296 ? 20.078 -35.844 -16.922 1 97.38 296 ILE A C 1
ATOM 2267 O O . ILE A 1 296 ? 21.125 -36.156 -16.328 1 97.38 296 ILE A O 1
ATOM 2271 N N . PRO A 1 297 ? 20.062 -35.406 -18.219 1 95.25 297 PRO A N 1
ATOM 2272 C CA . PRO A 1 297 ? 21.344 -35.25 -18.938 1 95.25 297 PRO A CA 1
ATOM 2273 C C . PRO A 1 297 ? 22.328 -34.344 -18.203 1 95.25 297 PRO A C 1
ATOM 2275 O O . PRO A 1 297 ? 21.953 -33.25 -17.781 1 95.25 297 PRO A O 1
ATOM 2278 N N . SER A 1 298 ? 23.516 -34.719 -18.156 1 92.75 298 SER A N 1
ATOM 2279 C CA . SER A 1 298 ? 24.531 -34 -17.391 1 92.75 298 SER A CA 1
ATOM 2280 C C . SER A 1 298 ? 24.891 -32.656 -18.062 1 92.75 298 SER A C 1
ATOM 2282 O O . SER A 1 298 ? 25.297 -31.719 -17.391 1 92.75 298 SER A O 1
ATOM 2284 N N . HIS A 1 299 ? 24.688 -32.562 -19.328 1 94.25 299 HIS A N 1
ATOM 2285 C CA . HIS A 1 299 ? 25.094 -31.359 -20.047 1 94.25 299 HIS A CA 1
ATOM 2286 C C . HIS A 1 299 ? 24.219 -30.172 -19.656 1 94.25 299 HIS A C 1
ATOM 2288 O O . HIS A 1 299 ? 24.578 -29.016 -19.922 1 94.25 299 HIS A O 1
ATOM 2294 N N . PHE A 1 300 ? 23.062 -30.391 -18.969 1 96.25 300 PHE A N 1
ATOM 2295 C CA . PHE A 1 300 ? 22.219 -29.312 -18.484 1 96.25 300 PHE A CA 1
ATOM 2296 C C . PHE A 1 300 ? 22.984 -28.438 -17.5 1 96.25 300 PHE A C 1
ATOM 2298 O O . PHE A 1 300 ? 22.656 -27.25 -17.328 1 96.25 300 PHE A O 1
ATOM 2305 N N . LEU A 1 301 ? 23.984 -28.953 -16.828 1 94.75 301 LEU A N 1
ATOM 2306 C CA . LEU A 1 301 ? 24.781 -28.219 -15.852 1 94.75 301 LEU A CA 1
ATOM 2307 C C . LEU A 1 301 ? 25.672 -27.203 -16.547 1 94.75 301 LEU A C 1
ATOM 2309 O O . LEU A 1 301 ? 26.125 -26.234 -15.914 1 94.75 301 LEU A O 1
ATOM 2313 N N . ASP A 1 302 ? 25.938 -27.375 -17.828 1 94.44 302 ASP A N 1
ATOM 2314 C CA . ASP A 1 302 ? 26.859 -26.516 -18.562 1 94.44 302 ASP A CA 1
ATOM 2315 C C . ASP A 1 302 ? 26.125 -25.312 -19.172 1 94.44 302 ASP A C 1
ATOM 2317 O O . ASP A 1 302 ? 26.766 -24.359 -19.625 1 94.44 302 ASP A O 1
ATOM 2321 N N . LEU A 1 303 ? 24.875 -25.359 -19.078 1 95.81 303 LEU A N 1
ATOM 2322 C CA . LEU A 1 303 ? 24.094 -24.297 -19.688 1 95.81 303 LEU A CA 1
ATOM 2323 C C . LEU A 1 303 ? 24.109 -23.047 -18.812 1 95.81 303 LEU A C 1
ATOM 2325 O O . LEU A 1 303 ? 24.062 -23.141 -17.578 1 95.81 303 LEU A O 1
ATOM 2329 N N . GLU A 1 304 ? 24.156 -21.891 -19.531 1 94.25 304 GLU A N 1
ATOM 2330 C CA . GLU A 1 304 ? 23.938 -20.641 -18.797 1 94.25 304 GLU A CA 1
ATOM 2331 C C . GLU A 1 304 ? 22.5 -20.562 -18.266 1 94.25 304 GLU A C 1
ATOM 2333 O O . GLU A 1 304 ? 21.547 -20.734 -19.031 1 94.25 304 GLU A O 1
ATOM 2338 N N . ARG A 1 305 ? 22.406 -20.312 -17.047 1 90.75 305 ARG A N 1
ATOM 2339 C CA . ARG A 1 305 ? 21.125 -20.406 -16.375 1 90.75 305 ARG A CA 1
ATOM 2340 C C . ARG A 1 305 ? 20.078 -19.516 -17.047 1 90.75 305 ARG A C 1
ATOM 2342 O O . ARG A 1 305 ? 18.938 -19.922 -17.25 1 90.75 305 ARG A O 1
ATOM 2349 N N . SER A 1 306 ? 20.422 -18.281 -17.422 1 89.06 306 SER A N 1
ATOM 2350 C CA . SER A 1 306 ? 19.484 -17.344 -18.031 1 89.06 306 SER A CA 1
ATOM 2351 C C . SER A 1 306 ? 18.969 -17.875 -19.359 1 89.06 306 SER A C 1
ATOM 2353 O O . SER A 1 306 ? 17.828 -17.594 -19.75 1 89.06 306 SER A O 1
ATOM 2355 N N . SER A 1 307 ? 19.766 -18.656 -19.984 1 91.25 307 SER A N 1
ATOM 2356 C CA . SER A 1 307 ? 19.391 -19.188 -21.297 1 91.25 307 SER A CA 1
ATOM 2357 C C . SER A 1 307 ? 18.406 -20.344 -21.172 1 91.25 307 SER A C 1
ATOM 2359 O O . SER A 1 307 ? 17.781 -20.734 -22.156 1 91.25 307 SER A O 1
ATOM 2361 N N . THR A 1 308 ? 18.281 -20.812 -19.969 1 93.75 308 THR A N 1
ATOM 2362 C CA . THR A 1 308 ? 17.453 -22 -19.781 1 93.75 308 THR A CA 1
ATOM 2363 C C . THR A 1 308 ? 16 -21.625 -19.531 1 93.75 308 THR A C 1
ATOM 2365 O O . THR A 1 308 ? 15.117 -22.484 -19.562 1 93.75 308 THR A O 1
ATOM 2368 N N . LEU A 1 309 ? 15.688 -20.422 -19.375 1 91.81 309 LEU A N 1
ATOM 2369 C CA . LEU A 1 309 ? 14.336 -19.984 -19.062 1 91.81 309 LEU A CA 1
ATOM 2370 C C . LEU A 1 309 ? 13.359 -20.344 -20.172 1 91.81 309 LEU A C 1
ATOM 2372 O O . LEU A 1 309 ? 12.203 -20.656 -19.906 1 91.81 309 LEU A O 1
ATOM 2376 N N . LEU A 1 310 ? 13.891 -20.312 -21.391 1 90.31 310 LEU A N 1
ATOM 2377 C CA . LEU A 1 310 ? 13.031 -20.609 -22.531 1 90.31 310 LEU A CA 1
ATOM 2378 C C . LEU A 1 310 ? 13.516 -21.859 -23.266 1 90.31 310 LEU A C 1
ATOM 2380 O O . LEU A 1 310 ? 13.086 -22.125 -24.391 1 90.31 310 LEU A O 1
ATOM 2384 N N . ASN A 1 311 ? 14.414 -22.578 -22.672 1 95.25 311 ASN A N 1
ATOM 2385 C CA . ASN A 1 311 ? 14.945 -23.781 -23.297 1 95.25 311 ASN A CA 1
ATOM 2386 C C . ASN A 1 311 ? 13.945 -24.938 -23.219 1 95.25 311 ASN A C 1
ATOM 2388 O O . ASN A 1 311 ? 13.695 -25.484 -22.141 1 95.25 311 ASN A O 1
ATOM 2392 N N . LYS A 1 312 ? 13.539 -25.422 -24.328 1 95.5 312 LYS A N 1
ATOM 2393 C CA . LYS A 1 312 ? 12.461 -26.406 -24.406 1 95.5 312 LYS A CA 1
ATOM 2394 C C . LYS A 1 312 ? 12.93 -27.781 -23.922 1 95.5 312 LYS A C 1
ATOM 2396 O O . LYS A 1 312 ? 12.156 -28.531 -23.344 1 95.5 312 LYS A O 1
ATOM 2401 N N . GLU A 1 313 ? 14.148 -28.078 -24.156 1 96.56 313 GLU A N 1
ATOM 2402 C CA . GLU A 1 313 ? 14.68 -29.359 -23.703 1 96.56 313 GLU A CA 1
ATOM 2403 C C . GLU A 1 313 ? 14.703 -29.453 -22.188 1 96.56 313 GLU A C 1
ATOM 2405 O O . GLU A 1 313 ? 14.289 -30.469 -21.609 1 96.56 313 GLU A O 1
ATOM 2410 N N . VAL A 1 314 ? 15.18 -28.422 -21.578 1 97.31 314 VAL A N 1
ATOM 2411 C CA . VAL A 1 314 ? 15.227 -28.359 -20.125 1 97.31 314 VAL A CA 1
ATOM 2412 C C . VAL A 1 314 ? 13.805 -28.391 -19.562 1 97.31 314 VAL A C 1
ATOM 2414 O O . VAL A 1 314 ? 13.516 -29.141 -18.625 1 97.31 314 VAL A O 1
ATOM 2417 N N . GLU A 1 315 ? 12.961 -27.594 -20.141 1 96.38 315 GLU A N 1
ATOM 2418 C CA . GLU A 1 315 ? 11.57 -27.531 -19.703 1 96.38 315 GLU A CA 1
ATOM 2419 C C . GLU A 1 315 ? 10.914 -28.906 -19.766 1 96.38 315 GLU A C 1
ATOM 2421 O O . GLU A 1 315 ? 10.312 -29.359 -18.781 1 96.38 315 GLU A O 1
ATOM 2426 N N . LYS A 1 316 ? 11.07 -29.609 -20.891 1 97.12 316 LYS A N 1
ATOM 2427 C CA . LYS A 1 316 ? 10.438 -30.906 -21.094 1 97.12 316 LYS A CA 1
ATOM 2428 C C . LYS A 1 316 ? 10.953 -31.938 -20.078 1 97.12 316 LYS A C 1
ATOM 2430 O O . LYS A 1 316 ? 10.172 -32.719 -19.531 1 97.12 316 LYS A O 1
ATOM 2435 N N . ALA A 1 317 ? 12.211 -31.906 -19.875 1 98.06 317 ALA A N 1
ATOM 2436 C CA . ALA A 1 317 ? 12.828 -32.875 -18.969 1 98.06 317 ALA A CA 1
ATOM 2437 C C . ALA A 1 317 ? 12.297 -32.688 -17.547 1 98.06 317 ALA A C 1
ATOM 2439 O O . ALA A 1 317 ? 11.945 -33.656 -16.875 1 98.06 317 ALA A O 1
ATOM 2440 N N . PHE A 1 318 ? 12.164 -31.516 -17.109 1 98.19 318 PHE A N 1
ATOM 2441 C CA . PHE A 1 318 ? 11.82 -31.281 -15.711 1 98.19 318 PHE A CA 1
ATOM 2442 C C . PHE A 1 318 ? 10.312 -31.281 -15.516 1 98.19 318 PHE A C 1
ATOM 2444 O O . PHE A 1 318 ? 9.82 -31.562 -14.43 1 98.19 318 PHE A O 1
ATOM 2451 N N . VAL A 1 319 ? 9.555 -30.922 -16.531 1 97.75 319 VAL A N 1
ATOM 2452 C CA . VAL A 1 319 ? 8.109 -31.125 -16.469 1 97.75 319 VAL A CA 1
ATOM 2453 C C . VAL A 1 319 ? 7.809 -32.625 -16.297 1 97.75 319 VAL A C 1
ATOM 2455 O O . VAL A 1 319 ? 6.965 -33 -15.477 1 97.75 319 VAL A O 1
ATOM 2458 N N . ALA A 1 320 ? 8.5 -33.406 -17.062 1 97.88 320 ALA A N 1
ATOM 2459 C CA . ALA A 1 320 ? 8.32 -34.844 -16.969 1 97.88 320 ALA A CA 1
ATOM 2460 C C . ALA A 1 320 ? 8.734 -35.344 -15.586 1 97.88 320 ALA A C 1
ATOM 2462 O O . ALA A 1 320 ? 8.008 -36.125 -14.953 1 97.88 320 ALA A O 1
ATOM 2463 N N . LEU A 1 321 ? 9.875 -34.906 -15.133 1 98.12 321 LEU A N 1
ATOM 2464 C CA . LEU A 1 321 ? 10.406 -35.375 -13.859 1 98.12 321 LEU A CA 1
ATOM 2465 C C . LEU A 1 321 ? 9.508 -34.969 -12.703 1 98.12 321 LEU A C 1
ATOM 2467 O O . LEU A 1 321 ? 9.367 -35.719 -11.719 1 98.12 321 LEU A O 1
ATOM 2471 N N . SER A 1 322 ? 8.875 -33.75 -12.781 1 97.88 322 SER A N 1
ATOM 2472 C CA . SER A 1 322 ? 8.125 -33.188 -11.664 1 97.88 322 SER A CA 1
ATOM 2473 C C . SER A 1 322 ? 6.641 -33.531 -11.773 1 97.88 322 SER A C 1
ATOM 2475 O O . SER A 1 322 ? 5.84 -33.094 -10.938 1 97.88 322 SER A O 1
ATOM 2477 N N . SER A 1 323 ? 6.219 -34.25 -12.727 1 97.62 323 SER A N 1
ATOM 2478 C CA . SER A 1 323 ? 4.809 -34.438 -13.062 1 97.62 323 SER A CA 1
ATOM 2479 C C . SER A 1 323 ? 4.039 -35.031 -11.891 1 97.62 323 SER A C 1
ATOM 2481 O O . SER A 1 323 ? 2.951 -34.562 -11.547 1 97.62 323 SER A O 1
ATOM 2483 N N . ALA A 1 324 ? 4.52 -36.094 -11.266 1 97.88 324 ALA A N 1
ATOM 2484 C CA . ALA A 1 324 ? 3.84 -36.75 -10.148 1 97.88 324 ALA A CA 1
ATOM 2485 C C . ALA A 1 324 ? 3.736 -35.812 -8.945 1 97.88 324 ALA A C 1
ATOM 2487 O O . ALA A 1 324 ? 2.695 -35.75 -8.289 1 97.88 324 ALA A O 1
ATOM 2488 N N . ASP A 1 325 ? 4.852 -35.125 -8.656 1 98.06 325 ASP A N 1
ATOM 2489 C CA . ASP A 1 325 ? 4.863 -34.156 -7.555 1 98.06 325 ASP A CA 1
ATOM 2490 C C . ASP A 1 325 ? 3.887 -33.031 -7.812 1 98.06 325 ASP A C 1
ATOM 2492 O O . ASP A 1 325 ? 3.193 -32.562 -6.898 1 98.06 325 ASP A O 1
ATOM 2496 N N . PHE A 1 326 ? 3.889 -32.562 -9.039 1 98.25 326 PHE A N 1
ATOM 2497 C CA . PHE A 1 326 ? 2.977 -31.469 -9.398 1 98.25 326 PHE A CA 1
ATOM 2498 C C . PHE A 1 326 ? 1.531 -31.875 -9.125 1 98.25 326 PHE A C 1
ATOM 2500 O O . PHE A 1 326 ? 0.766 -31.094 -8.555 1 98.25 326 PHE A O 1
ATOM 2507 N N . LYS A 1 327 ? 1.139 -33.031 -9.539 1 98.12 327 LYS A N 1
ATOM 2508 C CA . LYS A 1 327 ? -0.222 -33.531 -9.359 1 98.12 327 LYS A CA 1
ATOM 2509 C C . LYS A 1 327 ? -0.582 -33.625 -7.883 1 98.12 327 LYS A C 1
ATOM 2511 O O . LYS A 1 327 ? -1.691 -33.281 -7.484 1 98.12 327 LYS A O 1
ATOM 2516 N N . THR A 1 328 ? 0.335 -34.031 -7.078 1 98.25 328 THR A N 1
ATOM 2517 C CA . THR A 1 328 ? 0.061 -34.312 -5.672 1 98.25 328 THR A CA 1
ATOM 2518 C C . THR A 1 328 ? 0.2 -33.031 -4.836 1 98.25 328 THR A C 1
ATOM 2520 O O . THR A 1 328 ? -0.585 -32.812 -3.914 1 98.25 328 THR A O 1
ATOM 2523 N N . LYS A 1 329 ? 1.214 -32.25 -5.145 1 98.69 329 LYS A N 1
ATOM 2524 C CA . LYS A 1 329 ? 1.575 -31.141 -4.258 1 98.69 329 LYS A CA 1
ATOM 2525 C C . LYS A 1 329 ? 0.92 -29.828 -4.707 1 98.69 329 LYS A C 1
ATOM 2527 O O . LYS A 1 329 ? 0.652 -28.953 -3.885 1 98.69 329 LYS A O 1
ATOM 2532 N N . VAL A 1 330 ? 0.637 -29.641 -6.008 1 98.81 330 VAL A N 1
ATOM 2533 C CA . VAL A 1 330 ? 0.104 -28.391 -6.535 1 98.81 330 VAL A CA 1
ATOM 2534 C C . VAL A 1 330 ? -1.338 -28.594 -6.992 1 98.81 330 VAL A C 1
ATOM 2536 O O . VAL A 1 330 ? -2.174 -27.703 -6.855 1 98.81 330 VAL A O 1
ATOM 2539 N N . GLY A 1 331 ? -1.689 -29.781 -7.48 1 98.44 331 GLY A N 1
ATOM 2540 C CA . GLY A 1 331 ? -2.994 -30.109 -8.031 1 98.44 331 GLY A CA 1
ATOM 2541 C C . GLY A 1 331 ? -4.145 -29.641 -7.152 1 98.44 331 GLY A C 1
ATOM 2542 O O . GLY A 1 331 ? -5.078 -29 -7.633 1 98.44 331 GLY A O 1
ATOM 2543 N N . PRO A 1 332 ? -4.039 -29.906 -5.848 1 98.69 332 PRO A N 1
ATOM 2544 C CA . PRO A 1 332 ? -5.145 -29.578 -4.949 1 98.69 332 PRO A CA 1
ATOM 2545 C C . PRO A 1 332 ? -5.359 -28.078 -4.816 1 98.69 332 PRO A C 1
ATOM 2547 O O . PRO A 1 332 ? -6.391 -27.641 -4.293 1 98.69 332 PRO A O 1
ATOM 2550 N N . SER A 1 333 ? -4.449 -27.266 -5.312 1 98.69 333 SER A N 1
ATOM 2551 C CA . SER A 1 333 ? -4.523 -25.828 -5.125 1 98.69 333 SER A CA 1
ATOM 2552 C C . SER A 1 333 ? -4.961 -25.125 -6.406 1 98.69 333 SER A C 1
ATOM 2554 O O . SER A 1 333 ? -4.82 -23.906 -6.531 1 98.69 333 SER A O 1
ATOM 2556 N N . THR A 1 334 ? -5.559 -25.781 -7.41 1 98.25 334 THR A N 1
ATOM 2557 C CA . THR A 1 334 ? -5.707 -25.188 -8.734 1 98.25 334 THR A CA 1
ATOM 2558 C C . THR A 1 334 ? -7.176 -24.906 -9.031 1 98.25 334 THR A C 1
ATOM 2560 O O . THR A 1 334 ? -7.508 -24.422 -10.117 1 98.25 334 THR A O 1
ATOM 2563 N N . LEU A 1 335 ? -8.078 -25.141 -8.109 1 98.38 335 LEU A N 1
ATOM 2564 C CA . LEU A 1 335 ? -9.5 -25.078 -8.406 1 98.38 335 LEU A CA 1
ATOM 2565 C C . LEU A 1 335 ? -9.898 -23.656 -8.836 1 98.38 335 LEU A C 1
ATOM 2567 O O . LEU A 1 335 ? -10.562 -23.484 -9.859 1 98.38 335 LEU A O 1
ATOM 2571 N N . THR A 1 336 ? -9.531 -22.656 -8.086 1 98.5 336 THR A N 1
ATOM 2572 C CA . THR A 1 336 ? -9.961 -21.281 -8.383 1 98.5 336 THR A CA 1
ATOM 2573 C C . THR A 1 336 ? -9.383 -20.812 -9.711 1 98.5 336 THR A C 1
ATOM 2575 O O . THR A 1 336 ? -10.078 -20.172 -10.508 1 98.5 336 THR A O 1
ATOM 2578 N N . SER A 1 337 ? -8.117 -21.094 -9.969 1 97.81 337 SER A N 1
ATOM 2579 C CA . SER A 1 337 ? -7.523 -20.656 -11.227 1 97.81 337 SER A CA 1
ATOM 2580 C C . SER A 1 337 ? -8.203 -21.328 -12.422 1 97.81 337 SER A C 1
ATOM 2582 O O . SER A 1 337 ? -8.367 -20.703 -13.469 1 97.81 337 SER A O 1
ATOM 2584 N N . ARG A 1 338 ? -8.641 -22.531 -12.258 1 97.56 338 ARG A N 1
ATOM 2585 C CA . ARG A 1 338 ? -9.281 -23.266 -13.344 1 97.56 338 ARG A CA 1
ATOM 2586 C C . ARG A 1 338 ? -10.711 -22.797 -13.562 1 97.56 338 ARG A C 1
ATOM 2588 O O . ARG A 1 338 ? -11.188 -22.75 -14.703 1 97.56 338 ARG A O 1
ATOM 2595 N N . LYS A 1 339 ? -11.367 -22.453 -12.484 1 98.06 339 LYS A N 1
ATOM 2596 C CA . LYS A 1 339 ? -12.812 -22.234 -12.57 1 98.06 339 LYS A CA 1
ATOM 2597 C C . LYS A 1 339 ? -13.148 -20.75 -12.664 1 98.06 339 LYS A C 1
ATOM 2599 O O . LYS A 1 339 ? -14.219 -20.391 -13.156 1 98.06 339 LYS A O 1
ATOM 2604 N N . LEU A 1 340 ? -12.25 -19.906 -12.18 1 98.31 340 LEU A N 1
ATOM 2605 C CA . LEU A 1 340 ? -12.547 -18.469 -12.133 1 98.31 340 LEU A CA 1
ATOM 2606 C C . LEU A 1 340 ? -11.609 -17.688 -13.047 1 98.31 340 LEU A C 1
ATOM 2608 O O . LEU A 1 340 ? -11.891 -16.547 -13.398 1 98.31 340 LEU A O 1
ATOM 2612 N N . GLY A 1 341 ? -10.492 -18.266 -13.438 1 98.19 341 GLY A N 1
ATOM 2613 C CA . GLY A 1 341 ? -9.43 -17.531 -14.102 1 98.19 341 GLY A CA 1
ATOM 2614 C C . GLY A 1 341 ? -8.555 -16.766 -13.133 1 98.19 341 GLY A C 1
ATOM 2615 O O . GLY A 1 341 ? -8.398 -17.156 -11.977 1 98.19 341 GLY A O 1
ATOM 2616 N N . ASN A 1 342 ? -7.812 -15.781 -13.68 1 97.88 342 ASN A N 1
ATOM 2617 C CA . ASN A 1 342 ? -6.867 -15 -12.883 1 97.88 342 ASN A CA 1
ATOM 2618 C C . ASN A 1 342 ? -7.578 -13.953 -12.039 1 97.88 342 ASN A C 1
ATOM 2620 O O . ASN A 1 342 ? -8.211 -13.039 -12.578 1 97.88 342 ASN A O 1
ATOM 2624 N N . MET A 1 343 ? -7.348 -14.062 -10.742 1 98.44 343 MET A N 1
ATOM 2625 C CA . MET A 1 343 ? -7.953 -13.094 -9.828 1 98.44 343 MET A CA 1
ATOM 2626 C C . MET A 1 343 ? -6.949 -12.016 -9.438 1 98.44 343 MET A C 1
ATOM 2628 O O . MET A 1 343 ? -7.199 -11.234 -8.516 1 98.44 343 MET A O 1
ATOM 2632 N N . TYR A 1 344 ? -5.801 -11.961 -10.055 1 98.25 344 TYR A N 1
ATOM 2633 C CA . TYR A 1 344 ? -4.707 -11.023 -9.828 1 98.25 344 TYR A CA 1
ATOM 2634 C C . TYR A 1 344 ? -4.238 -11.062 -8.383 1 98.25 344 TYR A C 1
ATOM 2636 O O . TYR A 1 344 ? -3.734 -12.086 -7.91 1 98.25 344 TYR A O 1
ATOM 2644 N N . SER A 1 345 ? -4.504 -10.086 -7.535 1 98.69 345 SER A N 1
ATOM 2645 C CA . SER A 1 345 ? -3.938 -10 -6.191 1 98.69 345 SER A CA 1
ATOM 2646 C C . SER A 1 345 ? -4.508 -11.086 -5.285 1 98.69 345 SER A C 1
ATOM 2648 O O . SER A 1 345 ? -3.908 -11.422 -4.262 1 98.69 345 SER A O 1
ATOM 2650 N N . ALA A 1 346 ? -5.625 -11.695 -5.668 1 98.81 346 ALA A N 1
ATOM 2651 C CA . ALA A 1 346 ? -6.25 -12.75 -4.875 1 98.81 346 ALA A CA 1
ATOM 2652 C C . ALA A 1 346 ? -5.84 -14.133 -5.375 1 98.81 346 ALA A C 1
ATOM 2654 O O . ALA A 1 346 ? -6.145 -15.148 -4.742 1 98.81 346 ALA A O 1
ATOM 2655 N N . SER A 1 347 ? -5.102 -14.188 -6.449 1 98.75 347 SER A N 1
ATOM 2656 C CA . SER A 1 347 ? -4.832 -15.438 -7.137 1 98.75 347 SER A CA 1
ATOM 2657 C C . SER A 1 347 ? -4.152 -16.453 -6.215 1 98.75 347 SER A C 1
ATOM 2659 O O . SER A 1 347 ? -4.609 -17.578 -6.082 1 98.75 347 SER A O 1
ATOM 2661 N N . LEU A 1 348 ? -3.098 -16.047 -5.559 1 98.94 348 LEU A N 1
ATOM 2662 C CA . LEU A 1 348 ? -2.346 -16.953 -4.691 1 98.94 348 LEU A CA 1
ATOM 2663 C C . LEU A 1 348 ? -3.219 -17.469 -3.549 1 98.94 348 LEU A C 1
ATOM 2665 O O . LEU A 1 348 ? -3.145 -18.641 -3.182 1 98.94 348 LEU A O 1
ATOM 2669 N N . TYR A 1 349 ? -4.023 -16.672 -3.043 1 98.94 349 TYR A N 1
ATOM 2670 C CA . TYR A 1 349 ? -4.824 -17.031 -1.875 1 98.94 349 TYR A CA 1
ATOM 2671 C C . TYR A 1 349 ? -6.078 -17.797 -2.285 1 98.94 349 TYR A C 1
ATOM 2673 O O . TYR A 1 349 ? -6.645 -18.547 -1.487 1 98.94 349 TYR A O 1
ATOM 2681 N N . GLY A 1 350 ? -6.508 -17.547 -3.572 1 98.88 350 GLY A N 1
ATOM 2682 C CA . GLY A 1 350 ? -7.441 -18.5 -4.145 1 98.88 350 GLY A CA 1
ATOM 2683 C C . GLY A 1 350 ? -6.879 -19.906 -4.223 1 98.88 350 GLY A C 1
ATOM 2684 O O . GLY A 1 350 ? -7.594 -20.875 -3.977 1 98.88 350 GLY A O 1
ATOM 2685 N N . ALA A 1 351 ? -5.602 -19.969 -4.57 1 98.94 351 ALA A N 1
ATOM 2686 C CA . ALA A 1 351 ? -4.93 -21.266 -4.582 1 98.94 351 ALA A CA 1
ATOM 2687 C C . ALA A 1 351 ? -4.902 -21.891 -3.186 1 98.94 351 ALA A C 1
ATOM 2689 O O . ALA A 1 351 ? -5.133 -23.094 -3.025 1 98.94 351 ALA A O 1
ATOM 2690 N N . LEU A 1 352 ? -4.609 -21.078 -2.178 1 98.94 352 LEU A N 1
ATOM 2691 C CA . LEU A 1 352 ? -4.617 -21.562 -0.8 1 98.94 352 LEU A CA 1
ATOM 2692 C C . LEU A 1 352 ? -6.008 -22.062 -0.406 1 98.94 352 LEU A C 1
ATOM 2694 O O . LEU A 1 352 ? -6.145 -23.125 0.199 1 98.94 352 LEU A O 1
ATOM 2698 N N . ALA A 1 353 ? -7.023 -21.266 -0.753 1 98.94 353 ALA A N 1
ATOM 2699 C CA . ALA A 1 353 ? -8.398 -21.672 -0.469 1 98.94 353 ALA A CA 1
ATOM 2700 C C . ALA A 1 353 ? -8.742 -22.984 -1.147 1 98.94 353 ALA A C 1
ATOM 2702 O O . ALA A 1 353 ? -9.43 -23.828 -0.567 1 98.94 353 ALA A O 1
ATOM 2703 N N . SER A 1 354 ? -8.305 -23.156 -2.385 1 98.88 354 SER A N 1
ATOM 2704 C CA . SER A 1 354 ? -8.516 -24.406 -3.113 1 98.88 354 SER A CA 1
ATOM 2705 C C . SER A 1 354 ? -7.914 -25.594 -2.369 1 98.88 354 SER A C 1
ATOM 2707 O O . SER A 1 354 ? -8.547 -26.641 -2.252 1 98.88 354 SER A O 1
ATOM 2709 N N . LEU A 1 355 ? -6.703 -25.375 -1.891 1 98.94 355 LEU A N 1
ATOM 2710 C CA . LEU A 1 355 ? -6.016 -26.438 -1.148 1 98.94 355 LEU A CA 1
ATOM 2711 C C . LEU A 1 355 ? -6.789 -26.797 0.115 1 98.94 355 LEU A C 1
ATOM 2713 O O . LEU A 1 355 ? -6.992 -27.984 0.403 1 98.94 355 LEU A O 1
ATOM 2717 N N . LEU A 1 356 ? -7.262 -25.812 0.862 1 98.81 356 LEU A N 1
ATOM 2718 C CA . LEU A 1 356 ? -7.945 -26.016 2.137 1 98.81 356 LEU A CA 1
ATOM 2719 C C . LEU A 1 356 ? -9.305 -26.672 1.929 1 98.81 356 LEU A C 1
ATOM 2721 O O . LEU A 1 356 ? -9.836 -27.312 2.84 1 98.81 356 LEU A O 1
ATOM 2725 N N . ASP A 1 357 ? -9.828 -26.453 0.767 1 98.5 357 ASP A N 1
ATOM 2726 C CA . ASP A 1 357 ? -11.094 -27.094 0.426 1 98.5 357 ASP A CA 1
ATOM 2727 C C . ASP A 1 357 ? -10.891 -28.531 -0.02 1 98.5 357 ASP A C 1
ATOM 2729 O O . ASP A 1 357 ? -11.68 -29.422 0.318 1 98.5 357 ASP A O 1
ATOM 2733 N N . ALA A 1 358 ? -9.859 -28.828 -0.748 1 98.12 358 ALA A N 1
ATOM 2734 C CA . ALA A 1 358 ? -9.648 -30.109 -1.431 1 98.12 358 ALA A CA 1
ATOM 2735 C C . ALA A 1 358 ? -9.109 -31.156 -0.466 1 98.12 358 ALA A C 1
ATOM 2737 O O . ALA A 1 358 ? -9.414 -32.344 -0.607 1 98.12 358 ALA A O 1
ATOM 2738 N N . VAL A 1 359 ? -8.281 -30.734 0.503 1 98.31 359 VAL A N 1
ATOM 2739 C CA . VAL A 1 359 ? -7.602 -31.688 1.377 1 98.31 359 VAL A CA 1
ATOM 2740 C C . VAL A 1 359 ? -8.281 -31.719 2.744 1 98.31 359 VAL A C 1
ATOM 2742 O O . VAL A 1 359 ? -8.562 -30.656 3.322 1 98.31 359 VAL A O 1
ATOM 2745 N N . GLU A 1 360 ? -8.461 -32.875 3.311 1 97.81 360 GLU A N 1
ATOM 2746 C CA . GLU A 1 360 ? -9.086 -33.031 4.621 1 97.81 360 GLU A CA 1
ATOM 2747 C C . GLU A 1 360 ? -8.227 -32.406 5.715 1 97.81 360 GLU A C 1
ATOM 2749 O O . GLU A 1 360 ? -7.004 -32.531 5.699 1 97.81 360 GLU A O 1
ATOM 2754 N N . PRO A 1 361 ? -8.867 -31.75 6.629 1 98.06 361 PRO A N 1
ATOM 2755 C CA . PRO A 1 361 ? -8.133 -31.062 7.699 1 98.06 361 PRO A CA 1
ATOM 2756 C C . PRO A 1 361 ? -7.152 -31.984 8.422 1 98.06 361 PRO A C 1
ATOM 2758 O O . PRO A 1 361 ? -6.031 -31.578 8.727 1 98.06 361 PRO A O 1
ATOM 2761 N N . SER A 1 362 ? -7.52 -33.219 8.664 1 98.06 362 SER A N 1
ATOM 2762 C CA . SER A 1 362 ? -6.645 -34.125 9.367 1 98.06 362 SER A CA 1
ATOM 2763 C C . SER A 1 362 ? -5.379 -34.406 8.562 1 98.06 362 SER A C 1
ATOM 2765 O O . SER A 1 362 ? -4.301 -34.594 9.133 1 98.06 362 SER A O 1
ATOM 2767 N N . ALA A 1 363 ? -5.496 -34.406 7.289 1 98.19 363 ALA A N 1
ATOM 2768 C CA . ALA A 1 363 ? -4.363 -34.688 6.41 1 98.19 363 ALA A CA 1
ATOM 2769 C C . ALA A 1 363 ? -3.451 -33.469 6.293 1 98.19 363 ALA A C 1
ATOM 2771 O O . ALA A 1 363 ? -2.277 -33.594 5.938 1 98.19 363 ALA A O 1
ATOM 2772 N N . LEU A 1 364 ? -3.955 -32.281 6.668 1 98.38 364 LEU A N 1
ATOM 2773 C CA . LEU A 1 364 ? -3.201 -31.031 6.523 1 98.38 364 LEU A CA 1
ATOM 2774 C C . LEU A 1 364 ? -2.365 -30.766 7.773 1 98.38 364 LEU A C 1
ATOM 2776 O O . LEU A 1 364 ? -1.436 -29.953 7.738 1 98.38 364 LEU A O 1
ATOM 2780 N N . GLN A 1 365 ? -2.717 -31.422 8.875 1 97.75 365 GLN A N 1
ATOM 2781 C CA . GLN A 1 365 ? -2.057 -31.141 10.141 1 97.75 365 GLN A CA 1
ATOM 2782 C C . GLN A 1 365 ? -0.55 -31.359 10.039 1 97.75 365 GLN A C 1
ATOM 2784 O O . GLN A 1 365 ? -0.099 -32.438 9.602 1 97.75 365 GLN A O 1
ATOM 2789 N N . GLY A 1 366 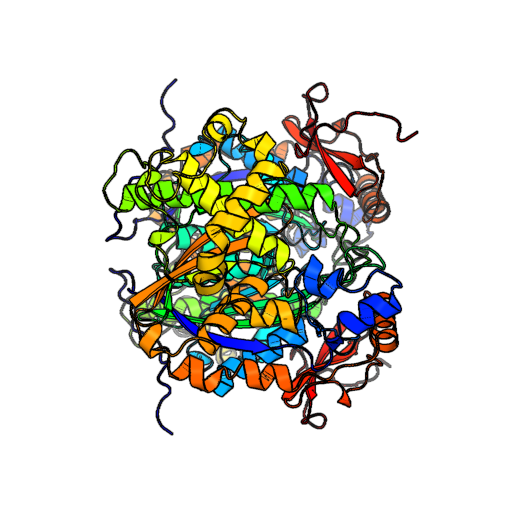? 0.18 -30.328 10.406 1 98.12 366 GLY A N 1
ATOM 2790 C CA . GLY A 1 366 ? 1.632 -30.422 10.438 1 98.12 366 GLY A CA 1
ATOM 2791 C C . GLY A 1 366 ? 2.271 -30.203 9.078 1 98.12 366 GLY A C 1
ATOM 2792 O O . GLY A 1 366 ? 3.498 -30.141 8.969 1 98.12 366 GLY A O 1
ATOM 2793 N N . LYS A 1 367 ? 1.514 -30.062 8.086 1 98.75 367 LYS A N 1
ATOM 2794 C CA . LYS A 1 367 ? 2.041 -29.969 6.723 1 98.75 367 LYS A CA 1
ATOM 2795 C C . LYS A 1 367 ? 2.607 -28.578 6.453 1 98.75 367 LYS A C 1
ATOM 2797 O O . LYS A 1 367 ? 2.238 -27.609 7.125 1 98.75 367 LYS A O 1
ATOM 2802 N N . ARG A 1 368 ? 3.57 -28.547 5.59 1 98.81 368 ARG A N 1
ATOM 2803 C CA . ARG A 1 368 ? 4.23 -27.312 5.176 1 98.81 368 ARG A CA 1
ATOM 2804 C C . ARG A 1 368 ? 3.848 -26.953 3.744 1 98.81 368 ARG A C 1
ATOM 2806 O O . ARG A 1 368 ? 3.936 -27.781 2.838 1 98.81 368 ARG A O 1
ATOM 2813 N N . ILE A 1 369 ? 3.395 -25.719 3.539 1 98.94 369 ILE A N 1
ATOM 2814 C CA . ILE A 1 369 ? 2.893 -25.25 2.25 1 98.94 369 ILE A CA 1
ATOM 2815 C C . ILE A 1 369 ? 3.822 -24.172 1.69 1 98.94 369 ILE A C 1
ATOM 2817 O O . ILE A 1 369 ? 4.027 -23.141 2.316 1 98.94 369 ILE A O 1
ATOM 2821 N N . ALA A 1 370 ? 4.426 -24.375 0.502 1 98.94 370 ALA A N 1
ATOM 2822 C CA . ALA A 1 370 ? 5.172 -23.344 -0.215 1 98.94 370 ALA A CA 1
ATOM 2823 C C . ALA A 1 370 ? 4.227 -22.375 -0.906 1 98.94 370 ALA A C 1
ATOM 2825 O O . ALA A 1 370 ? 3.205 -22.766 -1.469 1 98.94 370 ALA A O 1
ATOM 2826 N N . MET A 1 371 ? 4.531 -21.125 -0.808 1 98.94 371 MET A N 1
ATOM 2827 C CA . MET A 1 371 ? 3.73 -20.047 -1.395 1 98.94 371 MET A CA 1
ATOM 2828 C C . MET A 1 371 ? 4.574 -19.188 -2.328 1 98.94 371 MET A C 1
ATOM 2830 O O . MET A 1 371 ? 5.621 -18.672 -1.929 1 98.94 371 MET A O 1
ATOM 2834 N N . TYR A 1 372 ? 4.16 -19.031 -3.564 1 98.88 372 TYR A N 1
ATOM 2835 C CA . TYR A 1 372 ? 4.844 -18.141 -4.496 1 98.88 372 TYR A CA 1
ATOM 2836 C C . TYR A 1 372 ? 3.916 -17.031 -4.961 1 98.88 372 TYR A C 1
ATOM 2838 O O . TYR A 1 372 ? 2.885 -17.281 -5.586 1 98.88 372 TYR A O 1
ATOM 2846 N N . SER A 1 373 ? 4.262 -15.828 -4.633 1 98.81 373 SER A N 1
ATOM 2847 C CA . SER A 1 373 ? 3.547 -14.633 -5.062 1 98.81 373 SER A CA 1
ATOM 2848 C C . SER A 1 373 ? 4.297 -13.906 -6.172 1 98.81 373 SER A C 1
ATOM 2850 O O . SER A 1 373 ? 5.527 -13.789 -6.129 1 98.81 373 SER A O 1
ATOM 2852 N N . TYR A 1 374 ? 3.553 -13.438 -7.117 1 98.19 374 TYR A N 1
ATOM 2853 C CA . TYR A 1 374 ? 4.113 -12.703 -8.242 1 98.19 374 TYR A CA 1
ATOM 2854 C C . TYR A 1 374 ? 3.211 -11.539 -8.641 1 98.19 374 TYR A C 1
ATOM 2856 O O . TYR A 1 374 ? 1.986 -11.688 -8.688 1 98.19 374 TYR A O 1
ATOM 2864 N N . GLY A 1 375 ? 3.791 -10.414 -8.852 1 97.88 375 GLY A N 1
ATOM 2865 C CA . GLY A 1 375 ? 3.152 -9.258 -9.461 1 97.88 375 GLY A CA 1
ATOM 2866 C C . GLY A 1 375 ? 3.984 -8.625 -10.562 1 97.88 375 GLY A C 1
ATOM 2867 O O . GLY A 1 375 ? 5.137 -8.25 -10.336 1 97.88 375 GLY A O 1
ATOM 2868 N N . SER A 1 376 ? 3.396 -8.438 -11.727 1 94.62 376 SER A N 1
ATOM 2869 C CA . SER A 1 376 ? 4.074 -7.848 -12.875 1 94.62 376 SER A CA 1
ATOM 2870 C C . SER A 1 376 ? 4.605 -6.453 -12.547 1 94.62 376 SER A C 1
ATOM 2872 O O . SER A 1 376 ? 4.176 -5.836 -11.57 1 94.62 376 SER A O 1
ATOM 2874 N N . GLY A 1 377 ? 5.547 -6.098 -13.312 1 91.81 377 GLY A N 1
ATOM 2875 C CA . GLY A 1 377 ? 6.215 -4.844 -12.992 1 91.81 377 GLY A CA 1
ATOM 2876 C C . GLY A 1 377 ? 7.367 -5.016 -12.016 1 91.81 377 GLY A C 1
ATOM 2877 O O . GLY A 1 377 ? 8.086 -4.059 -11.727 1 91.81 377 GLY A O 1
ATOM 2878 N N . LEU A 1 378 ? 7.672 -5.953 -11.227 1 87.69 378 LEU A N 1
ATOM 2879 C CA . LEU A 1 378 ? 8.656 -6.973 -10.891 1 87.69 378 LEU A CA 1
ATOM 2880 C C . LEU A 1 378 ? 8.812 -7.113 -9.383 1 87.69 378 LEU A C 1
ATOM 2882 O O . LEU A 1 378 ? 9.898 -7.43 -8.891 1 87.69 378 LEU A O 1
ATOM 2886 N N . ALA A 1 379 ? 7.52 -7.555 -8.766 1 98.31 379 ALA A N 1
ATOM 2887 C CA . ALA A 1 379 ? 7.527 -7.934 -7.359 1 98.31 379 ALA A CA 1
ATOM 2888 C C . ALA A 1 379 ? 7.168 -9.406 -7.184 1 98.31 379 ALA A C 1
ATOM 2890 O O . ALA A 1 379 ? 6.133 -9.859 -7.672 1 98.31 379 ALA A O 1
ATOM 2891 N N . ALA A 1 380 ? 8.047 -10.18 -6.445 1 98.81 380 ALA A N 1
ATOM 2892 C CA . ALA A 1 380 ? 7.793 -11.602 -6.195 1 98.81 380 ALA A CA 1
ATOM 2893 C C . ALA A 1 380 ? 8.359 -12.023 -4.844 1 98.81 380 ALA A C 1
ATOM 2895 O O . ALA A 1 380 ? 9.352 -11.469 -4.379 1 98.81 380 ALA A O 1
ATOM 2896 N N . SER A 1 381 ? 7.703 -12.961 -4.23 1 98.94 381 SER A N 1
ATOM 2897 C CA . SER A 1 381 ? 8.188 -13.547 -2.98 1 98.94 381 SER A CA 1
ATOM 2898 C C . SER A 1 381 ? 7.859 -15.031 -2.895 1 98.94 381 SER A C 1
ATOM 2900 O O . SER A 1 381 ? 6.805 -15.461 -3.361 1 98.94 381 SER A O 1
ATOM 2902 N N . PHE A 1 382 ? 8.789 -15.773 -2.373 1 98.88 382 PHE A N 1
ATOM 2903 C CA . PHE A 1 382 ? 8.617 -17.156 -1.957 1 98.88 382 PHE A CA 1
ATOM 2904 C C . PHE A 1 382 ? 8.633 -17.281 -0.438 1 98.88 382 PHE A C 1
ATOM 2906 O O . PHE A 1 382 ? 9.523 -16.75 0.224 1 98.88 382 PHE A O 1
ATOM 2913 N N . PHE A 1 383 ? 7.629 -17.875 0.134 1 98.88 383 PHE A N 1
ATOM 2914 C CA . PHE A 1 383 ? 7.516 -18.031 1.579 1 98.88 383 PHE A CA 1
ATOM 2915 C C . PHE A 1 383 ? 6.73 -19.297 1.922 1 98.88 383 PHE A C 1
ATOM 2917 O O . PHE A 1 383 ? 6.395 -20.078 1.036 1 98.88 383 PHE A O 1
ATOM 2924 N N . THR A 1 384 ? 6.5 -19.562 3.242 1 98.88 384 THR A N 1
ATOM 2925 C CA . THR A 1 384 ? 5.867 -20.812 3.605 1 98.88 384 THR A CA 1
ATOM 2926 C C . THR A 1 384 ? 4.836 -20.609 4.711 1 98.88 384 THR A C 1
ATOM 2928 O O . THR A 1 384 ? 4.941 -19.672 5.496 1 98.88 384 THR A O 1
ATOM 2931 N N . LEU A 1 385 ? 3.844 -21.422 4.66 1 98.88 385 LEU A N 1
ATOM 2932 C CA . LEU A 1 385 ? 2.883 -21.594 5.742 1 98.88 385 LEU A CA 1
ATOM 2933 C C . LEU A 1 385 ? 3.02 -22.969 6.383 1 98.88 385 LEU A C 1
ATOM 2935 O O . LEU A 1 385 ? 3.271 -23.953 5.691 1 98.88 385 LEU A O 1
ATOM 2939 N N . ARG A 1 386 ? 2.854 -23.031 7.629 1 98.75 386 ARG A N 1
ATOM 2940 C CA . ARG A 1 386 ? 2.766 -24.281 8.367 1 98.75 386 ARG A CA 1
ATOM 2941 C C . ARG A 1 386 ? 1.369 -24.469 8.945 1 98.75 386 ARG A C 1
ATOM 2943 O O . ARG A 1 386 ? 0.828 -23.578 9.602 1 98.75 386 ARG A O 1
ATOM 2950 N N . VAL A 1 387 ? 0.799 -25.656 8.688 1 98.75 387 VAL A N 1
ATOM 2951 C CA . VAL A 1 387 ? -0.487 -25.984 9.289 1 98.75 387 VAL A CA 1
ATOM 2952 C C . VAL A 1 387 ? -0.272 -26.5 10.719 1 98.75 387 VAL A C 1
ATOM 2954 O O . VAL A 1 387 ? -0.045 -27.688 10.93 1 98.75 387 VAL A O 1
ATOM 2957 N N . GLN A 1 388 ? -0.485 -25.609 11.609 1 97.12 388 GLN A N 1
ATOM 2958 C CA . GLN A 1 388 ? -0.17 -25.906 13 1 97.12 388 GLN A CA 1
ATOM 2959 C C . GLN A 1 388 ? -1.428 -26.297 13.781 1 97.12 388 GLN A C 1
ATOM 2961 O O . GLN A 1 388 ? -1.356 -27.031 14.766 1 97.12 388 GLN A O 1
ATOM 2966 N N . GLY A 1 389 ? -2.521 -25.734 13.344 1 96.62 389 GLY A N 1
ATOM 2967 C CA . GLY A 1 389 ? -3.76 -25.953 14.07 1 96.62 389 GLY A CA 1
ATOM 2968 C C . GLY A 1 389 ? -4.84 -26.594 13.227 1 96.62 389 GLY A C 1
ATOM 2969 O O . GLY A 1 389 ? -4.59 -27 12.086 1 96.62 389 GLY A O 1
ATOM 2970 N N . ASP A 1 390 ? -5.996 -26.766 13.844 1 97.56 390 ASP A N 1
ATOM 2971 C CA . ASP A 1 390 ? -7.148 -27.391 13.219 1 97.56 390 ASP A CA 1
ATOM 2972 C C . ASP A 1 390 ? -7.766 -26.5 12.148 1 97.56 390 ASP A C 1
ATOM 2974 O O . ASP A 1 390 ? -8.117 -25.344 12.43 1 97.56 390 ASP A O 1
ATOM 2978 N N . THR A 1 391 ? -7.902 -27 10.906 1 98.25 391 THR A N 1
ATOM 2979 C CA . THR A 1 391 ? -8.453 -26.203 9.805 1 98.25 391 THR A CA 1
ATOM 2980 C C . THR A 1 391 ? -9.883 -26.641 9.492 1 98.25 391 THR A C 1
ATOM 2982 O O . THR A 1 391 ? -10.422 -26.312 8.438 1 98.25 391 THR A O 1
ATOM 2985 N N . SER A 1 392 ? -10.539 -27.391 10.359 1 98.38 392 SER A N 1
ATOM 2986 C CA . SER A 1 392 ? -11.875 -27.938 10.133 1 98.38 392 SER A CA 1
ATOM 2987 C C . SER A 1 392 ? -12.898 -26.828 9.922 1 98.38 392 SER A C 1
ATOM 2989 O O . SER A 1 392 ? -13.758 -26.938 9.047 1 98.38 392 SER A O 1
ATOM 2991 N N . GLU A 1 393 ? -12.82 -25.828 10.711 1 97.75 393 GLU A N 1
ATOM 2992 C CA . GLU A 1 393 ? -13.773 -24.734 10.562 1 97.75 393 GLU A CA 1
ATOM 2993 C C . GLU A 1 393 ? -13.641 -24.047 9.203 1 97.75 393 GLU A C 1
ATOM 2995 O O . GLU A 1 393 ? -14.641 -23.719 8.57 1 97.75 393 GLU A O 1
ATOM 3000 N N . ILE A 1 394 ? -12.422 -23.812 8.797 1 98.25 394 ILE A N 1
ATOM 3001 C CA . ILE A 1 394 ? -12.18 -23.203 7.488 1 98.25 394 ILE A CA 1
ATOM 3002 C C . ILE A 1 394 ? -12.781 -24.078 6.395 1 98.25 394 ILE A C 1
ATOM 3004 O O . ILE A 1 394 ? -13.477 -23.594 5.504 1 98.25 394 ILE A O 1
ATOM 3008 N N . HIS A 1 395 ? -12.5 -25.375 6.484 1 97.81 395 HIS A N 1
ATOM 3009 C CA . HIS A 1 395 ? -13.008 -26.328 5.504 1 97.81 395 HIS A CA 1
ATOM 3010 C C . HIS A 1 395 ? -14.531 -26.297 5.449 1 97.81 395 HIS A C 1
ATOM 3012 O O . HIS A 1 395 ? -15.117 -26.281 4.367 1 97.81 395 HIS A O 1
ATOM 3018 N N . GLN A 1 396 ? -15.148 -26.266 6.586 1 97.12 396 GLN A N 1
ATOM 3019 C CA . GLN A 1 396 ? -16.594 -26.359 6.695 1 97.12 396 GLN A CA 1
ATOM 3020 C C . GLN A 1 396 ? -17.266 -25.062 6.219 1 97.12 396 GLN A C 1
ATOM 3022 O O . GLN A 1 396 ? -18.359 -25.109 5.629 1 97.12 396 GLN A O 1
ATOM 3027 N N . ARG A 1 397 ? -16.625 -24.016 6.422 1 97.06 397 ARG A N 1
ATOM 3028 C CA . ARG A 1 397 ? -17.25 -22.734 6.117 1 97.06 397 ARG A CA 1
ATOM 3029 C C . ARG A 1 397 ? -16.953 -22.297 4.684 1 97.06 397 ARG A C 1
ATOM 3031 O O . ARG A 1 397 ? -17.781 -21.641 4.051 1 97.06 397 ARG A O 1
ATOM 3038 N N . LEU A 1 398 ? -15.828 -22.578 4.211 1 97.06 398 LEU A N 1
ATOM 3039 C CA . LEU A 1 398 ? -15.414 -22.156 2.883 1 97.06 398 LEU A CA 1
ATOM 3040 C C . LEU A 1 398 ? -16.281 -22.781 1.807 1 97.06 398 LEU A C 1
ATOM 3042 O O . LEU A 1 398 ? -16.859 -22.078 0.966 1 97.06 398 LEU A O 1
ATOM 3046 N N . LYS A 1 399 ? -16.406 -24.141 1.797 1 95.5 399 LYS A N 1
ATOM 3047 C CA . LYS A 1 399 ? -17.203 -24.906 0.823 1 95.5 399 LYS A CA 1
ATOM 3048 C C . LYS A 1 399 ? -16.984 -24.359 -0.589 1 95.5 399 LYS A C 1
ATOM 3050 O O . LYS A 1 399 ? -17.938 -24.047 -1.295 1 95.5 399 LYS A O 1
ATOM 3055 N N . LEU A 1 400 ? -15.789 -24.281 -0.979 1 97.88 400 LEU A N 1
ATOM 3056 C CA . LEU A 1 400 ? -15.383 -23.594 -2.197 1 97.88 400 LEU A CA 1
ATOM 3057 C C . LEU A 1 400 ? -15.945 -24.297 -3.432 1 97.88 400 LEU A C 1
ATOM 3059 O O . LEU A 1 400 ? -16.469 -23.641 -4.332 1 97.88 400 LEU A O 1
ATOM 3063 N N . LYS A 1 401 ? -15.781 -25.578 -3.496 1 96.88 401 LYS A N 1
ATOM 3064 C CA . LYS A 1 401 ? -16.281 -26.328 -4.648 1 96.88 401 LYS A CA 1
ATOM 3065 C C . LYS A 1 401 ? -17.781 -26.094 -4.848 1 96.88 401 LYS A C 1
ATOM 3067 O O . LYS A 1 401 ? -18.219 -25.859 -5.969 1 96.88 401 LYS A O 1
ATOM 3072 N N . GLU A 1 402 ? -18.5 -26.141 -3.781 1 96.06 402 GLU A N 1
ATOM 3073 C CA . GLU A 1 402 ? -19.938 -25.922 -3.84 1 96.06 402 GLU A CA 1
ATOM 3074 C C . GLU A 1 402 ? -20.266 -24.5 -4.301 1 96.06 402 GLU A C 1
ATOM 3076 O O . GLU A 1 402 ? -21.188 -24.297 -5.086 1 96.06 402 GLU A O 1
ATOM 3081 N N . GLN A 1 403 ? -19.531 -23.594 -3.793 1 95.44 403 GLN A N 1
ATOM 3082 C CA . GLN A 1 403 ? -19.719 -22.188 -4.18 1 95.44 403 GLN A CA 1
ATOM 3083 C C . GLN A 1 403 ? -19.5 -22 -5.676 1 95.44 403 GLN A C 1
ATOM 3085 O O . GLN A 1 403 ? -20.297 -21.344 -6.344 1 95.44 403 GLN A O 1
ATOM 3090 N N . LEU A 1 404 ? -18.438 -22.562 -6.203 1 96.88 404 LEU A N 1
ATOM 3091 C CA . LEU A 1 404 ? -18.062 -22.344 -7.594 1 96.88 404 LEU A CA 1
ATOM 3092 C C . LEU A 1 404 ? -19.016 -23.078 -8.539 1 96.88 404 LEU A C 1
ATOM 3094 O O . LEU A 1 404 ? -19.172 -22.688 -9.688 1 96.88 404 LEU A O 1
ATOM 3098 N N . GLU A 1 405 ? -19.641 -24.094 -8.062 1 95.94 405 GLU A N 1
ATOM 3099 C CA . GLU A 1 405 ? -20.625 -24.828 -8.844 1 95.94 405 GLU A CA 1
ATOM 3100 C C . GLU A 1 405 ? -21.891 -24 -9.07 1 95.94 405 GLU A C 1
ATOM 3102 O O . GLU A 1 405 ? -22.672 -24.281 -9.977 1 95.94 405 GLU A O 1
ATOM 3107 N N . GLN A 1 406 ? -22.047 -22.984 -8.297 1 95.75 406 GLN A N 1
ATOM 3108 C CA . GLN A 1 406 ? -23.203 -22.109 -8.43 1 95.75 406 GLN A CA 1
ATOM 3109 C C . GLN A 1 406 ? -22.984 -21.062 -9.508 1 95.75 406 GLN A C 1
ATOM 3111 O O . GLN A 1 406 ? -23.922 -20.375 -9.922 1 95.75 406 GLN A O 1
ATOM 3116 N N . ASN A 1 407 ? -21.766 -20.953 -9.984 1 97.56 407 ASN A N 1
ATOM 3117 C CA . ASN A 1 407 ? -21.531 -20 -11.078 1 97.56 407 ASN A CA 1
ATOM 3118 C C . ASN A 1 407 ? -22.359 -20.344 -12.305 1 97.56 407 ASN A C 1
ATOM 3120 O O . ASN A 1 407 ? -22.578 -21.531 -12.609 1 97.56 407 ASN A O 1
ATOM 3124 N N . GLN A 1 408 ? -22.797 -19.328 -13 1 98.44 408 GLN A N 1
ATOM 3125 C CA . GLN A 1 408 ? -23.641 -19.516 -14.172 1 98.44 408 GLN A CA 1
ATOM 3126 C C . GLN A 1 408 ? -22.859 -19.281 -15.461 1 98.44 408 GLN A C 1
ATOM 3128 O O . GLN A 1 408 ? -22.391 -18.172 -15.727 1 98.44 408 GLN A O 1
ATOM 3133 N N . VAL A 1 409 ? -22.766 -20.297 -16.234 1 98.56 409 VAL A N 1
ATOM 3134 C CA . VAL A 1 409 ? -22.109 -20.203 -17.516 1 98.56 409 VAL A CA 1
ATOM 3135 C C . VAL A 1 409 ? -22.969 -19.391 -18.484 1 98.56 409 VAL A C 1
ATOM 3137 O O . VAL A 1 409 ? -24.141 -19.719 -18.688 1 98.56 409 VAL A O 1
ATOM 3140 N N . ARG A 1 410 ? -22.406 -18.328 -18.984 1 98.69 410 ARG A N 1
ATOM 3141 C CA . ARG A 1 410 ? -23.078 -17.453 -19.953 1 98.69 410 ARG A CA 1
ATOM 3142 C C . ARG A 1 410 ? -22.391 -17.516 -21.312 1 98.69 410 ARG A C 1
ATOM 3144 O O . ARG A 1 410 ? -21.312 -18.094 -21.438 1 98.69 410 ARG A O 1
ATOM 3151 N N . SER A 1 411 ? -23.078 -16.953 -22.312 1 98.62 411 SER A N 1
ATOM 3152 C CA . SER A 1 411 ? -22.531 -16.984 -23.672 1 98.62 411 SER A CA 1
ATOM 3153 C C . SER A 1 411 ? -21.312 -16.078 -23.781 1 98.62 411 SER A C 1
ATOM 3155 O O . SER A 1 411 ? -21.203 -15.086 -23.047 1 98.62 411 SER A O 1
ATOM 3157 N N . CYS A 1 412 ? -20.469 -16.391 -24.719 1 98.38 412 CYS A N 1
ATOM 3158 C CA . CYS A 1 412 ? -19.312 -15.547 -24.984 1 98.38 412 CYS A CA 1
ATOM 3159 C C . CYS A 1 412 ? -19.75 -14.172 -25.484 1 98.38 412 CYS A C 1
ATOM 3161 O O . CYS A 1 412 ? -19.078 -13.172 -25.25 1 98.38 412 CYS A O 1
ATOM 3163 N N . GLU A 1 413 ? -20.891 -14.117 -26.219 1 98.5 413 GL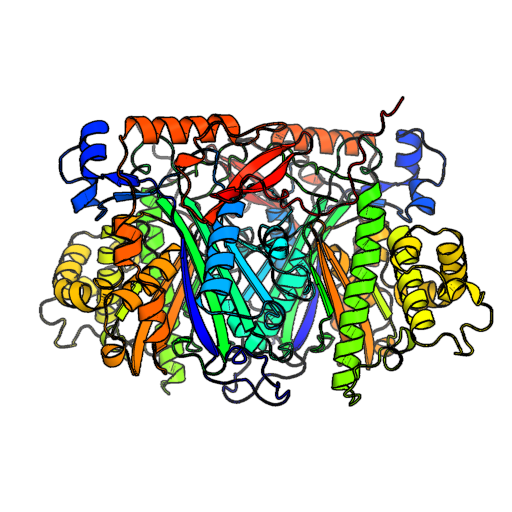U A N 1
ATOM 3164 C CA . GLU A 1 413 ? -21.438 -12.844 -26.656 1 98.5 413 GLU A CA 1
ATOM 3165 C C . GLU A 1 413 ? -21.781 -11.945 -25.469 1 98.5 413 GLU A C 1
ATOM 3167 O O . GLU A 1 413 ? -21.5 -10.742 -25.484 1 98.5 413 GLU A O 1
ATOM 3172 N N . GLU A 1 414 ? -22.312 -12.602 -24.422 1 98.38 414 GLU A N 1
ATOM 3173 C CA . GLU A 1 414 ? -22.625 -11.844 -23.203 1 98.38 414 GLU A CA 1
ATOM 3174 C C . GLU A 1 414 ? -21.344 -11.336 -22.531 1 98.38 414 GLU A C 1
ATOM 3176 O O . GLU A 1 414 ? -21.312 -10.211 -22.016 1 98.38 414 GLU A O 1
ATOM 3181 N N . PHE A 1 415 ? -20.453 -12.203 -22.547 1 98.38 415 PHE A N 1
ATOM 3182 C CA . PHE A 1 415 ? -19.156 -11.852 -21.984 1 98.38 415 PHE A CA 1
ATOM 3183 C C . PHE A 1 415 ? -18.562 -10.648 -22.703 1 98.38 415 PHE A C 1
ATOM 3185 O O . PHE A 1 415 ? -18.141 -9.68 -22.062 1 98.38 415 PHE A O 1
ATOM 3192 N N . VAL A 1 416 ? -18.484 -10.641 -23.953 1 98.25 416 VAL A N 1
ATOM 3193 C CA . VAL A 1 416 ? -17.938 -9.555 -24.75 1 98.25 416 VAL A CA 1
ATOM 3194 C C . VAL A 1 416 ? -18.75 -8.281 -24.547 1 98.25 416 VAL A C 1
ATOM 3196 O O . VAL A 1 416 ? -18.188 -7.188 -24.469 1 98.25 416 VAL A O 1
ATOM 3199 N N . ALA A 1 417 ? -20.047 -8.414 -24.5 1 98.19 417 ALA A N 1
ATOM 3200 C CA . ALA A 1 417 ? -20.922 -7.266 -24.266 1 98.19 417 ALA A CA 1
ATOM 3201 C C . ALA A 1 417 ? -20.625 -6.637 -22.906 1 98.19 417 ALA A C 1
ATOM 3203 O O . ALA A 1 417 ? -20.672 -5.414 -22.75 1 98.19 417 ALA A O 1
ATOM 3204 N N . ALA A 1 418 ? -20.406 -7.477 -21.938 1 98.12 418 ALA A N 1
ATOM 3205 C CA . ALA A 1 418 ? -20.078 -6.996 -20.594 1 98.12 418 ALA A CA 1
ATOM 3206 C C . ALA A 1 418 ? -18.781 -6.195 -20.609 1 98.12 418 ALA A C 1
ATOM 3208 O O . ALA A 1 418 ? -18.672 -5.152 -19.969 1 98.12 418 ALA A O 1
ATOM 3209 N N . LEU A 1 419 ? -17.766 -6.715 -21.297 1 97.31 419 LEU A N 1
ATOM 3210 C CA . LEU A 1 419 ? -16.484 -6.023 -21.406 1 97.31 419 LEU A CA 1
ATOM 3211 C C . LEU A 1 419 ? -16.656 -4.664 -22.078 1 97.31 419 LEU A C 1
ATOM 3213 O O . LEU A 1 419 ? -16.062 -3.676 -21.656 1 97.31 419 LEU A O 1
ATOM 3217 N N . LYS A 1 420 ? -17.438 -4.648 -23.141 1 96.94 420 LYS A N 1
ATOM 3218 C CA . LYS A 1 420 ? -17.688 -3.404 -23.859 1 96.94 420 LYS A CA 1
ATOM 3219 C C . LYS A 1 420 ? -18.391 -2.383 -22.969 1 96.94 420 LYS A C 1
ATOM 3221 O O . LYS A 1 420 ? -18.062 -1.192 -23.016 1 96.94 420 LYS A O 1
ATOM 3226 N N . LEU A 1 421 ? -19.359 -2.865 -22.266 1 97 421 LEU A N 1
ATOM 3227 C CA . LEU A 1 421 ? -20.078 -2 -21.344 1 97 421 LEU A CA 1
ATOM 3228 C C . LEU A 1 421 ? -19.141 -1.383 -20.328 1 97 421 LEU A C 1
ATOM 3230 O O . LEU A 1 421 ? -19.219 -0.187 -20.031 1 97 421 LEU A O 1
ATOM 3234 N N . ARG A 1 422 ? -18.266 -2.139 -19.781 1 95.81 422 ARG A N 1
ATOM 3235 C CA . ARG A 1 422 ? -17.281 -1.65 -18.812 1 95.81 422 ARG A CA 1
ATOM 3236 C C . ARG A 1 422 ? -16.359 -0.614 -19.453 1 95.81 422 ARG A C 1
ATOM 3238 O O . ARG A 1 422 ? -16.031 0.399 -18.828 1 95.81 422 ARG A O 1
ATOM 3245 N N . GLU A 1 423 ? -15.906 -0.923 -20.594 1 94.06 423 GLU A N 1
ATOM 3246 C CA . GLU A 1 423 ? -15.031 0 -21.312 1 94.06 423 GLU A CA 1
ATOM 3247 C C . GLU A 1 423 ? -15.719 1.346 -21.547 1 94.06 423 GLU A C 1
ATOM 3249 O O . GLU A 1 423 ? -15.109 2.398 -21.344 1 94.06 423 GLU A O 1
ATOM 3254 N N . GLU A 1 424 ? -16.953 1.302 -21.891 1 93.62 424 GLU A N 1
ATOM 3255 C CA . GLU A 1 424 ? -17.719 2.506 -22.203 1 93.62 424 GLU A CA 1
ATOM 3256 C C . GLU A 1 424 ? -17.953 3.35 -20.953 1 93.62 424 GLU A C 1
ATOM 3258 O O . GLU A 1 424 ? -18.047 4.574 -21.031 1 93.62 424 GLU A O 1
ATOM 3263 N N . LYS A 1 425 ? -17.953 2.656 -19.812 1 91.62 425 LYS A N 1
ATOM 3264 C CA . LYS A 1 425 ? -18.375 3.363 -18.609 1 91.62 425 LYS A CA 1
ATOM 3265 C C . LYS A 1 425 ? -17.203 3.58 -17.656 1 91.62 425 LYS A C 1
ATOM 3267 O O . LYS A 1 425 ? -17.391 4.047 -16.531 1 91.62 425 LYS A O 1
ATOM 3272 N N . HIS A 1 426 ? -15.953 3.203 -17.891 1 87.44 426 HIS A N 1
ATOM 3273 C CA . HIS A 1 426 ? -14.766 3.232 -17.047 1 87.44 426 HIS A CA 1
ATOM 3274 C C . HIS A 1 426 ? -14.555 4.617 -16.438 1 87.44 426 HIS A C 1
ATOM 3276 O O . HIS A 1 426 ? -14.164 4.734 -15.273 1 87.44 426 HIS A O 1
ATOM 3282 N N . ASP A 1 427 ? -14.914 5.77 -16.906 1 83.5 427 ASP A N 1
ATOM 3283 C CA . ASP A 1 427 ? -14.711 7.117 -16.391 1 83.5 427 ASP A CA 1
ATOM 3284 C C . ASP A 1 427 ? -16.016 7.914 -16.406 1 83.5 427 ASP A C 1
ATOM 3286 O O . ASP A 1 427 ? -15.992 9.148 -16.406 1 83.5 427 ASP A O 1
ATOM 3290 N N . ALA A 1 428 ? -17.016 7.109 -16.297 1 87.88 428 ALA A N 1
ATOM 3291 C CA . ALA A 1 428 ? -18.328 7.766 -16.359 1 87.88 428 ALA A CA 1
ATOM 3292 C C . ALA A 1 428 ? -18.672 8.445 -15.047 1 87.88 428 ALA A C 1
ATOM 3294 O O . ALA A 1 428 ? -18.234 8.008 -13.977 1 87.88 428 ALA A O 1
ATOM 3295 N N . THR A 1 429 ? -19.312 9.516 -15.086 1 90.12 429 THR A N 1
ATOM 3296 C CA . THR A 1 429 ? -19.906 10.211 -13.945 1 90.12 429 THR A CA 1
ATOM 3297 C C . THR A 1 429 ? -21.406 10.367 -14.133 1 90.12 429 THR A C 1
ATOM 3299 O O . THR A 1 429 ? -21.922 10.211 -15.242 1 90.12 429 THR A O 1
ATOM 3302 N N . ASP A 1 430 ? -22.141 10.617 -13 1 93.81 430 ASP A N 1
ATOM 3303 C CA . ASP A 1 430 ? -23.594 10.734 -13.047 1 93.81 430 ASP A CA 1
ATOM 3304 C C . ASP A 1 430 ? -24.219 9.578 -13.828 1 93.81 430 ASP A C 1
ATOM 3306 O O . ASP A 1 430 ? -24.953 9.797 -14.797 1 93.81 430 ASP A O 1
ATOM 3310 N N . TYR A 1 431 ? -23.953 8.414 -13.312 1 95.25 431 TYR A N 1
ATOM 3311 C CA . TYR A 1 431 ? -24.25 7.203 -14.07 1 95.25 431 TYR A CA 1
ATOM 3312 C C . TYR A 1 431 ? -24.891 6.145 -13.172 1 95.25 431 TYR A C 1
ATOM 3314 O O . TYR A 1 431 ? -24.484 5.98 -12.016 1 95.25 431 TYR A O 1
ATOM 3322 N N . THR A 1 432 ? -25.922 5.539 -13.719 1 96.5 432 THR A N 1
ATOM 3323 C CA . THR A 1 432 ? -26.469 4.332 -13.125 1 96.5 432 THR A CA 1
ATOM 3324 C C . THR A 1 432 ? -26.141 3.105 -13.969 1 96.5 432 THR A C 1
ATOM 3326 O O . THR A 1 432 ? -26.516 3.031 -15.141 1 96.5 432 THR A O 1
ATOM 3329 N N . PRO A 1 433 ? -25.438 2.133 -13.359 1 97.06 433 PRO A N 1
ATOM 3330 C CA . PRO A 1 433 ? -25.078 0.927 -14.117 1 97.06 433 PRO A CA 1
ATOM 3331 C C . PRO A 1 433 ? -26.281 0.279 -14.797 1 97.06 433 PRO A C 1
ATOM 3333 O O . PRO A 1 433 ? -27.391 0.274 -14.234 1 97.06 433 PRO A O 1
ATOM 3336 N N . THR A 1 434 ? -26.062 -0.279 -15.961 1 97.12 434 THR A N 1
ATOM 3337 C CA . THR A 1 434 ? -27.156 -0.837 -16.75 1 97.12 434 THR A CA 1
ATOM 3338 C C . THR A 1 434 ? -27.172 -2.359 -16.656 1 97.12 434 THR A C 1
ATOM 3340 O O . THR A 1 434 ? -28.156 -3.002 -17.031 1 97.12 434 THR A O 1
ATOM 3343 N N . GLY A 1 435 ? -26.094 -2.971 -16.125 1 96.88 435 GLY A N 1
ATOM 3344 C CA . GLY A 1 435 ? -26.125 -4.402 -15.883 1 96.88 435 GLY A CA 1
ATOM 3345 C C . GLY A 1 435 ? -27.297 -4.836 -15.023 1 96.88 435 GLY A C 1
ATOM 3346 O O . GLY A 1 435 ? -27.812 -4.051 -14.219 1 96.88 435 GLY A O 1
ATOM 3347 N N . ARG A 1 436 ? -27.734 -6.129 -15.133 1 96.19 436 ARG A N 1
ATOM 3348 C CA . ARG A 1 436 ? -28.906 -6.621 -14.414 1 96.19 436 ARG A CA 1
ATOM 3349 C C . ARG A 1 436 ? -28.562 -6.945 -12.961 1 96.19 436 ARG A C 1
ATOM 3351 O O . ARG A 1 436 ? -27.625 -7.703 -12.695 1 96.19 436 ARG A O 1
ATOM 3358 N N . VAL A 1 437 ? -29.297 -6.457 -12.039 1 96.38 437 VAL A N 1
ATOM 3359 C CA . VAL A 1 437 ? -29.109 -6.746 -10.617 1 96.38 437 VAL A CA 1
ATOM 3360 C C . VAL A 1 437 ? -29.297 -8.242 -10.367 1 96.38 437 VAL A C 1
ATOM 3362 O O . VAL A 1 437 ? -28.672 -8.805 -9.477 1 96.38 437 VAL A O 1
ATOM 3365 N N . GLU A 1 438 ? -30.094 -8.93 -11.219 1 96.12 438 GLU A N 1
ATOM 3366 C CA . GLU A 1 438 ? -30.375 -10.359 -11.094 1 96.12 438 GLU A CA 1
ATOM 3367 C C . GLU A 1 438 ? -29.109 -11.18 -11.344 1 96.12 438 GLU A C 1
ATOM 3369 O O . GLU A 1 438 ? -29.047 -12.367 -11 1 96.12 438 GLU A O 1
ATOM 3374 N N . ASP A 1 439 ? -28.109 -10.531 -11.93 1 97.62 439 ASP A N 1
ATOM 3375 C CA . ASP A 1 439 ? -26.875 -11.227 -12.242 1 97.62 439 ASP A CA 1
ATOM 3376 C C . ASP A 1 439 ? -25.875 -11.094 -11.094 1 97.62 439 ASP A C 1
ATOM 3378 O O . ASP A 1 439 ? -24.719 -11.539 -11.211 1 97.62 439 ASP A O 1
ATOM 3382 N N . ILE A 1 440 ? -26.312 -10.469 -10.023 1 97.94 440 ILE A N 1
ATOM 3383 C CA . ILE A 1 440 ? -25.484 -10.328 -8.828 1 97.94 440 ILE A CA 1
ATOM 3384 C C . ILE A 1 440 ? -25.859 -11.414 -7.82 1 97.94 440 ILE A C 1
ATOM 3386 O O . ILE A 1 440 ? -27.031 -11.75 -7.652 1 97.94 440 ILE A O 1
ATOM 3390 N N . ARG A 1 441 ? -24.859 -12.031 -7.203 1 97.44 441 ARG A N 1
ATOM 3391 C CA . ARG A 1 441 ? -25.109 -13.031 -6.168 1 97.44 441 ARG A CA 1
ATOM 3392 C C . ARG A 1 441 ? -25.984 -12.461 -5.059 1 97.44 441 ARG A C 1
ATOM 3394 O O . ARG A 1 441 ? -25.797 -11.312 -4.648 1 97.44 441 ARG A O 1
ATOM 3401 N N . GLN A 1 442 ? -26.875 -13.297 -4.543 1 96.06 442 GLN A N 1
ATOM 3402 C CA . GLN A 1 442 ? -27.672 -12.875 -3.393 1 96.06 442 GLN A CA 1
ATOM 3403 C C . GLN A 1 442 ? -26.781 -12.516 -2.209 1 96.06 442 GLN A C 1
ATOM 3405 O O . GLN A 1 442 ? -25.844 -13.25 -1.877 1 96.06 442 GLN A O 1
ATOM 3410 N N . GLY A 1 443 ? -27 -11.336 -1.6 1 96.88 443 GLY A N 1
ATOM 3411 C CA . GLY A 1 443 ? -26.234 -10.914 -0.431 1 96.88 443 GLY A CA 1
ATOM 3412 C C . GLY A 1 443 ? -24.969 -10.156 -0.78 1 96.88 443 GLY A C 1
ATOM 3413 O O . GLY A 1 443 ? -24.312 -9.594 0.099 1 96.88 443 GLY A O 1
ATOM 3414 N N . ALA A 1 444 ? -24.672 -10.062 -2.039 1 98.25 444 ALA A N 1
ATOM 3415 C CA . ALA A 1 444 ? -23.438 -9.375 -2.453 1 98.25 444 ALA A CA 1
ATOM 3416 C C . ALA A 1 444 ? -23.703 -7.883 -2.662 1 98.25 444 ALA A C 1
ATOM 3418 O O . ALA A 1 444 ? -24.812 -7.48 -3.027 1 98.25 444 ALA A O 1
ATOM 3419 N N . TYR A 1 445 ? -22.719 -7.094 -2.396 1 98.44 445 TYR A N 1
ATOM 3420 C CA . TYR A 1 445 ? -22.75 -5.676 -2.742 1 98.44 445 TYR A CA 1
ATOM 3421 C C . TYR A 1 445 ? -22.672 -5.48 -4.25 1 98.44 445 TYR A C 1
ATOM 3423 O O . TYR A 1 445 ? -21.969 -6.234 -4.941 1 98.44 445 TYR A O 1
ATOM 3431 N N . TYR A 1 446 ? -23.359 -4.477 -4.734 1 98.12 446 TYR A N 1
ATOM 3432 C CA . TYR A 1 446 ? -23.234 -4.055 -6.129 1 98.12 446 TYR A CA 1
ATOM 3433 C C . TYR A 1 446 ? -23.297 -2.537 -6.246 1 98.12 446 TYR A C 1
ATOM 3435 O O . TYR A 1 446 ? -23.766 -1.855 -5.332 1 98.12 446 TYR A O 1
ATOM 3443 N N . LEU A 1 447 ? -22.734 -2.012 -7.285 1 97.31 447 LEU A N 1
ATOM 3444 C CA . LEU A 1 447 ? -22.766 -0.577 -7.547 1 97.31 447 LEU A CA 1
ATOM 3445 C C . LEU A 1 447 ? -24.156 -0.126 -7.945 1 97.31 447 LEU A C 1
ATOM 3447 O O . LEU A 1 447 ? -24.703 -0.584 -8.953 1 97.31 447 LEU A O 1
ATOM 3451 N N . HIS A 1 448 ? -24.703 0.728 -7.133 1 96.69 448 HIS A N 1
ATOM 3452 C CA . HIS A 1 448 ? -26.047 1.218 -7.383 1 96.69 448 HIS A CA 1
ATOM 3453 C C . HIS A 1 448 ? -26.031 2.422 -8.32 1 96.69 448 HIS A C 1
ATOM 3455 O O . HIS A 1 448 ? -26.781 2.455 -9.305 1 96.69 448 HIS A O 1
ATOM 3461 N N . HIS A 1 449 ? -25.203 3.402 -8.016 1 95.06 449 HIS A N 1
ATOM 3462 C CA . HIS A 1 449 ? -25.047 4.527 -8.93 1 95.06 449 HIS A CA 1
ATOM 3463 C C . HIS A 1 449 ? -23.844 5.383 -8.555 1 95.06 449 HIS A C 1
ATOM 3465 O O . HIS A 1 449 ? -23.266 5.211 -7.477 1 95.06 449 HIS A O 1
ATOM 3471 N N . LEU A 1 450 ? -23.406 6.164 -9.484 1 94.12 450 LEU A N 1
ATOM 3472 C CA . LEU A 1 450 ? -22.438 7.238 -9.305 1 94.12 450 LEU A CA 1
ATOM 3473 C C . LEU A 1 450 ? -23.094 8.602 -9.492 1 94.12 450 LEU A C 1
ATOM 3475 O O . LEU A 1 450 ? -23.859 8.805 -10.438 1 94.12 450 LEU A O 1
ATOM 3479 N N . ASP A 1 451 ? -22.734 9.492 -8.594 1 94.12 451 ASP A N 1
ATOM 3480 C CA . ASP A 1 451 ? -23.328 10.82 -8.75 1 94.12 451 ASP A CA 1
ATOM 3481 C C . ASP A 1 451 ? -22.422 11.734 -9.578 1 94.12 451 ASP A C 1
ATOM 3483 O O . ASP A 1 451 ? -21.453 11.273 -10.18 1 94.12 451 ASP A O 1
ATOM 3487 N N . SER A 1 452 ? -22.781 12.992 -9.648 1 93.38 452 SER A N 1
ATOM 3488 C CA . SER A 1 452 ? -22.109 13.938 -10.531 1 93.38 452 SER A CA 1
ATOM 3489 C C . SER A 1 452 ? -20.703 14.266 -10.016 1 93.38 452 SER A C 1
ATOM 3491 O O . SER A 1 452 ? -19.875 14.805 -10.758 1 93.38 452 SER A O 1
ATOM 3493 N N . MET A 1 453 ? -20.422 13.914 -8.781 1 91.81 453 MET A N 1
ATOM 3494 C CA . MET A 1 453 ? -19.094 14.102 -8.211 1 91.81 453 MET A CA 1
ATOM 3495 C C . MET A 1 453 ? -18.312 12.789 -8.195 1 91.81 453 MET A C 1
ATOM 3497 O O . MET A 1 453 ? -17.281 12.688 -7.531 1 91.81 453 MET A O 1
ATOM 3501 N N . HIS A 1 454 ? -18.75 11.797 -8.859 1 92.69 454 HIS A N 1
ATOM 3502 C CA . HIS A 1 454 ? -18.125 10.492 -9 1 92.69 454 HIS A CA 1
ATOM 3503 C C . HIS A 1 454 ? -18.219 9.688 -7.711 1 92.69 454 HIS A C 1
ATOM 3505 O O . HIS A 1 454 ? -17.469 8.734 -7.512 1 92.69 454 HIS A O 1
ATOM 3511 N N . ARG A 1 455 ? -19.125 10.133 -6.812 1 94.81 455 ARG A N 1
ATOM 3512 C CA . ARG A 1 455 ? -19.266 9.367 -5.578 1 94.81 455 ARG A CA 1
ATOM 3513 C C . ARG A 1 455 ? -20.078 8.102 -5.812 1 94.81 455 ARG A C 1
ATOM 3515 O O . ARG A 1 455 ? -21.141 8.141 -6.438 1 94.81 455 ARG A O 1
ATOM 3522 N N . ARG A 1 456 ? -19.594 7.02 -5.312 1 95.19 456 ARG A N 1
ATOM 3523 C CA . ARG A 1 456 ? -20.172 5.703 -5.586 1 95.19 456 ARG A CA 1
ATOM 3524 C C . ARG A 1 456 ? -21.062 5.25 -4.441 1 95.19 456 ARG A C 1
ATOM 3526 O O . ARG A 1 456 ? -20.688 5.355 -3.271 1 95.19 456 ARG A O 1
ATOM 3533 N N . VAL A 1 457 ? -22.172 4.758 -4.816 1 95.5 457 VAL A N 1
ATOM 3534 C CA . VAL A 1 457 ? -23.156 4.242 -3.859 1 95.5 457 VAL A CA 1
ATOM 3535 C C . VAL A 1 457 ? -23.391 2.754 -4.117 1 95.5 457 VAL A C 1
ATOM 3537 O O . VAL A 1 457 ? -23.594 2.34 -5.258 1 95.5 457 VAL A O 1
ATOM 3540 N N . TYR A 1 458 ? -23.375 1.994 -2.998 1 97.31 458 TYR A N 1
ATOM 3541 C CA . TYR A 1 458 ? -23.531 0.548 -3.117 1 97.31 458 TYR A CA 1
ATOM 3542 C C . TYR A 1 458 ? -24.766 0.065 -2.375 1 97.31 458 TYR A C 1
ATOM 3544 O O . TYR A 1 458 ? -25.203 0.69 -1.404 1 97.31 458 TYR A O 1
ATOM 3552 N N . LYS A 1 459 ? -25.312 -1.005 -2.877 1 97.06 459 LYS A N 1
ATOM 3553 C CA . LYS A 1 459 ? -26.406 -1.718 -2.238 1 97.06 459 LYS A CA 1
ATOM 3554 C C . LYS A 1 459 ? -26.141 -3.219 -2.188 1 97.06 459 LYS A C 1
ATOM 3556 O O . LYS A 1 459 ? -25.188 -3.703 -2.803 1 97.06 459 LYS A O 1
ATOM 3561 N N . ILE A 1 460 ? -26.938 -3.928 -1.404 1 97.62 460 ILE A N 1
ATOM 3562 C CA . ILE A 1 460 ? -26.812 -5.375 -1.269 1 97.62 460 ILE A CA 1
ATOM 3563 C C . ILE A 1 460 ? -27.953 -6.066 -2.014 1 97.62 460 ILE A C 1
ATOM 3565 O O . ILE A 1 460 ? -29.125 -5.738 -1.811 1 97.62 460 ILE A O 1
ATOM 3569 N N . ARG A 1 461 ? -27.578 -6.973 -2.844 1 97.44 461 ARG A N 1
ATOM 3570 C CA . ARG A 1 461 ? -28.578 -7.758 -3.557 1 97.44 461 ARG A CA 1
ATOM 3571 C C . ARG A 1 461 ? -29.531 -8.445 -2.582 1 97.44 461 ARG A C 1
ATOM 3573 O O . ARG A 1 461 ? -29.094 -9.156 -1.677 1 97.44 461 ARG A O 1
ATOM 3580 N N . GLY A 1 462 ? -30.797 -8.273 -2.756 1 94.06 462 GLY A N 1
ATOM 3581 C CA . GLY A 1 462 ? -31.812 -8.812 -1.858 1 94.06 462 GLY A CA 1
ATOM 3582 C C . GLY A 1 462 ? -32.25 -7.816 -0.809 1 94.06 462 GLY A C 1
ATOM 3583 O O . GLY A 1 462 ? -33.25 -8.062 -0.099 1 94.06 462 GLY A O 1
ATOM 3584 N N . HIS A 1 463 ? -31.516 -6.727 -0.651 1 90.5 463 HIS A N 1
ATOM 3585 C CA . HIS A 1 463 ? -31.875 -5.672 0.29 1 90.5 463 HIS A CA 1
ATOM 3586 C C . HIS A 1 463 ? -32 -4.324 -0.415 1 90.5 463 HIS A C 1
ATOM 3588 O O . HIS A 1 463 ? -31.547 -3.303 0.098 1 90.5 463 HIS A O 1
ATOM 3594 N N . GLU A 1 464 ? -32.5 -4.336 -1.555 1 82.56 464 GLU A N 1
ATOM 3595 C CA . GLU A 1 464 ? -32.562 -3.158 -2.414 1 82.56 464 GLU A CA 1
ATOM 3596 C C . GLU A 1 464 ? -33.375 -2.051 -1.771 1 82.56 464 GLU A C 1
ATOM 3598 O O . GLU A 1 464 ? -33.188 -0.87 -2.061 1 82.56 464 GLU A O 1
ATOM 3603 N N . GLY A 1 465 ? -34.281 -2.387 -0.929 1 74.56 465 GLY A N 1
ATOM 3604 C CA . GLY A 1 465 ? -35.156 -1.405 -0.297 1 74.56 465 GLY A CA 1
ATOM 3605 C C . GLY A 1 465 ? -34.5 -0.72 0.894 1 74.56 465 GLY A C 1
ATOM 3606 O O . GLY A 1 465 ? -35.031 0.267 1.409 1 74.56 465 GLY A O 1
ATOM 3607 N N . GLU A 1 466 ? -33.375 -1.262 1.27 1 71.56 466 GLU A N 1
ATOM 3608 C CA . GLU A 1 466 ? -32.719 -0.704 2.436 1 71.56 466 GLU A CA 1
ATOM 3609 C C . GLU A 1 466 ? -31.891 0.53 2.062 1 71.56 466 GLU A C 1
ATOM 3611 O O . GLU A 1 466 ? -31.641 0.777 0.882 1 71.56 466 GLU A O 1
ATOM 3616 N N . GLN A 1 467 ? -31.578 1.358 3.041 1 63.56 467 GLN A N 1
ATOM 3617 C CA . GLN A 1 467 ? -30.844 2.611 2.854 1 63.56 467 GLN A CA 1
ATOM 3618 C C . GLN A 1 467 ? -29.484 2.369 2.205 1 63.56 467 GLN A C 1
ATOM 3620 O O . GLN A 1 467 ? -28.859 1.341 2.447 1 63.56 467 GLN A O 1
ATOM 3625 N N . ASP A 1 468 ? -29.25 3.299 1.373 1 63.72 468 ASP A N 1
ATOM 3626 C CA . ASP A 1 468 ? -27.969 3.283 0.668 1 63.72 468 ASP A CA 1
ATOM 3627 C C . ASP A 1 468 ? -26.797 3.338 1.649 1 63.72 468 ASP A C 1
ATOM 3629 O O . ASP A 1 468 ? -26.906 3.938 2.721 1 63.72 468 ASP A O 1
ATOM 3633 N N . ILE A 1 469 ? -26.016 2.408 1.497 1 55.12 469 ILE A N 1
ATOM 3634 C CA . ILE A 1 469 ? -24.766 2.582 2.238 1 55.12 469 ILE A CA 1
ATOM 3635 C C . ILE A 1 469 ? -23.953 3.705 1.611 1 55.12 469 ILE A C 1
ATOM 3637 O O . ILE A 1 469 ? -23.516 3.596 0.463 1 55.12 469 ILE A O 1
ATOM 3641 N N . VAL A 1 470 ? -24.328 4.898 1.875 1 51.5 470 VAL A N 1
ATOM 3642 C CA . VAL A 1 470 ? -23.578 6.031 1.348 1 51.5 470 VAL A CA 1
ATOM 3643 C C . VAL A 1 470 ? -22.531 6.488 2.373 1 51.5 470 VAL A C 1
ATOM 3645 O O . VAL A 1 470 ? -22.766 6.371 3.582 1 51.5 470 VAL A O 1
ATOM 3648 N N . ALA A 1 471 ? -21.297 6.727 2.059 1 50.53 471 ALA A N 1
ATOM 3649 C CA . ALA A 1 471 ? -20.344 7.406 2.936 1 50.53 471 ALA A CA 1
ATOM 3650 C C . ALA A 1 471 ? -21.016 8.539 3.697 1 50.53 471 ALA A C 1
ATOM 3652 O O . ALA A 1 471 ? -21.625 9.43 3.092 1 50.53 471 ALA A O 1
ATOM 3653 N N . ASP A 1 472 ? -21.641 8.359 4.84 1 42.53 472 ASP A N 1
ATOM 3654 C CA . ASP A 1 472 ? -22.266 9.43 5.609 1 42.53 472 ASP A CA 1
ATOM 3655 C C . ASP A 1 472 ? -21.578 10.766 5.379 1 42.53 472 ASP A C 1
ATOM 3657 O O . ASP A 1 472 ? -20.719 11.164 6.164 1 42.53 472 ASP A O 1
ATOM 3661 N N . GLY A 1 473 ? -20.938 11.297 4.312 1 38.19 473 GLY A N 1
ATOM 3662 C CA . GLY A 1 473 ? -20.797 12.703 4.656 1 38.19 473 GLY A CA 1
ATOM 3663 C C . GLY A 1 473 ? -22.078 13.328 5.164 1 38.19 473 GLY A C 1
ATOM 3664 O O . GLY A 1 473 ? -23.125 12.68 5.199 1 38.19 473 GLY A O 1
ATOM 3665 N N . ALA A 1 474 ? -22.25 14.742 5.414 1 34.56 474 ALA A N 1
ATOM 3666 C CA . ALA A 1 474 ? -23.438 15.461 5.891 1 34.56 474 ALA A CA 1
ATOM 3667 C C . ALA A 1 474 ? -24.688 15.039 5.125 1 34.56 474 ALA A C 1
ATOM 3669 O O . ALA A 1 474 ? -24.594 14.57 3.988 1 34.56 474 ALA A O 1
ATOM 3670 N N . PRO A 1 475 ? -25.844 15.016 5.793 1 30.14 475 PRO A N 1
ATOM 3671 C CA . PRO A 1 475 ? -27.156 14.797 5.188 1 30.14 475 PRO A CA 1
ATOM 3672 C C . PRO A 1 475 ? -27.328 15.539 3.865 1 30.14 475 PRO A C 1
ATOM 3674 O O . PRO A 1 475 ? -26.969 16.719 3.76 1 30.14 475 PRO A O 1
ATOM 3677 N N . VAL A 1 476 ? -27.266 15.016 2.666 1 30.62 476 VAL A N 1
ATOM 3678 C CA . VAL A 1 476 ? -27.812 15.609 1.452 1 30.62 476 VAL A CA 1
ATOM 3679 C C . VAL A 1 476 ? -29.25 16.031 1.69 1 30.62 476 VAL A C 1
ATOM 3681 O O . VAL A 1 476 ? -30.156 15.18 1.759 1 30.62 476 VAL A O 1
ATOM 3684 N N . ASN A 1 477 ? -29.531 17 2.602 1 25.3 477 ASN A N 1
ATOM 3685 C CA . ASN A 1 477 ? -30.844 17.609 2.422 1 25.3 477 ASN A CA 1
ATOM 3686 C C . ASN A 1 477 ? -31.062 18.062 0.979 1 25.3 477 ASN A C 1
ATOM 3688 O O . ASN A 1 477 ? -30.156 18.609 0.355 1 25.3 477 ASN A O 1
ATOM 3692 N N . GLY A 1 478 ? -31.953 17.609 0.162 1 25.39 478 GLY A N 1
ATOM 3693 C CA . GLY A 1 478 ? -32.656 18.047 -1.037 1 25.39 478 GLY A CA 1
ATOM 3694 C C . GLY A 1 478 ? -32.906 19.547 -1.065 1 25.39 478 GLY A C 1
ATOM 3695 O O . GLY A 1 478 ? -33.75 20.031 -1.803 1 25.39 478 GLY A O 1
ATOM 3696 N N . GLN A 1 479 ? -32.594 20.516 -0.112 1 21.3 479 GLN A N 1
ATOM 3697 C CA . GLN A 1 479 ? -33.125 21.844 -0.4 1 21.3 479 GLN A CA 1
ATOM 3698 C C . GLN A 1 479 ? -32.5 22.438 -1.661 1 21.3 479 GLN A C 1
ATOM 3700 O O . GLN A 1 479 ? -31.281 22.266 -1.898 1 21.3 479 GLN A O 1
ATOM 3705 N N . GLN A 1 480 ? -33.344 23 -2.635 1 19.84 480 GLN A N 1
ATOM 3706 C CA . GLN A 1 480 ? -33.312 23.797 -3.855 1 19.84 480 GLN A CA 1
ATOM 3707 C C . GLN A 1 480 ? -32.344 24.969 -3.74 1 19.84 480 GLN A C 1
ATOM 3709 O O . GLN A 1 480 ? -32.469 25.781 -2.824 1 19.84 480 GLN A O 1
ATOM 3714 N N . ILE A 1 481 ? -31.094 24.953 -3.912 1 18.94 481 ILE A N 1
ATOM 3715 C CA . ILE A 1 481 ? -30.547 26.266 -4.246 1 18.94 481 ILE A CA 1
ATOM 3716 C C . ILE A 1 481 ? -31.469 26.953 -5.258 1 18.94 481 ILE A C 1
ATOM 3718 O O . ILE A 1 481 ? -31.609 26.484 -6.391 1 18.94 481 ILE A O 1
ATOM 3722 N N . ALA A 1 482 ? -32.688 27.594 -4.672 1 18.12 482 ALA A N 1
ATOM 3723 C CA . ALA A 1 482 ? -33.156 28.797 -5.367 1 18.12 482 ALA A CA 1
ATOM 3724 C C . ALA A 1 482 ? -32.125 29.906 -5.332 1 18.12 482 ALA A C 1
ATOM 3726 O O . ALA A 1 482 ? -31.453 30.109 -4.316 1 18.12 482 ALA A O 1
ATOM 3727 N N . MET B 1 1 ? 38.75 2.561 2.867 1 38 1 MET B N 1
ATOM 3728 C CA . MET B 1 1 ? 37.406 3.162 2.797 1 38 1 MET B CA 1
ATOM 3729 C C . MET B 1 1 ? 36.562 2.768 4.008 1 38 1 MET B C 1
ATOM 3731 O O . MET B 1 1 ? 36.406 1.582 4.301 1 38 1 MET B O 1
ATOM 3735 N N . SER B 1 2 ? 36.562 3.482 5 1 53.44 2 SER B N 1
ATOM 3736 C CA . SER B 1 2 ? 35.969 3.145 6.285 1 53.44 2 SER B CA 1
ATOM 3737 C C . SER B 1 2 ? 34.562 2.553 6.109 1 53.44 2 SER B C 1
ATOM 3739 O O . SER B 1 2 ? 33.781 3.012 5.266 1 53.44 2 SER B O 1
ATOM 3741 N N . ALA B 1 3 ? 34.312 1.361 6.555 1 74.38 3 ALA B N 1
ATOM 3742 C CA . ALA B 1 3 ? 33.094 0.577 6.406 1 74.38 3 ALA B CA 1
ATOM 3743 C C . ALA B 1 3 ? 31.875 1.372 6.867 1 74.38 3 ALA B C 1
ATOM 3745 O O . ALA B 1 3 ? 31.938 2.09 7.867 1 74.38 3 ALA B O 1
ATOM 3746 N N . SER B 1 4 ? 30.891 1.647 6.074 1 87.38 4 SER B N 1
ATOM 3747 C CA . SER B 1 4 ? 29.641 2.318 6.422 1 87.38 4 SER B CA 1
ATOM 3748 C C . SER B 1 4 ? 29.141 1.871 7.785 1 87.38 4 SER B C 1
ATOM 3750 O O . SER B 1 4 ? 29.297 0.707 8.164 1 87.38 4 SER B O 1
ATOM 3752 N N . ARG B 1 5 ? 28.688 2.799 8.461 1 91.94 5 ARG B N 1
ATOM 3753 C CA . ARG B 1 5 ? 28.125 2.439 9.766 1 91.94 5 ARG B CA 1
ATOM 3754 C C . ARG B 1 5 ? 26.797 1.714 9.609 1 91.94 5 ARG B C 1
ATOM 3756 O O . ARG B 1 5 ? 26.297 1.122 10.57 1 91.94 5 ARG B O 1
ATOM 3763 N N . PHE B 1 6 ? 26.297 1.654 8.398 1 95.88 6 PHE B N 1
ATOM 3764 C CA . PHE B 1 6 ? 25 1.017 8.188 1 95.88 6 PHE B CA 1
ATOM 3765 C C . PHE B 1 6 ? 25.172 -0.406 7.676 1 95.88 6 PHE B C 1
ATOM 3767 O O . PHE B 1 6 ? 24.672 -0.749 6.602 1 95.88 6 PHE B O 1
ATOM 3774 N N . GLN B 1 7 ? 25.766 -1.196 8.461 1 95.25 7 GLN B N 1
ATOM 3775 C CA . GLN B 1 7 ? 25.859 -2.627 8.18 1 95.25 7 GLN B CA 1
ATOM 3776 C C . GLN B 1 7 ? 24.656 -3.373 8.758 1 95.25 7 GLN B C 1
ATOM 3778 O O . GLN B 1 7 ? 24.109 -2.969 9.781 1 95.25 7 GLN B O 1
ATOM 3783 N N . PRO B 1 8 ? 24.281 -4.461 8.086 1 94.94 8 PRO B N 1
ATOM 3784 C CA . PRO B 1 8 ? 23.156 -5.234 8.625 1 94.94 8 PRO B CA 1
ATOM 3785 C C . PRO B 1 8 ? 23.406 -5.742 10.039 1 94.94 8 PRO B C 1
ATOM 3787 O O . PRO B 1 8 ? 24.547 -6.082 10.383 1 94.94 8 PRO B O 1
ATOM 3790 N N . HIS B 1 9 ? 22.359 -5.828 10.742 1 95.06 9 HIS B N 1
ATOM 3791 C CA . HIS B 1 9 ? 22.406 -6.387 12.086 1 95.06 9 HIS B CA 1
ATOM 3792 C C . HIS B 1 9 ? 22.297 -7.906 12.062 1 95.06 9 HIS B C 1
ATOM 3794 O O . HIS B 1 9 ? 21.938 -8.492 11.031 1 95.06 9 HIS B O 1
ATOM 3800 N N . GLN B 1 10 ? 22.625 -8.508 13.141 1 89 10 GLN B N 1
ATOM 3801 C CA . GLN B 1 10 ? 22.344 -9.93 13.344 1 89 10 GLN B CA 1
ATOM 3802 C C . GLN B 1 10 ? 21.062 -10.133 14.141 1 89 10 GLN B C 1
ATOM 3804 O O . GLN B 1 10 ? 21.062 -9.945 15.359 1 89 10 GLN B O 1
ATOM 3809 N N . PRO B 1 11 ? 20.031 -10.547 13.445 1 88.12 11 PRO B N 1
ATOM 3810 C CA . PRO B 1 11 ? 18.766 -10.672 14.172 1 88.12 11 PRO B CA 1
ATOM 3811 C C . PRO B 1 11 ? 18.797 -11.766 15.234 1 88.12 11 PRO B C 1
ATOM 3813 O O . PRO B 1 11 ? 19.469 -12.781 15.062 1 88.12 11 PRO B O 1
ATOM 3816 N N . ASN B 1 12 ? 18.141 -11.477 16.344 1 82.12 12 ASN B N 1
ATOM 3817 C CA . ASN B 1 12 ? 17.797 -12.492 17.328 1 82.12 12 ASN B CA 1
ATOM 3818 C C . ASN B 1 12 ? 16.344 -12.93 17.172 1 82.12 12 ASN B C 1
ATOM 3820 O O . ASN B 1 12 ? 15.422 -12.164 17.469 1 82.12 12 ASN B O 1
ATOM 3824 N N . PRO B 1 13 ? 16.156 -14.125 16.75 1 78 13 PRO B N 1
ATOM 3825 C CA . PRO B 1 13 ? 14.781 -14.555 16.469 1 78 13 PRO B CA 1
ATOM 3826 C C . PRO B 1 13 ? 13.891 -14.508 17.703 1 78 13 PRO B C 1
ATOM 3828 O O . PRO B 1 13 ? 12.664 -14.438 17.578 1 78 13 PRO B O 1
ATOM 3831 N N . ALA B 1 14 ? 14.492 -14.5 18.828 1 79.44 14 ALA B N 1
ATOM 3832 C CA . ALA B 1 14 ? 13.711 -14.617 20.062 1 79.44 14 ALA B CA 1
ATOM 3833 C C . ALA B 1 14 ? 13.266 -13.242 20.562 1 79.44 14 ALA B C 1
ATOM 3835 O O . ALA B 1 14 ? 12.32 -13.141 21.344 1 79.44 14 ALA B O 1
ATOM 3836 N N . THR B 1 15 ? 13.969 -12.219 20.094 1 85.94 15 THR B N 1
ATOM 3837 C CA . THR B 1 15 ? 13.641 -10.922 20.672 1 85.94 15 THR B CA 1
ATOM 3838 C C . THR B 1 15 ? 13.43 -9.883 19.578 1 85.94 15 THR B C 1
ATOM 3840 O O . THR B 1 15 ? 13.969 -10.016 18.469 1 85.94 15 THR B O 1
ATOM 3843 N N . ARG B 1 16 ? 12.648 -8.867 19.938 1 90.94 16 ARG B N 1
ATOM 3844 C CA . ARG B 1 16 ? 12.477 -7.711 19.062 1 90.94 16 ARG B CA 1
ATOM 3845 C C . ARG B 1 16 ? 13.648 -6.746 19.188 1 90.94 16 ARG B C 1
ATOM 3847 O O . ARG B 1 16 ? 14.125 -6.477 20.297 1 90.94 16 ARG B O 1
ATOM 3854 N N . PRO B 1 17 ? 14.062 -6.254 18.031 1 94.81 17 PRO B N 1
ATOM 3855 C CA . PRO B 1 17 ? 15.023 -5.156 18.156 1 94.81 17 PRO B CA 1
ATOM 3856 C C . PRO B 1 17 ? 14.445 -3.951 18.891 1 94.81 17 PRO B C 1
ATOM 3858 O O . PRO B 1 17 ? 13.227 -3.729 18.859 1 94.81 17 PRO B O 1
ATOM 3861 N N . GLN B 1 18 ? 15.297 -3.184 19.531 1 94.19 18 GLN B N 1
ATOM 3862 C CA . GLN B 1 18 ? 14.859 -2.059 20.359 1 94.19 18 GLN B CA 1
ATOM 3863 C C . GLN B 1 18 ? 15.141 -0.729 19.656 1 94.19 18 GLN B C 1
ATOM 3865 O O . GLN B 1 18 ? 15.992 -0.656 18.781 1 94.19 18 GLN B O 1
ATOM 3870 N N . ASN B 1 19 ? 14.375 0.317 20.078 1 97.38 19 ASN B N 1
ATOM 3871 C CA . ASN B 1 19 ? 14.578 1.686 19.609 1 97.38 19 ASN B CA 1
ATOM 3872 C C . ASN B 1 19 ? 14.523 1.776 18.094 1 97.38 19 ASN B C 1
ATOM 3874 O O . ASN B 1 19 ? 15.422 2.344 17.469 1 97.38 19 ASN B O 1
ATOM 3878 N N . VAL B 1 20 ? 13.531 1.134 17.516 1 98.44 20 VAL B N 1
ATOM 3879 C CA . VAL B 1 20 ? 13.375 1.125 16.078 1 98.44 20 VAL B CA 1
ATOM 3880 C C . VAL B 1 20 ? 12.82 2.465 15.602 1 98.44 20 VAL B C 1
ATOM 3882 O O . VAL B 1 20 ? 11.852 2.975 16.172 1 98.44 20 VAL B O 1
ATOM 3885 N N . GLY B 1 21 ? 13.445 3.037 14.609 1 98.81 21 GLY B N 1
ATOM 3886 C CA . GLY B 1 21 ? 13 4.312 14.078 1 98.81 21 GLY B CA 1
ATOM 3887 C C . GLY B 1 21 ? 13.898 4.852 12.977 1 98.81 21 GLY B C 1
ATOM 3888 O O . GLY B 1 21 ? 14.406 4.09 12.156 1 98.81 21 GLY B O 1
ATOM 3889 N N . ILE B 1 22 ? 14.031 6.156 12.898 1 98.94 22 ILE B N 1
ATOM 3890 C CA . ILE B 1 22 ? 14.617 6.836 11.75 1 98.94 22 ILE B CA 1
ATOM 3891 C C . ILE B 1 22 ? 16.078 7.168 12.031 1 98.94 22 ILE B C 1
ATOM 3893 O O . ILE B 1 22 ? 16.391 7.836 13.023 1 98.94 22 ILE B O 1
ATOM 3897 N N . HIS B 1 23 ? 16.984 6.73 11.109 1 98.81 23 HIS B N 1
ATOM 3898 C CA . HIS B 1 23 ? 18.422 6.973 11.203 1 98.81 23 HIS B CA 1
ATOM 3899 C C . HIS B 1 23 ? 18.844 8.148 10.328 1 98.81 23 HIS B C 1
ATOM 3901 O O . HIS B 1 23 ? 19.828 8.828 10.625 1 98.81 23 HIS B O 1
ATOM 3907 N N . ALA B 1 24 ? 18.125 8.352 9.234 1 98.75 24 ALA B N 1
ATOM 3908 C CA . ALA B 1 24 ? 18.484 9.344 8.227 1 98.75 24 ALA B CA 1
ATOM 3909 C C . ALA B 1 24 ? 17.25 9.883 7.52 1 98.75 24 ALA B C 1
ATOM 3911 O O . ALA B 1 24 ? 16.25 9.172 7.379 1 98.75 24 ALA B O 1
ATOM 3912 N N . ILE B 1 25 ? 17.344 11.109 7.133 1 98.81 25 ILE B N 1
ATOM 3913 C CA . ILE B 1 25 ? 16.25 11.758 6.406 1 98.81 25 ILE B CA 1
ATOM 3914 C C . ILE B 1 25 ? 16.828 12.656 5.312 1 98.81 25 ILE B C 1
ATOM 3916 O O . ILE B 1 25 ? 17.844 13.312 5.516 1 98.81 25 ILE B O 1
ATOM 3920 N N . GLU B 1 26 ? 16.234 12.594 4.156 1 98.75 26 GLU B N 1
ATOM 3921 C CA . GLU B 1 26 ? 16.562 13.453 3.023 1 98.75 26 GLU B CA 1
ATOM 3922 C C . GLU B 1 26 ? 15.297 14.008 2.371 1 98.75 26 GLU B C 1
ATOM 3924 O O . GLU B 1 26 ? 14.242 13.375 2.418 1 98.75 26 GLU B O 1
ATOM 3929 N N . ILE B 1 27 ? 15.391 15.234 1.835 1 98.69 27 ILE B N 1
ATOM 3930 C CA . ILE B 1 27 ? 14.266 15.875 1.165 1 98.69 27 ILE B CA 1
ATOM 3931 C C . ILE B 1 27 ? 14.672 16.312 -0.241 1 98.69 27 ILE B C 1
ATOM 3933 O O . ILE B 1 27 ? 15.836 16.641 -0.479 1 98.69 27 ILE B O 1
ATOM 3937 N N . TYR B 1 28 ? 13.727 16.203 -1.147 1 98.75 28 TYR B N 1
ATOM 3938 C CA . TYR B 1 28 ? 13.875 16.75 -2.49 1 98.75 28 TYR B CA 1
ATOM 3939 C C . TYR B 1 28 ? 12.672 17.609 -2.863 1 98.75 28 TYR B C 1
ATOM 3941 O O . TYR B 1 28 ? 11.531 17.266 -2.537 1 98.75 28 TYR B O 1
ATOM 3949 N N . SER B 1 29 ? 12.914 18.719 -3.455 1 98.5 29 SER B N 1
ATOM 3950 C CA . SER B 1 29 ? 11.898 19.547 -4.098 1 98.5 29 SER B CA 1
ATOM 3951 C C . SER B 1 29 ? 12.367 20.047 -5.461 1 98.5 29 SER B C 1
ATOM 3953 O O . SER B 1 29 ? 13.57 20.141 -5.707 1 98.5 29 SER B O 1
ATOM 3955 N N . PRO B 1 30 ? 11.438 20.312 -6.363 1 98.25 30 PRO B N 1
ATOM 3956 C CA . PRO B 1 30 ? 11.859 20.906 -7.637 1 98.25 30 PRO B CA 1
ATOM 3957 C C . PRO B 1 30 ? 12.531 22.266 -7.469 1 98.25 30 PRO B C 1
ATOM 3959 O O . PRO B 1 30 ? 12.352 22.922 -6.445 1 98.25 30 PRO B O 1
ATOM 3962 N N . LEU B 1 31 ? 13.25 22.625 -8.43 1 98.31 31 LEU B N 1
ATOM 3963 C CA . LEU B 1 31 ? 14.062 23.844 -8.414 1 98.31 31 LEU B CA 1
ATOM 3964 C C . LEU B 1 31 ? 13.172 25.078 -8.398 1 98.31 31 LEU B C 1
ATOM 3966 O O . LEU B 1 31 ? 13.539 26.109 -7.805 1 98.31 31 LEU B O 1
ATOM 3970 N N . ARG B 1 32 ? 12.023 25.031 -8.984 1 98.69 32 ARG B N 1
ATOM 3971 C CA . ARG B 1 32 ? 11.219 26.219 -9.25 1 98.69 32 ARG B CA 1
ATOM 3972 C C . ARG B 1 32 ? 10.086 26.344 -8.234 1 98.69 32 ARG B C 1
ATOM 3974 O O . ARG B 1 32 ? 9.539 25.344 -7.773 1 98.69 32 ARG B O 1
ATOM 3981 N N . CYS B 1 33 ? 9.742 27.547 -7.926 1 98.62 33 CYS B N 1
ATOM 3982 C CA . CYS B 1 33 ? 8.602 27.875 -7.078 1 98.62 33 CYS B CA 1
ATOM 3983 C C . CYS B 1 33 ? 8.008 29.219 -7.465 1 98.62 33 CYS B C 1
ATOM 3985 O O . CYS B 1 33 ? 8.562 29.938 -8.297 1 98.62 33 CYS B O 1
ATOM 3987 N N . ILE B 1 34 ? 6.836 29.516 -6.98 1 98.62 34 ILE B N 1
ATOM 3988 C CA . ILE B 1 34 ? 6.254 30.844 -7.098 1 98.62 34 ILE B CA 1
ATOM 3989 C C . ILE B 1 34 ? 6.145 31.484 -5.715 1 98.62 34 ILE B C 1
ATOM 3991 O O . ILE B 1 34 ? 6.145 30.781 -4.699 1 98.62 34 ILE B O 1
ATOM 3995 N N . ASP B 1 35 ? 6.105 32.812 -5.711 1 98.44 35 ASP B N 1
ATOM 3996 C CA . ASP B 1 35 ? 5.824 33.562 -4.5 1 98.44 35 ASP B CA 1
ATOM 3997 C C . ASP B 1 35 ? 4.324 33.781 -4.309 1 98.44 35 ASP B C 1
ATOM 3999 O O . ASP B 1 35 ? 3.627 34.219 -5.227 1 98.44 35 ASP B O 1
ATOM 4003 N N . GLU B 1 36 ? 3.906 33.5 -3.105 1 98.06 36 GLU B N 1
ATOM 4004 C CA . GLU B 1 36 ? 2.465 33.562 -2.869 1 98.06 36 GLU B CA 1
ATOM 4005 C C . GLU B 1 36 ? 1.936 34.969 -2.926 1 98.06 36 GLU B C 1
ATOM 4007 O O . GLU B 1 36 ? 0.771 35.219 -3.264 1 98.06 36 GLU B O 1
ATOM 4012 N N . THR B 1 37 ? 2.754 35.969 -2.617 1 98.19 37 THR B N 1
ATOM 4013 C CA . THR B 1 37 ? 2.357 37.344 -2.799 1 98.19 37 THR B CA 1
ATOM 4014 C C . THR B 1 37 ? 2.107 37.656 -4.273 1 98.19 37 THR B C 1
ATOM 4016 O O . THR B 1 37 ? 1.143 38.344 -4.617 1 98.19 37 THR B O 1
ATOM 4019 N N . ASP B 1 38 ? 2.996 37.188 -5.102 1 98.44 38 ASP B N 1
ATOM 4020 C CA . ASP B 1 38 ? 2.826 37.344 -6.539 1 98.44 38 ASP B CA 1
ATOM 4021 C C . ASP B 1 38 ? 1.574 36.625 -7.039 1 98.44 38 ASP B C 1
ATOM 4023 O O . ASP B 1 38 ? 0.885 37.125 -7.934 1 98.44 38 ASP B O 1
ATOM 4027 N N . LEU B 1 39 ? 1.29 35.469 -6.488 1 98.31 39 LEU B N 1
ATOM 4028 C CA . LEU B 1 39 ? 0.099 34.75 -6.895 1 98.31 39 LEU B CA 1
ATOM 4029 C C . LEU B 1 39 ? -1.168 35.5 -6.48 1 98.31 39 LEU B C 1
ATOM 4031 O O . LEU B 1 39 ? -2.174 35.438 -7.191 1 98.31 39 LEU B O 1
ATOM 4035 N N . GLU B 1 40 ? -1.14 36.125 -5.293 1 98.25 40 GLU B N 1
ATOM 4036 C CA . GLU B 1 40 ? -2.268 36.938 -4.875 1 98.25 40 GLU B CA 1
ATOM 4037 C C . GLU B 1 40 ? -2.557 38.031 -5.898 1 98.25 40 GLU B C 1
ATOM 4039 O O . GLU B 1 40 ? -3.711 38.25 -6.277 1 98.25 40 GLU B O 1
ATOM 4044 N N . LYS B 1 41 ? -1.521 38.688 -6.387 1 98.25 41 LYS B N 1
ATOM 4045 C CA . LYS B 1 41 ? -1.663 39.719 -7.402 1 98.25 41 LYS B CA 1
ATOM 4046 C C . LYS B 1 41 ? -2.158 39.156 -8.719 1 98.25 41 LYS B C 1
ATOM 4048 O O . LYS B 1 41 ? -3.057 39.688 -9.359 1 98.25 41 LYS B O 1
ATOM 4053 N N . PHE B 1 42 ? -1.568 38.094 -9.062 1 98.06 42 PHE B N 1
ATOM 4054 C CA . PHE B 1 42 ? -1.892 37.438 -10.32 1 98.06 42 PHE B CA 1
ATOM 4055 C C . PHE B 1 42 ? -3.355 37 -10.352 1 98.06 42 PHE B C 1
ATOM 4057 O O . PHE B 1 42 ? -4.031 37.156 -11.375 1 98.06 42 PHE B O 1
ATOM 4064 N N . ASP B 1 43 ? -3.811 36.469 -9.227 1 97.31 43 ASP B N 1
ATOM 4065 C CA . ASP B 1 43 ? -5.18 35.969 -9.141 1 97.31 43 ASP B CA 1
ATOM 4066 C C . ASP B 1 43 ? -6.16 37.125 -8.875 1 97.31 43 ASP B C 1
ATOM 4068 O O . ASP B 1 43 ? -7.375 36.938 -8.961 1 97.31 43 ASP B O 1
ATOM 4072 N N . GLY B 1 44 ? -5.688 38.188 -8.508 1 97.44 44 GLY B N 1
ATOM 4073 C CA . GLY B 1 44 ? -6.535 39.344 -8.242 1 97.44 44 GLY B CA 1
ATOM 4074 C C . GLY B 1 44 ? -7.277 39.25 -6.926 1 97.44 44 GLY B C 1
ATOM 4075 O O . GLY B 1 44 ? -8.422 39.719 -6.816 1 97.44 44 GLY B O 1
ATOM 4076 N N . VAL B 1 45 ? -6.691 38.656 -5.957 1 97.12 45 VAL B N 1
ATOM 4077 C CA . VAL B 1 45 ? -7.32 38.531 -4.645 1 97.12 45 VAL B CA 1
ATOM 4078 C C . VAL B 1 45 ? -6.684 39.531 -3.676 1 97.12 45 VAL B C 1
ATOM 4080 O O . VAL B 1 45 ? -5.684 40.156 -4.004 1 97.12 45 VAL B O 1
ATOM 4083 N N . ALA B 1 46 ? -7.281 39.656 -2.502 1 97.44 46 ALA B N 1
ATOM 4084 C CA . ALA B 1 46 ? -6.801 40.625 -1.501 1 97.44 46 ALA B CA 1
ATOM 4085 C C . ALA B 1 46 ? -5.418 40.219 -0.993 1 97.44 46 ALA B C 1
ATOM 4087 O O . ALA B 1 46 ? -5.125 39.031 -0.816 1 97.44 46 ALA B O 1
ATOM 4088 N N . ALA B 1 47 ? -4.617 41.281 -0.761 1 97.44 47 ALA B N 1
ATOM 4089 C CA . ALA B 1 47 ? -3.301 41.031 -0.179 1 97.44 47 ALA B CA 1
ATOM 4090 C C . ALA B 1 47 ? -3.412 40.281 1.148 1 97.44 47 ALA B C 1
ATOM 4092 O O . ALA B 1 47 ? -4.258 40.625 1.982 1 97.44 47 ALA B O 1
ATOM 4093 N N . GLY B 1 48 ? -2.635 39.219 1.267 1 97.44 48 GLY B N 1
ATOM 4094 C CA . GLY B 1 48 ? -2.627 38.469 2.518 1 97.44 48 GLY B CA 1
ATOM 4095 C C . GLY B 1 48 ? -3.523 37.25 2.492 1 97.44 48 GLY B C 1
ATOM 4096 O O . GLY B 1 48 ? -3.449 36.375 3.383 1 97.44 48 GLY B O 1
ATOM 4097 N N . LYS B 1 49 ? -4.289 37.125 1.514 1 97.19 49 LYS B N 1
ATOM 4098 C CA . LYS B 1 49 ? -5.207 36 1.46 1 97.19 49 LYS B CA 1
ATOM 4099 C C . LYS B 1 49 ? -4.445 34.656 1.517 1 97.19 49 LYS B C 1
ATOM 4101 O O . LYS B 1 49 ? -4.852 33.75 2.225 1 97.19 49 LYS B O 1
ATOM 4106 N N . TYR B 1 50 ? -3.406 34.594 0.717 1 97.12 50 TYR B N 1
ATOM 4107 C CA . TYR B 1 50 ? -2.645 33.344 0.685 1 97.12 50 TYR B CA 1
ATOM 4108 C C . TYR B 1 50 ? -1.529 33.344 1.725 1 97.12 50 TYR B C 1
ATOM 4110 O O . TYR B 1 50 ? -1.328 32.375 2.443 1 97.12 50 TYR B O 1
ATOM 4118 N N . THR B 1 51 ? -0.784 34.438 1.897 1 96.81 51 THR B N 1
ATOM 4119 C CA . THR B 1 51 ? 0.374 34.5 2.781 1 96.81 51 THR B CA 1
ATOM 4120 C C . THR B 1 51 ? -0.06 34.469 4.246 1 96.81 51 THR B C 1
ATOM 4122 O O . THR B 1 51 ? 0.488 33.719 5.043 1 96.81 51 THR B O 1
ATOM 4125 N N . ILE B 1 52 ? -1.051 35.281 4.621 1 95.06 52 ILE B N 1
ATOM 4126 C CA . ILE B 1 52 ? -1.542 35.312 5.992 1 95.06 52 ILE B CA 1
ATOM 4127 C C . ILE B 1 52 ? -2.689 34.344 6.172 1 95.06 52 ILE B C 1
ATOM 4129 O O . ILE B 1 52 ? -2.68 33.531 7.105 1 95.06 52 ILE B O 1
ATOM 4133 N N . GLY B 1 53 ? -3.598 34.344 5.258 1 94.75 53 GLY B N 1
ATOM 4134 C CA . GLY B 1 53 ? -4.797 33.5 5.359 1 94.75 53 GLY B CA 1
ATOM 4135 C C . GLY B 1 53 ? -4.508 32.031 5.324 1 94.75 53 GLY B C 1
ATOM 4136 O O . GLY B 1 53 ? -5.145 31.25 6.035 1 94.75 53 GLY B O 1
ATOM 4137 N N . LEU B 1 54 ? -3.586 31.625 4.5 1 94.69 54 LEU B N 1
ATOM 4138 C CA . LEU B 1 54 ? -3.234 30.203 4.387 1 94.69 54 LEU B CA 1
ATOM 4139 C C . LEU B 1 54 ? -1.916 29.922 5.094 1 94.69 54 LEU B C 1
ATOM 4141 O O . LEU B 1 54 ? -1.625 28.766 5.426 1 94.69 54 LEU B O 1
ATOM 4145 N N . GLY B 1 55 ? -1.153 30.875 5.352 1 94.5 55 GLY B N 1
ATOM 4146 C CA . GLY B 1 55 ? 0.136 30.703 6 1 94.5 55 GLY B CA 1
ATOM 4147 C C . GLY B 1 55 ? 1.198 30.141 5.07 1 94.5 55 GLY B C 1
ATOM 4148 O O . GLY B 1 55 ? 2.021 29.328 5.484 1 94.5 55 GLY B O 1
ATOM 4149 N N . THR B 1 56 ? 1.19 30.531 3.787 1 95 56 THR B N 1
ATOM 4150 C CA . THR B 1 56 ? 2.121 30.016 2.789 1 95 56 THR B CA 1
ATOM 4151 C C . THR B 1 56 ? 2.945 31.141 2.184 1 95 56 THR B C 1
ATOM 4153 O O . THR B 1 56 ? 2.406 32.219 1.858 1 95 56 THR B O 1
ATOM 4156 N N . ASP B 1 57 ? 4.262 30.906 2.031 1 97.38 57 ASP B N 1
ATOM 4157 C CA . ASP B 1 57 ? 5.152 31.922 1.465 1 97.38 57 ASP B CA 1
ATOM 4158 C C . ASP B 1 57 ? 5.41 31.656 -0.016 1 97.38 57 ASP B C 1
ATOM 4160 O O . ASP B 1 57 ? 5.391 32.594 -0.831 1 97.38 57 ASP B O 1
ATOM 4164 N N . LYS B 1 58 ? 5.73 30.469 -0.296 1 98.12 58 LYS B N 1
ATOM 4165 C CA . LYS B 1 58 ? 6.055 30.016 -1.645 1 98.12 58 LYS B CA 1
ATOM 4166 C C . LYS B 1 58 ? 5.387 28.672 -1.949 1 98.12 58 LYS B C 1
ATOM 4168 O O . LYS B 1 58 ? 4.789 28.047 -1.065 1 98.12 58 LYS B O 1
ATOM 4173 N N . MET B 1 59 ? 5.422 28.297 -3.176 1 98.44 59 MET B N 1
ATOM 4174 C CA . MET B 1 59 ? 4.867 27.031 -3.619 1 98.44 59 MET B CA 1
ATOM 4175 C C . MET B 1 59 ? 5.715 26.422 -4.738 1 98.44 59 MET B C 1
ATOM 4177 O O . MET B 1 59 ? 5.883 27.047 -5.793 1 98.44 59 MET B O 1
ATOM 4181 N N . ALA B 1 60 ? 6.242 25.25 -4.48 1 98.69 60 ALA B N 1
ATOM 4182 C CA . ALA B 1 60 ? 7.062 24.562 -5.473 1 98.69 60 ALA B CA 1
ATOM 4183 C C . ALA B 1 60 ? 6.203 24 -6.605 1 98.69 60 ALA B C 1
ATOM 4185 O O . ALA B 1 60 ? 5.059 23.594 -6.383 1 98.69 60 ALA B O 1
ATOM 4186 N N . PHE B 1 61 ? 6.766 24 -7.855 1 98.62 61 PHE B N 1
ATOM 4187 C CA . PHE B 1 61 ? 6.051 23.422 -8.984 1 98.62 61 PHE B CA 1
ATOM 4188 C C . PHE B 1 61 ? 7.031 22.844 -10 1 98.62 61 PHE B C 1
ATOM 4190 O O . PHE B 1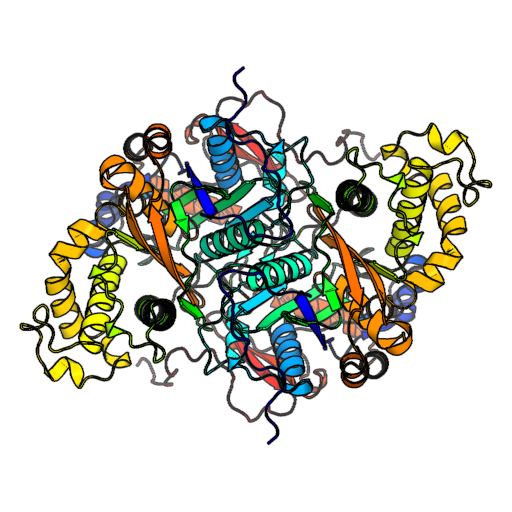 61 ? 8.227 23.141 -9.961 1 98.62 61 PHE B O 1
ATOM 4197 N N . CYS B 1 62 ? 6.562 21.938 -10.805 1 98.38 62 CYS B N 1
ATOM 4198 C CA . CYS B 1 62 ? 7.348 21.375 -11.906 1 98.38 62 CYS B CA 1
ATOM 4199 C C . CYS B 1 62 ? 6.484 21.188 -13.148 1 98.38 62 CYS B C 1
ATOM 4201 O O . CYS B 1 62 ? 5.262 21.312 -13.086 1 98.38 62 CYS B O 1
ATOM 4203 N N . ASP B 1 63 ? 7.129 21.078 -14.266 1 98.25 63 ASP B N 1
ATOM 4204 C CA . ASP B 1 63 ? 6.43 20.797 -15.516 1 98.25 63 ASP B CA 1
ATOM 4205 C C . ASP B 1 63 ? 6.602 19.344 -15.938 1 98.25 63 ASP B C 1
ATOM 4207 O O . ASP B 1 63 ? 6.641 18.453 -15.094 1 98.25 63 ASP B O 1
ATOM 4211 N N . ASP B 1 64 ? 6.621 19.016 -17.219 1 97.44 64 ASP B N 1
ATOM 4212 C CA . ASP B 1 64 ? 6.531 17.641 -17.734 1 97.44 64 ASP B CA 1
ATOM 4213 C C . ASP B 1 64 ? 7.887 16.953 -17.672 1 97.44 64 ASP B C 1
ATOM 4215 O O . ASP B 1 64 ? 7.996 15.766 -18 1 97.44 64 ASP B O 1
ATOM 4219 N N . ARG B 1 65 ? 8.906 17.609 -17.125 1 97.44 65 ARG B N 1
ATOM 4220 C CA . ARG B 1 65 ? 10.242 17.016 -17.047 1 97.44 65 ARG B CA 1
ATOM 4221 C C . ARG B 1 65 ? 10.414 16.203 -15.773 1 97.44 65 ARG B C 1
ATOM 4223 O O . ARG B 1 65 ? 11.336 15.391 -15.664 1 97.44 65 ARG B O 1
ATOM 4230 N N . GLU B 1 66 ? 9.547 16.453 -14.859 1 97.94 66 GLU B N 1
ATOM 4231 C CA . GLU B 1 66 ? 9.602 15.688 -13.617 1 97.94 66 GLU B CA 1
ATOM 4232 C C . GLU B 1 66 ? 8.266 15.008 -13.328 1 97.94 66 GLU B C 1
ATOM 4234 O O . GLU B 1 66 ? 7.207 15.523 -13.688 1 97.94 66 GLU B O 1
ATOM 4239 N N . ASP B 1 67 ? 8.336 13.859 -12.836 1 97.38 67 ASP B N 1
ATOM 4240 C CA . ASP B 1 67 ? 7.188 13.102 -12.344 1 97.38 67 ASP B CA 1
ATOM 4241 C C . ASP B 1 67 ? 7.512 12.406 -11.023 1 97.38 67 ASP B C 1
ATOM 4243 O O . ASP B 1 67 ? 8.57 12.641 -10.438 1 97.38 67 ASP B O 1
ATOM 4247 N N . ILE B 1 68 ? 6.562 11.672 -10.539 1 98.19 68 ILE B N 1
ATOM 4248 C CA . ILE B 1 68 ? 6.715 11.102 -9.203 1 98.19 68 ILE B CA 1
ATOM 4249 C C . ILE B 1 68 ? 7.879 10.109 -9.195 1 98.19 68 ILE B C 1
ATOM 4251 O O . ILE B 1 68 ? 8.586 9.984 -8.195 1 98.19 68 ILE B O 1
ATOM 4255 N N . ASN B 1 69 ? 8.125 9.359 -10.312 1 98.38 69 ASN B N 1
ATOM 4256 C CA . ASN B 1 69 ? 9.273 8.461 -10.391 1 98.38 69 ASN B CA 1
ATOM 4257 C C . ASN B 1 69 ? 10.586 9.219 -10.258 1 98.38 69 ASN B C 1
ATOM 4259 O O . ASN B 1 69 ? 11.461 8.82 -9.492 1 98.38 69 ASN B O 1
ATOM 4263 N N . SER B 1 70 ? 10.711 10.328 -10.984 1 98.62 70 SER B N 1
ATOM 4264 C CA . SER B 1 70 ? 11.961 11.086 -10.938 1 98.62 70 SER B CA 1
ATOM 4265 C C . SER B 1 70 ? 12.188 11.695 -9.555 1 98.62 70 SER B C 1
ATOM 4267 O O . SER B 1 70 ? 13.32 11.734 -9.07 1 98.62 70 SER B O 1
ATOM 4269 N N . PHE B 1 71 ? 11.078 12.211 -8.906 1 98.81 71 PHE B N 1
ATOM 4270 C CA . PHE B 1 71 ? 11.18 12.734 -7.551 1 98.81 71 PHE B CA 1
ATOM 4271 C C . PHE B 1 71 ? 11.75 11.688 -6.602 1 98.81 71 PHE B C 1
ATOM 4273 O O . PHE B 1 71 ? 12.711 11.953 -5.875 1 98.81 71 PHE B O 1
ATOM 4280 N N . LEU B 1 72 ? 11.164 10.484 -6.656 1 98.88 72 LEU B N 1
ATOM 4281 C CA . LEU B 1 72 ? 11.508 9.469 -5.66 1 98.88 72 LEU B CA 1
ATOM 4282 C C . LEU B 1 72 ? 12.836 8.812 -5.992 1 98.88 72 LEU B C 1
ATOM 4284 O O . LEU B 1 72 ? 13.586 8.422 -5.09 1 98.88 72 LEU B O 1
ATOM 4288 N N . LEU B 1 73 ? 13.195 8.703 -7.289 1 98.88 73 LEU B N 1
ATOM 4289 C CA . LEU B 1 73 ? 14.539 8.289 -7.656 1 98.88 73 LEU B CA 1
ATOM 4290 C C . LEU B 1 73 ? 15.578 9.242 -7.074 1 98.88 73 LEU B C 1
ATOM 4292 O O . LEU B 1 73 ? 16.562 8.805 -6.469 1 98.88 73 LEU B O 1
ATOM 4296 N N . THR B 1 74 ? 15.336 10.531 -7.203 1 98.81 74 THR B N 1
ATOM 4297 C CA . THR B 1 74 ? 16.297 11.555 -6.789 1 98.81 74 THR B CA 1
ATOM 4298 C C . THR B 1 74 ? 16.484 11.531 -5.277 1 98.81 74 THR B C 1
ATOM 4300 O O . THR B 1 74 ? 17.609 11.5 -4.793 1 98.81 74 THR B O 1
ATOM 4303 N N . VAL B 1 75 ? 15.391 11.586 -4.527 1 98.94 75 VAL B N 1
ATOM 4304 C CA . VAL B 1 75 ? 15.516 11.719 -3.082 1 98.94 75 VAL B CA 1
ATOM 4305 C C . VAL B 1 75 ? 16.141 10.453 -2.5 1 98.94 75 VAL B C 1
ATOM 4307 O O . VAL B 1 75 ? 16.891 10.508 -1.522 1 98.94 75 VAL B O 1
ATOM 4310 N N . THR B 1 76 ? 15.805 9.266 -3.068 1 98.94 76 THR B N 1
ATOM 4311 C CA . THR B 1 76 ? 16.391 8.008 -2.615 1 98.94 76 THR B CA 1
ATOM 4312 C C . THR B 1 76 ? 17.891 7.969 -2.9 1 98.94 76 THR B C 1
ATOM 4314 O O . THR B 1 76 ? 18.688 7.633 -2.021 1 98.94 76 THR B O 1
ATOM 4317 N N . LYS B 1 77 ? 18.234 8.328 -4.117 1 98.69 77 LYS B N 1
ATOM 4318 C CA . LYS B 1 77 ? 19.656 8.391 -4.492 1 98.69 77 LYS B CA 1
ATOM 4319 C C . LYS B 1 77 ? 20.422 9.32 -3.564 1 98.69 77 LYS B C 1
ATOM 4321 O O . LYS B 1 77 ? 21.5 8.969 -3.084 1 98.69 77 LYS B O 1
ATOM 4326 N N . ASN B 1 78 ? 19.859 10.508 -3.365 1 98.62 78 ASN B N 1
ATOM 4327 C CA . ASN B 1 78 ? 20.516 11.484 -2.512 1 98.62 78 ASN B CA 1
ATOM 4328 C C . ASN B 1 78 ? 20.734 10.945 -1.101 1 98.62 78 ASN B C 1
ATOM 4330 O O . ASN B 1 78 ? 21.797 11.156 -0.51 1 98.62 78 ASN B O 1
ATOM 4334 N N . LEU B 1 79 ? 19.734 10.305 -0.531 1 98.88 79 LEU B N 1
ATOM 4335 C CA . LEU B 1 79 ? 19.891 9.75 0.811 1 98.88 79 LEU B CA 1
ATOM 4336 C C . LEU B 1 79 ? 21.016 8.727 0.854 1 98.88 79 LEU B C 1
ATOM 4338 O O . LEU B 1 79 ? 21.875 8.773 1.745 1 98.88 79 LEU B O 1
ATOM 4342 N N . LEU B 1 80 ? 21 7.758 -0.088 1 98.69 80 LEU B N 1
ATOM 4343 C CA . LEU B 1 80 ? 22 6.699 -0.134 1 98.69 80 LEU B CA 1
ATOM 4344 C C . LEU B 1 80 ? 23.406 7.281 -0.231 1 98.69 80 LEU B C 1
ATOM 4346 O O . LEU B 1 80 ? 24.312 6.844 0.479 1 98.69 80 LEU B O 1
ATOM 4350 N N . GLU B 1 81 ? 23.531 8.328 -1.04 1 97.88 81 GLU B N 1
ATOM 4351 C CA . GLU B 1 81 ? 24.844 8.914 -1.275 1 97.88 81 GLU B CA 1
ATOM 4352 C C . GLU B 1 81 ? 25.297 9.766 -0.089 1 97.88 81 GLU B C 1
ATOM 4354 O O . GLU B 1 81 ? 26.422 9.625 0.402 1 97.88 81 GLU B O 1
ATOM 4359 N N . LYS B 1 82 ? 24.438 10.602 0.389 1 97.5 82 LYS B N 1
ATOM 4360 C CA . LYS B 1 82 ? 24.781 11.547 1.448 1 97.5 82 LYS B CA 1
ATOM 4361 C C . LYS B 1 82 ? 25.172 10.82 2.729 1 97.5 82 LYS B C 1
ATOM 4363 O O .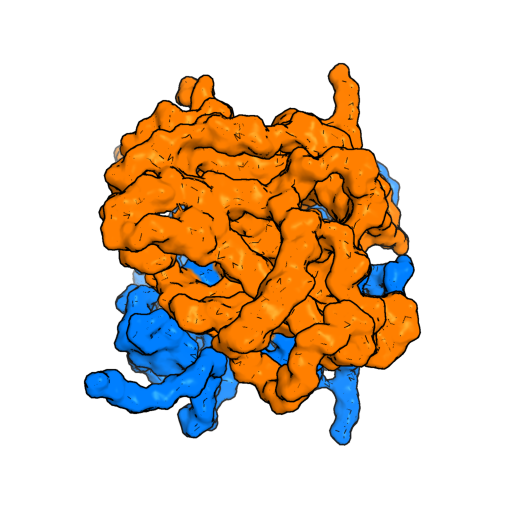 LYS B 1 82 ? 26.062 11.273 3.457 1 97.5 82 LYS B O 1
ATOM 4368 N N . TYR B 1 83 ? 24.5 9.758 3.01 1 98.25 83 TYR B N 1
ATOM 4369 C CA . TYR B 1 83 ? 24.75 9.039 4.254 1 98.25 83 TYR B CA 1
ATOM 4370 C C . TYR B 1 83 ? 25.641 7.824 4.016 1 98.25 83 TYR B C 1
ATOM 4372 O O . TYR B 1 83 ? 25.906 7.051 4.941 1 98.25 83 TYR B O 1
ATOM 4380 N N . GLU B 1 84 ? 26.062 7.555 2.783 1 97.81 84 GLU B N 1
ATOM 4381 C CA . GLU B 1 84 ? 26.922 6.449 2.406 1 97.81 84 GLU B CA 1
ATOM 4382 C C . GLU B 1 84 ? 26.328 5.109 2.828 1 97.81 84 GLU B C 1
ATOM 4384 O O . GLU B 1 84 ? 27 4.305 3.482 1 97.81 84 GLU B O 1
ATOM 4389 N N . ILE B 1 85 ? 25.141 4.914 2.512 1 98.38 85 ILE B N 1
ATOM 4390 C CA . ILE B 1 85 ? 24.422 3.695 2.857 1 98.38 85 ILE B CA 1
ATOM 4391 C C . ILE B 1 85 ? 24.672 2.631 1.79 1 98.38 85 ILE B C 1
ATOM 4393 O O . ILE B 1 85 ? 24.344 2.834 0.618 1 98.38 85 ILE B O 1
ATOM 4397 N N . PRO B 1 86 ? 25.203 1.433 2.156 1 98.12 86 PRO B N 1
ATOM 4398 C CA . PRO B 1 86 ? 25.344 0.374 1.154 1 98.12 86 PRO B CA 1
ATOM 4399 C C . PRO B 1 86 ? 24.016 -0.162 0.656 1 98.12 86 PRO B C 1
ATOM 4401 O O . PRO B 1 86 ? 23.141 -0.486 1.46 1 98.12 86 PRO B O 1
ATOM 4404 N N . THR B 1 87 ? 23.844 -0.278 -0.602 1 98.12 87 THR B N 1
ATOM 4405 C CA . THR B 1 87 ? 22.594 -0.759 -1.168 1 98.12 87 THR B CA 1
ATOM 4406 C C . THR B 1 87 ? 22.312 -2.186 -0.709 1 98.12 87 THR B C 1
ATOM 4408 O O . THR B 1 87 ? 21.141 -2.58 -0.583 1 98.12 87 THR B O 1
ATOM 4411 N N . ALA B 1 88 ? 23.312 -2.973 -0.401 1 97.69 88 ALA B N 1
ATOM 4412 C CA . ALA B 1 88 ? 23.172 -4.355 0.048 1 97.69 88 ALA B CA 1
ATOM 4413 C C . ALA B 1 88 ? 22.594 -4.418 1.459 1 97.69 88 ALA B C 1
ATOM 4415 O O . ALA B 1 88 ? 22.125 -5.469 1.898 1 97.69 88 ALA B O 1
ATOM 4416 N N . SER B 1 89 ? 22.625 -3.279 2.182 1 98.44 89 SER B N 1
ATOM 4417 C CA . SER B 1 89 ? 22.156 -3.266 3.562 1 98.44 89 SER B CA 1
ATOM 4418 C C . SER B 1 89 ? 20.656 -2.975 3.639 1 98.44 89 SER B C 1
ATOM 4420 O O . SER B 1 89 ? 20.078 -2.93 4.73 1 98.44 89 SER B O 1
ATOM 4422 N N . ILE B 1 90 ? 20.062 -2.846 2.49 1 98.88 90 ILE B N 1
ATOM 4423 C CA . ILE B 1 90 ? 18.625 -2.535 2.451 1 98.88 90 ILE B CA 1
ATOM 4424 C C . ILE B 1 90 ? 17.828 -3.812 2.203 1 98.88 90 ILE B C 1
ATOM 4426 O O . ILE B 1 90 ? 18.094 -4.543 1.247 1 98.88 90 ILE B O 1
ATOM 4430 N N . GLY B 1 91 ? 16.875 -4.098 3.064 1 98.81 91 GLY B N 1
ATOM 4431 C CA . GLY B 1 91 ? 16.078 -5.309 2.92 1 98.81 91 GLY B CA 1
ATOM 4432 C C . GLY B 1 91 ? 14.609 -5.027 2.619 1 98.81 91 GLY B C 1
ATOM 4433 O O . GLY B 1 91 ? 13.867 -5.934 2.246 1 98.81 91 GLY B O 1
ATOM 4434 N N . ARG B 1 92 ? 14.219 -3.779 2.783 1 98.81 92 ARG B N 1
ATOM 4435 C CA . ARG B 1 92 ? 12.844 -3.373 2.52 1 98.81 92 ARG B CA 1
ATOM 4436 C C . ARG B 1 92 ? 12.781 -1.932 2.025 1 98.81 92 ARG B C 1
ATOM 4438 O O . ARG B 1 92 ? 13.594 -1.098 2.426 1 98.81 92 ARG B O 1
ATOM 4445 N N . LEU B 1 93 ? 11.898 -1.641 1.109 1 98.94 93 LEU B N 1
ATOM 4446 C CA . LEU B 1 93 ? 11.672 -0.315 0.543 1 98.94 93 LEU B CA 1
ATOM 4447 C C . LEU B 1 93 ? 10.188 -0.071 0.31 1 98.94 93 LEU B C 1
ATOM 4449 O O . LEU B 1 93 ? 9.578 -0.702 -0.557 1 98.94 93 LEU B O 1
ATOM 4453 N N . ASP B 1 94 ? 9.602 0.826 1.113 1 98.88 94 ASP B N 1
ATOM 4454 C CA . ASP B 1 94 ? 8.18 1.164 1.028 1 98.88 94 ASP B CA 1
ATOM 4455 C C . ASP B 1 94 ? 7.984 2.578 0.486 1 98.88 94 ASP B C 1
ATOM 4457 O O . ASP B 1 94 ? 8.75 3.486 0.813 1 98.88 94 ASP B O 1
ATOM 4461 N N . VAL B 1 95 ? 6.957 2.729 -0.322 1 98.94 95 VAL B N 1
ATOM 4462 C CA . VAL B 1 95 ? 6.676 4.004 -0.971 1 98.94 95 VAL B CA 1
ATOM 4463 C C . VAL B 1 95 ? 5.277 4.484 -0.591 1 98.94 95 VAL B C 1
ATOM 4465 O O . VAL B 1 95 ? 4.348 3.682 -0.492 1 98.94 95 VAL B O 1
ATOM 4468 N N . GLY B 1 96 ? 5.137 5.766 -0.253 1 98.81 96 GLY B N 1
ATOM 4469 C CA . GLY B 1 96 ? 3.846 6.426 -0.131 1 98.81 96 GLY B CA 1
ATOM 4470 C C . GLY B 1 96 ? 3.635 7.52 -1.162 1 98.81 96 GLY B C 1
ATOM 4471 O O . GLY B 1 96 ? 4.398 8.484 -1.216 1 98.81 96 GLY B O 1
ATOM 4472 N N . THR B 1 97 ? 2.596 7.387 -2.018 1 98.56 97 THR B N 1
ATOM 4473 C CA . THR B 1 97 ? 2.271 8.422 -2.99 1 98.56 97 THR B CA 1
ATOM 4474 C C . THR B 1 97 ? 0.841 8.266 -3.496 1 98.56 97 THR B C 1
ATOM 4476 O O . THR B 1 97 ? 0.292 7.16 -3.484 1 98.56 97 THR B O 1
ATOM 4479 N N . GLU B 1 98 ? 0.236 9.398 -3.85 1 95.5 98 GLU B N 1
ATOM 4480 C CA . GLU B 1 98 ? -1.05 9.359 -4.539 1 95.5 98 GLU B CA 1
ATOM 4481 C C . GLU B 1 98 ? -0.938 9.953 -5.945 1 95.5 98 GLU B C 1
ATOM 4483 O O . GLU B 1 98 ? -1.947 10.141 -6.625 1 95.5 98 GLU B O 1
ATOM 4488 N N . THR B 1 99 ? 0.318 10.312 -6.348 1 94.81 99 THR B N 1
ATOM 4489 C CA . THR B 1 99 ? 0.589 10.68 -7.73 1 94.81 99 THR B CA 1
ATOM 4490 C C . THR B 1 99 ? 0.77 9.438 -8.602 1 94.81 99 THR B C 1
ATOM 4492 O O . THR B 1 99 ? 1.884 8.93 -8.742 1 94.81 99 THR B O 1
ATOM 4495 N N . ILE B 1 100 ? -0.393 8.984 -9.172 1 92.31 100 ILE B N 1
ATOM 4496 C CA . ILE B 1 100 ? -0.405 7.707 -9.883 1 92.31 100 ILE B CA 1
ATOM 4497 C C . ILE B 1 100 ? -0.171 7.938 -11.375 1 92.31 100 ILE B C 1
ATOM 4499 O O . ILE B 1 100 ? -0.892 8.711 -12.008 1 92.31 100 ILE B O 1
ATOM 4503 N N . ILE B 1 101 ? 0.844 7.285 -11.914 1 92.12 101 ILE B N 1
ATOM 4504 C CA . ILE B 1 101 ? 1.093 7.414 -13.352 1 92.12 101 ILE B CA 1
ATOM 4505 C C . ILE B 1 101 ? 0.918 6.059 -14.031 1 92.12 101 ILE B C 1
ATOM 4507 O O . ILE B 1 101 ? 1.011 5.957 -15.258 1 92.12 101 ILE B O 1
ATOM 4511 N N . ASP B 1 102 ? 0.757 5.008 -13.281 1 95.38 102 ASP B N 1
ATOM 4512 C CA . ASP B 1 102 ? 0.438 3.645 -13.688 1 95.38 102 ASP B CA 1
ATOM 4513 C C . ASP B 1 102 ? -0.514 2.984 -12.695 1 95.38 102 ASP B C 1
ATOM 4515 O O . ASP B 1 102 ? -0.26 2.984 -11.492 1 95.38 102 ASP B O 1
ATOM 4519 N N . LYS B 1 103 ? -1.622 2.381 -13.164 1 95.38 103 LYS B N 1
ATOM 4520 C CA . LYS B 1 103 ? -2.631 1.845 -12.258 1 95.38 103 LYS B CA 1
ATOM 4521 C C . LYS B 1 103 ? -2.168 0.528 -11.641 1 95.38 103 LYS B C 1
ATOM 4523 O O . LYS B 1 103 ? -2.746 0.062 -10.656 1 95.38 103 LYS B O 1
ATOM 4528 N N . SER B 1 104 ? -1.159 -0.055 -12.164 1 97.12 104 SER B N 1
ATOM 4529 C CA . SER B 1 104 ? -0.784 -1.4 -11.742 1 97.12 104 SER B CA 1
ATOM 4530 C C . SER B 1 104 ? 0.653 -1.44 -11.234 1 97.12 104 SER B C 1
ATOM 4532 O O . SER B 1 104 ? 0.911 -1.902 -10.117 1 97.12 104 SER B O 1
ATOM 4534 N N . LYS B 1 105 ? 1.594 -0.965 -12.023 1 97.06 105 LYS B N 1
ATOM 4535 C CA . LYS B 1 105 ? 3.014 -0.983 -11.68 1 97.06 105 LYS B CA 1
ATOM 4536 C C . LYS B 1 105 ? 3.332 0.033 -10.586 1 97.06 105 LYS B C 1
ATOM 4538 O O . LYS B 1 105 ? 2.896 1.185 -10.656 1 97.06 105 LYS B O 1
ATOM 4543 N N . ALA B 1 106 ? 4.027 -0.356 -9.547 1 97.69 106 ALA B N 1
ATOM 4544 C CA . ALA B 1 106 ? 4.375 0.513 -8.43 1 97.69 106 ALA B CA 1
ATOM 4545 C C . ALA B 1 106 ? 5.566 1.401 -8.766 1 97.69 106 ALA B C 1
ATOM 4547 O O . ALA B 1 106 ? 6.426 1.016 -9.562 1 97.69 106 ALA B O 1
ATOM 4548 N N . VAL B 1 107 ? 5.652 2.576 -8.109 1 98.31 107 VAL B N 1
ATOM 4549 C CA . VAL B 1 107 ? 6.844 3.416 -8.164 1 98.31 107 VAL B CA 1
ATOM 4550 C C . VAL B 1 107 ? 8.039 2.656 -7.59 1 98.31 107 VAL B C 1
ATOM 4552 O O . VAL B 1 107 ? 9.164 2.801 -8.078 1 98.31 107 VAL B O 1
ATOM 4555 N N . LYS B 1 108 ? 7.824 1.843 -6.617 1 98.69 108 LYS B N 1
ATOM 4556 C CA . LYS B 1 108 ? 8.867 1.075 -5.938 1 98.69 108 LYS B CA 1
ATOM 4557 C C . LYS B 1 108 ? 9.719 0.3 -6.938 1 98.69 108 LYS B C 1
ATOM 4559 O O . LYS B 1 108 ? 10.938 0.234 -6.801 1 98.69 108 LYS B O 1
ATOM 4564 N N . THR B 1 109 ? 9.094 -0.345 -7.898 1 98.19 109 THR B N 1
ATOM 4565 C CA . THR B 1 109 ? 9.859 -1.182 -8.812 1 98.19 109 THR B CA 1
ATOM 4566 C C . THR B 1 109 ? 10.797 -0.33 -9.672 1 98.19 109 THR B C 1
ATOM 4568 O O . THR B 1 109 ? 11.891 -0.768 -10.023 1 98.19 109 THR B O 1
ATOM 4571 N N . THR B 1 110 ? 10.406 0.928 -9.953 1 98 110 THR B N 1
ATOM 4572 C CA . THR B 1 110 ? 11.297 1.857 -10.641 1 98 110 THR B CA 1
ATOM 4573 C C . THR B 1 110 ? 12.516 2.174 -9.773 1 98 110 THR B C 1
ATOM 4575 O O . THR B 1 110 ? 13.633 2.281 -10.289 1 98 110 THR B O 1
ATOM 4578 N N . LEU B 1 111 ? 12.336 2.285 -8.484 1 98.69 111 LEU B N 1
ATOM 4579 C CA . LEU B 1 111 ? 13.422 2.625 -7.574 1 98.69 111 LEU B CA 1
ATOM 4580 C C . LEU B 1 111 ? 14.438 1.491 -7.492 1 98.69 111 LEU B C 1
ATOM 4582 O O . LEU B 1 111 ? 15.578 1.699 -7.055 1 98.69 111 LEU B O 1
ATOM 4586 N N . MET B 1 112 ? 14.055 0.264 -7.91 1 98.56 112 MET B N 1
ATOM 4587 C CA . MET B 1 112 ? 14.977 -0.869 -7.871 1 98.56 112 MET B CA 1
ATOM 4588 C C . MET B 1 112 ? 16.172 -0.633 -8.789 1 98.56 112 MET B C 1
ATOM 4590 O O . MET B 1 112 ? 17.219 -1.265 -8.625 1 98.56 112 MET B O 1
ATOM 4594 N N . ASP B 1 113 ? 16.031 0.348 -9.703 1 97.69 113 ASP B N 1
ATOM 4595 C CA . ASP B 1 113 ? 17.156 0.705 -10.57 1 97.69 113 ASP B CA 1
ATOM 4596 C C . ASP B 1 113 ? 18.328 1.24 -9.758 1 97.69 113 ASP B C 1
ATOM 4598 O O . ASP B 1 113 ? 19.469 1.239 -10.234 1 97.69 113 ASP B O 1
ATOM 4602 N N . LEU B 1 114 ? 18.078 1.673 -8.578 1 98.5 114 LEU B N 1
ATOM 4603 C CA . LEU B 1 114 ? 19.125 2.184 -7.703 1 98.5 114 LEU B CA 1
ATOM 4604 C C . LEU B 1 114 ? 19.844 1.041 -6.988 1 98.5 114 LEU B C 1
ATOM 4606 O O . LEU B 1 114 ? 20.844 1.259 -6.32 1 98.5 114 LEU B O 1
ATOM 4610 N N . PHE B 1 115 ? 19.297 -0.22 -7.145 1 98.19 115 PHE B N 1
ATOM 4611 C CA . PHE B 1 115 ? 19.828 -1.389 -6.453 1 98.19 115 PHE B CA 1
ATOM 4612 C C . PHE B 1 115 ? 20.172 -2.494 -7.441 1 98.19 115 PHE B C 1
ATOM 4614 O O . PHE B 1 115 ? 19.641 -3.598 -7.363 1 98.19 115 PHE B O 1
ATOM 4621 N N . PRO B 1 116 ? 21.094 -2.344 -8.25 1 94.81 116 PRO B N 1
ATOM 4622 C CA . PRO B 1 116 ? 21.375 -3.299 -9.32 1 94.81 116 PRO B CA 1
ATOM 4623 C C . PRO B 1 116 ? 21.859 -4.645 -8.797 1 94.81 116 PRO B C 1
ATOM 4625 O O . PRO B 1 116 ? 21.672 -5.676 -9.453 1 94.81 116 PRO B O 1
ATOM 4628 N N . ASP B 1 117 ? 22.438 -4.66 -7.605 1 95.88 117 ASP B N 1
ATOM 4629 C CA . ASP B 1 117 ? 23.016 -5.902 -7.105 1 95.88 117 ASP B CA 1
ATOM 4630 C C . ASP B 1 117 ? 22.219 -6.438 -5.914 1 95.88 117 ASP B C 1
ATOM 4632 O O . ASP B 1 117 ? 22.719 -7.293 -5.172 1 95.88 117 ASP B O 1
ATOM 4636 N N . ASN B 1 118 ? 21.125 -5.902 -5.641 1 98.06 118 ASN B N 1
ATOM 4637 C CA . ASN B 1 118 ? 20.266 -6.301 -4.531 1 98.06 118 ASN B CA 1
ATOM 4638 C C . ASN B 1 118 ? 18.797 -6.344 -4.941 1 98.06 118 ASN B C 1
ATOM 4640 O O . ASN B 1 118 ? 18.094 -5.34 -4.836 1 98.06 118 ASN B O 1
ATOM 4644 N N . SER B 1 119 ? 18.328 -7.5 -5.281 1 98.25 119 SER B N 1
ATOM 4645 C CA . SER B 1 119 ? 16.953 -7.625 -5.758 1 98.25 119 SER B CA 1
ATOM 4646 C C . SER B 1 119 ? 16.047 -8.164 -4.668 1 98.25 119 SER B C 1
ATOM 4648 O O . SER B 1 119 ? 14.82 -8.219 -4.844 1 98.25 119 SER B O 1
ATOM 4650 N N . ASP B 1 120 ? 16.625 -8.617 -3.562 1 98.62 120 ASP B N 1
ATOM 4651 C CA . ASP B 1 120 ? 15.852 -9.164 -2.449 1 98.62 120 ASP B CA 1
ATOM 4652 C C . ASP B 1 120 ? 15.469 -8.062 -1.46 1 98.62 120 ASP B C 1
ATOM 4654 O O . ASP B 1 120 ? 15.953 -8.039 -0.326 1 98.62 120 ASP B O 1
ATOM 4658 N N . ILE B 1 121 ? 14.633 -7.133 -1.935 1 98.75 121 ILE B N 1
ATOM 4659 C CA . ILE B 1 121 ? 14.141 -6 -1.16 1 98.75 121 ILE B CA 1
ATOM 4660 C C . ILE B 1 121 ? 12.609 -6.008 -1.147 1 98.75 121 ILE B C 1
ATOM 4662 O O . ILE B 1 121 ? 11.977 -5.66 -2.145 1 98.75 121 ILE B O 1
ATOM 4666 N N . GLU B 1 122 ? 12.023 -6.293 -0.03 1 98.06 122 GLU B N 1
ATOM 4667 C CA . GLU B 1 122 ? 10.57 -6.34 0.104 1 98.06 122 GLU B CA 1
ATOM 4668 C C . GLU B 1 122 ? 9.977 -4.934 0.136 1 98.06 122 GLU B C 1
ATOM 4670 O O . GLU B 1 122 ? 10.703 -3.945 0.218 1 98.06 122 GLU B O 1
ATOM 4675 N N . GLY B 1 123 ? 8.641 -4.836 0.077 1 98.5 123 GLY B N 1
ATOM 4676 C CA . GLY B 1 123 ? 7.93 -3.566 0.139 1 98.5 123 GLY B CA 1
ATOM 4677 C C . GLY B 1 123 ? 7.441 -3.09 -1.216 1 98.5 123 GLY B C 1
ATOM 4678 O O . GLY B 1 123 ? 8.062 -3.371 -2.24 1 98.5 123 GLY B O 1
ATOM 4679 N N . ILE B 1 124 ? 6.367 -2.393 -1.235 1 98.69 124 ILE B N 1
ATOM 4680 C CA . ILE B 1 124 ? 5.793 -1.814 -2.445 1 98.69 124 ILE B CA 1
ATOM 4681 C C . ILE B 1 124 ? 5.082 -0.506 -2.105 1 98.69 124 ILE B C 1
ATOM 4683 O O . ILE B 1 124 ? 5.426 0.157 -1.124 1 98.69 124 ILE B O 1
ATOM 4687 N N . ASP B 1 125 ? 4.133 0.002 -2.967 1 98.69 125 ASP B N 1
ATOM 4688 C CA . ASP B 1 125 ? 3.473 1.292 -2.801 1 98.69 125 ASP B CA 1
ATOM 4689 C C . ASP B 1 125 ? 2.26 1.173 -1.882 1 98.69 125 ASP B C 1
ATOM 4691 O O . ASP B 1 125 ? 1.511 0.196 -1.957 1 98.69 125 ASP B O 1
ATOM 4695 N N . SER B 1 126 ? 2.1 2.186 -0.979 1 98.56 126 SER B N 1
ATOM 4696 C CA . SER B 1 126 ? 0.908 2.393 -0.161 1 98.56 126 SER B CA 1
ATOM 4697 C C . SER B 1 126 ? 0.117 3.607 -0.635 1 98.56 126 SER B C 1
ATOM 4699 O O . SER B 1 126 ? 0.697 4.648 -0.948 1 98.56 126 SER B O 1
ATOM 4701 N N . LYS B 1 127 ? -1.264 3.383 -0.63 1 97.38 127 LYS B N 1
ATOM 4702 C CA . LYS B 1 127 ? -2.045 4.465 -1.222 1 97.38 127 LYS B CA 1
ATOM 4703 C C . LYS B 1 127 ? -3.285 4.77 -0.386 1 97.38 127 LYS B C 1
ATOM 4705 O O . LYS B 1 127 ? -4.117 3.889 -0.161 1 97.38 127 LYS B O 1
ATOM 4710 N N . ASN B 1 128 ? -3.438 5.988 0.073 1 97.69 128 ASN B N 1
ATOM 4711 C CA . ASN B 1 128 ? -4.605 6.758 0.493 1 97.69 128 ASN B CA 1
ATOM 4712 C C . ASN B 1 128 ? -4.266 8.234 0.675 1 97.69 128 ASN B C 1
ATOM 4714 O O . ASN B 1 128 ? -3.982 8.68 1.789 1 97.69 128 ASN B O 1
ATOM 4718 N N . ALA B 1 129 ? -4.402 8.914 -0.414 1 96.94 129 ALA B N 1
ATOM 4719 C CA . ALA B 1 129 ? -4.066 10.336 -0.451 1 96.94 129 ALA B CA 1
ATOM 4720 C C . ALA B 1 129 ? -2.746 10.609 0.261 1 96.94 129 ALA B C 1
ATOM 4722 O O . ALA B 1 129 ? -1.73 9.977 -0.04 1 96.94 129 ALA B O 1
ATOM 4723 N N . CYS B 1 130 ? -2.75 11.539 1.207 1 98.06 130 CYS B N 1
ATOM 4724 C CA . CYS B 1 130 ? -1.505 12 1.812 1 98.06 130 CYS B CA 1
ATOM 4725 C C . CYS B 1 130 ? -1.039 11.039 2.9 1 98.06 130 CYS B C 1
ATOM 4727 O O . CYS B 1 130 ? 0.069 11.18 3.422 1 98.06 130 CYS B O 1
ATOM 4729 N N . TYR B 1 131 ? -1.766 10 3.234 1 98.75 131 TYR B N 1
ATOM 4730 C CA . TYR B 1 131 ? -1.468 9.117 4.355 1 98.75 131 TYR B CA 1
ATOM 4731 C C . TYR B 1 131 ? -0.451 8.055 3.955 1 98.75 131 TYR B C 1
ATOM 4733 O O . TYR B 1 131 ? 0.119 7.375 4.816 1 98.75 131 TYR B O 1
ATOM 4741 N N . GLY B 1 132 ? -0.176 7.855 2.662 1 98.75 132 GLY B N 1
ATOM 4742 C CA . GLY B 1 132 ? 0.662 6.777 2.164 1 98.75 132 GLY B CA 1
ATOM 4743 C C . GLY B 1 132 ? 2.039 6.746 2.801 1 98.75 132 GLY B C 1
ATOM 4744 O O . GLY B 1 132 ? 2.586 5.672 3.059 1 98.75 132 GLY B O 1
ATOM 4745 N N . GLY B 1 133 ? 2.619 7.906 3.074 1 98.81 133 GLY B N 1
ATOM 4746 C CA . GLY B 1 133 ? 3.928 7.977 3.701 1 98.81 133 GLY B CA 1
ATOM 4747 C C . GLY B 1 133 ? 3.951 7.391 5.102 1 98.81 133 GLY B C 1
ATOM 4748 O O . GLY B 1 133 ? 4.91 6.719 5.48 1 98.81 133 GLY B O 1
ATOM 4749 N N . THR B 1 134 ? 2.904 7.656 5.867 1 98.94 134 THR B N 1
ATOM 4750 C CA . THR B 1 134 ? 2.807 7.137 7.227 1 98.94 134 THR B CA 1
ATOM 4751 C C . THR B 1 134 ? 2.604 5.625 7.215 1 98.94 134 THR B C 1
ATOM 4753 O O . THR B 1 134 ? 3.197 4.906 8.023 1 98.94 134 THR B O 1
ATOM 4756 N N . ALA B 1 135 ? 1.769 5.172 6.289 1 98.88 135 ALA B N 1
ATOM 4757 C CA . ALA B 1 135 ? 1.606 3.725 6.156 1 98.88 135 ALA B CA 1
ATOM 4758 C C . ALA B 1 135 ? 2.941 3.049 5.855 1 98.88 135 ALA B C 1
ATOM 4760 O O . ALA B 1 135 ? 3.256 2.002 6.426 1 98.88 135 ALA B O 1
ATOM 4761 N N . ALA B 1 136 ? 3.699 3.633 4.953 1 98.94 136 ALA B N 1
ATOM 4762 C CA . ALA B 1 136 ? 5.016 3.105 4.602 1 98.94 136 ALA B CA 1
ATOM 4763 C C . ALA B 1 136 ? 5.93 3.061 5.82 1 98.94 136 ALA B C 1
ATOM 4765 O O . ALA B 1 136 ? 6.637 2.074 6.035 1 98.94 136 ALA B O 1
ATOM 4766 N N . LEU B 1 137 ? 5.906 4.105 6.629 1 98.94 137 LEU B N 1
ATOM 4767 C CA . LEU B 1 137 ? 6.742 4.164 7.824 1 98.94 137 LEU B CA 1
ATOM 4768 C C . LEU B 1 137 ? 6.324 3.104 8.836 1 98.94 137 LEU B C 1
ATOM 4770 O O . LEU B 1 137 ? 7.172 2.396 9.383 1 98.94 137 LEU B O 1
ATOM 4774 N N . PHE B 1 138 ? 5.008 3.025 9.102 1 98.94 138 PHE B N 1
ATOM 4775 C CA . PHE B 1 138 ? 4.508 2.023 10.031 1 98.94 138 PHE B CA 1
ATOM 4776 C C . PHE B 1 138 ? 4.891 0.621 9.578 1 98.94 138 PHE B C 1
ATOM 4778 O O . PHE B 1 138 ? 5.336 -0.2 10.383 1 98.94 138 PHE B O 1
ATOM 4785 N N . ASN B 1 139 ? 4.758 0.332 8.289 1 98.88 139 ASN B N 1
ATOM 4786 C CA . ASN B 1 139 ? 5.102 -0.982 7.754 1 98.88 139 ASN B CA 1
ATOM 4787 C C . ASN B 1 139 ? 6.582 -1.293 7.938 1 98.88 139 ASN B C 1
ATOM 4789 O O . ASN B 1 139 ? 6.949 -2.42 8.273 1 98.88 139 ASN B O 1
ATOM 4793 N N . ALA B 1 140 ? 7.398 -0.326 7.68 1 98.88 140 ALA B N 1
ATOM 4794 C CA . ALA B 1 140 ? 8.844 -0.509 7.82 1 98.88 140 ALA B CA 1
ATOM 4795 C C . ALA B 1 140 ? 9.211 -0.821 9.266 1 98.88 140 ALA B C 1
ATOM 4797 O O . ALA B 1 140 ? 9.984 -1.745 9.531 1 98.88 140 ALA B O 1
ATOM 4798 N N . VAL B 1 141 ? 8.688 -0.061 10.195 1 98.81 141 VAL B N 1
ATOM 4799 C CA . VAL B 1 141 ? 8.984 -0.256 11.609 1 98.81 141 VAL B CA 1
ATOM 4800 C C . VAL B 1 141 ? 8.484 -1.626 12.062 1 98.81 141 VAL B C 1
ATOM 4802 O O . VAL B 1 141 ? 9.195 -2.354 12.758 1 98.81 141 VAL B O 1
ATOM 4805 N N . ASN B 1 142 ? 7.262 -1.956 11.672 1 98.44 142 ASN B N 1
ATOM 4806 C CA . ASN B 1 142 ? 6.703 -3.26 12.008 1 98.44 142 ASN B CA 1
ATOM 4807 C C . ASN B 1 142 ? 7.562 -4.398 11.469 1 98.44 142 ASN B C 1
ATOM 4809 O O . ASN B 1 142 ? 7.734 -5.422 12.125 1 98.44 142 ASN B O 1
ATOM 4813 N N . TRP B 1 143 ? 8.094 -4.277 10.25 1 98.44 143 TRP B N 1
ATOM 4814 C CA . TRP B 1 143 ? 8.938 -5.305 9.656 1 98.44 143 TRP B CA 1
ATOM 4815 C C . TRP B 1 143 ? 10.219 -5.496 10.469 1 98.44 143 TRP B C 1
ATOM 4817 O O . TRP B 1 143 ? 10.594 -6.629 10.781 1 98.44 143 TRP B O 1
ATOM 4827 N N . VAL B 1 144 ? 10.805 -4.406 10.859 1 98.25 144 VAL B N 1
ATOM 4828 C CA . VAL B 1 144 ? 12.047 -4.484 11.625 1 98.25 144 VAL B CA 1
ATOM 4829 C C . VAL B 1 144 ? 11.781 -5.191 12.953 1 98.25 144 VAL B C 1
ATOM 4831 O O . VAL B 1 144 ? 12.641 -5.93 13.453 1 98.25 144 VAL B O 1
ATOM 4834 N N . GLU B 1 145 ? 10.625 -5.027 13.492 1 97.12 145 GLU B N 1
ATOM 4835 C CA . GLU B 1 145 ? 10.312 -5.594 14.797 1 97.12 145 GLU B CA 1
ATOM 4836 C C . GLU B 1 145 ? 9.789 -7.023 14.672 1 97.12 145 GLU B C 1
ATOM 4838 O O . GLU B 1 145 ? 9.648 -7.727 15.68 1 97.12 145 GLU B O 1
ATOM 4843 N N . SER B 1 146 ? 9.508 -7.504 13.461 1 96.69 146 SER B N 1
ATOM 4844 C CA . SER B 1 146 ? 8.883 -8.805 13.25 1 96.69 146 SER B CA 1
ATOM 4845 C C . SER B 1 146 ? 9.93 -9.914 13.164 1 96.69 146 SER B C 1
ATOM 4847 O O . SER B 1 146 ? 11.125 -9.633 13.086 1 96.69 146 SER B O 1
ATOM 4849 N N . SER B 1 147 ? 9.453 -11.156 13.102 1 95.69 147 SER B N 1
ATOM 4850 C CA . SER B 1 147 ? 10.328 -12.32 12.984 1 95.69 147 SER B CA 1
ATOM 4851 C C . SER B 1 147 ? 10.852 -12.469 11.555 1 95.69 147 SER B C 1
ATOM 4853 O O . SER B 1 147 ? 11.812 -13.195 11.32 1 95.69 147 SER B O 1
ATOM 4855 N N . SER B 1 148 ? 10.234 -11.734 10.664 1 95.88 148 SER B N 1
ATOM 4856 C CA . SER B 1 148 ? 10.672 -11.836 9.273 1 95.88 148 SER B CA 1
ATOM 4857 C C . SER B 1 148 ? 11.844 -10.906 8.992 1 95.88 148 SER B C 1
ATOM 4859 O O . SER B 1 148 ? 12.422 -10.945 7.898 1 95.88 148 SER B O 1
ATOM 4861 N N . TRP B 1 149 ? 12.18 -10.102 9.984 1 97.19 149 TRP B N 1
ATOM 4862 C CA . TRP B 1 149 ? 13.297 -9.18 9.82 1 97.19 149 TRP B CA 1
ATOM 4863 C C . TRP B 1 149 ? 14.609 -9.938 9.641 1 97.19 149 TRP B C 1
ATOM 4865 O O . TRP B 1 149 ? 14.891 -10.875 10.391 1 97.19 149 TRP B O 1
ATOM 4875 N N . ASP B 1 150 ? 15.422 -9.523 8.656 1 95.94 150 ASP B N 1
ATOM 4876 C CA . ASP B 1 150 ? 16.641 -10.273 8.359 1 95.94 150 ASP B CA 1
ATOM 4877 C C . ASP B 1 150 ? 17.891 -9.477 8.727 1 95.94 150 ASP B C 1
ATOM 4879 O O . ASP B 1 150 ? 18.984 -9.773 8.25 1 95.94 150 ASP B O 1
ATOM 4883 N N . GLY B 1 151 ? 17.734 -8.391 9.477 1 97.12 151 GLY B N 1
ATOM 4884 C CA . GLY B 1 151 ? 18.859 -7.652 9.992 1 97.12 151 GLY B CA 1
ATOM 4885 C C . GLY B 1 151 ? 19.172 -6.402 9.195 1 97.12 151 GLY B C 1
ATOM 4886 O O . GLY B 1 151 ? 19.922 -5.531 9.656 1 97.12 151 GLY B O 1
ATOM 4887 N N . ARG B 1 152 ? 18.641 -6.273 8.055 1 98.25 152 ARG B N 1
ATOM 4888 C CA . ARG B 1 152 ? 18.953 -5.156 7.16 1 98.25 152 ARG B CA 1
ATOM 4889 C C . ARG B 1 152 ? 18.062 -3.957 7.469 1 98.25 152 ARG B C 1
ATOM 4891 O O . ARG B 1 152 ? 17.141 -4.051 8.281 1 98.25 152 ARG B O 1
ATOM 4898 N N . TYR B 1 153 ? 18.312 -2.777 6.84 1 98.88 153 TYR B N 1
ATOM 4899 C CA . TYR B 1 153 ? 17.562 -1.541 7.043 1 98.88 153 TYR B CA 1
ATOM 4900 C C . TYR B 1 153 ? 16.391 -1.446 6.078 1 98.88 153 TYR B C 1
ATOM 4902 O O . TYR B 1 153 ? 16.328 -2.188 5.094 1 98.88 153 TYR B O 1
ATOM 4910 N N . ALA B 1 154 ? 15.461 -0.63 6.469 1 98.94 154 ALA B N 1
ATOM 4911 C CA . ALA B 1 154 ? 14.336 -0.319 5.594 1 98.94 154 ALA B CA 1
ATOM 4912 C C . ALA B 1 154 ? 14.406 1.122 5.098 1 98.94 154 ALA B C 1
ATOM 4914 O O . ALA B 1 154 ? 14.836 2.018 5.832 1 98.94 154 ALA B O 1
ATOM 4915 N N . LEU B 1 155 ? 14.008 1.323 3.877 1 98.94 155 LEU B N 1
ATOM 4916 C CA . LEU B 1 155 ? 13.844 2.65 3.297 1 98.94 155 LEU B CA 1
ATOM 4917 C C . LEU B 1 155 ? 12.359 3.004 3.168 1 98.94 155 LEU B C 1
ATOM 4919 O O . LEU B 1 155 ? 11.555 2.176 2.742 1 98.94 155 LEU B O 1
ATOM 4923 N N . VAL B 1 156 ? 12.031 4.164 3.625 1 98.94 156 VAL B N 1
ATOM 4924 C CA . VAL B 1 156 ? 10.703 4.738 3.43 1 98.94 156 VAL B CA 1
ATOM 4925 C C . VAL B 1 156 ? 10.805 5.973 2.539 1 98.94 156 VAL B C 1
ATOM 4927 O O . VAL B 1 156 ? 11.539 6.914 2.848 1 98.94 156 VAL B O 1
ATOM 4930 N N . VAL B 1 157 ? 10.094 5.969 1.451 1 98.94 157 VAL B N 1
ATOM 4931 C CA . VAL B 1 157 ? 10.125 7.07 0.495 1 98.94 157 VAL B CA 1
ATOM 4932 C C . VAL B 1 157 ? 8.703 7.566 0.232 1 98.94 157 VAL B C 1
ATOM 4934 O O . VAL B 1 157 ? 7.797 6.766 -0.003 1 98.94 157 VAL B O 1
ATOM 4937 N N . ALA B 1 158 ? 8.469 8.852 0.356 1 98.88 158 ALA B N 1
ATOM 4938 C CA . ALA B 1 158 ? 7.156 9.453 0.146 1 98.88 158 ALA B CA 1
ATOM 4939 C C . ALA B 1 158 ? 7.262 10.766 -0.626 1 98.88 158 ALA B C 1
ATOM 4941 O O . ALA B 1 158 ? 8.203 11.531 -0.424 1 98.88 158 ALA B O 1
ATOM 4942 N N . GLY B 1 159 ? 6.328 11 -1.504 1 98.75 159 GLY B N 1
ATOM 4943 C CA . GLY B 1 159 ? 6.316 12.242 -2.26 1 98.75 159 GLY B CA 1
ATOM 4944 C C . GLY B 1 159 ? 5.141 12.352 -3.211 1 98.75 159 GLY B C 1
ATOM 4945 O O . GLY B 1 159 ? 4.473 11.352 -3.496 1 98.75 159 GLY B O 1
ATOM 4946 N N . ASP B 1 160 ? 4.945 13.586 -3.621 1 98.75 160 ASP B N 1
ATOM 4947 C CA . ASP B 1 160 ? 3.863 13.844 -4.566 1 98.75 160 ASP B CA 1
ATOM 4948 C C . ASP B 1 160 ? 4.074 15.18 -5.281 1 98.75 160 ASP B C 1
ATOM 4950 O O . ASP B 1 160 ? 4.914 15.984 -4.879 1 98.75 160 ASP B O 1
ATOM 4954 N N . ILE B 1 161 ? 3.387 15.312 -6.309 1 98.38 161 ILE B N 1
ATOM 4955 C CA . ILE B 1 161 ? 3.133 16.562 -7.012 1 98.38 161 ILE B CA 1
ATOM 4956 C C . ILE B 1 161 ? 1.677 16.984 -6.809 1 98.38 161 ILE B C 1
ATOM 4958 O O . ILE B 1 161 ? 0.769 16.391 -7.406 1 98.38 161 ILE B O 1
ATOM 4962 N N . ALA B 1 162 ? 1.488 17.938 -5.957 1 97.81 162 ALA B N 1
ATOM 4963 C CA . ALA B 1 162 ? 0.157 18.406 -5.574 1 97.81 162 ALA B CA 1
ATOM 4964 C C . ALA B 1 162 ? -0.286 19.578 -6.453 1 97.81 162 ALA B C 1
ATOM 4966 O O . ALA B 1 162 ? 0.138 20.719 -6.242 1 97.81 162 ALA B O 1
ATOM 4967 N N . ILE B 1 163 ? -1.169 19.328 -7.395 1 96.5 163 ILE B N 1
ATOM 4968 C CA . ILE B 1 163 ? -1.646 20.375 -8.289 1 96.5 163 ILE B CA 1
ATOM 4969 C C . ILE B 1 163 ? -3.172 20.391 -8.297 1 96.5 163 ILE B C 1
ATOM 4971 O O . ILE B 1 163 ? -3.811 19.359 -8.094 1 96.5 163 ILE B O 1
ATOM 4975 N N . TYR B 1 164 ? -3.713 21.547 -8.531 1 95.5 164 TYR B N 1
ATOM 4976 C CA . TYR B 1 164 ? -5.152 21.781 -8.57 1 95.5 164 TYR B CA 1
ATOM 4977 C C . TYR B 1 164 ? -5.539 22.594 -9.797 1 95.5 164 TYR B C 1
ATOM 4979 O O . TYR B 1 164 ? -4.73 23.359 -10.312 1 95.5 164 TYR B O 1
ATOM 4987 N N . ALA B 1 165 ? -6.785 22.391 -10.203 1 93.88 165 ALA B N 1
ATOM 4988 C CA . ALA B 1 165 ? -7.34 23.25 -11.242 1 93.88 165 ALA B CA 1
ATOM 4989 C C . ALA B 1 165 ? -7.43 24.703 -10.75 1 93.88 165 ALA B C 1
ATOM 4991 O O . ALA B 1 165 ? -7.32 24.969 -9.547 1 93.88 165 ALA B O 1
ATOM 4992 N N . GLU B 1 166 ? -7.52 25.594 -11.766 1 93.06 166 GLU B N 1
ATOM 4993 C CA . GLU B 1 166 ? -7.684 27 -11.398 1 93.06 166 GLU B CA 1
ATOM 4994 C C . GLU B 1 166 ? -8.844 27.188 -10.422 1 93.06 166 GLU B C 1
ATOM 4996 O O . GLU B 1 166 ? -9.914 26.594 -10.602 1 93.06 166 GLU B O 1
ATOM 5001 N N . GLY B 1 167 ? -8.523 27.953 -9.344 1 90 167 GLY B N 1
ATOM 5002 C CA . GLY B 1 167 ? -9.547 28.141 -8.328 1 90 167 GLY B CA 1
ATOM 5003 C C . GLY B 1 167 ? -8.969 28.266 -6.926 1 90 167 GLY B C 1
ATOM 5004 O O . GLY B 1 167 ? -7.773 28.516 -6.758 1 90 167 GLY B O 1
ATOM 5005 N N . GLY B 1 168 ? -9.836 28.109 -5.957 1 88.06 168 GLY B N 1
ATOM 5006 C CA . GLY B 1 168 ? -9.508 28.406 -4.57 1 88.06 168 GLY B CA 1
ATOM 5007 C C . GLY B 1 168 ? -8.516 27.422 -3.977 1 88.06 168 GLY B C 1
ATOM 5008 O O . GLY B 1 168 ? -7.84 27.734 -2.994 1 88.06 168 GLY B O 1
ATOM 5009 N N . ALA B 1 169 ? -8.367 26.25 -4.57 1 90.56 169 ALA B N 1
ATOM 5010 C CA . ALA B 1 169 ? -7.477 25.234 -4.016 1 90.56 169 ALA B CA 1
ATOM 5011 C C . ALA B 1 169 ? -6.074 25.359 -4.609 1 90.56 169 ALA B C 1
ATOM 5013 O O . ALA B 1 169 ? -5.109 24.828 -4.043 1 90.56 169 ALA B O 1
ATOM 5014 N N . ARG B 1 170 ? -5.91 26.062 -5.68 1 93.44 170 ARG B N 1
ATOM 5015 C CA . ARG B 1 170 ? -4.652 26.094 -6.414 1 93.44 170 ARG B CA 1
ATOM 5016 C C . ARG B 1 170 ? -3.521 26.625 -5.543 1 93.44 170 ARG B C 1
ATOM 5018 O O . ARG B 1 170 ? -2.402 26.109 -5.574 1 93.44 170 ARG B O 1
ATOM 5025 N N . PRO B 1 171 ? -3.789 27.578 -4.676 1 95.5 171 PRO B N 1
ATOM 5026 C CA . PRO B 1 171 ? -2.695 28.156 -3.893 1 95.5 171 PRO B CA 1
ATOM 5027 C C . PRO B 1 171 ? -2.162 27.203 -2.826 1 95.5 171 PRO B C 1
ATOM 5029 O O . PRO B 1 171 ? -1.135 27.484 -2.201 1 95.5 171 PRO B O 1
ATOM 5032 N N . VAL B 1 172 ? -2.801 26.062 -2.615 1 94.06 172 VAL B N 1
ATOM 5033 C CA . VAL B 1 172 ? -2.334 25.141 -1.576 1 94.06 172 VAL B CA 1
ATOM 5034 C C . VAL B 1 172 ? -1.696 23.922 -2.215 1 94.06 172 VAL B C 1
ATOM 5036 O O . VAL B 1 172 ? -1.61 22.859 -1.589 1 94.06 172 VAL B O 1
ATOM 5039 N N . GLY B 1 173 ? -1.271 24.094 -3.449 1 97.19 173 GLY B N 1
ATOM 5040 C CA . GLY B 1 173 ? -0.491 23.047 -4.098 1 97.19 173 GLY B CA 1
ATOM 5041 C C . GLY B 1 173 ? 0.928 22.953 -3.57 1 97.19 173 GLY B C 1
ATOM 5042 O O . GLY B 1 173 ? 1.225 23.438 -2.477 1 97.19 173 GLY B O 1
ATOM 5043 N N . GLY B 1 174 ? 1.75 22.312 -4.293 1 98.38 174 GLY B N 1
ATOM 5044 C CA . GLY B 1 174 ? 3.148 22.094 -3.953 1 98.38 174 GLY B CA 1
ATOM 5045 C C . GLY B 1 174 ? 3.709 20.797 -4.5 1 98.38 174 GLY B C 1
ATOM 5046 O O . GLY B 1 174 ? 3.031 20.094 -5.246 1 98.38 174 GLY B O 1
ATOM 5047 N N . ALA B 1 175 ? 4.973 20.531 -4.156 1 98.69 175 ALA B N 1
ATOM 5048 C CA . ALA B 1 175 ? 5.637 19.312 -4.617 1 98.69 175 ALA B CA 1
ATOM 5049 C C . ALA B 1 175 ? 6.898 19.031 -3.805 1 98.69 175 ALA B C 1
ATOM 5051 O O . ALA B 1 175 ? 7.613 19.969 -3.416 1 98.69 175 ALA B O 1
ATOM 5052 N N . GLY B 1 176 ? 7.105 17.766 -3.607 1 98.75 176 GLY B N 1
ATOM 5053 C CA . GLY B 1 176 ? 8.32 17.359 -2.92 1 98.75 176 GLY B CA 1
ATOM 5054 C C . GLY B 1 176 ? 8.32 15.898 -2.514 1 98.75 176 GLY B C 1
ATOM 5055 O O . GLY B 1 176 ? 7.352 15.18 -2.768 1 98.75 176 GLY B O 1
ATOM 5056 N N . ALA B 1 177 ? 9.445 15.461 -1.982 1 98.88 177 ALA B N 1
ATOM 5057 C CA . ALA B 1 177 ? 9.625 14.062 -1.579 1 98.88 177 ALA B CA 1
ATOM 5058 C C . ALA B 1 177 ? 10.562 13.961 -0.376 1 98.88 177 ALA B C 1
ATOM 5060 O O . ALA B 1 177 ? 11.398 14.844 -0.15 1 98.88 177 ALA B O 1
ATOM 5061 N N . VAL B 1 178 ? 10.383 12.961 0.389 1 98.94 178 VAL B N 1
ATOM 5062 C CA . VAL B 1 178 ? 11.234 12.656 1.535 1 98.94 178 VAL B CA 1
ATOM 5063 C C . VAL B 1 178 ? 11.641 11.188 1.501 1 98.94 178 VAL B C 1
ATOM 5065 O O . VAL B 1 178 ? 10.859 10.328 1.105 1 98.94 178 VAL B O 1
ATOM 5068 N N . ALA B 1 179 ? 12.844 10.859 1.811 1 98.94 179 ALA B N 1
ATOM 5069 C CA . ALA B 1 179 ? 13.336 9.508 2.043 1 98.94 179 ALA B CA 1
ATOM 5070 C C . ALA B 1 179 ? 13.875 9.359 3.465 1 98.94 179 ALA B C 1
ATOM 5072 O O . ALA B 1 179 ? 14.516 10.266 3.992 1 98.94 179 ALA B O 1
ATOM 5073 N N . MET B 1 180 ? 13.578 8.273 4.098 1 98.94 180 MET B N 1
ATOM 5074 C CA . MET B 1 180 ? 14.008 7.984 5.465 1 98.94 180 MET B CA 1
ATOM 5075 C C . MET B 1 180 ? 14.594 6.578 5.562 1 98.94 180 MET B C 1
ATOM 5077 O O . MET B 1 180 ? 14.094 5.648 4.926 1 98.94 180 MET B O 1
ATOM 5081 N N . LEU B 1 181 ? 15.641 6.449 6.312 1 98.94 181 LEU B N 1
ATOM 5082 C CA . LEU B 1 181 ? 16.219 5.145 6.633 1 98.94 181 LEU B CA 1
ATOM 5083 C C . LEU B 1 181 ? 15.758 4.676 8.008 1 98.94 181 LEU B C 1
ATOM 5085 O O . LEU B 1 181 ? 15.914 5.391 9 1 98.94 181 LEU B O 1
ATOM 5089 N N . VAL B 1 182 ? 15.25 3.438 8.125 1 98.94 182 VAL B N 1
ATOM 5090 C CA . VAL B 1 182 ? 14.664 2.92 9.352 1 98.94 182 VAL B CA 1
ATOM 5091 C C . VAL B 1 182 ? 15.43 1.685 9.812 1 98.94 182 VAL B C 1
ATOM 5093 O O . VAL B 1 182 ? 15.805 0.837 9 1 98.94 182 VAL B O 1
ATOM 5096 N N . GLY B 1 183 ? 15.688 1.565 11.055 1 98.62 183 GLY B N 1
ATOM 5097 C CA . GLY B 1 183 ? 16.375 0.44 11.664 1 98.62 183 GLY B CA 1
ATOM 5098 C C . GLY B 1 183 ? 16.391 0.502 13.18 1 98.62 183 GLY B C 1
ATOM 5099 O O . GLY B 1 183 ? 15.797 1.404 13.773 1 98.62 183 GLY B O 1
ATOM 5100 N N . PRO B 1 184 ? 17 -0.458 13.836 1 98 184 PRO B N 1
ATOM 5101 C CA . PRO B 1 184 ? 17.094 -0.469 15.297 1 98 184 PRO B CA 1
ATOM 5102 C C . PRO B 1 184 ? 18.078 0.558 15.836 1 98 184 PRO B C 1
ATOM 5104 O O . PRO B 1 184 ? 18.891 1.104 15.07 1 98 184 PRO B O 1
ATOM 5107 N N . ASP B 1 185 ? 17.953 0.905 17.078 1 97.62 185 ASP B N 1
ATOM 5108 C CA . ASP B 1 185 ? 18.844 1.812 17.797 1 97.62 185 ASP B CA 1
ATOM 5109 C C . ASP B 1 185 ? 18.953 3.152 17.078 1 97.62 185 ASP B C 1
ATOM 5111 O O . ASP B 1 185 ? 20.062 3.652 16.844 1 97.62 185 ASP B O 1
ATOM 5115 N N . ALA B 1 186 ? 17.812 3.615 16.625 1 98.56 186 ALA B N 1
ATOM 5116 C CA . ALA B 1 186 ? 17.75 4.863 15.867 1 98.56 186 ALA B CA 1
ATOM 5117 C C . ALA B 1 186 ? 17.781 6.07 16.797 1 98.56 186 ALA B C 1
ATOM 5119 O O . ALA B 1 186 ? 17.375 5.98 17.969 1 98.56 186 ALA B O 1
ATOM 5120 N N . PRO B 1 187 ? 18.297 7.227 16.344 1 98.69 187 PRO B N 1
ATOM 5121 C CA . PRO B 1 187 ? 18.203 8.453 17.141 1 98.69 187 PRO B CA 1
ATOM 5122 C C . PRO B 1 187 ? 16.766 8.953 17.281 1 98.69 187 PRO B C 1
ATOM 5124 O O . PRO B 1 187 ? 16.422 9.555 18.312 1 98.69 187 PRO B O 1
ATOM 5127 N N . LEU B 1 188 ? 15.914 8.75 16.281 1 98.88 188 LEU B N 1
ATOM 5128 C CA . LEU B 1 188 ? 14.484 9.055 16.344 1 98.88 188 LEU B CA 1
ATOM 5129 C C . LEU B 1 188 ? 13.664 7.773 16.438 1 98.88 188 LEU B C 1
ATOM 5131 O O . LEU B 1 188 ? 13.375 7.137 15.43 1 98.88 188 LEU B O 1
ATOM 5135 N N . VAL B 1 189 ? 13.172 7.484 17.641 1 98.81 189 VAL B N 1
ATOM 5136 C CA . VAL B 1 189 ? 12.516 6.211 17.922 1 98.81 189 VAL B CA 1
ATOM 5137 C C . VAL B 1 189 ? 11 6.371 17.812 1 98.81 189 VAL B C 1
ATOM 5139 O O . VAL B 1 189 ? 10.43 7.301 18.391 1 98.81 189 VAL B O 1
ATOM 5142 N N . LEU B 1 190 ? 10.367 5.555 17.016 1 98.62 190 LEU B N 1
ATOM 5143 C CA . LEU B 1 190 ? 8.906 5.531 16.984 1 98.62 190 LEU B CA 1
ATOM 5144 C C . LEU B 1 190 ? 8.352 4.824 18.219 1 98.62 190 LEU B C 1
ATOM 5146 O O . LEU B 1 190 ? 8.633 3.646 18.438 1 98.62 190 LEU B O 1
ATOM 5150 N N . GLU B 1 191 ? 7.598 5.523 18.984 1 97.81 191 GLU B N 1
ATOM 5151 C CA . GLU B 1 191 ? 6.957 4.898 20.141 1 97.81 191 GLU B CA 1
ATOM 5152 C C . GLU B 1 191 ? 5.801 4 19.703 1 97.81 191 GLU B C 1
ATOM 5154 O O . GLU B 1 191 ? 5.207 4.211 18.656 1 97.81 191 GLU B O 1
ATOM 5159 N N . PRO B 1 192 ? 5.441 3.043 20.438 1 95.94 192 PRO B N 1
ATOM 5160 C CA . PRO B 1 192 ? 4.613 1.935 19.953 1 95.94 192 PRO B CA 1
ATOM 5161 C C . PRO B 1 192 ? 3.139 2.311 19.828 1 95.94 192 PRO B C 1
ATOM 5163 O O . PRO B 1 192 ? 2.391 1.646 19.109 1 95.94 192 PRO B O 1
ATOM 5166 N N . ILE B 1 193 ? 2.664 3.396 20.531 1 97.44 193 ILE B N 1
ATOM 5167 C CA . ILE B 1 193 ? 1.231 3.668 20.578 1 97.44 193 ILE B CA 1
ATOM 5168 C C . ILE B 1 193 ? 0.822 4.488 19.344 1 97.44 193 ILE B C 1
ATOM 5170 O O . ILE B 1 193 ? 1.383 5.555 19.094 1 97.44 193 ILE B O 1
ATOM 5174 N N . HIS B 1 194 ? -0.163 4.008 18.609 1 97.62 194 HIS B N 1
ATOM 5175 C CA . HIS B 1 194 ? -0.801 4.711 17.5 1 97.62 194 HIS B CA 1
ATOM 5176 C C . HIS B 1 194 ? -2.279 4.957 17.781 1 97.62 194 HIS B C 1
ATOM 5178 O O . HIS B 1 194 ? -3 4.043 18.188 1 97.62 194 HIS B O 1
ATOM 5184 N N . GLY B 1 195 ? -2.754 6.156 17.688 1 98.69 195 GLY B N 1
ATOM 5185 C CA . GLY B 1 195 ? -4.172 6.465 17.578 1 98.69 195 GLY B CA 1
ATOM 5186 C C . GLY B 1 195 ? -4.602 6.75 16.141 1 98.69 195 GLY B C 1
ATOM 5187 O O . GLY B 1 195 ? -4.066 7.652 15.5 1 98.69 195 GLY B O 1
ATOM 5188 N N . SER B 1 196 ? -5.57 5.965 15.641 1 98.75 196 SER B N 1
ATOM 5189 C CA . SER B 1 196 ? -5.969 6.133 14.242 1 98.75 196 SER B CA 1
ATOM 5190 C C . SER B 1 196 ? -7.449 6.469 14.125 1 98.75 196 SER B C 1
ATOM 5192 O O . SER B 1 196 ? -8.219 6.25 15.07 1 98.75 196 SER B O 1
ATOM 5194 N N . PHE B 1 197 ? -7.832 7.078 13.125 1 98.62 197 PHE B N 1
ATOM 5195 C CA . PHE B 1 197 ? -9.211 7.32 12.711 1 98.62 197 PHE B CA 1
ATOM 5196 C C . PHE B 1 197 ? -9.359 7.133 11.203 1 98.62 197 PHE B C 1
ATOM 5198 O O . PHE B 1 197 ? -8.734 7.848 10.422 1 98.62 197 PHE B O 1
ATOM 5205 N N . MET B 1 198 ? -10.133 6.168 10.828 1 98.44 198 MET B N 1
ATOM 5206 C CA . MET B 1 198 ? -10.391 5.875 9.414 1 98.44 198 MET B CA 1
ATOM 5207 C C . MET B 1 198 ? -11.883 5.828 9.133 1 98.44 198 MET B C 1
ATOM 5209 O O . MET B 1 198 ? -12.656 5.312 9.945 1 98.44 198 MET B O 1
ATOM 5213 N N . ALA B 1 199 ? -12.258 6.387 8.016 1 97.81 199 ALA B N 1
ATOM 5214 C CA . ALA B 1 199 ? -13.656 6.457 7.602 1 97.81 199 ALA B CA 1
ATOM 5215 C C . ALA B 1 199 ? -13.773 6.59 6.086 1 97.81 199 ALA B C 1
ATOM 5217 O O . ALA B 1 199 ? -12.766 6.734 5.391 1 97.81 199 ALA B O 1
ATOM 5218 N N . ASN B 1 200 ? -15 6.48 5.633 1 97.38 200 ASN B N 1
ATOM 5219 C CA . ASN B 1 200 ? -15.305 6.648 4.219 1 97.38 200 ASN B CA 1
ATOM 5220 C C . ASN B 1 200 ? -15.898 8.023 3.934 1 97.38 200 ASN B C 1
ATOM 5222 O O . ASN B 1 200 ? -17.078 8.258 4.191 1 97.38 200 ASN B O 1
ATOM 5226 N N . VAL B 1 201 ? -15.039 8.945 3.357 1 96.25 201 VAL B N 1
ATOM 5227 C CA . VAL B 1 201 ? -15.523 10.289 3.072 1 96.25 201 VAL B CA 1
ATOM 5228 C C . VAL B 1 201 ? -15 10.75 1.715 1 96.25 201 VAL B C 1
ATOM 5230 O O . VAL B 1 201 ? -14.008 10.227 1.214 1 96.25 201 VAL B O 1
ATOM 5233 N N . TYR B 1 202 ? -15.695 11.672 1.136 1 95.69 202 TYR B N 1
ATOM 5234 C CA . TYR B 1 202 ? -15.32 12.211 -0.167 1 95.69 202 TYR B CA 1
ATOM 5235 C C . TYR B 1 202 ? -14.961 13.688 -0.068 1 95.69 202 TYR B C 1
ATOM 5237 O O . TYR B 1 202 ? -15.492 14.516 -0.818 1 95.69 202 TYR B O 1
ATOM 5245 N N . ASP B 1 203 ? -14.023 13.984 0.785 1 94.56 203 ASP B N 1
ATOM 5246 C CA . ASP B 1 203 ? -13.57 15.359 0.943 1 94.56 203 ASP B CA 1
ATOM 5247 C C . ASP B 1 203 ? -12.547 15.727 -0.132 1 94.56 203 ASP B C 1
ATOM 5249 O O . ASP B 1 203 ? -12.461 16.891 -0.55 1 94.56 203 ASP B O 1
ATOM 5253 N N . PHE B 1 204 ? -11.773 14.852 -0.529 1 95.25 204 PHE B N 1
ATOM 5254 C CA . PHE B 1 204 ? -10.742 14.945 -1.559 1 95.25 204 PHE B CA 1
ATOM 5255 C C . PHE B 1 204 ? -10.469 13.578 -2.172 1 95.25 204 PHE B C 1
ATOM 5257 O O . PHE B 1 204 ? -10.234 12.602 -1.451 1 95.25 204 PHE B O 1
ATOM 5264 N N . TYR B 1 205 ? -10.508 13.445 -3.443 1 96.06 205 TYR B N 1
ATOM 5265 C CA . TYR B 1 205 ? -10.297 12.211 -4.184 1 96.06 205 TYR B CA 1
ATOM 5266 C C . TYR B 1 205 ? -10.016 12.5 -5.652 1 96.06 205 TYR B C 1
ATOM 5268 O O . TYR B 1 205 ? -10.094 13.648 -6.094 1 96.06 205 TYR B O 1
ATOM 5276 N N . LYS B 1 206 ? -9.477 11.516 -6.371 1 96 206 LYS B N 1
ATOM 5277 C CA . LYS B 1 206 ? -9.109 11.68 -7.773 1 96 206 LYS B CA 1
ATOM 5278 C C . LYS B 1 206 ? -9.812 10.648 -8.648 1 96 206 LYS B C 1
ATOM 5280 O O . LYS B 1 206 ? -9.172 9.75 -9.195 1 96 206 LYS B O 1
ATOM 5285 N N . PRO B 1 207 ? -11.102 10.859 -8.922 1 93.88 207 PRO B N 1
ATOM 5286 C CA . PRO B 1 207 ? -11.898 9.859 -9.641 1 93.88 207 PRO B CA 1
ATOM 5287 C C . PRO B 1 207 ? -11.758 9.969 -11.156 1 93.88 207 PRO B C 1
ATOM 5289 O O . PRO B 1 207 ? -12.055 9.016 -11.883 1 93.88 207 PRO B O 1
ATOM 5292 N N . ASN B 1 208 ? -11.438 11.211 -11.633 1 93.06 208 ASN B N 1
ATOM 5293 C CA . ASN B 1 208 ? -11.195 11.383 -13.055 1 93.06 208 ASN B CA 1
ATOM 5294 C C . ASN B 1 208 ? -9.789 10.93 -13.445 1 93.06 208 ASN B C 1
ATOM 5296 O O . ASN B 1 208 ? -8.828 11.695 -13.32 1 93.06 208 ASN B O 1
ATOM 5300 N N . LEU B 1 209 ? -9.688 9.734 -14.016 1 90.94 209 LEU B N 1
ATOM 5301 C CA . LEU B 1 209 ? -8.391 9.117 -14.266 1 90.94 209 LEU B CA 1
ATOM 5302 C C . LEU B 1 209 ? -7.656 9.82 -15.398 1 90.94 209 LEU B C 1
ATOM 5304 O O . LEU B 1 209 ? -6.441 9.672 -15.555 1 90.94 209 LEU B O 1
ATOM 5308 N N . SER B 1 210 ? -8.359 10.664 -16.141 1 88.31 210 SER B N 1
ATOM 5309 C CA . SER B 1 210 ? -7.75 11.391 -17.25 1 88.31 210 SER B CA 1
ATOM 5310 C C . SER B 1 210 ? -7.227 12.75 -16.797 1 88.31 210 SER B C 1
ATOM 5312 O O . SER B 1 210 ? -6.719 13.523 -17.609 1 88.31 210 SER B O 1
ATOM 5314 N N . SER B 1 211 ? -7.359 13.023 -15.578 1 91.31 211 SER B N 1
ATOM 5315 C CA . SER B 1 211 ? -6.914 14.305 -15.031 1 91.31 211 SER B CA 1
ATOM 5316 C C . SER B 1 211 ? -6.027 14.102 -13.805 1 91.31 211 SER B C 1
ATOM 5318 O O . SER B 1 211 ? -6.277 13.211 -12.992 1 91.31 211 SER B O 1
ATOM 5320 N N . GLU B 1 212 ? -5.059 14.969 -13.695 1 92.56 212 GLU B N 1
ATOM 5321 C CA . GLU B 1 212 ? -4.223 14.93 -12.5 1 92.56 212 GLU B CA 1
ATOM 5322 C C . GLU B 1 212 ? -4.887 15.656 -11.328 1 92.56 212 GLU B C 1
ATOM 5324 O O . GLU B 1 212 ? -4.465 15.508 -10.18 1 92.56 212 GLU B O 1
ATOM 5329 N N . TYR B 1 213 ? -5.875 16.5 -11.633 1 94.62 213 TYR B N 1
ATOM 5330 C CA . TYR B 1 213 ? -6.488 17.328 -10.609 1 94.62 213 TYR B CA 1
ATOM 5331 C C . TYR B 1 213 ? -7.449 16.516 -9.75 1 94.62 213 TYR B C 1
ATOM 5333 O O . TYR B 1 213 ? -8.203 15.688 -10.258 1 94.62 213 TYR B O 1
ATOM 5341 N N . PRO B 1 214 ? -7.438 16.766 -8.492 1 95.75 214 PRO B N 1
ATOM 5342 C CA . PRO B 1 214 ? -8.414 16.125 -7.602 1 95.75 214 PRO B CA 1
ATOM 5343 C C . PRO B 1 214 ? -9.789 16.797 -7.656 1 95.75 214 PRO B C 1
ATOM 5345 O O . PRO B 1 214 ? -9.898 17.938 -8.102 1 95.75 214 PRO B O 1
ATOM 5348 N N . ALA B 1 215 ? -10.812 15.992 -7.297 1 94 215 ALA B N 1
ATOM 5349 C CA . ALA B 1 215 ? -12.078 16.547 -6.844 1 94 215 ALA B CA 1
ATOM 5350 C C . ALA B 1 215 ? -12.023 16.906 -5.359 1 94 215 ALA B C 1
ATOM 5352 O O . ALA B 1 215 ? -11.562 16.109 -4.543 1 94 215 ALA B O 1
ATOM 5353 N N . VAL B 1 216 ? -12.453 18.156 -5 1 92.25 216 VAL B N 1
ATOM 5354 C CA . VAL B 1 216 ? -12.328 18.625 -3.621 1 92.25 216 VAL B CA 1
ATOM 5355 C C . VAL B 1 216 ? -13.664 19.172 -3.137 1 92.25 216 VAL B C 1
ATOM 5357 O O . VAL B 1 216 ? -14.312 19.953 -3.842 1 92.25 216 VAL B O 1
ATOM 5360 N N . ASP B 1 217 ? -14.086 18.656 -2.016 1 90.81 217 ASP B N 1
ATOM 5361 C CA . ASP B 1 217 ? -15.156 19.312 -1.254 1 90.81 217 ASP B CA 1
ATOM 5362 C C . ASP B 1 217 ? -14.586 20.156 -0.123 1 90.81 217 ASP B C 1
ATOM 5364 O O . ASP B 1 217 ? -14.398 19.672 0.996 1 90.81 217 ASP B O 1
ATOM 5368 N N . GLY B 1 218 ? -14.375 21.422 -0.377 1 84.5 218 GLY B N 1
ATOM 5369 C CA . GLY B 1 218 ? -13.703 22.328 0.542 1 84.5 218 GLY B CA 1
ATOM 5370 C C . GLY B 1 218 ? -14.352 22.375 1.915 1 84.5 218 GLY B C 1
ATOM 5371 O O . GLY B 1 218 ? -13.68 22.156 2.928 1 84.5 218 GLY B O 1
ATOM 5372 N N . PRO B 1 219 ? -15.578 22.609 1.938 1 86.19 219 PRO B N 1
ATOM 5373 C CA . PRO B 1 219 ? -16.281 22.641 3.223 1 86.19 219 PRO B CA 1
ATOM 5374 C C . PRO B 1 219 ? -16.156 21.312 3.984 1 86.19 219 PRO B C 1
ATOM 5376 O O . PRO B 1 219 ? -15.953 21.328 5.199 1 86.19 219 PRO B O 1
ATOM 5379 N N . LEU B 1 220 ? -16.234 20.234 3.301 1 89.62 220 LEU B N 1
ATOM 5380 C CA . LEU B 1 220 ? -16.125 18.938 3.957 1 89.62 220 LEU B CA 1
ATOM 5381 C C . LEU B 1 220 ? -14.711 18.719 4.484 1 89.62 220 LEU B C 1
ATOM 5383 O O . LEU B 1 220 ? -14.531 18.125 5.555 1 89.62 220 LEU B O 1
ATOM 5387 N N . THR B 1 221 ? -13.711 19.203 3.762 1 88 221 THR B N 1
ATOM 5388 C CA . THR B 1 221 ? -12.32 19.062 4.188 1 88 221 THR B CA 1
ATOM 5389 C C . THR B 1 221 ? -12.086 19.797 5.504 1 88 221 THR B C 1
ATOM 5391 O O . THR B 1 221 ? -11.359 19.328 6.371 1 88 221 THR B O 1
ATOM 5394 N N . GLN B 1 222 ? -12.742 20.922 5.656 1 86.94 222 GLN B N 1
ATOM 5395 C CA . GLN B 1 222 ? -12.555 21.766 6.836 1 86.94 222 GLN B CA 1
ATOM 5396 C C . GLN B 1 222 ? -13.109 21.094 8.086 1 86.94 222 GLN B C 1
ATOM 5398 O O . GLN B 1 222 ? -12.695 21.406 9.203 1 86.94 222 GLN B O 1
ATOM 5403 N N . THR B 1 223 ? -13.969 20.141 7.848 1 92.56 223 THR B N 1
ATOM 5404 C CA . THR B 1 223 ? -14.523 19.406 8.984 1 92.56 223 THR B CA 1
ATOM 5405 C C . THR B 1 223 ? -13.82 18.062 9.164 1 92.56 223 THR B C 1
ATOM 5407 O O . THR B 1 223 ? -13.609 17.625 10.297 1 92.56 223 THR B O 1
ATOM 5410 N N . CYS B 1 224 ? -13.398 17.484 8.07 1 95.19 224 CYS B N 1
ATOM 5411 C CA . CYS B 1 224 ? -12.812 16.156 8.133 1 95.19 224 CYS B CA 1
ATOM 5412 C C . CYS B 1 224 ? -11.438 16.188 8.789 1 95.19 224 CYS B C 1
ATOM 5414 O O . CYS B 1 224 ? -11.125 15.328 9.617 1 95.19 224 CYS B O 1
ATOM 5416 N N . TYR B 1 225 ? -10.656 17.172 8.492 1 95.56 225 TYR B N 1
ATOM 5417 C CA . TYR B 1 225 ? -9.297 17.266 9.016 1 95.56 225 TYR B CA 1
ATOM 5418 C C . TYR B 1 225 ? -9.305 17.406 10.531 1 95.56 225 TYR B C 1
ATOM 5420 O O . TYR B 1 225 ? -8.695 16.609 11.242 1 95.56 225 TYR B O 1
ATOM 5428 N N . PRO B 1 226 ? -10.039 18.375 11.094 1 95.94 226 PRO B N 1
ATOM 5429 C CA . PRO B 1 226 ? -10.031 18.5 12.555 1 95.94 226 PRO B CA 1
ATOM 5430 C C . PRO B 1 226 ? -10.734 17.344 13.25 1 95.94 226 PRO B C 1
ATOM 5432 O O . PRO B 1 226 ? -10.352 16.969 14.359 1 95.94 226 PRO B O 1
ATOM 5435 N N . ASN B 1 227 ? -11.758 16.812 12.648 1 96.75 227 ASN B N 1
ATOM 5436 C CA . ASN B 1 227 ? -12.43 15.656 13.234 1 96.75 227 ASN B CA 1
ATOM 5437 C C . ASN B 1 227 ? -11.5 14.453 13.32 1 96.75 227 ASN B C 1
ATOM 5439 O O . ASN B 1 227 ? -11.461 13.766 14.344 1 96.75 227 ASN B O 1
ATOM 5443 N N . ALA B 1 228 ? -10.789 14.242 12.227 1 98.19 228 ALA B N 1
ATOM 5444 C CA . ALA B 1 228 ? -9.828 13.133 12.211 1 98.19 228 ALA B CA 1
ATOM 5445 C C . ALA B 1 228 ? -8.734 13.352 13.25 1 98.19 228 ALA B C 1
ATOM 5447 O O . ALA B 1 228 ? -8.297 12.398 13.906 1 98.19 228 ALA B O 1
ATOM 5448 N N . LEU B 1 229 ? -8.297 14.57 13.383 1 98.25 229 LEU B N 1
ATOM 5449 C CA . LEU B 1 229 ? -7.273 14.922 14.359 1 98.25 229 LEU B CA 1
ATOM 5450 C C . LEU B 1 229 ? -7.762 14.648 15.781 1 98.25 229 LEU B C 1
ATOM 5452 O O . LEU B 1 229 ? -7.062 14.016 16.578 1 98.25 229 LEU B O 1
ATOM 5456 N N . GLU B 1 230 ? -8.922 15.086 16.062 1 97.31 230 GLU B N 1
ATOM 5457 C CA . GLU B 1 230 ? -9.484 14.914 17.406 1 97.31 230 GLU B CA 1
ATOM 5458 C C . GLU B 1 230 ? -9.68 13.438 17.734 1 97.31 230 GLU B C 1
ATOM 5460 O O . GLU B 1 230 ? -9.32 12.984 18.828 1 97.31 230 GLU B O 1
ATOM 5465 N N . ARG B 1 231 ? -10.203 12.719 16.797 1 97.75 231 ARG B N 1
ATOM 5466 C CA . ARG B 1 231 ? -10.523 11.312 17.031 1 97.75 231 ARG B CA 1
ATOM 5467 C C . ARG B 1 231 ? -9.258 10.477 17.156 1 97.75 231 ARG B C 1
ATOM 5469 O O . ARG B 1 231 ? -9.188 9.562 17.984 1 97.75 231 ARG B O 1
ATOM 5476 N N . SER B 1 232 ? -8.273 10.711 16.328 1 98.75 232 SER B N 1
ATOM 5477 C CA . SER B 1 232 ? -7.02 9.969 16.406 1 98.75 232 SER B CA 1
ATOM 5478 C C . SER B 1 232 ? -6.254 10.32 17.672 1 98.75 232 SER B C 1
ATOM 5480 O O . SER B 1 232 ? -5.648 9.445 18.297 1 98.75 232 SER B O 1
ATOM 5482 N N . TYR B 1 233 ? -6.309 11.586 18.062 1 98.75 233 TYR B N 1
ATOM 5483 C CA . TYR B 1 233 ? -5.68 12.008 19.312 1 98.75 233 TYR B CA 1
ATOM 5484 C C . TYR B 1 233 ? -6.355 11.359 20.516 1 98.75 233 TYR B C 1
ATOM 5486 O O . TYR B 1 233 ? -5.68 10.875 21.422 1 98.75 233 TYR B O 1
ATOM 5494 N N . ASP B 1 234 ? -7.664 11.344 20.531 1 98.19 234 ASP B N 1
ATOM 5495 C CA . ASP B 1 234 ? -8.398 10.703 21.609 1 98.19 234 ASP B CA 1
ATOM 5496 C C . ASP B 1 234 ? -8.055 9.219 21.703 1 98.19 234 ASP B C 1
ATOM 5498 O O . ASP B 1 234 ? -7.859 8.688 22.797 1 98.19 234 ASP B O 1
ATOM 5502 N N . ALA B 1 235 ? -8.008 8.578 20.547 1 98.25 235 ALA B N 1
ATOM 5503 C CA . ALA B 1 235 ? -7.637 7.168 20.516 1 98.25 235 ALA B CA 1
ATOM 5504 C C . ALA B 1 235 ? -6.223 6.965 21.062 1 98.25 235 ALA B C 1
ATOM 5506 O O . ALA B 1 235 ? -5.977 6.035 21.828 1 98.25 235 ALA B O 1
ATOM 5507 N N . PHE B 1 236 ? -5.297 7.812 20.703 1 98.62 236 PHE B N 1
ATOM 5508 C CA . PHE B 1 236 ? -3.922 7.773 21.188 1 98.62 236 PHE B CA 1
ATOM 5509 C C . PHE B 1 236 ? -3.881 7.938 22.703 1 98.62 236 PHE B C 1
ATOM 5511 O O . PHE B 1 236 ? -3.225 7.16 23.391 1 98.62 236 PHE B O 1
ATOM 5518 N N . ARG B 1 237 ? -4.57 8.945 23.172 1 98.5 237 ARG B N 1
ATOM 5519 C CA . ARG B 1 237 ? -4.543 9.258 24.609 1 98.5 237 ARG B CA 1
ATOM 5520 C C . ARG B 1 237 ? -5.102 8.102 25.422 1 98.5 237 ARG B C 1
ATOM 5522 O O . ARG B 1 237 ? -4.57 7.777 26.5 1 98.5 237 ARG B O 1
ATOM 5529 N N . THR B 1 238 ? -6.125 7.508 24.938 1 97.81 238 THR B N 1
ATOM 5530 C CA . THR B 1 238 ? -6.715 6.375 25.641 1 97.81 238 THR B CA 1
ATOM 5531 C C . THR B 1 238 ? -5.727 5.215 25.719 1 97.81 238 THR B C 1
ATOM 5533 O O . THR B 1 238 ? -5.512 4.652 26.797 1 97.81 238 THR B O 1
ATOM 5536 N N . LYS B 1 239 ? -5.09 4.914 24.641 1 96.81 239 LYS B N 1
ATOM 5537 C CA . LYS B 1 239 ? -4.137 3.809 24.594 1 96.81 239 LYS B CA 1
ATOM 5538 C C . LYS B 1 239 ? -2.889 4.129 25.406 1 96.81 239 LYS B C 1
ATOM 5540 O O . LYS B 1 239 ? -2.352 3.26 26.109 1 96.81 239 LYS B O 1
ATOM 5545 N N . GLU B 1 240 ? -2.455 5.344 25.281 1 97.06 240 GLU B N 1
ATOM 5546 C CA . GLU B 1 240 ? -1.265 5.766 26 1 97.06 240 GLU B CA 1
ATOM 5547 C C . GLU B 1 240 ? -1.511 5.766 27.516 1 97.06 240 GLU B C 1
ATOM 5549 O O . GLU B 1 240 ? -0.639 5.371 28.297 1 97.06 240 GLU B O 1
ATOM 5554 N N . ALA B 1 241 ? -2.686 6.219 27.906 1 96.94 241 ALA B N 1
ATOM 5555 C CA . ALA B 1 241 ? -3.043 6.195 29.328 1 96.94 241 ALA B CA 1
ATOM 5556 C C . ALA B 1 241 ? -3.006 4.77 29.875 1 96.94 241 ALA B C 1
ATOM 5558 O O . ALA B 1 241 ? -2.506 4.539 30.969 1 96.94 241 ALA B O 1
ATOM 5559 N N . LYS B 1 242 ? -3.465 3.869 29.109 1 94.38 242 LYS B N 1
ATOM 5560 C CA . LYS B 1 242 ? -3.441 2.469 29.516 1 94.38 242 LYS B CA 1
ATOM 5561 C C . LYS B 1 242 ? -2.012 1.949 29.625 1 94.38 242 LYS B C 1
ATOM 5563 O O . LYS B 1 242 ? -1.672 1.233 30.562 1 94.38 242 LYS B O 1
ATOM 5568 N N . ARG B 1 243 ? -1.232 2.307 28.656 1 92.31 243 ARG B N 1
ATOM 5569 C CA . ARG B 1 243 ? 0.167 1.896 28.672 1 92.31 243 ARG B CA 1
ATOM 5570 C C . ARG B 1 243 ? 0.883 2.418 29.906 1 92.31 243 ARG B C 1
ATOM 5572 O O . ARG B 1 243 ? 1.754 1.743 30.453 1 92.31 243 ARG B O 1
ATOM 5579 N N . LEU B 1 244 ? 0.423 3.596 30.344 1 92.19 244 LEU B N 1
ATOM 5580 C CA . LEU B 1 244 ? 1.056 4.238 31.5 1 92.19 244 LEU B CA 1
ATOM 5581 C C . LEU B 1 244 ? 0.48 3.707 32.812 1 92.19 244 LEU B C 1
ATOM 5583 O O . LEU B 1 244 ? 0.909 4.113 33.875 1 92.19 244 LEU B O 1
ATOM 5587 N N . GLY B 1 245 ? -0.484 2.838 32.812 1 90.75 245 GLY B N 1
ATOM 5588 C CA . GLY B 1 245 ? -0.945 2.164 34.031 1 90.75 245 GLY B CA 1
ATOM 5589 C C . GLY B 1 245 ? -2.369 2.527 34.406 1 90.75 245 GLY B C 1
ATOM 5590 O O . GLY B 1 245 ? -2.904 2.018 35.375 1 90.75 245 GLY B O 1
ATOM 5591 N N . ASP B 1 246 ? -2.998 3.414 33.625 1 91.88 246 ASP B N 1
ATOM 5592 C CA . ASP B 1 246 ? -4.398 3.746 33.875 1 91.88 246 ASP B CA 1
ATOM 5593 C C . ASP B 1 246 ? -5.328 2.771 33.156 1 91.88 246 ASP B C 1
ATOM 5595 O O . ASP B 1 246 ? -5.715 3.01 32 1 91.88 246 ASP B O 1
ATOM 5599 N N . ALA B 1 247 ? -5.805 1.878 33.781 1 86.69 247 ALA B N 1
ATOM 5600 C CA . ALA B 1 247 ? -6.574 0.787 33.188 1 86.69 247 ALA B CA 1
ATOM 5601 C C . ALA B 1 247 ? -7.824 1.313 32.5 1 86.69 247 ALA B C 1
ATOM 5603 O O . ALA B 1 247 ? -8.305 0.711 31.531 1 86.69 247 ALA B O 1
ATOM 5604 N N . LYS B 1 248 ? -8.305 2.436 33 1 90.31 248 LYS B N 1
ATOM 5605 C CA . LYS B 1 248 ? -9.539 2.971 32.438 1 90.31 248 LYS B CA 1
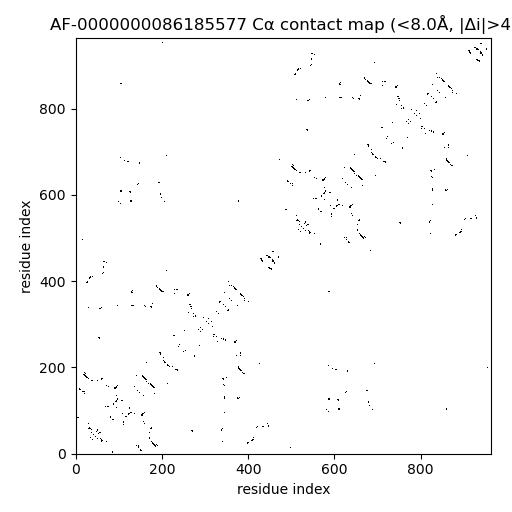ATOM 5606 C C . LYS B 1 248 ? -9.273 3.754 31.141 1 90.31 248 LYS B C 1
ATOM 5608 O O . LYS B 1 248 ? -10.195 4.043 30.391 1 90.31 248 LYS B O 1
ATOM 5613 N N . GLY B 1 249 ? -8.047 4.102 30.922 1 93.69 249 GLY B N 1
ATOM 5614 C CA . GLY B 1 249 ? -7.691 4.879 29.75 1 93.69 249 GLY B CA 1
ATOM 5615 C C . GLY B 1 249 ? -8.188 6.309 29.797 1 93.69 249 GLY B C 1
ATOM 5616 O O . GLY B 1 249 ? -8.672 6.844 28.797 1 93.69 249 GLY B O 1
ATOM 5617 N N . ASP B 1 250 ? -8.102 6.922 30.938 1 95.12 250 ASP B N 1
ATOM 5618 C CA . ASP B 1 250 ? -8.547 8.305 31.094 1 95.12 250 ASP B CA 1
ATOM 5619 C C . ASP B 1 250 ? -7.664 9.266 30.297 1 95.12 250 ASP B C 1
ATOM 5621 O O . ASP B 1 250 ? -6.473 9.406 30.594 1 95.12 250 ASP B O 1
ATOM 5625 N N . LYS B 1 251 ? -8.227 10.023 29.484 1 94.5 251 LYS B N 1
ATOM 5626 C CA . LYS B 1 251 ? -7.512 10.883 28.531 1 94.5 251 LYS B CA 1
ATOM 5627 C C . LYS B 1 251 ? -6.836 12.047 29.25 1 94.5 251 LYS B C 1
ATOM 5629 O O . LYS B 1 251 ? -5.922 12.672 28.719 1 94.5 251 LYS B O 1
ATOM 5634 N N . LYS B 1 252 ? -7.23 12.352 30.484 1 94.12 252 LYS B N 1
ATOM 5635 C CA . LYS B 1 252 ? -6.613 13.453 31.219 1 94.12 252 LYS B CA 1
ATOM 5636 C C . LYS B 1 252 ? -5.16 13.133 31.562 1 94.12 252 LYS B C 1
ATOM 5638 O O . LYS B 1 252 ? -4.379 14.039 31.859 1 94.12 252 LYS B O 1
ATOM 5643 N N . ALA B 1 253 ? -4.812 11.859 31.422 1 94.94 253 ALA B N 1
ATOM 5644 C CA . ALA B 1 253 ? -3.469 11.414 31.797 1 94.94 253 ALA B CA 1
ATOM 5645 C C . ALA B 1 253 ? -2.445 11.828 30.75 1 94.94 253 ALA B C 1
ATOM 5647 O O . ALA B 1 253 ? -1.242 11.852 31.016 1 94.94 253 ALA B O 1
ATOM 5648 N N . VAL B 1 254 ? -2.895 12.125 29.562 1 97.12 254 VAL B N 1
ATOM 5649 C CA . VAL B 1 254 ? -2.021 12.484 28.453 1 97.12 254 VAL B CA 1
ATOM 5650 C C . VAL B 1 254 ? -2.521 13.766 27.797 1 97.12 254 VAL B C 1
ATOM 5652 O O . VAL B 1 254 ? -3.65 13.82 27.297 1 97.12 254 VAL B O 1
ATOM 5655 N N . THR B 1 255 ? -1.685 14.781 27.781 1 97.31 255 THR B N 1
ATOM 5656 C CA . THR B 1 255 ? -2.066 16.094 27.25 1 97.31 255 THR B CA 1
ATOM 5657 C C . THR B 1 255 ? -0.982 16.641 26.328 1 97.31 255 THR B C 1
ATOM 5659 O O . THR B 1 255 ? 0.077 16.031 26.188 1 97.31 255 THR B O 1
ATOM 5662 N N . LEU B 1 256 ? -1.213 17.812 25.781 1 97.81 256 LEU B N 1
ATOM 5663 C CA . LEU B 1 256 ? -0.262 18.453 24.891 1 97.81 256 LEU B CA 1
ATOM 5664 C C . LEU B 1 256 ? 1.034 18.781 25.609 1 97.81 256 LEU B C 1
ATOM 5666 O O . LEU B 1 256 ? 2.088 18.922 24.984 1 97.81 256 LEU B O 1
ATOM 5670 N N . SER B 1 257 ? 0.967 18.891 26.922 1 96.88 257 SER B N 1
ATOM 5671 C CA . SER B 1 257 ? 2.146 19.203 27.719 1 96.88 257 SER B CA 1
ATOM 5672 C C . SER B 1 257 ? 3.135 18.047 27.734 1 96.88 257 SER B C 1
ATOM 5674 O O . SER B 1 257 ? 4.297 18.219 28.109 1 96.88 257 SER B O 1
ATOM 5676 N N . ASP B 1 258 ? 2.676 16.875 27.328 1 97.81 258 ASP B N 1
ATOM 5677 C CA . ASP B 1 258 ? 3.521 15.688 27.328 1 97.81 258 ASP B CA 1
ATOM 5678 C C . ASP B 1 258 ? 4.402 15.633 26.078 1 97.81 258 ASP B C 1
ATOM 5680 O O . ASP B 1 258 ? 5.273 14.766 25.969 1 97.81 258 ASP B O 1
ATOM 5684 N N . PHE B 1 259 ? 4.234 16.594 25.172 1 98.69 259 PHE B N 1
ATOM 5685 C CA . PHE B 1 259 ? 5.016 16.656 23.953 1 98.69 259 PHE B CA 1
ATOM 5686 C C . PHE B 1 259 ? 5.824 17.953 23.891 1 98.69 259 PHE B C 1
ATOM 5688 O O . PHE B 1 259 ? 5.305 19.031 24.203 1 98.69 259 PHE B O 1
ATOM 5695 N N . ASP B 1 260 ? 7.055 17.859 23.531 1 98.81 260 ASP B N 1
ATOM 5696 C CA . ASP B 1 260 ? 7.922 19.016 23.422 1 98.81 260 ASP B CA 1
ATOM 5697 C C . ASP B 1 260 ? 7.742 19.719 22.078 1 98.81 260 ASP B C 1
ATOM 5699 O O . ASP B 1 260 ? 7.867 20.953 22 1 98.81 260 ASP B O 1
ATOM 5703 N N . TYR B 1 261 ? 7.527 18.953 21.047 1 98.88 261 TYR B N 1
ATOM 5704 C CA . TYR B 1 261 ? 7.262 19.453 19.703 1 98.88 261 TYR B CA 1
ATOM 5705 C C . TYR B 1 261 ? 6.102 18.703 19.047 1 98.88 261 TYR B C 1
ATOM 5707 O O . TYR B 1 261 ? 5.684 17.656 19.547 1 98.88 261 TYR B O 1
ATOM 5715 N N . ALA B 1 262 ? 5.559 19.297 18 1 98.88 262 ALA B N 1
ATOM 5716 C CA . ALA B 1 262 ? 4.48 18.641 17.25 1 98.88 262 ALA B CA 1
ATOM 5717 C C . ALA B 1 262 ? 4.613 18.922 15.758 1 98.88 262 ALA B C 1
ATOM 5719 O O . ALA B 1 262 ? 4.859 20.047 15.344 1 98.88 262 ALA B O 1
ATOM 5720 N N . CYS B 1 263 ? 4.582 17.875 14.992 1 98.94 263 CYS B N 1
ATOM 5721 C CA . CYS B 1 263 ? 4.57 17.938 13.531 1 98.94 263 CYS B CA 1
ATOM 5722 C C . CYS B 1 263 ? 3.219 17.5 12.977 1 98.94 263 CYS B C 1
ATOM 5724 O O . CYS B 1 263 ? 2.652 16.5 13.438 1 98.94 263 CYS B O 1
ATOM 5726 N N . PHE B 1 264 ? 2.682 18.281 12.047 1 98.81 264 PHE B N 1
ATOM 5727 C CA . PHE B 1 264 ? 1.381 17.984 11.453 1 98.81 264 PHE B CA 1
ATOM 5728 C C . PHE B 1 264 ? 1.498 17.828 9.945 1 98.81 264 PHE B C 1
ATOM 5730 O O . PHE B 1 264 ? 2.285 18.516 9.297 1 98.81 264 PHE B O 1
ATOM 5737 N N . HIS B 1 265 ? 0.737 16.812 9.406 1 98.56 265 HIS B N 1
ATOM 5738 C CA . HIS B 1 265 ? 0.406 16.984 8 1 98.56 265 HIS B CA 1
ATOM 5739 C C . HIS B 1 265 ? -0.195 18.359 7.734 1 98.56 265 HIS B C 1
ATOM 5741 O O . HIS B 1 265 ? -1.132 18.766 8.422 1 98.56 265 HIS B O 1
ATOM 5747 N N . SER B 1 266 ? 0.308 19.016 6.699 1 97.25 266 SER B N 1
ATOM 5748 C CA . SER B 1 266 ? -0.064 20.406 6.496 1 97.25 266 SER B CA 1
ATOM 5749 C C . SER B 1 266 ? -0.621 20.625 5.094 1 97.25 266 SER B C 1
ATOM 5751 O O . SER B 1 266 ? 0.127 20.953 4.168 1 97.25 266 SER B O 1
ATOM 5753 N N . PRO B 1 267 ? -1.961 20.594 5.016 1 93.62 267 PRO B N 1
ATOM 5754 C CA . PRO B 1 267 ? -2.494 21.109 3.756 1 93.62 267 PRO B CA 1
ATOM 5755 C C . PRO B 1 267 ? -2.109 22.578 3.516 1 93.62 267 PRO B C 1
ATOM 5757 O O . PRO B 1 267 ? -1.776 22.953 2.389 1 93.62 267 PRO B O 1
ATOM 5760 N N . TYR B 1 268 ? -2.207 23.375 4.551 1 93.38 268 TYR B N 1
ATOM 5761 C CA . TYR B 1 268 ? -1.709 24.734 4.625 1 93.38 268 TYR B CA 1
ATOM 5762 C C . TYR B 1 268 ? -1.538 25.172 6.078 1 93.38 268 TYR B C 1
ATOM 5764 O O . TYR B 1 268 ? -2.08 24.547 6.988 1 93.38 268 TYR B O 1
ATOM 5772 N N . GLY B 1 269 ? -0.842 26.203 6.328 1 94.25 269 GLY B N 1
ATOM 5773 C CA . GLY B 1 269 ? -0.37 26.578 7.648 1 94.25 269 GLY B CA 1
ATOM 5774 C C . GLY B 1 269 ? -1.495 26.875 8.625 1 94.25 269 GLY B C 1
ATOM 5775 O O . GLY B 1 269 ? -1.453 26.453 9.781 1 94.25 269 GLY B O 1
ATOM 5776 N N . LYS B 1 270 ? -2.477 27.594 8.211 1 93.69 270 LYS B N 1
ATOM 5777 C CA . LYS B 1 270 ? -3.566 28.016 9.086 1 93.69 270 LYS B CA 1
ATOM 5778 C C . LYS B 1 270 ? -4.355 26.812 9.602 1 93.69 270 LYS B C 1
ATOM 5780 O O . LYS B 1 270 ? -4.848 26.828 10.734 1 93.69 270 LYS B O 1
ATOM 5785 N N . LEU B 1 271 ? -4.504 25.844 8.758 1 94.5 271 LEU B N 1
ATOM 5786 C CA . LEU B 1 271 ? -5.219 24.641 9.18 1 94.5 271 LEU B CA 1
ATOM 5787 C C . LEU B 1 271 ? -4.477 23.938 10.312 1 94.5 271 LEU B C 1
ATOM 5789 O O . LEU B 1 271 ? -5.102 23.391 11.219 1 94.5 271 LEU B O 1
ATOM 5793 N N . VAL B 1 272 ? -3.172 23.938 10.258 1 97.25 272 VAL B N 1
ATOM 5794 C CA . VAL B 1 272 ? -2.34 23.344 11.305 1 97.25 272 VAL B CA 1
ATOM 5795 C C . VAL B 1 272 ? -2.525 24.109 12.609 1 97.25 272 VAL B C 1
ATOM 5797 O O . VAL B 1 272 ? -2.637 23.5 13.68 1 97.25 272 VAL B O 1
ATOM 5800 N N . GLN B 1 273 ? -2.541 25.422 12.516 1 96.88 273 GLN B N 1
ATOM 5801 C CA . GLN B 1 273 ? -2.756 26.234 13.703 1 96.88 273 GLN B CA 1
ATOM 5802 C C . GLN B 1 273 ? -4.102 25.922 14.352 1 96.88 273 GLN B C 1
ATOM 5804 O O . GLN B 1 273 ? -4.18 25.734 15.57 1 96.88 273 GLN B O 1
ATOM 5809 N N . LYS B 1 274 ? -5.133 25.859 13.539 1 95.88 274 LYS B N 1
ATOM 5810 C CA . LYS B 1 274 ? -6.461 25.5 14.023 1 95.88 274 LYS B CA 1
ATOM 5811 C C . LYS B 1 274 ? -6.469 24.094 14.617 1 95.88 274 LYS B C 1
ATOM 5813 O O . LYS B 1 274 ? -7.16 23.828 15.602 1 95.88 274 LYS B O 1
ATOM 5818 N N . GLY B 1 275 ? -5.727 23.234 13.938 1 97.31 275 GLY B N 1
ATOM 5819 C CA . GLY B 1 275 ? -5.621 21.875 14.43 1 97.31 275 GLY B CA 1
ATOM 5820 C C . GLY B 1 275 ? -5.012 21.781 15.812 1 97.31 275 GLY B C 1
ATOM 5821 O O . GLY B 1 275 ? -5.52 21.062 16.672 1 97.31 275 GLY B O 1
ATOM 5822 N N . TYR B 1 276 ? -3.904 22.484 16.031 1 98.31 276 TYR B N 1
ATOM 5823 C CA . TYR B 1 276 ? -3.27 22.484 17.344 1 98.31 276 TYR B CA 1
ATOM 5824 C C . TYR B 1 276 ? -4.211 23.031 18.406 1 98.31 276 TYR B C 1
ATOM 5826 O O . TYR B 1 276 ? -4.273 22.516 19.516 1 98.31 276 TYR B O 1
ATOM 5834 N N . ALA B 1 277 ? -4.934 24.078 18.062 1 98.06 277 ALA B N 1
ATOM 5835 C CA . ALA B 1 277 ? -5.93 24.656 18.953 1 98.06 277 ALA B CA 1
ATOM 5836 C C . ALA B 1 277 ? -7.016 23.641 19.297 1 98.06 277 ALA B C 1
ATOM 5838 O O . ALA B 1 277 ? -7.512 23.594 20.422 1 98.06 277 ALA B O 1
ATOM 5839 N N . ARG B 1 278 ? -7.398 22.859 18.328 1 97.25 278 ARG B N 1
ATOM 5840 C CA . ARG B 1 278 ? -8.406 21.812 18.531 1 97.25 278 ARG B CA 1
ATOM 5841 C C . ARG B 1 278 ? -7.934 20.781 19.547 1 97.25 278 ARG B C 1
ATOM 5843 O O . ARG B 1 278 ? -8.727 20.297 20.359 1 97.25 278 ARG B O 1
ATOM 5850 N N . LEU B 1 279 ? -6.672 20.422 19.484 1 98.31 279 LEU B N 1
ATOM 5851 C CA . LEU B 1 279 ? -6.117 19.484 20.469 1 98.31 279 LEU B CA 1
ATOM 5852 C C . LEU B 1 279 ? -6.199 20.078 21.875 1 98.31 279 LEU B C 1
ATOM 5854 O O . LEU B 1 279 ? -6.484 19.359 22.844 1 98.31 279 LEU B O 1
ATOM 5858 N N . MET B 1 280 ? -5.902 21.375 22 1 97.94 280 MET B N 1
ATOM 5859 C CA . MET B 1 280 ? -6.02 22.062 23.281 1 97.94 280 MET B CA 1
ATOM 5860 C C . MET B 1 280 ? -7.457 22.016 23.781 1 97.94 280 MET B C 1
ATOM 5862 O O . MET B 1 280 ? -7.691 21.828 24.984 1 97.94 280 MET B O 1
ATOM 5866 N N . TYR B 1 281 ? -8.375 22.188 22.922 1 97.88 281 TYR B N 1
ATOM 5867 C CA . TYR B 1 281 ? -9.789 22.062 23.266 1 97.88 281 TYR B CA 1
ATOM 5868 C C . TYR B 1 281 ? -10.086 20.672 23.812 1 97.88 281 TYR B C 1
ATOM 5870 O O . TYR B 1 281 ? -10.82 20.516 24.797 1 97.88 281 TYR B O 1
ATOM 5878 N N . ASN B 1 282 ? -9.539 19.641 23.219 1 97.12 282 ASN B N 1
ATOM 5879 C CA . ASN B 1 282 ? -9.711 18.281 23.703 1 97.12 282 ASN B CA 1
ATOM 5880 C C . ASN B 1 282 ? -9.148 18.109 25.125 1 97.12 282 ASN B C 1
ATOM 5882 O O . ASN B 1 282 ? -9.742 17.406 25.953 1 97.12 282 ASN B O 1
ATOM 5886 N N . ASP B 1 283 ? -7.992 18.688 25.312 1 97.62 283 ASP B N 1
ATOM 5887 C CA . ASP B 1 283 ? -7.426 18.656 26.656 1 97.62 283 ASP B CA 1
ATOM 5888 C C . ASP B 1 283 ? -8.375 19.312 27.656 1 97.62 283 ASP B C 1
ATOM 5890 O O . ASP B 1 283 ? -8.547 18.812 28.781 1 97.62 283 ASP B O 1
ATOM 5894 N N . TYR B 1 284 ? -8.977 20.453 27.281 1 97.38 284 TYR B N 1
ATOM 5895 C CA . TYR B 1 284 ? -9.945 21.156 28.125 1 97.38 284 TYR B CA 1
ATOM 5896 C C . TYR B 1 284 ? -11.125 20.25 28.453 1 97.38 284 TYR B C 1
ATOM 5898 O O . TYR B 1 284 ? -11.539 20.156 29.609 1 97.38 284 TYR B O 1
ATOM 5906 N N . LEU B 1 285 ? -11.625 19.5 27.438 1 96.75 285 LEU B N 1
ATOM 5907 C CA . LEU B 1 285 ? -12.781 18.641 27.641 1 96.75 285 LEU B CA 1
ATOM 5908 C C . LEU B 1 285 ? -12.469 17.547 28.656 1 96.75 285 LEU B C 1
ATOM 5910 O O . LEU B 1 285 ? -13.352 17.125 29.406 1 96.75 285 LEU B O 1
ATOM 5914 N N . SER B 1 286 ? -11.242 17.125 28.672 1 95.75 286 SER B N 1
ATOM 5915 C CA . SER B 1 286 ? -10.859 16.016 29.547 1 95.75 286 SER B CA 1
ATOM 5916 C C . SER B 1 286 ? -10.57 16.516 30.953 1 95.75 286 SER B C 1
ATOM 5918 O O . SER B 1 286 ? -10.648 15.758 31.922 1 95.75 286 SER B O 1
ATOM 5920 N N . ASN B 1 287 ? -10.188 17.812 31.094 1 96.12 287 ASN B N 1
ATOM 5921 C CA . ASN B 1 287 ? -9.875 18.406 32.375 1 96.12 287 ASN B CA 1
ATOM 5922 C C . ASN B 1 287 ? -10.203 19.891 32.406 1 96.12 287 ASN B C 1
ATOM 5924 O O . ASN B 1 287 ? -9.305 20.734 32.531 1 96.12 287 ASN B O 1
ATOM 5928 N N . PRO B 1 288 ? -11.453 20.203 32.469 1 96 288 PRO B N 1
ATOM 5929 C CA . PRO B 1 288 ? -11.875 21.594 32.312 1 96 288 PRO B CA 1
ATOM 5930 C C . PRO B 1 288 ? -11.484 22.469 33.5 1 96 288 PRO B C 1
ATOM 5932 O O . PRO B 1 288 ? -11.453 23.688 33.406 1 96 288 PRO B O 1
ATOM 5935 N N . THR B 1 289 ? -11.141 21.906 34.656 1 95.44 289 THR B N 1
ATOM 5936 C CA . THR B 1 289 ? -10.883 22.656 35.875 1 95.44 289 THR B CA 1
ATOM 5937 C C . THR B 1 289 ? -9.391 22.953 36 1 95.44 289 THR B C 1
ATOM 5939 O O . THR B 1 289 ? -8.977 23.641 36.938 1 95.44 289 THR B O 1
ATOM 5942 N N . ALA B 1 290 ? -8.641 22.453 35.094 1 95.69 290 ALA B N 1
ATOM 5943 C CA . ALA B 1 290 ? -7.215 22.75 35.156 1 95.69 290 ALA B CA 1
ATOM 5944 C C . ALA B 1 290 ? -6.957 24.25 35.094 1 95.69 290 ALA B C 1
ATOM 5946 O O . ALA B 1 290 ? -7.656 24.984 34.406 1 95.69 290 ALA B O 1
ATOM 5947 N N . GLU B 1 291 ? -5.871 24.734 35.719 1 96.31 291 GLU B N 1
ATOM 5948 C CA . GLU B 1 291 ? -5.555 26.141 35.844 1 96.31 291 GLU B CA 1
ATOM 5949 C C . GLU B 1 291 ? -5.359 26.797 34.5 1 96.31 291 GLU B C 1
ATOM 5951 O O . GLU B 1 291 ? -5.738 27.953 34.281 1 96.31 291 GLU B O 1
ATOM 5956 N N . ARG B 1 292 ? -4.836 26.156 33.562 1 94.94 292 ARG B N 1
ATOM 5957 C CA . ARG B 1 292 ? -4.531 26.703 32.25 1 94.94 292 ARG B CA 1
ATOM 5958 C C . ARG B 1 292 ? -5.809 27.062 31.516 1 94.94 292 ARG B C 1
ATOM 5960 O O . ARG B 1 292 ? -5.773 27.828 30.547 1 94.94 292 ARG B O 1
ATOM 5967 N N . PHE B 1 293 ? -6.961 26.516 32 1 97.19 293 PHE B N 1
ATOM 5968 C CA . PHE B 1 293 ? -8.219 26.75 31.312 1 97.19 293 PHE B CA 1
ATOM 5969 C C . PHE B 1 293 ? -9.117 27.703 32.094 1 97.19 293 PHE B C 1
ATOM 5971 O O . PHE B 1 293 ? -10.312 27.812 31.812 1 97.19 293 PHE B O 1
ATOM 5978 N N . SER B 1 294 ? -8.586 28.375 33.031 1 96.12 294 SER B N 1
ATOM 5979 C CA . SER B 1 294 ? -9.359 29.219 33.938 1 96.12 294 SER B CA 1
ATOM 5980 C C . SER B 1 294 ? -10.055 30.344 33.188 1 96.12 294 SER B C 1
ATOM 5982 O O . SER B 1 294 ? -11.133 30.797 33.594 1 96.12 294 SER B O 1
ATOM 5984 N N . ALA B 1 295 ? -9.523 30.766 32.062 1 95.31 295 ALA B N 1
ATOM 5985 C CA . ALA B 1 295 ? -10.07 31.891 31.312 1 95.31 295 ALA B CA 1
ATOM 5986 C C . ALA B 1 295 ? -11.094 31.422 30.281 1 95.31 295 ALA B C 1
ATOM 5988 O O . ALA B 1 295 ? -11.766 32.25 29.656 1 95.31 295 ALA B O 1
ATOM 5989 N N . ILE B 1 296 ? -11.273 30.109 30.156 1 97.38 296 ILE B N 1
ATOM 5990 C CA . ILE B 1 296 ? -12.172 29.547 29.156 1 97.38 296 ILE B CA 1
ATOM 5991 C C . ILE B 1 296 ? -13.602 29.547 29.688 1 97.38 296 ILE B C 1
ATOM 5993 O O . ILE B 1 296 ? -13.859 29.047 30.781 1 97.38 296 ILE B O 1
ATOM 5997 N N . PRO B 1 297 ? -14.539 30.109 28.875 1 95.19 297 PRO B N 1
ATOM 5998 C CA . PRO B 1 297 ? -15.938 30.078 29.312 1 95.19 297 PRO B CA 1
ATOM 5999 C C . PRO B 1 297 ? -16.438 28.672 29.609 1 95.19 297 PRO B C 1
ATOM 6001 O O . PRO B 1 297 ? -16.25 27.766 28.812 1 95.19 297 PRO B O 1
ATOM 6004 N N . SER B 1 298 ? -17.156 28.547 30.625 1 92.75 298 SER B N 1
ATOM 6005 C CA . SER B 1 298 ? -17.594 27.234 31.094 1 92.75 298 SER B CA 1
ATOM 6006 C C . SER B 1 298 ? -18.672 26.656 30.188 1 92.75 298 SER B C 1
ATOM 6008 O O . SER B 1 298 ? -18.828 25.438 30.078 1 92.75 298 SER B O 1
ATOM 6010 N N . HIS B 1 299 ? -19.375 27.5 29.5 1 94.19 299 HIS B N 1
ATOM 6011 C CA . HIS B 1 299 ? -20.484 27.031 28.672 1 94.19 299 HIS B CA 1
ATOM 6012 C C . HIS B 1 299 ? -19.969 26.219 27.484 1 94.19 299 HIS B C 1
ATOM 6014 O O . HIS B 1 299 ? -20.75 25.5 26.844 1 94.19 299 HIS B O 1
ATOM 6020 N N . PHE B 1 300 ? -18.656 26.266 27.172 1 96.19 300 PHE B N 1
ATOM 6021 C CA . PHE B 1 300 ? -18.078 25.469 26.109 1 96.19 300 PHE B CA 1
ATOM 6022 C C . PHE B 1 300 ? -18.25 23.969 26.391 1 96.19 300 PHE B C 1
ATOM 6024 O O . PHE B 1 300 ? -18.281 23.156 25.469 1 96.19 300 PHE B O 1
ATOM 6031 N N . LEU B 1 301 ? -18.391 23.594 27.625 1 94.75 301 LEU B N 1
ATOM 6032 C CA . LEU B 1 301 ? -18.547 22.203 28.031 1 94.75 301 LEU B CA 1
ATOM 6033 C C . LEU B 1 301 ? -19.938 21.688 27.656 1 94.75 301 LEU B C 1
ATOM 6035 O O . LEU B 1 301 ? -20.141 20.469 27.547 1 94.75 301 LEU B O 1
ATOM 6039 N N . ASP B 1 302 ? -20.875 22.594 27.422 1 94.44 302 ASP B N 1
ATOM 6040 C CA . ASP B 1 302 ? -22.25 22.203 27.156 1 94.44 302 ASP B CA 1
ATOM 6041 C C . ASP B 1 302 ? -22.5 22 25.672 1 94.44 302 ASP B C 1
ATOM 6043 O O . ASP B 1 302 ? -23.531 21.469 25.266 1 94.44 302 ASP B O 1
ATOM 6047 N N . LEU B 1 303 ? -21.531 22.344 24.938 1 95.81 303 LEU B N 1
ATOM 6048 C CA . LEU B 1 303 ? -21.688 22.266 23.484 1 95.81 303 LEU B CA 1
ATOM 6049 C C . LEU B 1 303 ? -21.531 20.828 23.016 1 95.81 303 LEU B C 1
ATOM 6051 O O . LEU B 1 303 ? -20.688 20.078 23.531 1 95.81 303 LEU B O 1
ATOM 6055 N N . GLU B 1 304 ? -22.375 20.484 21.984 1 94.31 304 GLU B N 1
ATOM 6056 C CA . GLU B 1 304 ? -22.125 19.219 21.297 1 94.31 304 GLU B CA 1
ATOM 6057 C C . GLU B 1 304 ? -20.797 19.25 20.547 1 94.31 304 GLU B C 1
ATOM 6059 O O . GLU B 1 304 ? -20.547 20.156 19.75 1 94.31 304 GLU B O 1
ATOM 6064 N N . ARG B 1 305 ? -20.031 18.297 20.812 1 90.75 305 ARG B N 1
ATOM 6065 C CA . ARG B 1 305 ? -18.656 18.297 20.312 1 90.75 305 ARG B CA 1
ATOM 6066 C C . ARG B 1 305 ? -18.625 18.453 18.797 1 90.75 305 ARG B C 1
ATOM 6068 O O . ARG B 1 305 ? -17.828 19.219 18.25 1 90.75 305 ARG B O 1
ATOM 6075 N N . SER B 1 306 ? -19.484 17.766 18.047 1 89.12 306 SER B N 1
ATOM 6076 C CA . SER B 1 306 ? -19.5 17.797 16.594 1 89.12 306 SER B CA 1
ATOM 6077 C C . SER B 1 306 ? -19.812 19.203 16.094 1 89.12 306 SER B C 1
ATOM 6079 O O . SER B 1 306 ? -19.328 19.609 15.031 1 89.12 306 SER B O 1
ATOM 6081 N N . SER B 1 307 ? -20.531 19.922 16.875 1 91.19 307 SER B N 1
ATOM 6082 C CA . SER B 1 307 ? -20.953 21.266 16.469 1 91.19 307 SER B CA 1
ATOM 6083 C C . SER B 1 307 ? -19.812 22.266 16.672 1 91.19 307 SER B C 1
ATOM 6085 O O . SER B 1 307 ? -19.875 23.375 16.125 1 91.19 307 SER B O 1
ATOM 6087 N N . THR B 1 308 ? -18.812 21.828 17.359 1 93.62 308 THR B N 1
ATOM 6088 C CA . THR B 1 308 ? -17.75 22.781 17.703 1 93.62 308 THR B CA 1
ATOM 6089 C C . THR B 1 308 ? -16.672 22.781 16.625 1 93.62 308 THR B C 1
ATOM 6091 O O . THR B 1 308 ? -15.805 23.656 16.625 1 93.62 308 THR B O 1
ATOM 6094 N N . LEU B 1 309 ? -16.734 21.969 15.68 1 91.75 309 LEU B N 1
ATOM 6095 C CA . LEU B 1 309 ? -15.695 21.844 14.656 1 91.75 309 LEU B CA 1
ATOM 6096 C C . LEU B 1 309 ? -15.594 23.141 13.844 1 91.75 309 LEU B C 1
ATOM 6098 O O . LEU B 1 309 ? -14.5 23.531 13.414 1 91.75 309 LEU B O 1
ATOM 6102 N N . LEU B 1 310 ? -16.766 23.781 13.68 1 90.25 310 LEU B N 1
ATOM 6103 C CA . LEU B 1 310 ? -16.781 25 12.883 1 90.25 310 LEU B CA 1
ATOM 6104 C C . LEU B 1 310 ? -17.219 26.188 13.727 1 90.25 310 LEU B C 1
ATOM 6106 O O . LEU B 1 310 ? -17.562 27.25 13.188 1 90.25 310 LEU B O 1
ATOM 6110 N N . ASN B 1 311 ? -17.25 26.016 15.016 1 95.25 311 ASN B N 1
ATOM 6111 C CA . ASN B 1 311 ? -17.656 27.094 15.914 1 95.25 311 ASN B CA 1
ATOM 6112 C C . ASN B 1 311 ? -16.562 28.141 16.062 1 95.25 311 ASN B C 1
ATOM 6114 O O . ASN B 1 311 ? -15.531 27.875 16.688 1 95.25 311 ASN B O 1
ATOM 6118 N N . LYS B 1 312 ? -16.844 29.328 15.695 1 95.44 312 LYS B N 1
ATOM 6119 C CA . LYS B 1 312 ? -15.828 30.391 15.625 1 95.44 312 LYS B CA 1
ATOM 6120 C C . LYS B 1 312 ? -15.438 30.859 17.031 1 95.44 312 LYS B C 1
ATOM 6122 O O . LYS B 1 312 ? -14.281 31.219 17.266 1 95.44 312 LYS B O 1
ATOM 6127 N N . GLU B 1 313 ? -16.344 30.844 17.906 1 96.5 313 GLU B N 1
ATOM 6128 C CA . GLU B 1 313 ? -16.047 31.266 19.281 1 96.5 313 GLU B CA 1
ATOM 6129 C C . GLU B 1 313 ? -15.062 30.312 19.938 1 96.5 313 GLU B C 1
ATOM 6131 O O . GLU B 1 313 ? -14.094 30.75 20.578 1 96.5 313 GLU B O 1
ATOM 6136 N N . VAL B 1 314 ? -15.336 29.062 19.797 1 97.31 314 VAL B N 1
ATOM 6137 C CA . VAL B 1 314 ? -14.453 28.031 20.359 1 97.31 314 VAL B CA 1
ATOM 6138 C C . VAL B 1 314 ? -13.078 28.109 19.703 1 97.31 314 VAL B C 1
ATOM 6140 O O . VAL B 1 314 ? -12.055 28.094 20.375 1 97.31 314 VAL B O 1
ATOM 6143 N N . GLU B 1 315 ? -13.102 28.203 18.406 1 96.38 315 GLU B N 1
ATOM 6144 C CA . GLU B 1 315 ? -11.859 28.312 17.656 1 96.38 315 GLU B CA 1
ATOM 6145 C C . GLU B 1 315 ? -11.016 29.484 18.125 1 96.38 315 GLU B C 1
ATOM 6147 O O . GLU B 1 315 ? -9.828 29.328 18.422 1 96.38 315 GLU B O 1
ATOM 6152 N N . LYS B 1 316 ? -11.633 30.672 18.234 1 97.12 316 LYS B N 1
ATOM 6153 C CA . LYS B 1 316 ? -10.922 31.875 18.625 1 97.12 316 LYS B CA 1
ATOM 6154 C C . LYS B 1 316 ? -10.328 31.75 20.031 1 97.12 316 LYS B C 1
ATOM 6156 O O . LYS B 1 316 ? -9.188 32.156 20.266 1 97.12 316 LYS B O 1
ATOM 6161 N N . ALA B 1 317 ? -11.086 31.219 20.891 1 98.06 317 ALA B N 1
ATOM 6162 C CA . ALA B 1 317 ? -10.648 31.078 22.281 1 98.06 317 ALA B CA 1
ATOM 6163 C C . ALA B 1 317 ? -9.422 30.172 22.375 1 98.06 317 ALA B C 1
ATOM 6165 O O . ALA B 1 317 ? -8.453 30.5 23.047 1 98.06 317 ALA B O 1
ATOM 6166 N N . PHE B 1 318 ? -9.406 29.125 21.688 1 98.19 318 PHE B N 1
ATOM 6167 C CA . PHE B 1 318 ? -8.336 28.141 21.859 1 98.19 318 PHE B CA 1
ATOM 6168 C C . PHE B 1 318 ? -7.152 28.469 20.969 1 98.19 318 PHE B C 1
ATOM 6170 O O . PHE B 1 318 ? -6.02 28.094 21.266 1 98.19 318 PHE B O 1
ATOM 6177 N N . VAL B 1 319 ? -7.367 29.125 19.844 1 97.75 319 VAL B N 1
ATOM 6178 C CA . VAL B 1 319 ? -6.242 29.672 19.078 1 97.75 319 VAL B CA 1
ATOM 6179 C C . VAL B 1 319 ? -5.469 30.656 19.953 1 97.75 319 VAL B C 1
ATOM 6181 O O . VAL B 1 319 ? -4.234 30.641 19.969 1 97.75 319 VAL B O 1
ATOM 6184 N N . ALA B 1 320 ? -6.215 31.5 20.609 1 97.94 320 ALA B N 1
ATOM 6185 C CA . ALA B 1 320 ? -5.578 32.469 21.484 1 97.94 320 ALA B CA 1
ATOM 6186 C C . ALA B 1 320 ? -4.84 31.781 22.625 1 97.94 320 ALA B C 1
ATOM 6188 O O . ALA B 1 320 ? -3.689 32.125 22.922 1 97.94 320 ALA B O 1
ATOM 6189 N N . LEU B 1 321 ? -5.492 30.828 23.25 1 98.12 321 LEU B N 1
ATOM 6190 C CA . LEU B 1 321 ? -4.918 30.141 24.406 1 98.12 321 LEU B CA 1
ATOM 6191 C C . LEU B 1 321 ? -3.67 29.359 24 1 98.12 321 LEU B C 1
ATOM 6193 O O . LEU B 1 321 ? -2.723 29.25 24.781 1 98.12 321 LEU B O 1
ATOM 6197 N N . SER B 1 322 ? -3.648 28.781 22.766 1 97.88 322 SER B N 1
ATOM 6198 C CA . SER B 1 322 ? -2.574 27.875 22.344 1 97.88 322 SER B CA 1
ATOM 6199 C C . SER B 1 322 ? -1.491 28.641 21.594 1 97.88 322 SER B C 1
ATOM 6201 O O . SER B 1 322 ? -0.524 28.031 21.109 1 97.88 322 SER B O 1
ATOM 6203 N N . SER B 1 323 ? -1.577 29.891 21.406 1 97.69 323 SER B N 1
ATOM 6204 C CA . SER B 1 323 ? -0.736 30.672 20.516 1 97.69 323 SER B CA 1
ATOM 6205 C C . SER B 1 323 ? 0.739 30.531 20.875 1 97.69 323 SER B C 1
ATOM 6207 O O . SER B 1 323 ? 1.58 30.312 20 1 97.69 323 SER B O 1
ATOM 6209 N N . ALA B 1 324 ? 1.115 30.688 22.125 1 97.88 324 ALA B N 1
ATOM 6210 C CA . ALA B 1 324 ? 2.506 30.609 22.562 1 97.88 324 ALA B CA 1
ATOM 6211 C C . ALA B 1 324 ? 3.062 29.203 22.344 1 97.88 324 ALA B C 1
ATOM 6213 O O . ALA B 1 324 ? 4.199 29.031 21.906 1 97.88 324 ALA B O 1
ATOM 6214 N N . ASP B 1 325 ? 2.252 28.203 22.734 1 98.06 325 ASP B N 1
ATOM 6215 C CA . ASP B 1 325 ? 2.656 26.812 22.531 1 98.06 325 ASP B CA 1
ATOM 6216 C C . ASP B 1 325 ? 2.83 26.5 21.047 1 98.06 325 ASP B C 1
ATOM 6218 O O . ASP B 1 325 ? 3.764 25.781 20.656 1 98.06 325 ASP B O 1
ATOM 6222 N N . PHE B 1 326 ? 1.904 26.984 20.25 1 98.25 326 PHE B N 1
ATOM 6223 C CA . PHE B 1 326 ? 1.994 26.766 18.812 1 98.25 326 PHE B CA 1
ATOM 6224 C C . PHE B 1 326 ? 3.312 27.297 18.266 1 98.25 326 PHE B C 1
ATOM 6226 O O . PHE B 1 326 ? 3.982 26.609 17.484 1 98.25 326 PHE B O 1
ATOM 6233 N N . LYS B 1 327 ? 3.674 28.484 18.625 1 98.12 327 LYS B N 1
ATOM 6234 C CA . LYS B 1 327 ? 4.902 29.109 18.156 1 98.12 327 LYS B CA 1
ATOM 6235 C C . LYS B 1 327 ? 6.129 28.312 18.578 1 98.12 327 LYS B C 1
ATOM 6237 O O . LYS B 1 327 ? 7.062 28.141 17.781 1 98.12 327 LYS B O 1
ATOM 6242 N N . THR B 1 328 ? 6.121 27.766 19.734 1 98.25 328 THR B N 1
ATOM 6243 C CA . THR B 1 328 ? 7.293 27.109 20.297 1 98.25 328 THR B CA 1
ATOM 6244 C C . THR B 1 328 ? 7.34 25.641 19.859 1 98.25 328 THR B C 1
ATOM 6246 O O . THR B 1 328 ? 8.414 25.109 19.578 1 98.25 328 THR B O 1
ATOM 6249 N N . LYS B 1 329 ? 6.18 25 19.859 1 98.69 329 LYS B N 1
ATOM 6250 C CA . LYS B 1 329 ? 6.152 23.547 19.719 1 98.69 329 LYS B CA 1
ATOM 6251 C C . LYS B 1 329 ? 5.938 23.141 18.25 1 98.69 329 LYS B C 1
ATOM 6253 O O . LYS B 1 329 ? 6.383 22.078 17.828 1 98.69 329 LYS B O 1
ATOM 6258 N N . VAL B 1 330 ? 5.242 23.969 17.438 1 98.81 330 VAL B N 1
ATOM 6259 C CA . VAL B 1 330 ? 4.906 23.625 16.062 1 98.81 330 VAL B CA 1
ATOM 6260 C C . VAL B 1 330 ? 5.695 24.516 15.102 1 98.81 330 VAL B C 1
ATOM 6262 O O . VAL B 1 330 ? 6.102 24.062 14.023 1 98.81 330 VAL B O 1
ATOM 6265 N N . GLY B 1 331 ? 6 25.75 15.469 1 98.44 331 GLY B N 1
ATOM 6266 C CA . GLY B 1 331 ? 6.676 26.734 14.641 1 98.44 331 GLY B CA 1
ATOM 6267 C C . GLY B 1 331 ? 7.91 26.188 13.945 1 98.44 331 GLY B C 1
ATOM 6268 O O . GLY B 1 331 ? 8.062 26.344 12.734 1 98.44 331 GLY B O 1
ATOM 6269 N N . PRO B 1 332 ? 8.742 25.469 14.695 1 98.69 332 PRO B N 1
ATOM 6270 C CA . PRO B 1 332 ? 10 24.984 14.117 1 98.69 332 PRO B CA 1
ATOM 6271 C C . PRO B 1 332 ? 9.781 23.922 13.039 1 98.69 332 PRO B C 1
ATOM 6273 O O . PRO B 1 332 ? 10.711 23.594 12.297 1 98.69 332 PRO B O 1
ATOM 6276 N N . SER B 1 333 ? 8.57 23.422 12.891 1 98.69 333 SER B N 1
ATOM 6277 C CA . SER B 1 333 ? 8.305 22.328 11.961 1 98.69 333 SER B CA 1
ATOM 6278 C C . SER B 1 333 ? 7.586 22.828 10.719 1 98.69 333 SER B C 1
ATOM 6280 O O . SER B 1 333 ? 7.035 22.047 9.953 1 98.69 333 SER B O 1
ATOM 6282 N N . THR B 1 334 ? 7.57 24.125 10.375 1 98.25 334 THR B N 1
ATOM 6283 C CA . THR B 1 334 ? 6.652 24.656 9.375 1 98.25 334 THR B CA 1
ATOM 6284 C C . THR B 1 334 ? 7.41 25.109 8.125 1 98.25 334 THR B C 1
ATOM 6286 O O . THR B 1 334 ? 6.805 25.594 7.168 1 98.25 334 THR B O 1
ATOM 6289 N N . LEU B 1 335 ? 8.711 24.938 8.078 1 98.38 335 LEU B N 1
ATOM 6290 C CA . LEU B 1 335 ? 9.516 25.516 7.008 1 98.38 335 LEU B CA 1
ATOM 6291 C C . LEU B 1 335 ? 9.094 24.953 5.652 1 98.38 335 LEU B C 1
ATOM 6293 O O . LEU B 1 335 ? 8.859 25.719 4.707 1 98.38 335 LEU B O 1
ATOM 6297 N N . THR B 1 336 ? 9 23.656 5.504 1 98.44 336 THR B N 1
ATOM 6298 C CA . THR B 1 336 ? 8.711 23.047 4.211 1 98.44 336 THR B CA 1
ATOM 6299 C C . THR B 1 336 ? 7.309 23.438 3.738 1 98.44 336 THR B C 1
ATOM 6301 O O . THR B 1 336 ? 7.109 23.734 2.561 1 98.44 336 THR B O 1
ATOM 6304 N N . SER B 1 337 ? 6.332 23.406 4.633 1 97.81 337 SER B N 1
ATOM 6305 C CA . SER B 1 337 ? 4.973 23.766 4.227 1 97.81 337 SER B CA 1
ATOM 6306 C C . SER B 1 337 ? 4.898 25.219 3.771 1 97.81 337 SER B C 1
ATOM 6308 O O . SER B 1 337 ? 4.156 25.547 2.84 1 97.81 337 SER B O 1
ATOM 6310 N N . ARG B 1 338 ? 5.68 26.062 4.352 1 97.56 338 ARG B N 1
ATOM 6311 C CA . ARG B 1 338 ? 5.66 27.484 4.008 1 97.56 338 ARG B CA 1
ATOM 6312 C C . ARG B 1 338 ? 6.391 27.75 2.695 1 97.56 338 ARG B C 1
ATOM 6314 O O . ARG B 1 338 ? 5.988 28.609 1.914 1 97.56 338 ARG B O 1
ATOM 6321 N N . LYS B 1 339 ? 7.449 27 2.465 1 98.06 339 LYS B N 1
ATOM 6322 C CA . LYS B 1 339 ? 8.352 27.344 1.373 1 98.06 339 LYS B CA 1
ATOM 6323 C C . LYS B 1 339 ? 8.07 26.5 0.136 1 98.06 339 LYS B C 1
ATOM 6325 O O . LYS B 1 339 ? 8.406 26.891 -0.983 1 98.06 339 LYS B O 1
ATOM 6330 N N . LEU B 1 340 ? 7.473 25.312 0.331 1 98.31 340 LEU B N 1
ATOM 6331 C CA . LEU B 1 340 ? 7.281 24.406 -0.785 1 98.31 340 LEU B CA 1
ATOM 6332 C C . LEU B 1 340 ? 5.797 24.188 -1.062 1 98.31 340 LEU B C 1
ATOM 6334 O O . LEU B 1 340 ? 5.426 23.719 -2.139 1 98.31 340 LEU B O 1
ATOM 6338 N N . GLY B 1 341 ? 4.934 24.5 -0.124 1 98.12 341 GLY B N 1
ATOM 6339 C CA . GLY B 1 341 ? 3.533 24.109 -0.199 1 98.12 341 GLY B CA 1
ATOM 6340 C C . GLY B 1 341 ? 3.293 22.672 0.238 1 98.12 341 GLY B C 1
ATOM 6341 O O . GLY B 1 341 ? 4.047 22.141 1.052 1 98.12 341 GLY B O 1
ATOM 6342 N N . ASN B 1 342 ? 2.131 22.141 -0.163 1 97.88 342 ASN B N 1
ATOM 6343 C CA . ASN B 1 342 ? 1.731 20.797 0.24 1 97.88 342 ASN B CA 1
ATOM 6344 C C . ASN B 1 342 ? 2.451 19.734 -0.58 1 97.88 342 ASN B C 1
ATOM 6346 O O . ASN B 1 342 ? 2.271 19.656 -1.796 1 97.88 342 ASN B O 1
ATOM 6350 N N . MET B 1 343 ? 3.162 18.891 0.152 1 98.44 343 MET B N 1
ATOM 6351 C CA . MET B 1 343 ? 3.881 17.797 -0.512 1 98.44 343 MET B CA 1
ATOM 6352 C C . MET B 1 343 ? 3.09 16.5 -0.435 1 98.44 343 MET B C 1
ATOM 6354 O O . MET B 1 343 ? 3.615 15.43 -0.753 1 98.44 343 MET B O 1
ATOM 6358 N N . TYR B 1 344 ? 1.86 16.531 0.021 1 98.25 344 TYR B N 1
ATOM 6359 C CA . TYR B 1 344 ? 0.942 15.398 0.176 1 98.25 344 TYR B CA 1
ATOM 6360 C C . TYR B 1 344 ? 1.545 14.32 1.069 1 98.25 344 TYR B C 1
ATOM 6362 O O . TYR B 1 344 ? 1.791 14.555 2.256 1 98.25 344 TYR B O 1
ATOM 6370 N N . SER B 1 345 ? 1.98 13.172 0.582 1 98.69 345 SER B N 1
ATOM 6371 C CA . SER B 1 345 ? 2.41 12.055 1.415 1 98.69 345 SER B CA 1
ATOM 6372 C C . SER B 1 345 ? 3.723 12.367 2.125 1 98.69 345 SER B C 1
ATOM 6374 O O . SER B 1 345 ? 4.059 11.734 3.127 1 98.69 345 SER B O 1
ATOM 6376 N N . ALA B 1 346 ? 4.449 13.383 1.675 1 98.81 346 ALA B N 1
ATOM 6377 C CA . ALA B 1 346 ? 5.719 13.766 2.285 1 98.81 346 ALA B CA 1
ATOM 6378 C C . ALA B 1 346 ? 5.527 14.914 3.27 1 98.81 346 ALA B C 1
ATOM 6380 O O . ALA B 1 346 ? 6.457 15.281 3.996 1 98.81 346 ALA B O 1
ATOM 6381 N N . SER B 1 347 ? 4.344 15.438 3.354 1 98.75 347 SER B N 1
ATOM 6382 C CA . SER B 1 347 ? 4.098 16.672 4.09 1 98.75 347 SER B CA 1
ATOM 6383 C C . SER B 1 347 ? 4.508 16.531 5.551 1 98.75 347 SER B C 1
ATOM 6385 O O . SER B 1 347 ? 5.262 17.375 6.066 1 98.75 347 SER B O 1
ATOM 6387 N N . LEU B 1 348 ? 4.062 15.516 6.215 1 98.94 348 LEU B N 1
ATOM 6388 C CA . LEU B 1 348 ? 4.355 15.328 7.633 1 98.94 348 LEU B CA 1
ATOM 6389 C C . LEU B 1 348 ? 5.855 15.18 7.859 1 98.94 348 LEU B C 1
ATOM 6391 O O . LEU B 1 348 ? 6.395 15.719 8.836 1 98.94 348 LEU B O 1
ATOM 6395 N N . TYR B 1 349 ? 6.508 14.555 7.02 1 98.94 349 TYR B N 1
ATOM 6396 C CA . TYR B 1 349 ? 7.926 14.266 7.203 1 98.94 349 TYR B CA 1
ATOM 6397 C C . TYR B 1 349 ? 8.781 15.438 6.746 1 98.94 349 TYR B C 1
ATOM 6399 O O . TYR B 1 349 ? 9.922 15.594 7.195 1 98.94 349 TYR B O 1
ATOM 6407 N N . GLY B 1 350 ? 8.188 16.25 5.812 1 98.88 350 GLY B N 1
ATOM 6408 C CA . GLY B 1 350 ? 8.773 17.578 5.629 1 98.88 350 GLY B CA 1
ATOM 6409 C C . GLY B 1 350 ? 8.75 18.406 6.891 1 98.88 350 GLY B C 1
ATOM 6410 O O . GLY B 1 350 ? 9.711 19.125 7.176 1 98.88 350 GLY B O 1
ATOM 6411 N N . ALA B 1 351 ? 7.656 18.297 7.613 1 98.94 351 ALA B N 1
ATOM 6412 C CA . ALA B 1 351 ? 7.566 19 8.898 1 98.94 351 ALA B CA 1
ATOM 6413 C C . ALA B 1 351 ? 8.617 18.484 9.875 1 98.94 351 ALA B C 1
ATOM 6415 O O . ALA B 1 351 ? 9.25 19.266 10.586 1 98.94 351 ALA B O 1
ATOM 6416 N N . LEU B 1 352 ? 8.812 17.172 9.914 1 98.94 352 LEU B N 1
ATOM 6417 C CA . LEU B 1 352 ? 9.836 16.594 10.773 1 98.94 352 LEU B CA 1
ATOM 6418 C C . LEU B 1 352 ? 11.227 17.078 10.367 1 98.94 352 LEU B C 1
ATOM 6420 O O . LEU B 1 352 ? 12.031 17.453 11.227 1 98.94 352 LEU B O 1
ATOM 6424 N N . ALA B 1 353 ? 11.477 17.094 9.07 1 98.94 353 ALA B N 1
ATOM 6425 C CA . ALA B 1 353 ? 12.758 17.594 8.562 1 98.94 353 ALA B CA 1
ATOM 6426 C C . ALA B 1 353 ? 12.969 19.047 8.961 1 98.94 353 ALA B C 1
ATOM 6428 O O . ALA B 1 353 ? 14.086 19.453 9.305 1 98.94 353 ALA B O 1
ATOM 6429 N N . SER B 1 354 ? 11.922 19.844 8.859 1 98.88 354 SER B N 1
ATOM 6430 C CA . SER B 1 354 ? 11.992 21.25 9.266 1 98.88 354 SER B CA 1
ATOM 6431 C C . SER B 1 354 ? 12.398 21.375 10.727 1 98.88 354 SER B C 1
ATOM 6433 O O . SER B 1 354 ? 13.242 22.219 11.07 1 98.88 354 SER B O 1
ATOM 6435 N N . LEU B 1 355 ? 11.781 20.547 11.555 1 98.94 355 LEU B N 1
ATOM 6436 C CA . LEU B 1 355 ? 12.094 20.578 12.977 1 98.94 355 LEU B CA 1
ATOM 6437 C C . LEU B 1 355 ? 13.555 20.219 13.227 1 98.94 355 LEU B C 1
ATOM 6439 O O . LEU B 1 355 ? 14.242 20.891 13.992 1 98.94 355 LEU B O 1
ATOM 6443 N N . LEU B 1 356 ? 14.062 19.188 12.562 1 98.81 356 LEU B N 1
ATOM 6444 C CA . LEU B 1 356 ? 15.414 18.688 12.75 1 98.81 356 LEU B CA 1
ATOM 6445 C C . LEU B 1 356 ? 16.453 19.688 12.242 1 98.81 356 LEU B C 1
ATOM 6447 O O . LEU B 1 356 ? 17.594 19.688 12.688 1 98.81 356 LEU B O 1
ATOM 6451 N N . ASP B 1 357 ? 16.016 20.469 11.32 1 98.44 357 ASP B N 1
ATOM 6452 C CA . ASP B 1 357 ? 16.891 21.516 10.797 1 98.44 357 ASP B CA 1
ATOM 6453 C C . ASP B 1 357 ? 16.891 22.734 11.711 1 98.44 357 ASP B C 1
ATOM 6455 O O . ASP B 1 357 ? 17.938 23.359 11.93 1 98.44 357 ASP B O 1
ATOM 6459 N N . ALA B 1 358 ? 15.797 23.109 12.281 1 98.06 358 ALA B N 1
ATOM 6460 C CA . ALA B 1 358 ? 15.602 24.375 13 1 98.06 358 ALA B CA 1
ATOM 6461 C C . ALA B 1 358 ? 16.156 24.297 14.414 1 98.06 358 ALA B C 1
ATOM 6463 O O . ALA B 1 358 ? 16.641 25.297 14.961 1 98.06 358 ALA B O 1
ATOM 6464 N N . VAL B 1 359 ? 16.062 23.109 15.047 1 98.31 359 VAL B N 1
ATOM 6465 C CA . VAL B 1 359 ? 16.422 22.969 16.453 1 98.31 359 VAL B CA 1
ATOM 6466 C C . VAL B 1 359 ? 17.781 22.281 16.578 1 98.31 359 VAL B C 1
ATOM 6468 O O . VAL B 1 359 ? 18.031 21.266 15.922 1 98.31 359 VAL B O 1
ATOM 6471 N N . GLU B 1 360 ? 18.625 22.766 17.453 1 97.75 360 GLU B N 1
ATOM 6472 C CA . GLU B 1 360 ? 19.938 22.188 17.672 1 97.75 360 GLU B CA 1
ATOM 6473 C C . GLU B 1 360 ? 19.844 20.766 18.219 1 97.75 360 GLU B C 1
ATOM 6475 O O . GLU B 1 360 ? 19 20.484 19.078 1 97.75 360 GLU B O 1
ATOM 6480 N N . PRO B 1 361 ? 20.672 19.906 17.734 1 98.06 361 PRO B N 1
ATOM 6481 C CA . PRO B 1 361 ? 20.625 18.5 18.172 1 98.06 361 PRO B CA 1
ATOM 6482 C C . PRO B 1 361 ? 20.672 18.344 19.688 1 98.06 361 PRO B C 1
ATOM 6484 O O . PRO B 1 361 ? 19.938 17.531 20.25 1 98.06 361 PRO B O 1
ATOM 6487 N N . SER B 1 362 ? 21.453 19.141 20.359 1 98.06 362 SER B N 1
ATOM 6488 C CA . SER B 1 362 ? 21.578 19.047 21.812 1 98.06 362 SER B CA 1
ATOM 6489 C C . SER B 1 362 ? 20.25 19.391 22.484 1 98.06 362 SER B C 1
ATOM 6491 O O . SER B 1 362 ? 19.906 18.797 23.516 1 98.06 362 SER B O 1
ATOM 6493 N N . ALA B 1 363 ? 19.516 20.25 21.906 1 98.12 363 ALA B N 1
ATOM 6494 C CA . ALA B 1 363 ? 18.234 20.688 22.469 1 98.12 363 ALA B CA 1
ATOM 6495 C C . ALA B 1 363 ? 17.156 19.656 22.203 1 98.12 363 ALA B C 1
ATOM 6497 O O . ALA B 1 363 ? 16.125 19.625 22.891 1 98.12 363 ALA B O 1
ATOM 6498 N N . LEU B 1 364 ? 17.375 18.75 21.234 1 98.38 364 LEU B N 1
ATOM 6499 C CA . LEU B 1 364 ? 16.375 17.766 20.844 1 98.38 364 LEU B CA 1
ATOM 6500 C C . LEU B 1 364 ? 16.5 16.5 21.672 1 98.38 364 LEU B C 1
ATOM 6502 O O . LEU B 1 364 ? 15.57 15.688 21.719 1 98.38 364 LEU B O 1
ATOM 6506 N N . GLN B 1 365 ? 17.641 16.328 22.328 1 97.69 365 GLN B N 1
ATOM 6507 C CA . GLN B 1 365 ? 17.906 15.094 23.062 1 97.69 365 GLN B CA 1
ATOM 6508 C C . GLN B 1 365 ? 16.828 14.859 24.125 1 97.69 365 GLN B C 1
ATOM 6510 O O . GLN B 1 365 ? 16.562 15.742 24.938 1 97.69 365 GLN B O 1
ATOM 6515 N N . GLY B 1 366 ? 16.234 13.688 24.047 1 98.12 366 GLY B N 1
ATOM 6516 C CA . GLY B 1 366 ? 15.258 13.289 25.047 1 98.12 366 GLY B CA 1
ATOM 6517 C C . GLY B 1 366 ? 13.875 13.859 24.781 1 98.12 366 GLY B C 1
ATOM 6518 O O . GLY B 1 366 ? 12.914 13.508 25.469 1 98.12 366 GLY B O 1
ATOM 6519 N N . LYS B 1 367 ? 13.734 14.641 23.812 1 98.75 367 LYS B N 1
ATOM 6520 C CA . LYS B 1 367 ? 12.469 15.312 23.547 1 98.75 367 LYS B CA 1
ATOM 6521 C C . LYS B 1 367 ? 11.477 14.367 22.875 1 98.75 367 LYS B C 1
ATOM 6523 O O . LYS B 1 367 ? 11.867 13.375 22.25 1 98.75 367 LYS B O 1
ATOM 6528 N N . ARG B 1 368 ? 10.227 14.633 23.141 1 98.81 368 ARG B N 1
ATOM 6529 C CA . ARG B 1 368 ? 9.117 13.867 22.578 1 98.81 368 ARG B CA 1
ATOM 6530 C C . ARG B 1 368 ? 8.367 14.68 21.531 1 98.81 368 ARG B C 1
ATOM 6532 O O . ARG B 1 368 ? 7.977 15.82 21.781 1 98.81 368 ARG B O 1
ATOM 6539 N N . ILE B 1 369 ? 8.195 14.109 20.328 1 98.94 369 ILE B N 1
ATOM 6540 C CA . ILE B 1 369 ? 7.582 14.797 19.203 1 98.94 369 ILE B CA 1
ATOM 6541 C C . ILE B 1 369 ? 6.242 14.156 18.859 1 98.94 369 ILE B C 1
ATOM 6543 O O . ILE B 1 369 ? 6.18 12.961 18.547 1 98.94 369 ILE B O 1
ATOM 6547 N N . ALA B 1 370 ? 5.121 14.898 18.922 1 98.94 370 ALA B N 1
ATOM 6548 C CA . ALA B 1 370 ? 3.82 14.438 18.438 1 98.94 370 ALA B CA 1
ATOM 6549 C C . ALA B 1 370 ? 3.75 14.516 16.906 1 98.94 370 ALA B C 1
ATOM 6551 O O . ALA B 1 370 ? 4.238 15.477 16.312 1 98.94 370 ALA B O 1
ATOM 6552 N N . MET B 1 371 ? 3.215 13.508 16.312 1 98.94 371 MET B N 1
ATOM 6553 C CA . MET B 1 371 ? 3.08 13.406 14.859 1 98.94 371 MET B CA 1
ATOM 6554 C C . MET B 1 371 ? 1.626 13.188 14.461 1 98.94 371 MET B C 1
ATOM 6556 O O . MET B 1 371 ? 0.984 12.25 14.938 1 98.94 371 MET B O 1
ATOM 6560 N N . TYR B 1 372 ? 1.087 14.031 13.602 1 98.88 372 TYR B N 1
ATOM 6561 C CA . TYR B 1 372 ? -0.26 13.836 13.078 1 98.88 372 TYR B CA 1
ATOM 6562 C C . TYR B 1 372 ? -0.236 13.656 11.57 1 98.88 372 TYR B C 1
ATOM 6564 O O . TYR B 1 372 ? 0.177 14.555 10.836 1 98.88 372 TYR B O 1
ATOM 6572 N N . SER B 1 373 ? -0.641 12.508 11.125 1 98.81 373 SER B N 1
ATOM 6573 C CA . SER B 1 373 ? -0.77 12.195 9.703 1 98.81 373 SER B CA 1
ATOM 6574 C C . SER B 1 373 ? -2.23 12.203 9.266 1 98.81 373 SER B C 1
ATOM 6576 O O . SER B 1 373 ? -3.104 11.719 9.992 1 98.81 373 SER B O 1
ATOM 6578 N N . TYR B 1 374 ? -2.453 12.75 8.117 1 98.19 374 TYR B N 1
ATOM 6579 C CA . TYR B 1 374 ? -3.793 12.812 7.539 1 98.19 374 TYR B CA 1
ATOM 6580 C C . TYR B 1 374 ? -3.756 12.555 6.039 1 98.19 374 TYR B C 1
ATOM 6582 O O . TYR B 1 374 ? -2.875 13.055 5.336 1 98.19 374 TYR B O 1
ATOM 6590 N N . GLY B 1 375 ? -4.637 11.734 5.586 1 97.94 375 GLY B N 1
ATOM 6591 C CA . GLY B 1 375 ? -4.926 11.539 4.176 1 97.94 375 GLY B CA 1
ATOM 6592 C C . GLY B 1 375 ? -6.406 11.594 3.857 1 97.94 375 GLY B C 1
ATOM 6593 O O . GLY B 1 375 ? -7.195 10.836 4.426 1 97.94 375 GLY B O 1
ATOM 6594 N N . SER B 1 376 ? -6.785 12.43 2.895 1 94.69 376 SER B N 1
ATOM 6595 C CA . SER B 1 376 ? -8.18 12.586 2.484 1 94.69 376 SER B CA 1
ATOM 6596 C C . SER B 1 376 ? -8.766 11.258 2.021 1 94.69 376 SER B C 1
ATOM 6598 O O . SER B 1 376 ? -8.031 10.32 1.712 1 94.69 376 SER B O 1
ATOM 6600 N N . GLY B 1 377 ? -10.023 11.227 2.096 1 91.81 377 GLY B N 1
ATOM 6601 C CA . GLY B 1 377 ? -10.672 9.961 1.813 1 91.81 377 GLY B CA 1
ATOM 6602 C C . GLY B 1 377 ? -10.812 9.07 3.037 1 91.81 377 GLY B C 1
ATOM 6603 O O . GLY B 1 377 ? -11.406 7.996 2.967 1 91.81 377 GLY B O 1
ATOM 6604 N N . LEU B 1 378 ? -10.195 9.148 4.148 1 86.88 378 LEU B N 1
ATOM 6605 C CA . LEU B 1 378 ? -10.383 9.305 5.586 1 86.88 378 LEU B CA 1
ATOM 6606 C C . LEU B 1 378 ? -9.492 8.336 6.359 1 86.88 378 LEU B C 1
ATOM 6608 O O . LEU B 1 378 ? -9.828 7.926 7.473 1 86.88 378 LEU B O 1
ATOM 6612 N N . ALA B 1 379 ? -8.102 8.617 6.094 1 98.31 379 ALA B N 1
ATOM 6613 C CA . ALA B 1 379 ? -7.098 7.938 6.902 1 98.31 379 ALA B CA 1
ATOM 6614 C C . ALA B 1 379 ? -6.285 8.93 7.723 1 98.31 379 ALA B C 1
ATOM 6616 O O . ALA B 1 379 ? -5.723 9.883 7.176 1 98.31 379 ALA B O 1
ATOM 6617 N N . ALA B 1 380 ? -6.191 8.703 9.086 1 98.81 380 ALA B N 1
ATOM 6618 C CA . ALA B 1 380 ? -5.422 9.586 9.961 1 98.81 380 ALA B CA 1
ATOM 6619 C C . ALA B 1 380 ? -4.828 8.805 11.133 1 98.81 380 ALA B C 1
ATOM 6621 O O . ALA B 1 380 ? -5.406 7.812 11.586 1 98.81 380 ALA B O 1
ATOM 6622 N N . SER B 1 381 ? -3.695 9.234 11.578 1 98.94 381 SER B N 1
ATOM 6623 C CA . SER B 1 381 ? -3.062 8.656 12.758 1 98.94 381 SER B CA 1
ATOM 6624 C C . SER B 1 381 ? -2.324 9.711 13.57 1 98.94 381 SER B C 1
ATOM 6626 O O . SER B 1 381 ? -1.743 10.641 13 1 98.94 381 SER B O 1
ATOM 6628 N N . PHE B 1 382 ? -2.416 9.594 14.859 1 98.88 382 PHE B N 1
ATOM 6629 C CA . PHE B 1 382 ? -1.609 10.32 15.836 1 98.88 382 PHE B CA 1
ATOM 6630 C C . PHE B 1 382 ? -0.613 9.391 16.516 1 98.88 382 PHE B C 1
ATOM 6632 O O . PHE B 1 382 ? -0.986 8.32 17 1 98.88 382 PHE B O 1
ATOM 6639 N N . PHE B 1 383 ? 0.639 9.719 16.5 1 98.88 383 PHE B N 1
ATOM 6640 C CA . PHE B 1 383 ? 1.689 8.906 17.094 1 98.88 383 PHE B CA 1
ATOM 6641 C C . PHE B 1 383 ? 2.85 9.781 17.562 1 98.88 383 PHE B C 1
ATOM 6643 O O . PHE B 1 383 ? 2.764 11.008 17.516 1 98.88 383 PHE B O 1
ATOM 6650 N N . THR B 1 384 ? 3.941 9.156 18.109 1 98.88 384 THR B N 1
ATOM 6651 C CA . THR B 1 384 ? 5.004 9.969 18.688 1 98.88 384 THR B CA 1
ATOM 6652 C C . THR B 1 384 ? 6.375 9.406 18.328 1 98.88 384 THR B C 1
ATOM 6654 O O . THR B 1 384 ? 6.516 8.211 18.078 1 98.88 384 THR B O 1
ATOM 6657 N N . LEU B 1 385 ? 7.285 10.289 18.219 1 98.88 385 LEU B N 1
ATOM 6658 C CA . LEU B 1 385 ? 8.711 9.984 18.141 1 98.88 385 LEU B CA 1
ATOM 6659 C C . LEU B 1 385 ? 9.438 10.453 19.391 1 98.88 385 LEU B C 1
ATOM 6661 O O . LEU B 1 385 ? 9.125 11.516 19.922 1 98.88 385 LEU B O 1
ATOM 6665 N N . ARG B 1 386 ? 10.375 9.727 19.812 1 98.75 386 ARG B N 1
ATOM 6666 C CA . ARG B 1 386 ? 11.289 10.117 20.875 1 98.75 386 ARG B CA 1
ATOM 6667 C C . ARG B 1 386 ? 12.703 10.297 20.344 1 98.75 386 ARG B C 1
ATOM 6669 O O . ARG B 1 386 ? 13.227 9.422 19.656 1 98.75 386 ARG B O 1
ATOM 6676 N N . VAL B 1 387 ? 13.289 11.453 20.656 1 98.75 387 VAL B N 1
ATOM 6677 C CA . VAL B 1 387 ? 14.688 11.664 20.297 1 98.75 387 VAL B CA 1
ATOM 6678 C C . VAL B 1 387 ? 15.602 11 21.328 1 98.75 387 VAL B C 1
ATOM 6680 O O . VAL B 1 387 ? 15.938 11.609 22.344 1 98.75 387 VAL B O 1
ATOM 6683 N N . GLN B 1 388 ? 16.031 9.867 20.953 1 97.06 388 GLN B N 1
ATOM 6684 C CA . GLN B 1 388 ? 16.797 9.055 21.891 1 97.06 388 GLN B CA 1
ATOM 6685 C C . GLN B 1 388 ? 18.297 9.18 21.656 1 97.06 388 GLN B C 1
ATOM 6687 O O . GLN B 1 388 ? 19.094 9.008 22.578 1 97.06 388 GLN B O 1
ATOM 6692 N N . GLY B 1 389 ? 18.625 9.422 20.422 1 96.56 389 GLY B N 1
ATOM 6693 C CA . GLY B 1 389 ? 20.031 9.469 20.062 1 96.56 389 GLY B CA 1
ATOM 6694 C C . GLY B 1 389 ? 20.453 10.797 19.469 1 96.56 389 GLY B C 1
ATOM 6695 O O . GLY B 1 389 ? 19.672 11.742 19.438 1 96.56 389 GLY B O 1
ATOM 6696 N N . ASP B 1 390 ? 21.719 10.836 19.078 1 97.56 390 ASP B N 1
ATOM 6697 C CA . ASP B 1 390 ? 22.344 12.039 18.531 1 97.56 390 ASP B CA 1
ATOM 6698 C C . ASP B 1 390 ? 21.828 12.312 17.109 1 97.56 390 ASP B C 1
ATOM 6700 O O . ASP B 1 390 ? 21.906 11.453 16.234 1 97.56 390 ASP B O 1
ATOM 6704 N N . THR B 1 391 ? 21.266 13.523 16.875 1 98.19 391 THR B N 1
ATOM 6705 C CA . THR B 1 391 ? 20.719 13.883 15.562 1 98.19 391 THR B CA 1
ATOM 6706 C C . THR B 1 391 ? 21.672 14.82 14.82 1 98.19 391 THR B C 1
ATOM 6708 O O . THR B 1 391 ? 21.281 15.453 13.836 1 98.19 391 THR B O 1
ATOM 6711 N N . SER B 1 392 ? 22.922 14.961 15.242 1 98.31 392 SER B N 1
ATOM 6712 C CA . SER B 1 392 ? 23.875 15.891 14.664 1 98.31 392 SER B CA 1
ATOM 6713 C C . SER B 1 392 ? 24.125 15.578 13.195 1 98.31 392 SER B C 1
ATOM 6715 O O . SER B 1 392 ? 24.219 16.5 12.367 1 98.31 392 SER B O 1
ATOM 6717 N N . GLU B 1 393 ? 24.266 14.344 12.875 1 97.75 393 GLU B N 1
ATOM 6718 C CA . GLU B 1 393 ? 24.516 13.984 11.484 1 97.75 393 GLU B CA 1
ATOM 6719 C C . GLU B 1 393 ? 23.359 14.383 10.586 1 97.75 393 GLU B C 1
ATOM 6721 O O . GLU B 1 393 ? 23.562 14.883 9.477 1 97.75 393 GLU B O 1
ATOM 6726 N N . ILE B 1 394 ? 22.156 14.125 11.047 1 98.19 394 ILE B N 1
ATOM 6727 C CA . ILE B 1 394 ? 20.969 14.5 10.289 1 98.19 394 ILE B CA 1
ATOM 6728 C C . ILE B 1 394 ? 20.953 16.016 10.062 1 98.19 394 ILE B C 1
ATOM 6730 O O . ILE B 1 394 ? 20.734 16.469 8.938 1 98.19 394 ILE B O 1
ATOM 6734 N N . HIS B 1 395 ? 21.219 16.734 11.125 1 97.75 395 HIS B N 1
ATOM 6735 C CA . HIS B 1 395 ? 21.234 18.188 11.055 1 97.75 395 HIS B CA 1
ATOM 6736 C C . HIS B 1 395 ? 22.281 18.672 10.055 1 97.75 395 HIS B C 1
ATOM 6738 O O . HIS B 1 395 ? 22 19.562 9.242 1 97.75 395 HIS B O 1
ATOM 6744 N N . GLN B 1 396 ? 23.422 18.094 10.078 1 97.06 396 GLN B N 1
ATOM 6745 C CA . GLN B 1 396 ? 24.547 18.531 9.25 1 97.06 396 GLN B CA 1
ATOM 6746 C C . GLN B 1 396 ? 24.328 18.172 7.785 1 97.06 396 GLN B C 1
ATOM 6748 O O . GLN B 1 396 ? 24.719 18.906 6.891 1 97.06 396 GLN B O 1
ATOM 6753 N N . ARG B 1 397 ? 23.672 17.094 7.574 1 97.06 397 ARG B N 1
ATOM 6754 C CA . ARG B 1 397 ? 23.531 16.625 6.203 1 97.06 397 ARG B CA 1
ATOM 6755 C C . ARG B 1 397 ? 22.281 17.188 5.543 1 97.06 397 ARG B C 1
ATOM 6757 O O . ARG B 1 397 ? 22.266 17.406 4.328 1 97.06 397 ARG B O 1
ATOM 6764 N N . LEU B 1 398 ? 21.266 17.359 6.27 1 97.06 398 LEU B N 1
ATOM 6765 C CA . LEU B 1 398 ? 20 17.828 5.727 1 97.06 398 LEU B CA 1
ATOM 6766 C C . LEU B 1 398 ? 20.125 19.234 5.164 1 97.06 398 LEU B C 1
ATOM 6768 O O . LEU B 1 398 ? 19.766 19.484 4.012 1 97.06 398 LEU B O 1
ATOM 6772 N N . LYS B 1 399 ? 20.641 20.203 5.98 1 95.44 399 LYS B N 1
ATOM 6773 C CA . LYS B 1 399 ? 20.797 21.594 5.594 1 95.44 399 LYS B CA 1
ATOM 6774 C C . LYS B 1 399 ? 19.578 22.109 4.828 1 95.44 399 LYS B C 1
ATOM 6776 O O . LYS B 1 399 ? 19.719 22.656 3.732 1 95.44 399 LYS B O 1
ATOM 6781 N N . LEU B 1 400 ? 18.469 21.953 5.371 1 97.81 400 LEU B N 1
ATOM 6782 C CA . LEU B 1 400 ? 17.188 22.172 4.703 1 97.81 400 LEU B CA 1
ATOM 6783 C C . LEU B 1 400 ? 17 23.625 4.324 1 97.81 400 LEU B C 1
ATOM 6785 O O . LEU B 1 400 ? 16.609 23.938 3.197 1 97.81 400 LEU B O 1
ATOM 6789 N N . LYS B 1 401 ? 17.266 24.516 5.27 1 96.75 401 LYS B N 1
ATOM 6790 C CA . LYS B 1 401 ? 17.109 25.938 4.996 1 96.75 401 LYS B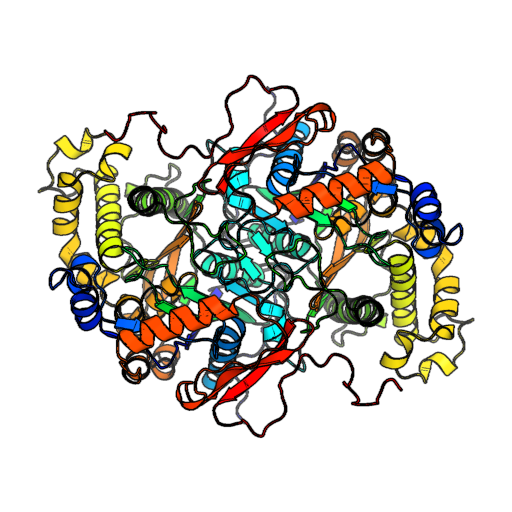 CA 1
ATOM 6791 C C . LYS B 1 401 ? 17.969 26.359 3.805 1 96.75 401 LYS B C 1
ATOM 6793 O O . LYS B 1 401 ? 17.484 27.078 2.92 1 96.75 401 LYS B O 1
ATOM 6798 N N . GLU B 1 402 ? 19.156 25.906 3.787 1 96 402 GLU B N 1
ATOM 6799 C CA . GLU B 1 402 ? 20.078 26.234 2.695 1 96 402 GLU B CA 1
ATOM 6800 C C . GLU B 1 402 ? 19.578 25.672 1.37 1 96 402 GLU B C 1
ATOM 6802 O O . GLU B 1 402 ? 19.672 26.328 0.333 1 96 402 GLU B O 1
ATOM 6807 N N . GLN B 1 403 ? 19.094 24.469 1.423 1 95.38 403 GLN B N 1
ATOM 6808 C CA . GLN B 1 403 ? 18.562 23.828 0.226 1 95.38 403 GLN B CA 1
ATOM 6809 C C . GLN B 1 403 ? 17.391 24.625 -0.344 1 95.38 403 GLN B C 1
ATOM 6811 O O . GLN B 1 403 ? 17.312 24.859 -1.554 1 95.38 403 GLN B O 1
ATOM 6816 N N . LEU B 1 404 ? 16.484 25.031 0.5 1 96.88 404 LEU B N 1
ATOM 6817 C CA . LEU B 1 404 ? 15.258 25.703 0.059 1 96.88 404 LEU B CA 1
ATOM 6818 C C . LEU B 1 404 ? 15.555 27.109 -0.436 1 96.88 404 LEU B C 1
ATOM 6820 O O . LEU B 1 404 ? 14.812 27.656 -1.263 1 96.88 404 LEU B O 1
ATOM 6824 N N . GLU B 1 405 ? 16.625 27.688 0.03 1 95.88 405 GLU B N 1
ATOM 6825 C CA . GLU B 1 405 ? 17.047 29.016 -0.426 1 95.88 405 GLU B CA 1
ATOM 6826 C C . GLU B 1 405 ? 17.531 28.969 -1.871 1 95.88 405 GLU B C 1
ATOM 6828 O O . GLU B 1 405 ? 17.594 30 -2.541 1 95.88 405 GLU B O 1
ATOM 6833 N N . GLN B 1 406 ? 17.828 27.812 -2.344 1 95.75 406 GLN B N 1
ATOM 6834 C CA . GLN B 1 406 ? 18.297 27.656 -3.715 1 95.75 406 GLN B CA 1
ATOM 6835 C C . GLN B 1 406 ? 17.141 27.578 -4.699 1 95.75 406 GLN B C 1
ATOM 6837 O O . GLN B 1 406 ? 17.328 27.672 -5.91 1 95.75 406 GLN B O 1
ATOM 6842 N N . ASN B 1 407 ? 15.93 27.453 -4.184 1 97.56 407 ASN B N 1
ATOM 6843 C CA . ASN B 1 407 ? 14.781 27.469 -5.086 1 97.56 407 ASN B CA 1
ATOM 6844 C C . ASN B 1 407 ? 14.703 28.766 -5.867 1 97.56 407 ASN B C 1
ATOM 6846 O O . ASN B 1 407 ? 15.023 29.844 -5.34 1 97.56 407 ASN B O 1
ATOM 6850 N N . GLN B 1 408 ? 14.25 28.672 -7.098 1 98.44 408 GLN B N 1
ATOM 6851 C CA . GLN B 1 408 ? 14.156 29.828 -7.977 1 98.44 408 GLN B CA 1
ATOM 6852 C C . GLN B 1 408 ? 12.711 30.297 -8.125 1 98.44 408 GLN B C 1
ATOM 6854 O O . GLN B 1 408 ? 11.875 29.578 -8.68 1 98.44 408 GLN B O 1
ATOM 6859 N N . VAL B 1 409 ? 12.469 31.469 -7.688 1 98.62 409 VAL B N 1
ATOM 6860 C CA . VAL B 1 409 ? 11.141 32.062 -7.84 1 98.62 409 VAL B CA 1
ATOM 6861 C C . VAL B 1 409 ? 10.898 32.406 -9.305 1 98.62 409 VAL B C 1
ATOM 6863 O O . VAL B 1 409 ? 11.695 33.125 -9.914 1 98.62 409 VAL B O 1
ATOM 6866 N N . ARG B 1 410 ? 9.852 31.844 -9.859 1 98.69 410 ARG B N 1
ATOM 6867 C CA . ARG B 1 410 ? 9.453 32.094 -11.234 1 98.69 410 ARG B CA 1
ATOM 6868 C C . ARG B 1 410 ? 8.117 32.844 -11.297 1 98.69 410 ARG B C 1
ATOM 6870 O O . ARG B 1 410 ? 7.438 32.969 -10.273 1 98.69 410 ARG B O 1
ATOM 6877 N N . SER B 1 411 ? 7.797 33.312 -12.5 1 98.62 411 SER B N 1
ATOM 6878 C CA . SER B 1 411 ? 6.551 34.062 -12.648 1 98.62 411 SER B CA 1
ATOM 6879 C C . SER B 1 411 ? 5.34 33.156 -12.531 1 98.62 411 SER B C 1
ATOM 6881 O O . SER B 1 411 ? 5.426 31.969 -12.828 1 98.62 411 SER B O 1
ATOM 6883 N N . CYS B 1 412 ? 4.246 33.719 -12.148 1 98.44 412 CYS B N 1
ATOM 6884 C CA . CYS B 1 412 ? 3 32.969 -12.078 1 98.44 412 CYS B CA 1
ATOM 6885 C C . CYS B 1 412 ? 2.568 32.5 -13.461 1 98.44 412 CYS B C 1
ATOM 6887 O O . CYS B 1 412 ? 1.942 31.453 -13.594 1 98.44 412 CYS B O 1
ATOM 6889 N N . GLU B 1 413 ? 2.904 33.312 -14.508 1 98.5 413 GLU B N 1
ATOM 6890 C CA . GLU B 1 413 ? 2.627 32.875 -15.875 1 98.5 413 GLU B CA 1
ATOM 6891 C C . GLU B 1 413 ? 3.35 31.594 -16.219 1 98.5 413 GLU B C 1
ATOM 6893 O O . GLU B 1 413 ? 2.773 30.703 -16.844 1 98.5 413 GLU B O 1
ATOM 6898 N N . GLU B 1 414 ? 4.59 31.5 -15.711 1 98.38 414 GLU B N 1
ATOM 6899 C CA . GLU B 1 414 ? 5.352 30.266 -15.938 1 98.38 414 GLU B CA 1
ATOM 6900 C C . GLU B 1 414 ? 4.73 29.094 -15.195 1 98.38 414 GLU B C 1
ATOM 6902 O O . GLU B 1 414 ? 4.684 27.969 -15.727 1 98.38 414 GLU B O 1
ATOM 6907 N N . PHE B 1 415 ? 4.344 29.422 -14.07 1 98.38 415 PHE B N 1
ATOM 6908 C CA . PHE B 1 415 ? 3.674 28.422 -13.258 1 98.38 415 PHE B CA 1
ATOM 6909 C C . PHE B 1 415 ? 2.426 27.891 -13.953 1 98.38 415 PHE B C 1
ATOM 6911 O O . PHE B 1 415 ? 2.24 26.688 -14.078 1 98.38 415 PHE B O 1
ATOM 6918 N N . VAL B 1 416 ? 1.592 28.688 -14.398 1 98.25 416 VAL B N 1
ATOM 6919 C CA . VAL B 1 416 ? 0.355 28.312 -15.078 1 98.25 416 VAL B CA 1
ATOM 6920 C C . VAL B 1 416 ? 0.678 27.562 -16.359 1 98.25 416 VAL B C 1
ATOM 6922 O O . VAL B 1 416 ? 0.003 26.594 -16.703 1 98.25 416 VAL B O 1
ATOM 6925 N N . ALA B 1 417 ? 1.661 28.016 -17.094 1 98.25 417 ALA B N 1
ATOM 6926 C CA . ALA B 1 417 ? 2.086 27.344 -18.312 1 98.25 417 ALA B CA 1
ATOM 6927 C C . ALA B 1 417 ? 2.555 25.922 -18.016 1 98.25 417 ALA B C 1
ATOM 6929 O O . ALA B 1 417 ? 2.307 25 -18.797 1 98.25 417 ALA B O 1
ATOM 6930 N N . ALA B 1 418 ? 3.258 25.781 -16.938 1 98.19 418 ALA B N 1
ATOM 6931 C CA . ALA B 1 418 ? 3.727 24.453 -16.516 1 98.19 418 ALA B CA 1
ATOM 6932 C C . ALA B 1 418 ? 2.553 23.531 -16.234 1 98.19 418 ALA B C 1
ATOM 6934 O O . ALA B 1 418 ? 2.578 22.359 -16.609 1 98.19 418 ALA B O 1
ATOM 6935 N N . LEU B 1 419 ? 1.561 24.031 -15.508 1 97.38 419 LEU B N 1
ATOM 6936 C CA . LEU B 1 419 ? 0.373 23.234 -15.195 1 97.38 419 LEU B CA 1
ATOM 6937 C C . LEU B 1 419 ? -0.346 22.812 -16.469 1 97.38 419 LEU B C 1
ATOM 6939 O O . LEU B 1 419 ? -0.798 21.672 -16.578 1 97.38 419 LEU B O 1
ATOM 6943 N N . LYS B 1 420 ? -0.471 23.75 -17.391 1 97 420 LYS B N 1
ATOM 6944 C CA . LYS B 1 420 ? -1.131 23.453 -18.656 1 97 420 LYS B CA 1
ATOM 6945 C C . LYS B 1 420 ? -0.376 22.375 -19.438 1 97 420 LYS B C 1
ATOM 6947 O O . LYS B 1 420 ? -0.989 21.5 -20.047 1 97 420 LYS B O 1
ATOM 6952 N N . LEU B 1 421 ? 0.899 22.516 -19.453 1 97.06 421 LEU B N 1
ATOM 6953 C CA . LEU B 1 421 ? 1.739 21.531 -20.141 1 97.06 421 LEU B CA 1
ATOM 6954 C C . LEU B 1 421 ? 1.533 20.141 -19.547 1 97.06 421 LEU B C 1
ATOM 6956 O O . LEU B 1 421 ? 1.409 19.172 -20.281 1 97.06 421 LEU B O 1
ATOM 6960 N N . ARG B 1 422 ? 1.481 20.047 -18.266 1 95.88 422 ARG B N 1
ATOM 6961 C CA . ARG B 1 422 ? 1.259 18.766 -17.594 1 95.88 422 ARG B CA 1
ATOM 6962 C C . ARG B 1 422 ? -0.111 18.203 -17.938 1 95.88 422 ARG B C 1
ATOM 6964 O O . ARG B 1 422 ? -0.249 17 -18.172 1 95.88 422 ARG B O 1
ATOM 6971 N N . GLU B 1 423 ? -1.068 19.047 -17.906 1 94.19 423 GLU B N 1
ATOM 6972 C CA . GLU B 1 423 ? -2.424 18.625 -18.234 1 94.19 423 GLU B CA 1
ATOM 6973 C C . GLU B 1 423 ? -2.49 18.062 -19.656 1 94.19 423 GLU B C 1
ATOM 6975 O O . GLU B 1 423 ? -3.113 17.016 -19.891 1 94.19 423 GLU B O 1
ATOM 6980 N N . GLU B 1 424 ? -1.823 18.703 -20.547 1 93.69 424 GLU B N 1
ATOM 6981 C CA . GLU B 1 424 ? -1.848 18.312 -21.953 1 93.69 424 GLU B CA 1
ATOM 6982 C C . GLU B 1 424 ? -1.141 16.984 -22.188 1 93.69 424 GLU B C 1
ATOM 6984 O O . GLU B 1 424 ? -1.504 16.219 -23.078 1 93.69 424 GLU B O 1
ATOM 6989 N N . LYS B 1 425 ? -0.207 16.688 -21.266 1 91.56 425 LYS B N 1
ATOM 6990 C CA . LYS B 1 425 ? 0.647 15.539 -21.531 1 91.56 425 LYS B CA 1
ATOM 6991 C C . LYS B 1 425 ? 0.354 14.398 -20.562 1 91.56 425 LYS B C 1
ATOM 6993 O O . LYS B 1 425 ? 1.065 13.391 -20.531 1 91.56 425 LYS B O 1
ATOM 6998 N N . HIS B 1 426 ? -0.583 14.445 -19.641 1 87.62 426 HIS B N 1
ATOM 6999 C CA . HIS B 1 426 ? -0.891 13.508 -18.562 1 87.62 426 HIS B CA 1
ATOM 7000 C C . HIS B 1 426 ? -1.057 12.094 -19.109 1 87.62 426 HIS B C 1
ATOM 7002 O O . HIS B 1 426 ? -0.633 11.125 -18.469 1 87.62 426 HIS B O 1
ATOM 7008 N N . ASP B 1 427 ? -1.493 11.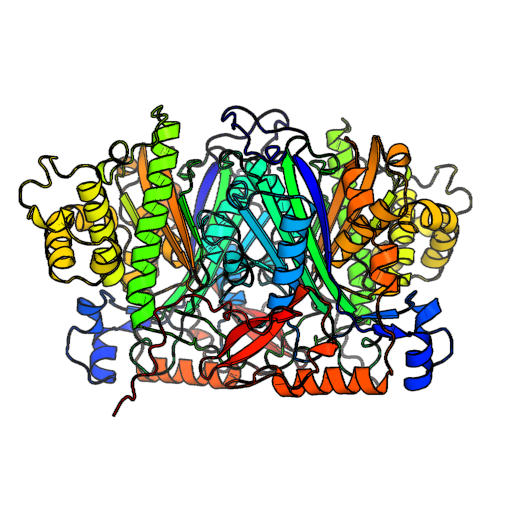742 -20.25 1 83.62 427 ASP B N 1
ATOM 7009 C CA . ASP B 1 427 ? -1.709 10.406 -20.812 1 83.62 427 ASP B CA 1
ATOM 7010 C C . ASP B 1 427 ? -1.025 10.258 -22.172 1 83.62 427 ASP B C 1
ATOM 7012 O O . ASP B 1 427 ? -1.41 9.406 -22.969 1 83.62 427 ASP B O 1
ATOM 7016 N N . ALA B 1 428 ? 0.011 11.039 -22.25 1 88 428 ALA B N 1
ATOM 7017 C CA . ALA B 1 428 ? 0.694 11.031 -23.547 1 88 428 ALA B CA 1
ATOM 7018 C C . ALA B 1 428 ? 1.571 9.789 -23.688 1 88 428 ALA B C 1
ATOM 7020 O O . ALA B 1 428 ? 2.072 9.25 -22.703 1 88 428 ALA B O 1
ATOM 7021 N N . THR B 1 429 ? 1.68 9.273 -24.828 1 90.31 429 THR B N 1
ATOM 7022 C CA . THR B 1 429 ? 2.611 8.219 -25.219 1 90.31 429 THR B CA 1
ATOM 7023 C C . THR B 1 429 ? 3.512 8.688 -26.359 1 90.31 429 THR B C 1
ATOM 7025 O O . THR B 1 429 ? 3.225 9.688 -27.016 1 90.31 429 THR B O 1
ATOM 7028 N N . ASP B 1 430 ? 4.68 7.98 -26.547 1 93.88 430 ASP B N 1
ATOM 7029 C CA . ASP B 1 430 ? 5.641 8.375 -27.562 1 93.88 430 ASP B CA 1
ATOM 7030 C C . ASP B 1 430 ? 5.934 9.875 -27.5 1 93.88 430 ASP B C 1
ATOM 7032 O O . ASP B 1 430 ? 5.77 10.586 -28.484 1 93.88 430 ASP B O 1
ATOM 7036 N N . TYR B 1 431 ? 6.426 10.258 -26.359 1 95.31 431 TYR B N 1
ATOM 7037 C CA . TYR B 1 431 ? 6.527 11.672 -26.047 1 95.31 431 TYR B CA 1
ATOM 7038 C C . TYR B 1 431 ? 7.871 12 -25.391 1 95.31 431 TYR B C 1
ATOM 7040 O O . TYR B 1 431 ? 8.375 11.219 -24.578 1 95.31 431 TYR B O 1
ATOM 7048 N N . THR B 1 432 ? 8.438 13.086 -25.875 1 96.5 432 THR B N 1
ATOM 7049 C CA . THR B 1 432 ? 9.578 13.688 -25.188 1 96.5 432 THR B CA 1
ATOM 7050 C C . THR B 1 432 ? 9.172 14.984 -24.5 1 96.5 432 THR B C 1
ATOM 7052 O O . THR B 1 432 ? 8.719 15.93 -25.141 1 96.5 432 THR B O 1
ATOM 7055 N N . PRO B 1 433 ? 9.359 15.031 -23.172 1 97.06 433 PRO B N 1
ATOM 7056 C CA . PRO B 1 433 ? 8.992 16.25 -22.438 1 97.06 433 PRO B CA 1
ATOM 7057 C C . PRO B 1 433 ? 9.602 17.516 -23.047 1 97.06 433 PRO B C 1
ATOM 7059 O O . PRO B 1 433 ? 10.742 17.484 -23.516 1 97.06 433 PRO B O 1
ATOM 7062 N N . THR B 1 434 ? 8.875 18.609 -22.984 1 97.12 434 THR B N 1
ATOM 7063 C CA . THR B 1 434 ? 9.305 19.844 -23.625 1 97.12 434 THR B CA 1
ATOM 7064 C C . THR B 1 434 ? 9.852 20.828 -22.578 1 97.12 434 THR B C 1
ATOM 7066 O O . THR B 1 434 ? 10.5 21.812 -22.938 1 97.12 434 THR B O 1
ATOM 7069 N N . GLY B 1 435 ? 9.617 20.562 -21.297 1 96.94 435 GLY B N 1
ATOM 7070 C CA . GLY B 1 435 ? 10.234 21.391 -20.266 1 96.94 435 GLY B CA 1
ATOM 7071 C C . GLY B 1 435 ? 11.742 21.469 -20.391 1 96.94 435 GLY B C 1
ATOM 7072 O O . GLY B 1 435 ? 12.375 20.562 -20.938 1 96.94 435 GLY B O 1
ATOM 7073 N N . ARG B 1 436 ? 12.375 22.562 -19.859 1 96.19 436 ARG B N 1
ATOM 7074 C CA . ARG B 1 436 ? 13.812 22.781 -19.984 1 96.19 436 ARG B CA 1
ATOM 7075 C C . ARG B 1 436 ? 14.586 21.938 -18.984 1 96.19 436 ARG B C 1
ATOM 7077 O O . ARG B 1 436 ? 14.32 21.984 -17.781 1 96.19 436 ARG B O 1
ATOM 7084 N N . VAL B 1 437 ? 15.547 21.203 -19.406 1 96.44 437 VAL B N 1
ATOM 7085 C CA . VAL B 1 437 ? 16.406 20.406 -18.547 1 96.44 437 VAL B CA 1
ATOM 7086 C C . VAL B 1 437 ? 17.156 21.312 -17.578 1 96.44 437 VAL B C 1
ATOM 7088 O O . VAL B 1 437 ? 17.438 20.922 -16.438 1 96.44 437 VAL B O 1
ATOM 7091 N N . GLU B 1 438 ? 17.391 22.594 -17.953 1 96.12 438 GLU B N 1
ATOM 7092 C CA . GLU B 1 438 ? 18.094 23.578 -17.125 1 96.12 438 GLU B CA 1
ATOM 7093 C C . GLU B 1 438 ? 17.281 23.922 -15.875 1 96.12 438 GLU B C 1
ATOM 7095 O O . GLU B 1 438 ? 17.828 24.484 -14.922 1 96.12 438 GLU B O 1
ATOM 7100 N N . ASP B 1 439 ? 16.016 23.562 -15.906 1 97.62 439 ASP B N 1
ATOM 7101 C CA . ASP B 1 439 ? 15.141 23.859 -14.773 1 97.62 439 ASP B CA 1
ATOM 7102 C C . ASP B 1 439 ? 15.125 22.703 -13.773 1 97.62 439 ASP B C 1
ATOM 7104 O O . ASP B 1 439 ? 14.375 22.734 -12.797 1 97.62 439 ASP B O 1
ATOM 7108 N N . ILE B 1 440 ? 15.938 21.703 -14.055 1 97.94 440 ILE B N 1
ATOM 7109 C CA . ILE B 1 440 ? 16.078 20.562 -13.156 1 97.94 440 ILE B CA 1
ATOM 7110 C C . ILE B 1 440 ? 17.312 20.75 -12.273 1 97.94 440 ILE B C 1
ATOM 7112 O O . ILE B 1 440 ? 18.344 21.219 -12.734 1 97.94 440 ILE B O 1
ATOM 7116 N N . ARG B 1 441 ? 17.188 20.469 -10.992 1 97.44 441 ARG B N 1
ATOM 7117 C CA . ARG B 1 441 ? 18.328 20.547 -10.086 1 97.44 441 ARG B CA 1
ATOM 7118 C C . ARG B 1 441 ? 19.484 19.672 -10.586 1 97.44 441 ARG B C 1
ATOM 7120 O O . ARG B 1 441 ? 19.266 18.562 -11.07 1 97.44 441 ARG B O 1
ATOM 7127 N N . GLN B 1 442 ? 20.688 20.172 -10.383 1 96.06 442 GLN B N 1
ATOM 7128 C CA . GLN B 1 442 ? 21.859 19.375 -10.719 1 96.06 442 GLN B CA 1
ATOM 7129 C C . GLN B 1 442 ? 21.875 18.062 -9.93 1 96.06 442 GLN B C 1
ATOM 7131 O O . GLN B 1 442 ? 21.641 18.062 -8.711 1 96.06 442 GLN B O 1
ATOM 7136 N N . GLY B 1 443 ? 22.062 16.922 -10.609 1 96.88 443 GLY B N 1
ATOM 7137 C CA . GLY B 1 443 ? 22.141 15.633 -9.953 1 96.88 443 GLY B CA 1
ATOM 7138 C C . GLY B 1 443 ? 20.797 14.961 -9.781 1 96.88 443 GLY B C 1
ATOM 7139 O O . GLY B 1 443 ? 20.719 13.797 -9.383 1 96.88 443 GLY B O 1
ATOM 7140 N N . ALA B 1 444 ? 19.734 15.633 -10.148 1 98.25 444 ALA B N 1
ATOM 7141 C CA . ALA B 1 444 ? 18.406 15.07 -9.984 1 98.25 444 ALA B CA 1
ATOM 7142 C C . ALA B 1 444 ? 18 14.266 -11.219 1 98.25 444 ALA B C 1
ATOM 7144 O O . ALA B 1 444 ? 18.422 14.57 -12.336 1 98.25 444 ALA B O 1
ATOM 7145 N N . TYR B 1 445 ? 17.234 13.258 -11.008 1 98.44 445 TYR B N 1
ATOM 7146 C CA . TYR B 1 445 ? 16.609 12.523 -12.102 1 98.44 445 TYR B CA 1
ATOM 7147 C C . TYR B 1 445 ? 15.523 13.367 -12.766 1 98.44 445 TYR B C 1
ATOM 7149 O O . TYR B 1 445 ? 14.82 14.125 -12.102 1 98.44 445 TYR B O 1
ATOM 7157 N N . TYR B 1 446 ? 15.398 13.211 -14.07 1 98.12 446 TYR B N 1
ATOM 7158 C CA . TYR B 1 446 ? 14.305 13.812 -14.828 1 98.12 446 TYR B CA 1
ATOM 7159 C C . TYR B 1 446 ? 13.805 12.867 -15.914 1 98.12 446 TYR B C 1
ATOM 7161 O O . TYR B 1 446 ? 14.516 11.945 -16.312 1 98.12 446 TYR B O 1
ATOM 7169 N N . LEU B 1 447 ? 12.578 13.023 -16.312 1 97.31 447 LEU B N 1
ATOM 7170 C CA . LEU B 1 447 ? 11.992 12.227 -17.391 1 97.31 447 LEU B CA 1
ATOM 7171 C C . LEU B 1 447 ? 12.602 12.609 -18.734 1 97.31 447 LEU B C 1
ATOM 7173 O O . LEU B 1 447 ? 12.469 13.75 -19.172 1 97.31 447 LEU B O 1
ATOM 7177 N N . HIS B 1 448 ? 13.25 11.648 -19.312 1 96.69 448 HIS B N 1
ATOM 7178 C CA . HIS B 1 448 ? 13.898 11.891 -20.609 1 96.69 448 HIS B CA 1
ATOM 7179 C C . HIS B 1 448 ? 12.922 11.688 -21.75 1 96.69 448 HIS B C 1
ATOM 7181 O O . HIS B 1 448 ? 12.805 12.539 -22.641 1 96.69 448 HIS B O 1
ATOM 7187 N N . HIS B 1 449 ? 12.219 10.555 -21.75 1 95.06 449 HIS B N 1
ATOM 7188 C CA . HIS B 1 449 ? 11.18 10.344 -22.766 1 95.06 449 HIS B CA 1
ATOM 7189 C C . HIS B 1 449 ? 10.305 9.148 -22.406 1 95.06 449 HIS B C 1
ATOM 7191 O O . HIS B 1 449 ? 10.641 8.375 -21.5 1 95.06 449 HIS B O 1
ATOM 7197 N N . LEU B 1 450 ? 9.172 9.094 -23.016 1 94 450 LEU B N 1
ATOM 7198 C CA . LEU B 1 450 ? 8.266 7.945 -23.031 1 94 450 LEU B CA 1
ATOM 7199 C C . LEU B 1 450 ? 8.195 7.336 -24.422 1 94 450 LEU B C 1
ATOM 7201 O O . LEU B 1 450 ? 8.07 8.062 -25.422 1 94 450 LEU B O 1
ATOM 7205 N N . ASP B 1 451 ? 8.242 6.008 -24.453 1 94.12 451 ASP B N 1
ATOM 7206 C CA . ASP B 1 451 ? 8.156 5.383 -25.766 1 94.12 451 ASP B CA 1
ATOM 7207 C C . ASP B 1 451 ? 6.711 5.031 -26.109 1 94.12 451 ASP B C 1
ATOM 7209 O O . ASP B 1 451 ? 5.777 5.445 -25.422 1 94.12 451 ASP B O 1
ATOM 7213 N N . SER B 1 452 ? 6.527 4.34 -27.219 1 93.44 452 SER B N 1
ATOM 7214 C CA . SER B 1 452 ? 5.199 4.066 -27.75 1 93.44 452 SER B CA 1
ATOM 7215 C C . SER B 1 452 ? 4.441 3.07 -26.875 1 93.44 452 SER B C 1
ATOM 7217 O O . SER B 1 452 ? 3.223 2.938 -27 1 93.44 452 SER B O 1
ATOM 7219 N N . MET B 1 453 ? 5.145 2.406 -25.969 1 92.06 453 MET B N 1
ATOM 7220 C CA . MET B 1 453 ? 4.516 1.491 -25.031 1 92.06 453 MET B CA 1
ATOM 7221 C C . MET B 1 453 ? 4.375 2.139 -23.656 1 92.06 453 MET B C 1
ATOM 7223 O O . MET B 1 453 ? 4.102 1.456 -22.672 1 92.06 453 MET B O 1
ATOM 7227 N N . HIS B 1 454 ? 4.562 3.398 -23.531 1 92.75 454 HIS B N 1
ATOM 7228 C CA . HIS B 1 454 ? 4.422 4.195 -22.312 1 92.75 454 HIS B CA 1
ATOM 7229 C C . HIS B 1 454 ? 5.562 3.916 -21.344 1 92.75 454 HIS B C 1
ATOM 7231 O O . HIS B 1 454 ? 5.445 4.207 -20.156 1 92.75 454 HIS B O 1
ATOM 7237 N N . ARG B 1 455 ? 6.641 3.297 -21.859 1 94.81 455 ARG B N 1
ATOM 7238 C CA . ARG B 1 455 ? 7.77 3.049 -20.969 1 94.81 455 ARG B CA 1
ATOM 7239 C C . ARG B 1 455 ? 8.578 4.32 -20.734 1 94.81 455 ARG B C 1
ATOM 7241 O O . ARG B 1 455 ? 8.914 5.031 -21.688 1 94.81 455 ARG B O 1
ATOM 7248 N N . ARG B 1 456 ? 8.875 4.578 -19.516 1 95.25 456 ARG B N 1
ATOM 7249 C CA . ARG B 1 456 ? 9.508 5.832 -19.125 1 95.25 456 ARG B CA 1
ATOM 7250 C C . ARG B 1 456 ? 11.008 5.66 -18.938 1 95.25 456 ARG B C 1
ATOM 7252 O O . ARG B 1 456 ? 11.461 4.695 -18.312 1 95.25 456 ARG B O 1
ATOM 7259 N N . VAL B 1 457 ? 11.703 6.59 -19.469 1 95.56 457 VAL B N 1
ATOM 7260 C CA . VAL B 1 457 ? 13.164 6.605 -19.375 1 95.56 457 VAL B CA 1
ATOM 7261 C C . VAL B 1 457 ? 13.617 7.863 -18.641 1 95.56 457 VAL B C 1
ATOM 7263 O O . VAL B 1 457 ? 13.156 8.969 -18.953 1 95.56 457 VAL B O 1
ATOM 7266 N N . TYR B 1 458 ? 14.555 7.637 -17.703 1 97.25 458 TYR B N 1
ATOM 7267 C CA . TYR B 1 458 ? 15.023 8.75 -16.891 1 97.25 458 TYR B CA 1
ATOM 7268 C C . TYR B 1 458 ? 16.531 8.969 -17.062 1 97.25 458 TYR B C 1
ATOM 7270 O O . TYR B 1 458 ? 17.266 8.031 -17.391 1 97.25 458 TYR B O 1
ATOM 7278 N N . LYS B 1 459 ? 16.922 10.203 -16.891 1 97.06 459 LYS B N 1
ATOM 7279 C CA . LYS B 1 459 ? 18.328 10.602 -16.875 1 97.06 459 LYS B CA 1
ATOM 7280 C C . LYS B 1 459 ? 18.625 11.508 -15.68 1 97.06 459 LYS B C 1
ATOM 7282 O O . LYS B 1 459 ? 17.703 11.961 -14.992 1 97.06 459 LYS B O 1
ATOM 7287 N N . ILE B 1 460 ? 19.891 11.711 -15.414 1 97.62 460 ILE B N 1
ATOM 7288 C CA . ILE B 1 460 ? 20.328 12.57 -14.32 1 97.62 460 ILE B CA 1
ATOM 7289 C C . ILE B 1 460 ? 20.875 13.883 -14.875 1 97.62 460 ILE B C 1
ATOM 7291 O O . ILE B 1 460 ? 21.734 13.875 -15.758 1 97.62 460 ILE B O 1
ATOM 7295 N N . ARG B 1 461 ? 20.359 14.945 -14.367 1 97.44 461 ARG B N 1
ATOM 7296 C CA . ARG B 1 461 ? 20.844 16.25 -14.766 1 97.44 461 ARG B CA 1
ATOM 7297 C C . ARG B 1 461 ? 22.344 16.375 -14.539 1 97.44 461 ARG B C 1
ATOM 7299 O O . ARG B 1 461 ? 22.828 16.125 -13.43 1 97.44 461 ARG B O 1
ATOM 7306 N N . GLY B 1 462 ? 23.078 16.75 -15.523 1 94.12 462 GLY B N 1
ATOM 7307 C CA . GLY B 1 462 ? 24.531 16.828 -15.453 1 94.12 462 GLY B CA 1
ATOM 7308 C C . GLY B 1 462 ? 25.219 15.594 -15.984 1 94.12 462 GLY B C 1
ATOM 7309 O O . GLY B 1 462 ? 26.438 15.586 -16.156 1 94.12 462 GLY B O 1
ATOM 7310 N N . HIS B 1 463 ? 24.469 14.523 -16.188 1 90.81 463 HIS B N 1
ATOM 7311 C CA . HIS B 1 463 ? 25 13.281 -16.734 1 90.81 463 HIS B CA 1
ATOM 7312 C C . HIS B 1 463 ? 24.25 12.875 -18 1 90.81 463 HIS B C 1
ATOM 7314 O O . HIS B 1 463 ? 23.938 11.695 -18.188 1 90.81 463 HIS B O 1
ATOM 7320 N N . GLU B 1 464 ? 23.859 13.781 -18.734 1 82.69 464 GLU B N 1
ATOM 7321 C CA . GLU B 1 464 ? 23 13.57 -19.906 1 82.69 464 GLU B CA 1
ATOM 7322 C C . GLU B 1 464 ? 23.672 12.648 -20.922 1 82.69 464 GLU B C 1
ATOM 7324 O O . GLU B 1 464 ? 22.984 11.977 -21.688 1 82.69 464 GLU B O 1
ATOM 7329 N N . GLY B 1 465 ? 24.938 12.578 -20.922 1 75.31 465 GLY B N 1
ATOM 7330 C CA . GLY B 1 465 ? 25.672 11.758 -21.875 1 75.31 465 GLY B CA 1
ATOM 7331 C C . GLY B 1 465 ? 25.766 10.305 -21.469 1 75.31 465 GLY B C 1
ATOM 7332 O O . GLY B 1 465 ? 26.172 9.445 -22.25 1 75.31 465 GLY B O 1
ATOM 7333 N N . GLU B 1 466 ? 25.375 10.078 -20.234 1 72.38 466 GLU B N 1
ATOM 7334 C CA . GLU B 1 466 ? 25.469 8.719 -19.719 1 72.38 466 GLU B CA 1
ATOM 7335 C C . GLU B 1 466 ? 24.266 7.875 -20.172 1 72.38 466 GLU B C 1
ATOM 7337 O O . GLU B 1 466 ? 23.266 8.414 -20.641 1 72.38 466 GLU B O 1
ATOM 7342 N N . GLN B 1 467 ? 24.422 6.559 -20.125 1 64.56 467 GLN B N 1
ATOM 7343 C CA . GLN B 1 467 ? 23.406 5.613 -20.578 1 64.56 467 GLN B CA 1
ATOM 7344 C C . GLN B 1 467 ? 22.094 5.801 -19.812 1 64.56 467 GLN B C 1
ATOM 7346 O O . GLN B 1 467 ? 22.109 6.141 -18.625 1 64.56 467 GLN B O 1
ATOM 7351 N N . ASP B 1 468 ? 21.109 5.664 -20.609 1 64.25 468 ASP B N 1
ATOM 7352 C CA . ASP B 1 468 ? 19.75 5.754 -20.062 1 64.25 468 ASP B CA 1
ATOM 7353 C C . ASP B 1 468 ? 19.531 4.699 -18.969 1 64.25 468 ASP B C 1
ATOM 7355 O O . ASP B 1 468 ? 20.094 3.605 -19.047 1 64.25 468 ASP B O 1
ATOM 7359 N N . ILE B 1 469 ? 19.156 5.191 -17.891 1 55.25 469 ILE B N 1
ATOM 7360 C CA . ILE B 1 469 ? 18.688 4.195 -16.938 1 55.25 469 ILE B CA 1
ATOM 7361 C C . ILE B 1 469 ? 17.359 3.602 -17.406 1 55.25 469 ILE B C 1
ATOM 7363 O O . ILE B 1 469 ? 16.359 4.305 -17.5 1 55.25 469 ILE B O 1
ATOM 7367 N N . VAL B 1 470 ? 17.453 2.729 -18.391 1 51.5 470 VAL B N 1
ATOM 7368 C CA . VAL B 1 470 ? 16.25 2.07 -18.875 1 51.5 470 VAL B CA 1
ATOM 7369 C C . VAL B 1 470 ? 16 0.791 -18.078 1 51.5 470 VAL B C 1
ATOM 7371 O O . VAL B 1 470 ? 16.938 0.145 -17.609 1 51.5 470 VAL B O 1
ATOM 7374 N N . ALA B 1 471 ? 14.867 0.509 -17.594 1 51 471 ALA B N 1
ATOM 7375 C CA . ALA B 1 471 ? 14.531 -0.817 -17.078 1 51 471 ALA B CA 1
ATOM 7376 C C . ALA B 1 471 ? 15.141 -1.911 -17.953 1 51 471 ALA B C 1
ATOM 7378 O O . ALA B 1 471 ? 14.906 -1.95 -19.156 1 51 471 ALA B O 1
ATOM 7379 N N . ASP B 1 472 ? 16.297 -2.35 -17.766 1 42.59 472 ASP B N 1
ATOM 7380 C CA . ASP B 1 472 ? 16.953 -3.4 -18.531 1 42.59 472 ASP B CA 1
ATOM 7381 C C . ASP B 1 472 ? 15.938 -4.41 -19.062 1 42.59 472 ASP B C 1
ATOM 7383 O O . ASP B 1 472 ? 15.688 -5.438 -18.422 1 42.59 472 ASP B O 1
ATOM 7387 N N . GLY B 1 473 ? 14.672 -4.273 -19.484 1 38.62 473 GLY B N 1
ATOM 7388 C CA . GLY B 1 473 ? 14.383 -5.512 -20.188 1 38.62 473 GLY B CA 1
ATOM 7389 C C . GLY B 1 473 ? 15.445 -5.871 -21.219 1 38.62 473 GLY B C 1
ATOM 7390 O O . GLY B 1 473 ? 16.375 -5.094 -21.453 1 38.62 473 GLY B O 1
ATOM 7391 N N . ALA B 1 474 ? 15.406 -7.074 -22.016 1 34.75 474 ALA B N 1
ATOM 7392 C CA . ALA B 1 474 ? 16.312 -7.52 -23.062 1 34.75 474 ALA B CA 1
ATOM 7393 C C . ALA B 1 474 ? 16.703 -6.367 -23.984 1 34.75 474 ALA B C 1
ATOM 7395 O O . ALA B 1 474 ? 15.945 -5.398 -24.125 1 34.75 474 ALA B O 1
ATOM 7396 N N . PRO B 1 475 ? 17.938 -6.301 -24.5 1 29.95 475 PRO B N 1
ATOM 7397 C CA . PRO B 1 475 ? 18.406 -5.355 -25.516 1 29.95 475 PRO B CA 1
ATOM 7398 C C . PRO B 1 475 ? 17.391 -5.148 -26.641 1 29.95 475 PRO B C 1
ATOM 7400 O O . PRO B 1 475 ? 16.812 -6.113 -27.141 1 29.95 475 PRO B O 1
ATOM 7403 N N . VAL B 1 476 ? 16.594 -4.082 -26.797 1 30.25 476 VAL B N 1
ATOM 7404 C CA . VAL B 1 476 ? 15.953 -3.701 -28.047 1 30.25 476 VAL B CA 1
ATOM 7405 C C . VAL B 1 476 ? 16.984 -3.693 -29.172 1 30.25 476 VAL B C 1
ATOM 7407 O O . VAL B 1 476 ? 17.844 -2.816 -29.234 1 30.25 476 VAL B O 1
ATOM 7410 N N . ASN B 1 477 ? 17.531 -4.848 -29.578 1 25.27 477 ASN B N 1
ATOM 7411 C CA . ASN B 1 477 ? 18.109 -4.781 -30.906 1 25.27 477 ASN B CA 1
ATOM 7412 C C . ASN B 1 477 ? 17.141 -4.16 -31.906 1 25.27 477 ASN B C 1
ATOM 7414 O O . ASN B 1 477 ? 15.945 -4.445 -31.891 1 25.27 477 ASN B O 1
ATOM 7418 N N . GLY B 1 478 ? 17.328 -3.062 -32.594 1 25.02 478 GLY B N 1
ATOM 7419 C CA . GLY B 1 478 ? 16.844 -2.443 -33.812 1 25.02 478 GLY B CA 1
ATOM 7420 C C . GLY B 1 478 ? 16.516 -3.449 -34.875 1 25.02 478 GLY B C 1
ATOM 7421 O O . GLY B 1 478 ? 16.453 -3.1 -36.062 1 25.02 478 GLY B O 1
ATOM 7422 N N . GLN B 1 479 ? 16.594 -4.836 -34.844 1 21.2 479 GLN B N 1
ATOM 7423 C CA . GLN B 1 479 ? 16.344 -5.465 -36.156 1 21.2 479 GLN B CA 1
ATOM 7424 C C . GLN B 1 479 ? 14.898 -5.238 -36.594 1 21.2 479 GLN B C 1
ATOM 7426 O O . GLN B 1 479 ? 13.977 -5.273 -35.781 1 21.2 479 GLN B O 1
ATOM 7431 N N . GLN B 1 480 ? 14.656 -4.801 -37.906 1 19.45 480 GLN B N 1
ATOM 7432 C CA . GLN B 1 480 ? 13.594 -4.609 -38.906 1 19.45 480 GLN B CA 1
ATOM 7433 C C . GLN B 1 480 ? 12.625 -5.789 -38.906 1 19.45 480 GLN B C 1
ATOM 7435 O O . GLN B 1 480 ? 13.031 -6.934 -39.125 1 19.45 480 GLN B O 1
ATOM 7440 N N . ILE B 1 481 ? 11.672 -6.027 -38.125 1 18.39 481 ILE B N 1
ATOM 7441 C CA . ILE B 1 481 ? 10.672 -6.922 -38.688 1 18.39 481 ILE B CA 1
ATOM 7442 C C . ILE B 1 481 ? 10.398 -6.535 -40.156 1 18.39 481 ILE B C 1
ATOM 7444 O O . ILE B 1 481 ? 9.883 -5.449 -40.406 1 18.39 481 ILE B O 1
ATOM 7448 N N . ALA B 1 482 ? 11.422 -7.016 -41.125 1 17.73 482 ALA B N 1
ATOM 7449 C CA . ALA B 1 482 ? 10.875 -7.363 -42.438 1 17.73 482 ALA B CA 1
ATOM 7450 C C . ALA B 1 482 ? 9.859 -8.5 -42.344 1 17.73 482 ALA B C 1
ATOM 7452 O O . ALA B 1 482 ? 10.055 -9.438 -41.562 1 17.73 482 ALA B O 1
#

Solvent-accessible surface area (backbone atoms only — not comparable to full-atom values): 47320 Å² total; per-residue (Å²): 128,84,76,54,89,55,60,56,49,82,68,51,87,86,53,63,63,53,49,38,21,42,68,39,61,28,74,36,60,57,32,33,24,32,45,30,69,58,43,26,60,73,70,67,50,61,88,46,51,46,40,63,59,31,36,28,53,22,29,18,49,68,38,53,29,51,49,58,60,24,46,52,43,27,18,46,50,48,39,35,60,76,68,49,46,52,62,79,23,43,38,28,38,21,23,6,34,38,61,68,72,36,52,18,32,32,64,42,22,60,47,34,70,80,28,84,88,43,35,53,38,43,66,42,24,22,32,23,22,24,27,5,24,57,53,19,45,51,45,45,51,17,35,58,29,17,70,55,38,78,26,42,30,27,37,30,35,16,25,20,69,35,56,50,57,93,60,90,60,33,86,46,18,8,24,24,22,32,22,34,34,33,37,59,71,18,23,36,17,53,52,48,61,67,3,31,23,35,31,35,41,80,29,31,34,23,57,51,56,81,45,89,39,59,52,73,33,65,74,50,38,64,46,47,54,50,49,32,50,51,48,2,43,52,42,25,22,24,53,47,18,35,73,74,66,36,84,84,22,51,43,64,74,45,50,75,84,74,35,63,30,40,27,49,39,35,68,38,43,43,60,44,52,52,40,55,16,50,51,52,48,53,46,36,74,56,42,58,81,41,76,93,39,67,86,54,68,72,67,65,77,76,51,59,70,82,66,47,70,78,29,63,68,60,50,52,52,29,38,61,72,36,43,66,56,42,54,68,27,31,48,48,20,41,52,38,44,22,54,22,20,12,12,48,16,14,22,32,56,35,9,46,50,23,30,48,53,66,46,55,46,79,76,42,53,71,33,32,32,36,37,36,43,49,8,46,20,33,41,25,35,23,36,40,35,34,23,73,36,81,43,53,66,46,33,69,66,48,43,49,69,65,56,60,67,64,43,40,75,46,56,63,68,55,51,52,51,24,52,51,49,33,64,74,46,71,76,58,53,56,38,63,51,79,50,63,71,85,62,48,46,82,66,30,40,26,46,55,35,29,37,83,81,55,49,70,29,39,39,33,38,92,44,72,88,52,79,70,56,51,59,76,53,78,80,82,69,82,78,71,89,123,127,82,76,53,90,57,60,57,48,83,66,52,84,86,54,61,63,54,49,39,22,42,67,40,59,28,73,35,60,58,33,32,24,33,44,30,67,57,43,27,60,73,70,67,50,62,87,48,51,47,41,63,58,31,37,27,52,22,30,18,48,70,36,53,29,50,49,59,61,25,45,52,44,28,16,45,52,48,38,36,60,77,67,49,46,52,63,78,22,43,38,29,38,20,23,6,36,36,61,67,74,35,52,18,32,32,64,41,23,59,49,34,70,77,27,84,88,43,36,53,38,42,66,43,24,22,32,23,21,23,26,5,24,56,54,19,45,52,46,45,52,18,35,57,28,17,69,56,36,79,26,41,29,26,37,31,35,16,24,21,69,36,58,50,56,93,60,91,60,33,86,46,16,8,24,24,23,31,22,34,36,32,39,61,72,18,22,35,16,54,52,47,61,68,4,30,22,35,32,35,42,79,29,30,34,23,54,51,56,80,47,87,40,58,50,72,34,66,74,50,38,63,46,48,53,50,49,34,49,51,46,3,42,51,42,24,21,25,53,47,18,35,74,73,67,36,84,83,22,52,43,64,75,46,50,75,84,74,35,63,30,40,28,48,39,35,68,40,44,43,60,44,52,53,40,55,14,50,52,53,49,51,46,37,73,56,41,58,81,43,76,92,39,69,86,54,68,72,68,65,75,73,51,59,69,81,65,48,69,77,29,62,68,60,49,53,54,28,39,62,72,36,43,68,56,42,54,68,26,31,47,48,19,40,53,39,43,20,54,23,19,13,12,48,16,14,21,33,57,36,8,46,51,23,30,48,53,65,45,57,43,80,76,42,52,72,33,31,33,35,37,37,43,49,8,47,20,34,41,26,37,22,35,40,35,34,23,74,37,82,42,54,65,46,35,67,68,48,44,49,70,65,56,61,67,66,42,41,76,46,55,63,67,56,50,52,50,25,52,49,50,34,62,75,47,70,76,59,53,56,39,64,50,79,50,64,72,85,61,48,47,83,67,27,40,27,46,56,35,29,36,84,83,54,50,70,29,38,41,33,38,91,44,73,88,52,79,67,54,50,59,75,55,80,82,80,69,81,77,71,88,122